Protein AF-0000000086014669 (afdb_homodimer)

Sequence (1008 aa):
MIKGELYSALAGMETLLDTQKVLLETLDSYIESTERKLKKIKKLRDDLTHLQNASSGNFQDFVSNPINAFVLIKKLTVDWDDAKIIMNCVPTNEIATSNVVFPDHEDLSGAAKALLRVQQTYGLETASLAEGRILGAVDGLSLSADDCFEMGRQAFHAGSYDNAISWLELTQQKQFEGASEIRNSSEISRYLTMSEFQKERSEFMLLASSLLQLGFMSVTKTENPISGLIEKVVPKNAFVGQTSIIDEATYRKLCQSSMQAVSATYLSNLKCQFLSHHPFLLLQPVKEEQLWVEPKISLFYDIISDKEIDIMKSLALPALKRAEVAEYNAGFGHRVSDTRITKIAWLREMDHPLIPRMYRRIEAITGLSSSSAEPFQMANYGLGGHFHLHMDVLPDTETYFGPEMGNRVATWLTYLSDVNGGGATVFPRLNITVWPKKGSALFWHNVKSNGVGDILTLHGACPVVTGSKWVTNVWFHERGQEFRLRCGLYPESALKLTHGFKNSMIKGELYSALAGMETLLDTQKVLLETLDSYIESTERKLKKIKKLRDDLTHLQNASSGNFQDFVSNPINAFVLIKKLTVDWDDAKIIMNCVPTNEIATSNVVFPDHEDLSGAAKALLRVQQTYGLETASLAEGRILGAVDGLSLSADDCFEMGRQAFHAGSYDNAISWLELTQQKQFEGASEIRNSSEISRYLTMSEFQKERSEFMLLASSLLQLGFMSVTKTENPISGLIEKVVPKNAFVGQTSIIDEATYRKLCQSSMQAVSATYLSNLKCQFLSHHPFLLLQPVKEEQLWVEPKISLFYDIISDKEIDIMKSLALPALKRAEVAEYNAGFGHRVSDTRITKIAWLREMDHPLIPRMYRRIEAITGLSSSSAEPFQMANYGLGGHFHLHMDVLPDTETYFGPEMGNRVATWLTYLSDVNGGGATVFPRLNITVWPKKGSALFWHNVKSNGVGDILTLHGACPVVTGSKWVTNVWFHERGQEFRLRCGLYPESALKLTHGFKNS

Radius of gyration: 52.06 Å; Cα contacts (8 Å, |Δi|>4): 1736; chains: 2; bounding box: 50×164×99 Å

Secondary structure (DSSP, 8-state):
-----GGG-HHHHTHHHHHHHHHHHHHHHHHHHHHHHHHHHHHHHHHHHHHHHHHSS-HHHHHTSHHHHHHHHHIIIIIHHHHHHHHT----HHHHHS-PPPP-HHHHHHHHHHHHHHHHHHT--HHHHHTT--TTS---PPPPHHHHHHHHHHHHHTT-HHHHHHHHHHHHHHHHHH----S-HHHHHHHHHHHHHHHHHHHHHHHHHHHHHTTSS---SS--HHHHHHHHHS---SSS----HHHHHHHHHHHH-SS-B--HHHHTT--EEEE--SHHHHHSPEEEEEEETTTTEEEEES-S-HHHHHHHHHHHGGG-EE--EEE-TTSSEEE--TTEE-EEEEE-GGG-THHHHHHHHHHHHH---GGGBPPEEEEEE-TT-EEEEE-SS-SSHHHHH-TTT--EEEEEEEE-S--SEE--EEETTTTEEE---TT-EEEEE-B-TTS-B-GGG-EEEPPEEES-EEEEEEEEESTT-TTTEE--SSTTS--EETT-----/-----GGG-HHHHTHHHHHHHHHHHHHHHHHHHHHHHHHHHHHHHHHHHHHHHHHSS-HHHHHTSHHHHHHHHHIIIIIHHHHHHHHT----HHHHHS-PPPP-HHHHHHHHHHHHHHHHHHT--HHHHHTT--TTS---PPPPHHHHHHHHHHHHHTT-HHHHHHHHHHHHHHHHHH----S-HHHHHHHHHHHHHHHHHHHHHHHHHHHHHTTSS---SS--HHHHHHHHHS---SSS----HHHHHHHHHHHH-SS-B--GGGGGG--EEEE--SHHHHHSPEEEEEEETTTTEEEEES-S-HHHHHHHHHHHGGG-EE--EEE-TTSSEEE--TTEE-EEEEE-GGG-THHHHHHHHHHHHH---STTBPPEEEEEE-TT-EEEEE-SS-SSHHHHH-TTT--EEEEEEEE-S--SEE--EEETTTTEEE---TT-EEEEE-B-TTS-B-GGG-EEEPPEEES-EEEEEEEEESTT-TTTEE--SSTTS--EETT-----

Organism: Nephila pilipes (NCBI:txid299642)

Structure (mmCIF, N/CA/C/O backbone):
data_AF-0000000086014669-model_v1
#
loop_
_entity.id
_entity.type
_entity.pdbx_description
1 polymer 'procollagen-proline 4-dioxygenase'
#
loop_
_atom_site.group_PDB
_atom_site.id
_atom_site.type_symbol
_atom_site.label_atom_id
_atom_site.label_alt_id
_atom_site.label_comp_id
_atom_site.label_asym_id
_atom_site.label_entity_id
_atom_site.label_seq_id
_atom_site.pdbx_PDB_ins_code
_atom_site.Cartn_x
_atom_site.Cartn_y
_atom_site.Cartn_z
_atom_site.occupancy
_atom_site.B_iso_or_equiv
_atom_site.auth_seq_id
_atom_site.auth_comp_id
_atom_site.auth_asym_id
_atom_site.auth_atom_id
_atom_site.pdbx_PDB_model_num
ATOM 1 N N . MET A 1 1 ? -21.438 23.844 18.25 1 24.73 1 MET A N 1
ATOM 2 C CA . MET A 1 1 ? -20.172 24.234 18.875 1 24.73 1 MET A CA 1
ATOM 3 C C . MET A 1 1 ? -19.422 25.234 18 1 24.73 1 MET A C 1
ATOM 5 O O . MET A 1 1 ? -19.234 25 16.797 1 24.73 1 MET A O 1
ATOM 9 N N . ILE A 1 2 ? -19.547 26.406 18.203 1 31.86 2 ILE A N 1
ATOM 10 C CA . ILE A 1 2 ? -18.953 27.422 17.344 1 31.86 2 ILE A CA 1
ATOM 11 C C . ILE A 1 2 ? -17.531 27.031 16.969 1 31.86 2 ILE A C 1
ATOM 13 O O . ILE A 1 2 ? -16.688 26.797 17.844 1 31.86 2 ILE A O 1
ATOM 17 N N . LYS A 1 3 ? -17.234 26.5 15.977 1 45.25 3 LYS A N 1
ATOM 18 C CA . LYS A 1 3 ? -15.961 26.094 15.375 1 45.25 3 LYS A CA 1
ATOM 19 C C . LYS A 1 3 ? -14.898 27.172 15.57 1 45.25 3 LYS A C 1
ATOM 21 O O . LYS A 1 3 ? -14.914 28.203 14.891 1 45.25 3 LYS A O 1
ATOM 26 N N . GLY A 1 4 ? -14.57 27.438 16.781 1 48.16 4 GLY A N 1
ATOM 27 C CA . GLY A 1 4 ? -13.664 28.531 17.125 1 48.16 4 GLY A CA 1
ATOM 28 C C . GLY A 1 4 ? -12.328 28.438 16.406 1 48.16 4 GLY A C 1
ATOM 29 O O . GLY A 1 4 ? -11.859 27.344 16.109 1 48.16 4 GLY A O 1
ATOM 30 N N . GLU A 1 5 ? -11.852 29.5 15.75 1 64.19 5 GLU A N 1
ATOM 31 C CA . GLU A 1 5 ? -10.617 29.703 15 1 64.19 5 GLU A CA 1
ATOM 32 C C . GLU A 1 5 ? -9.391 29.328 15.828 1 64.19 5 GLU A C 1
ATOM 34 O O . GLU A 1 5 ? -9.055 30.016 16.797 1 64.19 5 GLU A O 1
ATOM 39 N N . LEU A 1 6 ? -8.875 28.141 15.766 1 67.38 6 LEU A N 1
ATOM 40 C CA . LEU A 1 6 ? -7.77 27.578 16.531 1 67.38 6 LEU A CA 1
ATOM 41 C C . LEU A 1 6 ? -6.551 28.5 16.469 1 67.38 6 LEU A C 1
ATOM 43 O O . LEU A 1 6 ? -5.82 28.641 17.453 1 67.38 6 LEU A O 1
ATOM 47 N N . TYR A 1 7 ? -6.371 29.25 15.375 1 64.62 7 TYR A N 1
ATOM 48 C CA . TYR A 1 7 ? -5.141 30 15.156 1 64.62 7 TYR A CA 1
ATOM 49 C C . TYR A 1 7 ? -5.129 31.281 15.992 1 64.62 7 TYR A C 1
ATOM 51 O O . TYR A 1 7 ? -4.062 31.844 16.25 1 64.62 7 TYR A O 1
ATOM 59 N N . SER A 1 8 ? -6.281 31.719 16.438 1 64.81 8 SER A N 1
ATOM 60 C CA . SER A 1 8 ? -6.375 33.031 17.047 1 64.81 8 SER A CA 1
ATOM 61 C C . SER A 1 8 ? -6.055 32.969 18.547 1 64.81 8 SER A C 1
ATOM 63 O O . SER A 1 8 ? -5.816 34 19.172 1 64.81 8 SER A O 1
ATOM 65 N N . ALA A 1 9 ? -6.098 31.766 19.031 1 65.5 9 ALA A N 1
ATOM 66 C CA . ALA A 1 9 ? -5.793 31.641 20.453 1 65.5 9 ALA A CA 1
ATOM 67 C C . ALA A 1 9 ? -4.781 30.531 20.703 1 65.5 9 ALA A C 1
ATOM 69 O O . ALA A 1 9 ? -4.992 29.391 20.297 1 65.5 9 ALA A O 1
ATOM 70 N N . LEU A 1 10 ? -3.719 30.906 21.375 1 68.25 10 LEU A N 1
ATOM 71 C CA . LEU A 1 10 ? -2.693 29.922 21.734 1 68.25 10 LEU A CA 1
ATOM 72 C C . LEU A 1 10 ? -3.293 28.781 22.547 1 68.25 10 LEU A C 1
ATOM 74 O O . LEU A 1 10 ? -2.881 27.625 22.391 1 68.25 10 LEU A O 1
ATOM 78 N N . ALA A 1 11 ? -4.285 29.109 23.312 1 64.81 11 ALA A N 1
ATOM 79 C CA . ALA A 1 11 ? -4.906 28.094 24.172 1 64.81 11 ALA A CA 1
ATOM 80 C C . ALA A 1 11 ? -5.586 27.016 23.344 1 64.81 11 ALA A C 1
ATOM 82 O O . ALA A 1 11 ? -5.535 25.828 23.688 1 64.81 11 ALA A O 1
ATOM 83 N N . GLY A 1 12 ? -6.141 27.312 22.312 1 72.31 12 GLY A N 1
ATOM 84 C CA . GLY A 1 12 ? -6.809 26.344 21.453 1 72.31 12 GLY A CA 1
ATOM 85 C C . GLY A 1 12 ? -5.844 25.438 20.719 1 72.31 12 GLY A C 1
ATOM 86 O O . GLY A 1 12 ? -6.184 24.297 20.391 1 72.31 12 GLY A O 1
ATOM 87 N N . MET A 1 13 ? -4.594 25.844 20.672 1 82.12 13 MET A N 1
ATOM 88 C CA . MET A 1 13 ? -3.6 25.094 19.906 1 82.12 13 MET A CA 1
ATOM 89 C C . MET A 1 13 ? -3.094 23.891 20.703 1 82.12 13 MET A C 1
ATOM 91 O O . MET A 1 13 ? -2.529 22.953 20.125 1 82.12 13 MET A O 1
ATOM 95 N N . GLU A 1 14 ? -3.318 23.938 21.969 1 80.25 14 GLU A N 1
ATOM 96 C CA . GLU A 1 14 ? -2.863 22.844 22.812 1 80.25 14 GLU A CA 1
ATOM 97 C C . GLU A 1 14 ? -3.561 21.531 22.453 1 80.25 14 GLU A C 1
ATOM 99 O O . GLU A 1 14 ? -2.99 20.453 22.609 1 80.25 14 GLU A O 1
ATOM 104 N N . THR A 1 15 ? -4.75 21.656 21.953 1 83.5 15 THR A N 1
ATOM 105 C CA . THR A 1 15 ? -5.5 20.469 21.562 1 83.5 15 THR A CA 1
ATOM 106 C C . THR A 1 15 ? -4.82 19.781 20.375 1 83.5 15 THR A C 1
ATOM 108 O O . THR A 1 15 ? -5.062 18.594 20.125 1 83.5 15 THR A O 1
ATOM 111 N N . LEU A 1 16 ? -3.939 20.438 19.719 1 89.62 16 LEU A N 1
ATOM 112 C CA . LEU A 1 16 ? -3.297 19.891 18.531 1 89.62 16 LEU A CA 1
ATOM 113 C C . LEU A 1 16 ? -2.217 18.875 18.922 1 89.62 16 LEU A C 1
ATOM 115 O O . LEU A 1 16 ? -1.768 18.094 18.078 1 89.62 16 LEU A O 1
ATOM 119 N N . LEU A 1 17 ? -1.83 18.938 20.203 1 87.62 17 LEU A N 1
ATOM 120 C CA . LEU A 1 17 ? -0.881 17.938 20.688 1 87.62 17 LEU A CA 1
ATOM 121 C C . LEU A 1 17 ? -1.475 16.531 20.609 1 87.62 17 LEU A C 1
ATOM 123 O O . LEU A 1 17 ? -0.809 15.602 20.156 1 87.62 17 LEU A O 1
ATOM 127 N N . ASP A 1 18 ? -2.695 16.5 21.062 1 87.12 18 ASP A N 1
ATOM 128 C CA . ASP A 1 18 ? -3.385 15.219 21.016 1 87.12 18 ASP A CA 1
ATOM 129 C C . ASP A 1 18 ? -3.641 14.805 19.562 1 87.12 18 ASP A C 1
ATOM 131 O O . ASP A 1 18 ? -3.553 13.617 19.234 1 87.12 18 ASP A O 1
ATOM 135 N N . THR A 1 19 ? -3.975 15.703 18.797 1 90.31 19 THR A N 1
ATOM 136 C CA . THR A 1 19 ? -4.203 15.43 17.375 1 90.31 19 THR A CA 1
ATOM 137 C C . THR A 1 19 ? -2.939 14.891 16.719 1 90.31 19 THR A C 1
ATOM 139 O O . THR A 1 19 ? -2.998 13.93 15.953 1 90.31 19 THR A O 1
ATOM 142 N N . GLN A 1 20 ? -1.805 15.461 17.016 1 91.69 20 GLN A N 1
ATOM 143 C CA . GLN A 1 20 ? -0.519 15.016 16.5 1 91.69 20 GLN A CA 1
ATOM 144 C C . GLN A 1 20 ? -0.235 13.57 16.891 1 91.69 20 GLN A C 1
ATOM 146 O O . GLN A 1 20 ? 0.217 12.773 16.078 1 91.69 20 GLN A O 1
ATOM 151 N N . LYS A 1 21 ? -0.524 13.297 18.125 1 90.25 21 LYS A N 1
ATOM 152 C CA . LYS A 1 21 ? -0.261 11.953 18.641 1 90.25 21 LYS A CA 1
ATOM 153 C C . LYS A 1 21 ? -1.108 10.914 17.906 1 90.25 21 LYS A C 1
ATOM 155 O O . LYS A 1 21 ? -0.598 9.875 17.484 1 90.25 21 LYS A O 1
ATOM 160 N N . VAL A 1 22 ? -2.387 11.203 17.781 1 90.44 22 VAL A N 1
ATOM 161 C CA . VAL A 1 22 ? -3.307 10.273 17.125 1 90.44 22 VAL A CA 1
ATOM 162 C C . VAL A 1 22 ? -2.918 10.109 15.664 1 90.44 22 VAL A C 1
ATOM 164 O O . VAL A 1 22 ? -2.973 9 15.125 1 90.44 22 VAL A O 1
ATOM 167 N N . LEU A 1 23 ? -2.559 11.156 15.031 1 92.31 23 LEU A N 1
ATOM 168 C CA . LEU A 1 23 ? -2.176 11.102 13.625 1 92.31 23 LEU A CA 1
ATOM 169 C C . LEU A 1 23 ? -0.919 10.25 13.445 1 92.31 23 LEU A C 1
ATOM 171 O O . LEU A 1 23 ? -0.833 9.453 12.508 1 92.31 23 LEU A O 1
ATOM 175 N N . LEU A 1 24 ? 0.05 10.422 14.336 1 93.88 24 LEU A N 1
ATOM 176 C CA . LEU A 1 24 ? 1.278 9.641 14.266 1 93.88 24 LEU A CA 1
ATOM 177 C C . LEU A 1 24 ? 0.983 8.156 14.422 1 93.88 24 LEU A C 1
ATOM 179 O O . LEU A 1 24 ? 1.542 7.328 13.695 1 93.88 24 LEU A O 1
ATOM 183 N N . GLU A 1 25 ? 0.105 7.867 15.328 1 91.75 25 GLU A N 1
ATOM 184 C CA . GLU A 1 25 ? -0.276 6.473 15.523 1 91.75 25 GLU A CA 1
ATOM 185 C C . GLU A 1 25 ? -0.966 5.91 14.281 1 91.75 25 GLU A C 1
ATOM 187 O O . GLU A 1 25 ? -0.727 4.762 13.898 1 91.75 25 GLU A O 1
ATOM 192 N N . THR A 1 26 ? -1.79 6.715 13.734 1 90.56 26 THR A N 1
ATOM 193 C CA . THR A 1 26 ? -2.502 6.312 12.531 1 90.56 26 THR A CA 1
ATOM 194 C C . THR A 1 26 ? -1.525 6.059 11.383 1 90.56 26 THR A C 1
ATOM 196 O O . THR A 1 26 ? -1.639 5.059 10.672 1 90.56 26 THR A O 1
ATOM 199 N N . LEU A 1 27 ? -0.593 6.953 11.18 1 93.88 27 LEU A N 1
ATOM 200 C CA . LEU A 1 27 ? 0.395 6.805 10.117 1 93.88 27 LEU A CA 1
ATOM 201 C C . LEU A 1 27 ? 1.274 5.582 10.352 1 93.88 27 LEU A C 1
ATOM 203 O O . LEU A 1 27 ? 1.581 4.84 9.422 1 93.88 27 LEU A O 1
ATOM 207 N N . ASP A 1 28 ? 1.645 5.363 11.617 1 94.69 28 ASP A N 1
ATOM 208 C CA . ASP A 1 28 ? 2.463 4.199 11.953 1 94.69 28 ASP A CA 1
ATOM 209 C C . ASP A 1 28 ? 1.728 2.9 11.633 1 94.69 28 ASP A C 1
ATOM 211 O O . ASP A 1 28 ? 2.316 1.968 11.078 1 94.69 28 ASP A O 1
ATOM 215 N N . SER A 1 29 ? 0.476 2.875 11.961 1 91.75 29 SER A N 1
ATOM 216 C CA . SER A 1 29 ? -0.325 1.688 11.688 1 91.75 29 SER A CA 1
ATOM 217 C C . SER A 1 29 ? -0.447 1.438 10.188 1 91.75 29 SER A C 1
ATOM 219 O O . SER A 1 29 ? -0.341 0.297 9.734 1 91.75 29 SER A O 1
ATOM 221 N N . TYR A 1 30 ? -0.725 2.416 9.43 1 93.12 30 TYR A N 1
ATOM 222 C CA . TYR A 1 30 ? -0.816 2.297 7.98 1 93.12 30 TYR A CA 1
ATOM 223 C C . TYR A 1 30 ? 0.5 1.807 7.391 1 93.12 30 TYR A C 1
ATOM 225 O O . TYR A 1 30 ? 0.51 0.927 6.527 1 93.12 30 TYR A O 1
ATOM 233 N N . ILE A 1 31 ? 1.614 2.457 7.844 1 95.62 31 ILE A N 1
ATOM 234 C CA . ILE A 1 31 ? 2.932 2.107 7.324 1 95.62 31 ILE A CA 1
ATOM 235 C C . ILE A 1 31 ? 3.232 0.641 7.621 1 95.62 31 ILE A C 1
ATOM 237 O O . ILE A 1 31 ? 3.66 -0.104 6.738 1 95.62 31 ILE A O 1
ATOM 241 N N . GLU A 1 32 ? 2.99 0.206 8.805 1 94.88 32 GLU A N 1
ATOM 242 C CA . GLU A 1 32 ? 3.252 -1.175 9.195 1 94.88 32 GLU A CA 1
ATOM 243 C C . GLU A 1 32 ? 2.412 -2.15 8.375 1 94.88 32 GLU A C 1
ATOM 245 O O . GLU A 1 32 ? 2.926 -3.156 7.883 1 94.88 32 GLU A O 1
ATOM 250 N N . SER A 1 33 ? 1.15 -1.866 8.266 1 92.19 33 SER A N 1
ATOM 251 C CA . SER A 1 33 ? 0.246 -2.721 7.5 1 92.19 33 SER A CA 1
ATOM 252 C C . SER A 1 33 ? 0.662 -2.799 6.035 1 92.19 33 SER A C 1
ATOM 254 O O . SER A 1 33 ? 0.683 -3.881 5.445 1 92.19 33 SER A O 1
ATOM 256 N N . THR A 1 34 ? 0.953 -1.652 5.434 1 93.06 34 THR A N 1
ATOM 257 C CA . THR A 1 34 ? 1.33 -1.595 4.027 1 93.06 34 THR A CA 1
ATOM 258 C C . THR A 1 34 ? 2.66 -2.305 3.795 1 93.06 34 THR A C 1
ATOM 260 O O . THR A 1 34 ? 2.842 -2.98 2.779 1 93.06 34 THR A O 1
ATOM 263 N N . GLU A 1 35 ? 3.57 -2.152 4.711 1 95.5 35 GLU A N 1
ATOM 264 C CA . GLU A 1 35 ? 4.859 -2.828 4.582 1 95.5 35 GLU A CA 1
ATOM 265 C C . GLU A 1 35 ? 4.695 -4.344 4.676 1 95.5 35 GLU A C 1
ATOM 267 O O . GLU A 1 35 ? 5.395 -5.09 3.986 1 95.5 35 GLU A O 1
ATOM 272 N N . ARG A 1 36 ? 3.861 -4.875 5.52 1 92.5 36 ARG A N 1
ATOM 273 C CA . ARG A 1 36 ? 3.582 -6.301 5.621 1 92.5 36 ARG A CA 1
ATOM 274 C C . ARG A 1 36 ? 3.01 -6.844 4.316 1 92.5 36 ARG A C 1
ATOM 276 O O . ARG A 1 36 ? 3.42 -7.906 3.848 1 92.5 36 ARG A O 1
ATOM 283 N N . LYS A 1 37 ? 2.035 -6.102 3.781 1 91.44 37 LYS A N 1
ATOM 284 C CA . LYS A 1 37 ? 1.45 -6.477 2.496 1 91.44 37 LYS A CA 1
ATOM 285 C C . LYS A 1 37 ? 2.506 -6.492 1.396 1 91.44 37 LYS A C 1
ATOM 287 O O . LYS A 1 37 ? 2.566 -7.43 0.598 1 91.44 37 LYS A O 1
ATOM 292 N N . LEU A 1 38 ? 3.322 -5.465 1.396 1 94.75 38 LEU A N 1
ATOM 293 C CA . LEU A 1 38 ? 4.359 -5.34 0.379 1 94.75 38 LEU A CA 1
ATOM 294 C C . LEU A 1 38 ? 5.363 -6.484 0.479 1 94.75 38 LEU A C 1
ATOM 296 O O . LEU A 1 38 ? 5.855 -6.973 -0.539 1 94.75 38 LEU A O 1
ATOM 300 N N . LYS A 1 39 ? 5.691 -6.883 1.649 1 94.94 39 LYS A N 1
ATOM 301 C CA . LYS A 1 39 ? 6.625 -7.98 1.857 1 94.94 39 LYS A CA 1
ATOM 302 C C . LYS A 1 39 ? 6.109 -9.273 1.227 1 94.94 39 LYS A C 1
ATOM 304 O O . LYS A 1 39 ? 6.863 -10 0.584 1 94.94 39 LYS A O 1
ATOM 309 N N . LYS A 1 40 ? 4.852 -9.586 1.384 1 92.38 40 LYS A N 1
ATOM 310 C CA . LYS A 1 40 ? 4.238 -10.789 0.816 1 92.38 40 LYS A CA 1
ATOM 311 C C . LYS A 1 40 ? 4.25 -10.742 -0.708 1 92.38 40 LYS A C 1
ATOM 313 O O . LYS A 1 40 ? 4.547 -11.742 -1.362 1 92.38 40 LYS A O 1
ATOM 318 N N . ILE A 1 41 ? 3.918 -9.578 -1.238 1 94.81 41 ILE A N 1
ATOM 319 C CA . ILE A 1 41 ? 3.863 -9.422 -2.688 1 94.81 41 ILE A CA 1
ATOM 320 C C . ILE A 1 41 ? 5.27 -9.523 -3.271 1 94.81 41 ILE A C 1
ATOM 322 O O . ILE A 1 41 ? 5.465 -10.117 -4.332 1 94.81 41 ILE A O 1
ATOM 326 N N . LYS A 1 42 ? 6.262 -8.914 -2.59 1 96.44 42 LYS A N 1
ATOM 327 C CA . LYS A 1 42 ? 7.648 -9.008 -3.037 1 96.44 42 LYS A CA 1
ATOM 328 C C . LYS A 1 42 ? 8.141 -10.453 -3.018 1 96.44 42 LYS A C 1
ATOM 330 O O . LYS A 1 42 ? 8.906 -10.867 -3.893 1 96.44 42 LYS A O 1
ATOM 335 N N . LYS A 1 43 ? 7.738 -11.203 -2.043 1 94.25 43 LYS A N 1
ATOM 336 C CA . LYS A 1 43 ? 8.109 -12.617 -1.985 1 94.25 43 LYS A CA 1
ATOM 337 C C . LYS A 1 43 ? 7.586 -13.375 -3.201 1 94.25 43 LYS A C 1
ATOM 339 O O . LYS A 1 43 ? 8.32 -14.148 -3.824 1 94.25 43 LYS A O 1
ATOM 344 N N . LEU A 1 44 ? 6.301 -13.188 -3.523 1 94.19 44 LEU A N 1
ATOM 345 C CA . LEU A 1 44 ? 5.738 -13.828 -4.707 1 94.19 44 LEU A CA 1
ATOM 346 C C . LEU A 1 44 ? 6.496 -13.414 -5.965 1 94.19 44 LEU A C 1
ATOM 348 O O . LEU A 1 44 ? 6.797 -14.25 -6.816 1 94.19 44 LEU A O 1
ATOM 352 N N . ARG A 1 45 ? 6.773 -12.086 -6.082 1 96.12 45 ARG A N 1
ATOM 353 C CA . ARG A 1 45 ? 7.531 -11.57 -7.219 1 96.12 45 ARG A CA 1
ATOM 354 C C . ARG A 1 45 ? 8.891 -12.25 -7.316 1 96.12 45 ARG A C 1
ATOM 356 O O . ARG A 1 45 ? 9.312 -12.648 -8.406 1 96.12 45 ARG A O 1
ATOM 363 N N . ASP A 1 46 ? 9.594 -12.398 -6.219 1 96.44 46 ASP A N 1
ATOM 364 C CA . ASP A 1 46 ? 10.906 -13.047 -6.191 1 96.44 46 ASP A CA 1
ATOM 365 C C . ASP A 1 46 ? 10.797 -14.523 -6.594 1 96.44 46 ASP A C 1
ATOM 367 O O . ASP A 1 46 ? 11.633 -15.031 -7.336 1 96.44 46 ASP A O 1
ATOM 371 N N . ASP A 1 47 ? 9.805 -15.242 -6.078 1 94.31 47 ASP A N 1
ATOM 372 C CA . ASP A 1 47 ? 9.57 -16.641 -6.438 1 94.31 47 ASP A CA 1
ATOM 373 C C . ASP A 1 47 ? 9.344 -16.781 -7.941 1 94.31 47 ASP A C 1
ATOM 375 O O . ASP A 1 47 ? 9.891 -17.688 -8.57 1 94.31 47 ASP A O 1
ATOM 379 N N . LEU A 1 48 ? 8.5 -15.938 -8.484 1 94.88 48 LEU A N 1
ATOM 380 C CA . LEU A 1 48 ? 8.195 -15.992 -9.914 1 94.88 48 LEU A CA 1
ATOM 381 C C . LEU A 1 48 ? 9.43 -15.672 -10.75 1 94.88 48 LEU A C 1
ATOM 383 O O . LEU A 1 48 ? 9.617 -16.234 -11.828 1 94.88 48 LEU A O 1
ATOM 387 N N . THR A 1 49 ? 10.25 -14.734 -10.281 1 95.94 49 THR A N 1
ATOM 388 C CA . THR A 1 49 ? 11.5 -14.43 -10.961 1 95.94 49 THR A CA 1
ATOM 389 C C . THR A 1 49 ? 12.422 -15.641 -10.969 1 95.94 49 THR A C 1
ATOM 391 O O . THR A 1 49 ? 13.047 -15.945 -11.992 1 95.94 49 THR A O 1
ATOM 394 N N . HIS A 1 50 ? 12.5 -16.297 -9.852 1 94 50 HIS A N 1
ATOM 395 C CA . HIS A 1 50 ? 13.289 -17.516 -9.766 1 94 50 HIS A CA 1
ATOM 396 C C . HIS A 1 50 ? 12.781 -18.562 -10.742 1 94 50 HIS A C 1
ATOM 398 O O . HIS A 1 50 ? 13.578 -19.234 -11.414 1 94 50 HIS A O 1
ATOM 404 N N . LEU A 1 51 ? 11.445 -18.719 -10.859 1 93.38 51 LEU A N 1
ATOM 405 C CA . LEU A 1 51 ? 10.836 -19.672 -11.789 1 93.38 51 LEU A CA 1
ATOM 406 C C . LEU A 1 51 ? 11.148 -19.281 -13.234 1 93.38 51 LEU A C 1
ATOM 408 O O . LEU A 1 51 ? 11.453 -20.156 -14.055 1 93.38 51 LEU A O 1
ATOM 412 N N . GLN A 1 52 ? 11.039 -18.031 -13.484 1 92.62 52 GLN A N 1
ATOM 413 C CA . GLN A 1 52 ? 11.336 -17.547 -14.828 1 92.62 52 GLN A CA 1
ATOM 414 C C . GLN A 1 52 ? 12.781 -17.828 -15.211 1 92.62 52 GLN A C 1
ATOM 416 O O . GLN A 1 52 ? 13.062 -18.25 -16.344 1 92.62 52 GLN A O 1
ATOM 421 N N . ASN A 1 53 ? 13.711 -17.625 -14.312 1 93 53 ASN A N 1
ATOM 422 C CA . ASN A 1 53 ? 15.125 -17.891 -14.57 1 93 53 ASN A CA 1
ATOM 423 C C . ASN A 1 53 ? 15.383 -19.391 -14.773 1 93 53 ASN A C 1
ATOM 425 O O . ASN A 1 53 ? 16.141 -19.766 -15.664 1 93 53 ASN A O 1
ATOM 429 N N . ALA A 1 54 ? 14.711 -20.203 -13.969 1 90.81 54 ALA A N 1
ATOM 430 C CA . ALA A 1 54 ? 14.891 -21.641 -14.039 1 90.81 54 ALA A CA 1
ATOM 431 C C . ALA A 1 54 ? 14.305 -22.203 -15.336 1 90.81 54 ALA A C 1
ATOM 433 O O . ALA A 1 54 ? 14.797 -23.203 -15.867 1 90.81 54 ALA A O 1
ATOM 434 N N . SER A 1 55 ? 13.289 -21.547 -15.875 1 89 55 SER A N 1
ATOM 435 C CA . SER A 1 55 ? 12.602 -22.062 -17.062 1 89 55 SER A CA 1
ATOM 436 C C . SER A 1 55 ? 13.094 -21.359 -18.328 1 89 55 SER A C 1
ATOM 438 O O . SER A 1 55 ? 12.586 -21.625 -19.422 1 89 55 SER A O 1
ATOM 440 N N . SER A 1 56 ? 14.023 -20.406 -18.266 1 83.88 56 SER A N 1
ATOM 441 C CA . SER A 1 56 ? 14.445 -19.562 -19.375 1 83.88 56 SER A CA 1
ATOM 442 C C . SER A 1 56 ? 15.156 -20.375 -20.453 1 83.88 56 SER A C 1
ATOM 444 O O . SER A 1 56 ? 15.125 -20.016 -21.641 1 83.88 56 SER A O 1
ATOM 446 N N . GLY A 1 57 ? 15.867 -21.438 -20.172 1 82.31 57 GLY A N 1
ATOM 447 C CA . GLY A 1 57 ? 16.531 -22.25 -21.172 1 82.31 57 GLY A CA 1
ATOM 448 C C . GLY A 1 57 ? 15.578 -23.016 -22.062 1 82.31 57 GLY A C 1
ATOM 449 O O . GLY A 1 57 ? 15.398 -22.672 -23.234 1 82.31 57 GLY A O 1
ATOM 450 N N . ASN A 1 58 ? 15 -24.062 -21.641 1 85.38 58 ASN A N 1
ATOM 451 C CA . ASN A 1 58 ? 13.992 -24.875 -22.328 1 85.38 58 ASN A CA 1
ATOM 452 C C . ASN A 1 58 ? 12.766 -25.078 -21.453 1 85.38 58 ASN A C 1
ATOM 454 O O . ASN A 1 58 ? 12.766 -25.938 -20.562 1 85.38 58 ASN A O 1
ATOM 458 N N . PHE A 1 59 ? 11.742 -24.328 -21.844 1 86.56 59 PHE A N 1
ATOM 459 C CA . PHE A 1 59 ? 10.531 -24.328 -21.031 1 86.56 59 PHE A CA 1
ATOM 460 C C . PHE A 1 59 ? 9.875 -25.703 -21.047 1 86.56 59 PHE A C 1
ATOM 462 O O . PHE A 1 59 ? 9.352 -26.156 -20.031 1 86.56 59 PHE A O 1
ATOM 469 N N . GLN A 1 60 ? 9.914 -26.359 -22.172 1 80 60 GLN A N 1
ATOM 470 C CA . GLN A 1 60 ? 9.297 -27.688 -22.281 1 80 60 GLN A CA 1
ATOM 471 C C . GLN A 1 60 ? 10.008 -28.703 -21.391 1 80 60 GLN A C 1
ATOM 473 O O . GLN A 1 60 ? 9.359 -29.531 -20.75 1 80 60 GLN A O 1
ATOM 478 N N . ASP A 1 61 ? 11.25 -28.594 -21.406 1 82.38 61 ASP A N 1
ATOM 479 C CA . ASP A 1 61 ? 12.023 -29.469 -20.531 1 82.38 61 ASP A CA 1
ATOM 480 C C . ASP A 1 61 ? 11.75 -29.172 -19.062 1 82.38 61 ASP A C 1
ATOM 482 O O . ASP A 1 61 ? 11.672 -30.094 -18.25 1 82.38 61 ASP A O 1
ATOM 486 N N . PHE A 1 62 ? 11.625 -27.938 -18.797 1 88.75 62 PHE A N 1
ATOM 487 C CA . PHE A 1 62 ? 11.367 -27.516 -17.422 1 88.75 62 PHE A CA 1
ATOM 488 C C . PHE A 1 62 ? 10.039 -28.062 -16.922 1 88.75 62 PHE A C 1
ATOM 490 O O . PHE A 1 62 ? 9.969 -28.656 -15.844 1 88.75 62 PHE A O 1
ATOM 497 N N . VAL A 1 63 ? 9 -27.969 -17.719 1 86.75 63 VAL A N 1
ATOM 498 C CA . VAL A 1 63 ? 7.664 -28.344 -17.266 1 86.75 63 VAL A CA 1
ATOM 499 C C . VAL A 1 63 ? 7.457 -29.844 -17.422 1 86.75 63 VAL A C 1
ATOM 501 O O . VAL A 1 63 ? 6.441 -30.391 -16.984 1 86.75 63 VAL A O 1
ATOM 504 N N . SER A 1 64 ? 8.406 -30.516 -18.047 1 82.56 64 SER A N 1
ATOM 505 C CA . SER A 1 64 ? 8.328 -31.969 -18.141 1 82.56 64 SER A CA 1
ATOM 506 C C . SER A 1 64 ? 8.547 -32.625 -16.781 1 82.56 64 SER A C 1
ATOM 508 O O . SER A 1 64 ? 8.211 -33.812 -16.594 1 82.56 64 SER A O 1
ATOM 510 N N . ASN A 1 65 ? 9.227 -31.891 -15.93 1 85.81 65 ASN A N 1
ATOM 511 C CA . ASN A 1 65 ? 9.305 -32.312 -14.531 1 85.81 65 ASN A CA 1
ATOM 512 C C . ASN A 1 65 ? 8.016 -31.969 -13.781 1 85.81 65 ASN A C 1
ATOM 514 O O . ASN A 1 65 ? 7.648 -30.797 -13.664 1 85.81 65 ASN A O 1
ATOM 518 N N . PRO A 1 66 ? 7.348 -32.969 -13.312 1 88.38 66 PRO A N 1
ATOM 519 C CA . PRO A 1 66 ? 6.047 -32.719 -12.688 1 88.38 66 PRO A CA 1
ATOM 520 C C . PRO A 1 66 ? 6.145 -31.828 -11.453 1 88.38 66 PRO A C 1
ATOM 522 O O . PRO A 1 66 ? 5.184 -31.141 -11.109 1 88.38 66 PRO A O 1
ATOM 525 N N . ILE A 1 67 ? 7.246 -31.859 -10.781 1 92.62 67 ILE A N 1
ATOM 526 C CA . ILE A 1 67 ? 7.434 -30.984 -9.617 1 92.62 67 ILE A CA 1
ATOM 527 C C . ILE A 1 67 ? 7.43 -29.531 -10.062 1 92.62 67 ILE A C 1
ATOM 529 O O . ILE A 1 67 ? 6.742 -28.688 -9.461 1 92.62 67 ILE A O 1
ATOM 533 N N . ASN A 1 68 ? 8.219 -29.25 -11.125 1 92.38 68 ASN A N 1
ATOM 534 C CA . ASN A 1 68 ? 8.266 -27.891 -11.664 1 92.38 68 ASN A CA 1
ATOM 535 C C . ASN A 1 68 ? 6.895 -27.438 -12.148 1 92.38 68 ASN A C 1
ATOM 537 O O . ASN A 1 68 ? 6.504 -26.281 -11.906 1 92.38 68 ASN A O 1
ATOM 541 N N . ALA A 1 69 ? 6.227 -28.344 -12.805 1 89.5 69 ALA A N 1
ATOM 542 C CA . ALA A 1 69 ? 4.895 -28.031 -13.305 1 89.5 69 ALA A CA 1
ATOM 543 C C . ALA A 1 69 ? 3.943 -27.688 -12.164 1 89.5 69 ALA A C 1
ATOM 545 O O . ALA A 1 69 ? 3.191 -26.719 -12.242 1 89.5 69 ALA A O 1
ATOM 546 N N . PHE A 1 70 ? 4.008 -28.422 -11.086 1 93.25 70 PHE A N 1
ATOM 547 C CA . PHE A 1 70 ? 3.164 -28.188 -9.922 1 93.25 70 PHE A CA 1
ATOM 548 C C . PHE A 1 70 ? 3.449 -26.828 -9.312 1 93.25 70 PHE A C 1
ATOM 550 O O . PHE A 1 70 ? 2.523 -26.062 -9.031 1 93.25 70 PHE A O 1
ATOM 557 N N . VAL A 1 71 ? 4.684 -26.594 -9.133 1 95.25 71 VAL A N 1
ATOM 558 C CA . VAL A 1 71 ? 5.074 -25.328 -8.492 1 95.25 71 VAL A CA 1
ATOM 559 C C . VAL A 1 71 ? 4.629 -24.156 -9.352 1 95.25 71 VAL A C 1
ATOM 561 O O . VAL A 1 71 ? 4.09 -23.172 -8.836 1 95.25 71 VAL A O 1
ATOM 564 N N . LEU A 1 72 ? 4.883 -24.219 -10.625 1 93.88 72 LEU A N 1
ATOM 565 C CA . LEU A 1 72 ? 4.508 -23.156 -11.539 1 93.88 72 LEU A CA 1
ATOM 566 C C . LEU A 1 72 ? 3.004 -22.906 -11.492 1 93.88 72 LEU A C 1
ATOM 568 O O . LEU A 1 72 ? 2.57 -21.75 -11.336 1 93.88 72 LEU A O 1
ATOM 572 N N . ILE A 1 73 ? 2.229 -23.953 -11.586 1 92.88 73 ILE A N 1
ATOM 573 C CA . ILE A 1 73 ? 0.777 -23.812 -11.594 1 92.88 73 ILE A CA 1
ATOM 574 C C . ILE A 1 73 ? 0.306 -23.281 -10.242 1 92.88 73 ILE A C 1
ATOM 576 O O . ILE A 1 73 ? -0.589 -22.438 -10.18 1 92.88 73 ILE A O 1
ATOM 580 N N . LYS A 1 74 ? 0.863 -23.766 -9.195 1 94.81 74 LYS A N 1
ATOM 581 C CA . LYS A 1 74 ? 0.499 -23.312 -7.859 1 94.81 74 LYS A CA 1
ATOM 582 C C . LYS A 1 74 ? 0.727 -21.797 -7.715 1 94.81 74 LYS A C 1
ATOM 584 O O . LYS A 1 74 ? -0.125 -21.094 -7.184 1 94.81 74 LYS A O 1
ATOM 589 N N . LYS A 1 75 ? 1.892 -21.344 -8.219 1 95.56 75 LYS A N 1
ATOM 590 C CA . LYS A 1 75 ? 2.213 -19.922 -8.125 1 95.56 75 LYS A CA 1
ATOM 591 C C . LYS A 1 75 ? 1.217 -19.094 -8.914 1 95.56 75 LYS A C 1
ATOM 593 O O . LYS A 1 75 ? 0.852 -17.984 -8.5 1 95.56 75 LYS A O 1
ATOM 598 N N . LEU A 1 76 ? 0.736 -19.625 -10 1 93.75 76 LEU A N 1
ATOM 599 C CA . LEU A 1 76 ? -0.13 -18.875 -10.898 1 93.75 76 LEU A CA 1
ATOM 600 C C . LEU A 1 76 ? -1.596 -19.031 -10.508 1 93.75 76 LEU A C 1
ATOM 602 O O . LEU A 1 76 ? -2.48 -18.453 -11.141 1 93.75 76 LEU A O 1
ATOM 606 N N . THR A 1 77 ? -1.876 -19.812 -9.469 1 92.75 77 THR A N 1
ATOM 607 C CA . THR A 1 77 ? -3.256 -20 -9.039 1 92.75 77 THR A CA 1
ATOM 608 C C . THR A 1 77 ? -3.439 -19.531 -7.598 1 92.75 77 THR A C 1
ATOM 610 O O . THR A 1 77 ? -3.717 -18.359 -7.352 1 92.75 77 THR A O 1
ATOM 613 N N . VAL A 1 78 ? -3.059 -20.453 -6.672 1 91.69 78 VAL A N 1
ATOM 614 C CA . VAL A 1 78 ? -3.363 -20.172 -5.273 1 91.69 78 VAL A CA 1
ATOM 615 C C . VAL A 1 78 ? -2.559 -18.969 -4.789 1 91.69 78 VAL A C 1
ATOM 617 O O . VAL A 1 78 ? -3.096 -18.094 -4.121 1 91.69 78 VAL A O 1
ATOM 620 N N . ASP A 1 79 ? -1.309 -18.938 -5.129 1 93.38 79 ASP A N 1
ATOM 621 C CA . ASP A 1 79 ? -0.479 -17.828 -4.676 1 93.38 79 ASP A CA 1
ATOM 622 C C . ASP A 1 79 ? -0.916 -16.516 -5.324 1 93.38 79 ASP A C 1
ATOM 624 O O . ASP A 1 79 ? -0.925 -15.469 -4.672 1 93.38 79 ASP A O 1
ATOM 628 N N . TRP A 1 80 ? -1.187 -16.562 -6.574 1 92.69 80 TRP A N 1
ATOM 629 C CA . TRP A 1 80 ? -1.668 -15.367 -7.258 1 92.69 80 TRP A CA 1
ATOM 630 C C . TRP A 1 80 ? -3.01 -14.922 -6.691 1 92.69 80 TRP A C 1
ATOM 632 O O . TRP A 1 80 ? -3.252 -13.719 -6.527 1 92.69 80 TRP A O 1
ATOM 642 N N . ASP A 1 81 ? -3.912 -15.859 -6.418 1 89.12 81 ASP A N 1
ATOM 643 C CA . ASP A 1 81 ? -5.195 -15.523 -5.805 1 89.12 81 ASP A CA 1
ATOM 644 C C . ASP A 1 81 ? -5 -14.805 -4.477 1 89.12 81 ASP A C 1
ATOM 646 O O . ASP A 1 81 ? -5.684 -13.82 -4.191 1 89.12 81 ASP A O 1
ATOM 650 N N . ASP A 1 82 ? -4.141 -15.297 -3.711 1 88.94 82 ASP A N 1
ATOM 651 C CA . ASP A 1 82 ? -3.824 -14.648 -2.441 1 88.94 82 ASP A CA 1
ATOM 652 C C . ASP A 1 82 ? -3.293 -13.234 -2.662 1 88.94 82 ASP A C 1
ATOM 654 O O . ASP A 1 82 ? -3.662 -12.305 -1.939 1 88.94 82 ASP A O 1
ATOM 658 N N . ALA A 1 83 ? -2.4 -13.109 -3.586 1 91.94 83 ALA A N 1
ATOM 659 C CA . ALA A 1 83 ? -1.821 -11.812 -3.902 1 91.94 83 ALA A CA 1
ATOM 660 C C . ALA A 1 83 ? -2.896 -10.828 -4.355 1 91.94 83 ALA A C 1
ATOM 662 O O . ALA A 1 83 ? -2.852 -9.641 -4.008 1 91.94 83 ALA A O 1
ATOM 663 N N . LYS A 1 84 ? -3.838 -11.32 -5.141 1 88.69 84 LYS A N 1
ATOM 664 C CA . LYS A 1 84 ? -4.938 -10.477 -5.59 1 88.69 84 LYS A CA 1
ATOM 665 C C . LYS A 1 84 ? -5.703 -9.883 -4.406 1 88.69 84 LYS A C 1
ATOM 667 O O . LYS A 1 84 ? -6.074 -8.711 -4.422 1 88.69 84 LYS A O 1
ATOM 672 N N . ILE A 1 85 ? -5.918 -10.68 -3.424 1 86.19 85 ILE A N 1
ATOM 673 C CA . ILE A 1 85 ? -6.641 -10.25 -2.232 1 86.19 85 ILE A CA 1
ATOM 674 C C . ILE A 1 85 ? -5.844 -9.164 -1.507 1 86.19 85 ILE A C 1
ATOM 676 O O . ILE A 1 85 ? -6.406 -8.156 -1.081 1 86.19 85 ILE A O 1
ATOM 680 N N . ILE A 1 86 ? -4.598 -9.391 -1.377 1 89 86 ILE A N 1
ATOM 681 C CA . ILE A 1 86 ? -3.723 -8.453 -0.68 1 89 86 ILE A CA 1
ATOM 682 C C . ILE A 1 86 ? -3.68 -7.129 -1.436 1 89 86 ILE A C 1
ATOM 684 O O . ILE A 1 86 ? -3.707 -6.059 -0.824 1 89 86 ILE A O 1
ATOM 688 N N . MET A 1 87 ? -3.582 -7.176 -2.682 1 88.06 87 MET A N 1
ATOM 689 C CA . MET A 1 87 ? -3.451 -5.988 -3.523 1 88.06 87 MET A CA 1
ATOM 690 C C . MET A 1 87 ? -4.797 -5.293 -3.695 1 88.06 87 MET A C 1
ATOM 692 O O . MET A 1 87 ? -4.855 -4.16 -4.18 1 88.06 87 MET A O 1
ATOM 696 N N . ASN A 1 88 ? -5.805 -5.766 -3.055 1 73.62 88 ASN A N 1
ATOM 697 C CA . ASN A 1 88 ? -7.152 -5.246 -3.236 1 73.62 88 ASN A CA 1
ATOM 698 C C . ASN A 1 88 ? -7.453 -4.969 -4.707 1 73.62 88 ASN A C 1
ATOM 700 O O . ASN A 1 88 ? -8.016 -3.922 -5.043 1 73.62 88 ASN A O 1
ATOM 704 N N . CYS A 1 89 ? -6.68 -5.57 -5.551 1 55.88 89 CYS A N 1
ATOM 705 C CA . CYS A 1 89 ? -6.672 -5.328 -6.988 1 55.88 89 CYS A CA 1
ATOM 706 C C . CYS A 1 89 ? -7.953 -5.84 -7.637 1 55.88 89 CYS A C 1
ATOM 708 O O . CYS A 1 89 ? -8.359 -6.98 -7.41 1 55.88 89 CYS A O 1
ATOM 710 N N . VAL A 1 90 ? -8.859 -4.801 -7.984 1 50.59 90 VAL A N 1
ATOM 711 C CA . VAL A 1 90 ? -9.695 -5.125 -9.133 1 50.59 90 VAL A CA 1
ATOM 712 C C . VAL A 1 90 ? -8.82 -5.527 -10.32 1 50.59 90 VAL A C 1
ATOM 714 O O . VAL A 1 90 ? -7.695 -5.043 -10.453 1 50.59 90 VAL A O 1
ATOM 717 N N . PRO A 1 91 ? -8.992 -6.52 -10.961 1 51.41 91 PRO A N 1
ATOM 718 C CA . PRO A 1 91 ? -8.195 -6.992 -12.094 1 51.41 91 PRO A CA 1
ATOM 719 C C . PRO A 1 91 ? -7.535 -5.852 -12.867 1 51.41 91 PRO A C 1
ATOM 721 O O . PRO A 1 91 ? -8.219 -4.918 -13.297 1 51.41 91 PRO A O 1
ATOM 724 N N . THR A 1 92 ? -6.41 -5.465 -12.5 1 51.12 92 THR A N 1
ATOM 725 C CA . THR A 1 92 ? -5.668 -4.414 -13.188 1 51.12 92 THR A CA 1
ATOM 726 C C . THR A 1 92 ? -5.746 -4.602 -14.703 1 51.12 92 THR A C 1
ATOM 728 O O . THR A 1 92 ? -5.906 -5.727 -15.188 1 51.12 92 THR A O 1
ATOM 731 N N . ASN A 1 93 ? -5.867 -3.523 -15.414 1 52.47 93 ASN A N 1
ATOM 732 C CA . ASN A 1 93 ? -5.918 -3.326 -16.859 1 52.47 93 ASN A CA 1
ATOM 733 C C . ASN A 1 93 ? -4.914 -4.219 -17.578 1 52.47 93 ASN A C 1
ATOM 735 O O . ASN A 1 93 ? -5.207 -4.746 -18.656 1 52.47 93 ASN A O 1
ATOM 739 N N . GLU A 1 94 ? -3.818 -4.484 -16.875 1 57.41 94 GLU A N 1
ATOM 740 C CA . GLU A 1 94 ? -2.801 -5.176 -17.656 1 57.41 94 GLU A CA 1
ATOM 741 C C . GLU A 1 94 ? -3.193 -6.629 -17.906 1 57.41 94 GLU A C 1
ATOM 743 O O . GLU A 1 94 ? -3.035 -7.133 -19.031 1 57.41 94 GLU A O 1
ATOM 748 N N . ILE A 1 95 ? -3.602 -7.293 -16.812 1 62.94 95 ILE A N 1
ATOM 749 C CA . ILE A 1 95 ? -4.004 -8.68 -16.984 1 62.94 95 ILE A CA 1
ATOM 750 C C . ILE A 1 95 ? -5.254 -8.742 -17.859 1 62.94 95 ILE A C 1
ATOM 752 O O . ILE A 1 95 ? -5.371 -9.609 -18.734 1 62.94 95 ILE A O 1
ATOM 756 N N . ALA A 1 96 ? -6.008 -7.723 -17.625 1 57.34 96 ALA A N 1
ATOM 757 C CA . ALA A 1 96 ? -7.242 -7.68 -18.406 1 57.34 96 ALA A CA 1
ATOM 758 C C . ALA A 1 96 ? -6.949 -7.449 -19.875 1 57.34 96 ALA A C 1
ATOM 760 O O . ALA A 1 96 ? -7.633 -7.992 -20.75 1 57.34 96 ALA A O 1
ATOM 761 N N . THR A 1 97 ? -5.953 -6.719 -20.094 1 58.28 97 THR A N 1
ATOM 762 C CA . THR A 1 97 ? -5.656 -6.375 -21.484 1 58.28 97 THR A CA 1
ATOM 763 C C . THR A 1 97 ? -4.793 -7.453 -22.141 1 58.28 97 THR A C 1
ATOM 765 O O . THR A 1 97 ? -4.699 -7.523 -23.359 1 58.28 97 THR A O 1
ATOM 768 N N . SER A 1 98 ? -4.277 -8.25 -21.203 1 68.25 98 SER A N 1
ATOM 769 C CA . SER A 1 98 ? -3.416 -9.266 -21.797 1 68.25 98 SER A CA 1
ATOM 770 C C . SER A 1 98 ? -4.199 -10.539 -22.125 1 68.25 98 SER A C 1
ATOM 772 O O . SER A 1 98 ? -5.199 -10.836 -21.469 1 68.25 98 SER A O 1
ATOM 774 N N . ASN A 1 99 ? -4.242 -10.984 -23.328 1 76.5 99 ASN A N 1
ATOM 775 C CA . ASN A 1 99 ? -4.879 -12.211 -23.797 1 76.5 99 ASN A CA 1
ATOM 776 C C . ASN A 1 99 ? -4.156 -13.445 -23.281 1 76.5 99 ASN A C 1
ATOM 778 O O . ASN A 1 99 ? -3.977 -14.422 -24.016 1 76.5 99 ASN A O 1
ATOM 782 N N . VAL A 1 100 ? -3.762 -13.312 -21.891 1 83.94 100 VAL A N 1
ATOM 783 C CA . VAL A 1 100 ? -3.035 -14.477 -21.375 1 83.94 100 VAL A CA 1
ATOM 784 C C . VAL A 1 100 ? -4 -15.414 -20.656 1 83.94 100 VAL A C 1
ATOM 786 O O . VAL A 1 100 ? -5.062 -14.992 -20.188 1 83.94 100 VAL A O 1
ATOM 789 N N . VAL A 1 101 ? -3.584 -16.719 -20.656 1 83.88 101 VAL A N 1
ATOM 790 C CA . VAL A 1 101 ? -4.422 -17.75 -20.031 1 83.88 101 VAL A CA 1
ATOM 791 C C . VAL A 1 101 ? -3.846 -18.125 -18.672 1 83.88 101 VAL A C 1
ATOM 793 O O . VAL A 1 101 ? -2.65 -18.406 -18.547 1 83.88 101 VAL A O 1
ATOM 796 N N . PHE A 1 102 ? -4.746 -18.078 -17.672 1 87.25 102 PHE A N 1
ATOM 797 C CA . PHE A 1 102 ? -4.348 -18.5 -16.344 1 87.25 102 PHE A CA 1
ATOM 798 C C . PHE A 1 102 ? -4.863 -19.906 -16.047 1 87.25 102 PHE A C 1
ATOM 800 O O . PHE A 1 102 ? -5.977 -20.266 -16.438 1 87.25 102 PHE A O 1
ATOM 807 N N . PRO A 1 103 ? -3.928 -20.703 -15.398 1 89.56 103 PRO A N 1
ATOM 808 C CA . PRO A 1 103 ? -4.465 -21.969 -14.898 1 89.56 103 PRO A CA 1
ATOM 809 C C . PRO A 1 103 ? -5.484 -21.781 -13.773 1 89.56 103 PRO A C 1
ATOM 811 O O . PRO A 1 103 ? -5.488 -20.734 -13.117 1 89.56 103 PRO A O 1
ATOM 814 N N . ASP A 1 104 ? -6.383 -22.703 -13.633 1 87.69 104 ASP A N 1
ATOM 815 C CA . ASP A 1 104 ? -7.375 -22.625 -12.57 1 87.69 104 ASP A CA 1
ATOM 816 C C . ASP A 1 104 ? -7.121 -23.672 -11.492 1 87.69 104 ASP A C 1
ATOM 818 O O . ASP A 1 104 ? -6.098 -24.359 -11.516 1 87.69 104 ASP A O 1
ATOM 822 N N . HIS A 1 105 ? -8.016 -23.828 -10.617 1 88.12 105 HIS A N 1
ATOM 823 C CA . HIS A 1 105 ? -7.832 -24.703 -9.469 1 88.12 105 HIS A CA 1
ATOM 824 C C . HIS A 1 105 ? -7.934 -26.172 -9.875 1 88.12 105 HIS A C 1
ATOM 826 O O . HIS A 1 105 ? -7.355 -27.047 -9.219 1 88.12 105 HIS A O 1
ATOM 832 N N . GLU A 1 106 ? -8.617 -26.438 -10.922 1 85.06 106 GLU A N 1
ATOM 833 C CA . GLU A 1 106 ? -8.656 -27.797 -11.453 1 85.06 106 GLU A CA 1
ATOM 834 C C . GLU A 1 106 ? -7.297 -28.203 -12.023 1 85.06 106 GLU A C 1
ATOM 836 O O . GLU A 1 106 ? -6.898 -29.375 -11.906 1 85.06 106 GLU A O 1
ATOM 841 N N . ASP A 1 107 ? -6.68 -27.25 -12.617 1 86.38 107 ASP A N 1
ATOM 842 C CA . ASP A 1 107 ? -5.332 -27.5 -13.125 1 86.38 107 ASP A CA 1
ATOM 843 C C . ASP A 1 107 ? -4.367 -27.812 -11.984 1 86.38 107 ASP A C 1
ATOM 845 O O . ASP A 1 107 ? -3.52 -28.688 -12.102 1 86.38 107 ASP A O 1
ATOM 849 N N . LEU A 1 108 ? -4.5 -27.078 -10.984 1 91.38 108 LEU A N 1
ATOM 850 C CA . LEU A 1 108 ? -3.639 -27.312 -9.828 1 91.38 108 LEU A CA 1
ATOM 851 C C . LEU A 1 108 ? -3.896 -28.688 -9.227 1 91.38 108 LEU A C 1
ATOM 853 O O . LEU A 1 108 ? -2.955 -29.438 -8.953 1 91.38 108 LEU A O 1
ATOM 857 N N . SER A 1 109 ? -5.141 -28.984 -9.047 1 90.38 109 SER A N 1
ATOM 858 C CA . SER A 1 109 ? -5.512 -30.297 -8.516 1 90.38 109 SER A CA 1
ATOM 859 C C . SER A 1 109 ? -5.004 -31.406 -9.422 1 90.38 109 SER A C 1
ATOM 861 O O . SER A 1 109 ? -4.508 -32.438 -8.93 1 90.38 109 SER A O 1
ATOM 863 N N . GLY A 1 110 ? -5.16 -31.156 -10.727 1 86.56 110 GLY A N 1
ATOM 864 C CA . GLY A 1 110 ? -4.668 -32.125 -11.68 1 86.56 110 GLY A CA 1
ATOM 865 C C . GLY A 1 110 ? -3.168 -32.344 -11.602 1 86.56 110 GLY A C 1
ATOM 866 O O . GLY A 1 110 ? -2.691 -33.469 -11.648 1 86.56 110 GLY A O 1
ATOM 867 N N . ALA A 1 111 ? -2.439 -31.297 -11.531 1 89.94 111 ALA A N 1
ATOM 868 C CA . ALA A 1 111 ? -0.985 -31.391 -11.422 1 89.94 111 ALA A CA 1
ATOM 869 C C . ALA A 1 111 ? -0.572 -32.094 -10.141 1 89.94 111 ALA A C 1
ATOM 871 O O . ALA A 1 111 ? 0.341 -32.938 -10.148 1 89.94 111 ALA A O 1
ATOM 872 N N . ALA A 1 112 ? -1.227 -31.781 -9.055 1 92.94 112 ALA A N 1
ATOM 873 C CA . ALA A 1 112 ? -0.931 -32.438 -7.781 1 92.94 112 ALA A CA 1
ATOM 874 C C . ALA A 1 112 ? -1.229 -33.906 -7.836 1 92.94 112 ALA A C 1
ATOM 876 O O . ALA A 1 112 ? -0.427 -34.75 -7.383 1 92.94 112 ALA A O 1
ATOM 877 N N . LYS A 1 113 ? -2.373 -34.219 -8.383 1 90.06 113 LYS A N 1
ATOM 878 C CA . LYS A 1 113 ? -2.758 -35.625 -8.508 1 90.06 113 LYS A CA 1
ATOM 879 C C . LYS A 1 113 ? -1.755 -36.406 -9.359 1 90.06 113 LYS A C 1
ATOM 881 O O . LYS A 1 113 ? -1.462 -37.562 -9.078 1 90.06 113 LYS A O 1
ATOM 886 N N . ALA A 1 114 ? -1.326 -35.719 -10.383 1 88.44 114 ALA A N 1
ATOM 887 C CA . ALA A 1 114 ? -0.315 -36.344 -11.234 1 88.44 114 ALA A CA 1
ATOM 888 C C . ALA A 1 114 ? 0.94 -36.688 -10.43 1 88.44 114 ALA A C 1
ATOM 890 O O . ALA A 1 114 ? 1.469 -37.812 -10.531 1 88.44 114 ALA A O 1
ATOM 891 N N . LEU A 1 115 ? 1.36 -35.781 -9.664 1 91.31 115 LEU A N 1
ATOM 892 C CA . LEU A 1 115 ? 2.555 -35.969 -8.852 1 91.31 115 LEU A CA 1
ATOM 893 C C . LEU A 1 115 ? 2.322 -37.062 -7.801 1 91.31 115 LEU A C 1
ATOM 895 O O . LEU A 1 115 ? 3.195 -37.906 -7.559 1 91.31 115 LEU A O 1
ATOM 899 N N . LEU A 1 116 ? 1.172 -37.062 -7.195 1 92.81 116 LEU A N 1
ATOM 900 C CA . LEU A 1 116 ? 0.826 -38.062 -6.188 1 92.81 116 LEU A CA 1
ATOM 901 C C . LEU A 1 116 ? 0.785 -39.438 -6.801 1 92.81 116 LEU A C 1
ATOM 903 O O . LEU A 1 116 ? 1.217 -40.438 -6.176 1 92.81 116 LEU A O 1
ATOM 907 N N . ARG A 1 117 ? 0.249 -39.531 -8 1 89.94 117 ARG A N 1
ATOM 908 C CA . ARG A 1 117 ? 0.192 -40.781 -8.711 1 89.94 117 ARG A CA 1
ATOM 909 C C . ARG A 1 117 ? 1.592 -41.344 -8.969 1 89.94 117 ARG A C 1
ATOM 911 O O . ARG A 1 117 ? 1.851 -42.531 -8.75 1 89.94 117 ARG A O 1
ATOM 918 N N . VAL A 1 118 ? 2.426 -40.469 -9.414 1 90.88 118 VAL A N 1
ATOM 919 C CA . VAL A 1 118 ? 3.812 -40.844 -9.664 1 90.88 118 VAL A CA 1
ATOM 920 C C . VAL A 1 118 ? 4.469 -41.281 -8.352 1 90.88 118 VAL A C 1
ATOM 922 O O . VAL A 1 118 ? 5.16 -42.312 -8.312 1 90.88 118 VAL A O 1
ATOM 925 N N . GLN A 1 119 ? 4.234 -40.562 -7.324 1 92.88 119 GLN A N 1
ATOM 926 C CA . GLN A 1 119 ? 4.805 -40.875 -6.02 1 92.88 119 GLN A CA 1
ATOM 927 C C . GLN A 1 119 ? 4.359 -42.25 -5.547 1 92.88 119 GLN A C 1
ATOM 929 O O . GLN A 1 119 ? 5.188 -43.094 -5.141 1 92.88 119 GLN A O 1
ATOM 934 N N . GLN A 1 120 ? 3.127 -42.5 -5.641 1 89.88 120 GLN A N 1
ATOM 935 C CA . GLN A 1 120 ? 2.545 -43.75 -5.148 1 89.88 120 GLN A CA 1
ATOM 936 C C . GLN A 1 120 ? 2.992 -44.938 -5.992 1 89.88 120 GLN A C 1
ATOM 938 O O . GLN A 1 120 ? 3.402 -45.969 -5.457 1 89.88 120 GLN A O 1
ATOM 943 N N . THR A 1 121 ? 2.883 -44.781 -7.312 1 90.75 121 THR A N 1
ATOM 944 C CA . THR A 1 121 ? 3.162 -45.906 -8.219 1 90.75 121 THR A CA 1
ATOM 945 C C . THR A 1 121 ? 4.637 -46.281 -8.156 1 90.75 121 THR A C 1
ATOM 947 O O . THR A 1 121 ? 4.973 -47.469 -8.133 1 90.75 121 THR A O 1
ATOM 950 N N . TYR A 1 122 ? 5.477 -45.312 -8.055 1 91.25 122 TYR A N 1
ATOM 951 C CA . TYR A 1 122 ? 6.906 -45.594 -8.133 1 91.25 122 TYR A CA 1
ATOM 952 C C . TYR A 1 122 ? 7.531 -45.656 -6.738 1 91.25 122 TYR A C 1
ATOM 954 O O . TYR A 1 122 ? 8.742 -45.844 -6.602 1 91.25 122 TYR A O 1
ATOM 962 N N . GLY A 1 123 ? 6.754 -45.469 -5.734 1 90 123 GLY A N 1
ATOM 963 C CA . GLY A 1 123 ? 7.227 -45.562 -4.363 1 90 123 GLY A CA 1
ATOM 964 C C . GLY A 1 123 ? 8.281 -44.531 -4.031 1 90 123 GLY A C 1
ATOM 965 O O . GLY A 1 123 ? 9.312 -44.844 -3.436 1 90 123 GLY A O 1
ATOM 966 N N . LEU A 1 124 ? 8.062 -43.344 -4.434 1 91.44 124 LEU A N 1
ATOM 967 C CA . LEU A 1 124 ? 9.031 -42.281 -4.219 1 91.44 124 LEU A CA 1
ATOM 968 C C . LEU A 1 124 ? 8.844 -41.625 -2.844 1 91.44 124 LEU A C 1
ATOM 970 O O . LEU A 1 124 ? 7.715 -41.438 -2.387 1 91.44 124 LEU A O 1
ATOM 974 N N . GLU A 1 125 ? 9.938 -41.312 -2.219 1 93.69 125 GLU A N 1
ATOM 975 C CA . GLU A 1 125 ? 9.898 -40.688 -0.898 1 93.69 125 GLU A CA 1
ATOM 976 C C . GLU A 1 125 ? 9.508 -39.219 -0.991 1 93.69 125 GLU A C 1
ATOM 978 O O . GLU A 1 125 ? 9.992 -38.5 -1.87 1 93.69 125 GLU A O 1
ATOM 983 N N . THR A 1 126 ? 8.711 -38.812 -0.012 1 96.12 126 THR A N 1
ATOM 984 C CA . THR A 1 126 ? 8.25 -37.438 0.033 1 96.12 126 THR A CA 1
ATOM 985 C C . THR A 1 126 ? 9.422 -36.469 0.138 1 96.12 126 THR A C 1
ATOM 987 O O . THR A 1 126 ? 9.469 -35.438 -0.564 1 96.12 126 THR A O 1
ATOM 990 N N . ALA A 1 127 ? 10.375 -36.75 0.956 1 94.56 127 ALA A N 1
ATOM 991 C CA . ALA A 1 127 ? 11.539 -35.906 1.168 1 94.56 127 ALA A CA 1
ATOM 992 C C . ALA A 1 127 ? 12.336 -35.719 -0.122 1 94.56 127 ALA A C 1
ATOM 994 O O . ALA A 1 127 ? 12.797 -34.625 -0.428 1 94.56 127 ALA A O 1
ATOM 995 N N . SER A 1 128 ? 12.523 -36.781 -0.845 1 93.12 128 SER A N 1
ATOM 996 C CA . SER A 1 128 ? 13.25 -36.75 -2.107 1 93.12 128 SER A CA 1
ATOM 997 C C . SER A 1 128 ? 12.523 -35.906 -3.139 1 93.12 128 SER A C 1
ATOM 999 O O . SER A 1 128 ? 13.141 -35.094 -3.848 1 93.12 128 SER A O 1
ATOM 1001 N N . LEU A 1 129 ? 11.227 -36.125 -3.209 1 94.12 129 LEU A N 1
ATOM 1002 C CA . LEU A 1 129 ? 10.43 -35.312 -4.133 1 94.12 129 LEU A CA 1
ATOM 1003 C C . LEU A 1 129 ? 10.5 -33.844 -3.773 1 94.12 129 LEU A C 1
ATOM 1005 O O . LEU A 1 129 ? 10.602 -32.969 -4.66 1 94.12 129 LEU A O 1
ATOM 1009 N N . ALA A 1 130 ? 10.453 -33.531 -2.486 1 94.62 130 ALA A N 1
ATOM 1010 C CA . ALA A 1 130 ? 10.484 -32.156 -2.01 1 94.62 130 ALA A CA 1
ATOM 1011 C C . ALA A 1 130 ? 11.812 -31.484 -2.355 1 94.62 130 ALA A C 1
ATOM 1013 O O . ALA A 1 130 ? 11.891 -30.266 -2.465 1 94.62 130 ALA A O 1
ATOM 1014 N N . GLU A 1 131 ? 12.836 -32.281 -2.537 1 93 131 GLU A N 1
ATOM 1015 C CA . GLU A 1 131 ? 14.141 -31.75 -2.91 1 93 131 GLU A CA 1
ATOM 1016 C C . GLU A 1 131 ? 14.289 -31.656 -4.426 1 93 131 GLU A C 1
ATOM 1018 O O . GLU A 1 131 ? 15.336 -31.25 -4.93 1 93 131 GLU A O 1
ATOM 1023 N N . GLY A 1 132 ? 13.281 -32.062 -5.137 1 90.81 132 GLY A N 1
ATOM 1024 C CA . GLY A 1 132 ? 13.281 -31.922 -6.586 1 90.81 132 GLY A CA 1
ATOM 1025 C C . GLY A 1 132 ? 13.773 -33.156 -7.293 1 90.81 132 GLY A C 1
ATOM 1026 O O . GLY A 1 132 ? 13.969 -33.156 -8.508 1 90.81 132 GLY A O 1
ATOM 1027 N N . ARG A 1 133 ? 13.953 -34.219 -6.555 1 89.38 133 ARG A N 1
ATOM 1028 C CA . ARG A 1 133 ? 14.484 -35.438 -7.145 1 89.38 133 ARG A CA 1
ATOM 1029 C C . ARG A 1 133 ? 13.352 -36.344 -7.633 1 89.38 133 ARG A C 1
ATOM 1031 O O . ARG A 1 133 ? 12.469 -36.719 -6.859 1 89.38 133 ARG A O 1
ATOM 1038 N N . ILE A 1 134 ? 13.367 -36.594 -8.906 1 85.5 134 ILE A N 1
ATOM 1039 C CA . ILE A 1 134 ? 12.344 -37.469 -9.484 1 85.5 134 ILE A CA 1
ATOM 1040 C C . ILE A 1 134 ? 12.977 -38.375 -10.547 1 85.5 134 ILE A C 1
ATOM 1042 O O . ILE A 1 134 ? 14.062 -38.094 -11.047 1 85.5 134 ILE A O 1
ATOM 1046 N N . LEU A 1 135 ? 12.359 -39.438 -10.828 1 78.69 135 LEU A N 1
ATOM 1047 C CA . LEU A 1 135 ? 12.898 -40.469 -11.734 1 78.69 135 LEU A CA 1
ATOM 1048 C C . LEU A 1 135 ? 13 -39.906 -13.156 1 78.69 135 LEU A C 1
ATOM 1050 O O . LEU A 1 135 ? 12.031 -39.344 -13.68 1 78.69 135 LEU A O 1
ATOM 1054 N N . GLY A 1 136 ? 14.148 -40.031 -13.773 1 69.44 136 GLY A N 1
ATOM 1055 C CA . GLY A 1 136 ? 14.297 -39.781 -15.203 1 69.44 136 GLY A CA 1
ATOM 1056 C C . GLY A 1 136 ? 14.492 -38.344 -15.547 1 69.44 136 GLY A C 1
ATOM 1057 O O . GLY A 1 136 ? 14.422 -37.938 -16.719 1 69.44 136 GLY A O 1
ATOM 1058 N N . ALA A 1 137 ? 14.477 -37.5 -14.648 1 68.88 137 ALA A N 1
ATOM 1059 C CA . ALA A 1 137 ? 14.578 -36.094 -14.977 1 68.88 137 ALA A CA 1
ATOM 1060 C C . ALA A 1 137 ? 15.719 -35.438 -14.203 1 68.88 137 ALA A C 1
ATOM 1062 O O . ALA A 1 137 ? 16.234 -36 -13.242 1 68.88 137 ALA A O 1
ATOM 1063 N N . VAL A 1 138 ? 16.156 -34.375 -14.867 1 76.69 138 VAL A N 1
ATOM 1064 C CA . VAL A 1 138 ? 17.016 -33.438 -14.117 1 76.69 138 VAL A CA 1
ATOM 1065 C C . VAL A 1 138 ? 16.281 -32.969 -12.875 1 76.69 138 VAL A C 1
ATOM 1067 O O . VAL A 1 138 ? 15.062 -32.812 -12.883 1 76.69 138 VAL A O 1
ATOM 1070 N N . ASP A 1 139 ? 17.078 -32.875 -11.812 1 81.5 139 ASP A N 1
ATOM 1071 C CA . ASP A 1 139 ? 16.484 -32.406 -10.562 1 81.5 139 ASP A CA 1
ATOM 1072 C C . ASP A 1 139 ? 15.68 -31.125 -10.773 1 81.5 139 ASP A C 1
ATOM 1074 O O . ASP A 1 139 ? 16.141 -30.203 -11.461 1 81.5 139 ASP A O 1
ATOM 1078 N N . GLY A 1 140 ? 14.438 -31.172 -10.312 1 88.25 140 GLY A N 1
ATOM 1079 C CA . GLY A 1 140 ? 13.562 -30.016 -10.383 1 88.25 140 GLY A CA 1
ATOM 1080 C C . GLY A 1 140 ? 13.773 -29.047 -9.234 1 88.25 140 GLY A C 1
ATOM 1081 O O . GLY A 1 140 ? 14.859 -28.984 -8.656 1 88.25 140 GLY A O 1
ATOM 1082 N N . LEU A 1 141 ? 12.828 -28.234 -9.039 1 92.06 141 LEU A N 1
ATOM 1083 C CA . LEU A 1 141 ? 12.867 -27.219 -7.996 1 92.06 141 LEU A CA 1
ATOM 1084 C C . LEU A 1 141 ? 12.672 -27.844 -6.621 1 92.06 141 LEU A C 1
ATOM 1086 O O . LEU A 1 141 ? 11.93 -28.828 -6.477 1 92.06 141 LEU A O 1
ATOM 1090 N N . SER A 1 142 ? 13.375 -27.266 -5.625 1 92.94 142 SER A N 1
ATOM 1091 C CA . SER A 1 142 ? 13.078 -27.641 -4.242 1 92.94 142 SER A CA 1
ATOM 1092 C C . SER A 1 142 ? 11.781 -26.984 -3.766 1 92.94 142 SER A C 1
ATOM 1094 O O . SER A 1 142 ? 11.531 -25.812 -4.051 1 92.94 142 SER A O 1
ATOM 1096 N N . LEU A 1 143 ? 10.992 -27.734 -3.092 1 93.56 143 LEU A N 1
ATOM 1097 C CA . LEU A 1 143 ? 9.703 -27.234 -2.643 1 93.56 143 LEU A CA 1
ATOM 1098 C C . LEU A 1 143 ? 9.836 -26.5 -1.312 1 93.56 143 LEU A C 1
ATOM 1100 O O . LEU A 1 143 ? 10.57 -26.938 -0.423 1 93.56 143 LEU A O 1
ATOM 1104 N N . SER A 1 144 ? 9.18 -25.406 -1.227 1 91.62 144 SER A N 1
ATOM 1105 C CA . SER A 1 144 ? 9.086 -24.688 0.038 1 91.62 144 SER A CA 1
ATOM 1106 C C . SER A 1 144 ? 8.102 -25.344 0.987 1 91.62 144 SER A C 1
ATOM 1108 O O . SER A 1 144 ? 7.379 -26.266 0.595 1 91.62 144 SER A O 1
ATOM 1110 N N . ALA A 1 145 ? 8.109 -24.859 2.301 1 91.19 145 ALA A N 1
ATOM 1111 C CA . ALA A 1 145 ? 7.125 -25.359 3.262 1 91.19 145 ALA A CA 1
ATOM 1112 C C . ALA A 1 145 ? 5.703 -25.141 2.76 1 91.19 145 ALA A C 1
ATOM 1114 O O . ALA A 1 145 ? 4.836 -26 2.93 1 91.19 145 ALA A O 1
ATOM 1115 N N . ASP A 1 146 ? 5.508 -24.016 2.131 1 91.5 146 ASP A N 1
ATOM 1116 C CA . ASP A 1 146 ? 4.184 -23.688 1.608 1 91.5 146 ASP A CA 1
ATOM 1117 C C . ASP A 1 146 ? 3.816 -24.609 0.443 1 91.5 146 ASP A C 1
ATOM 1119 O O . ASP A 1 146 ? 2.654 -24.984 0.287 1 91.5 146 ASP A O 1
ATOM 1123 N N . ASP A 1 147 ? 4.754 -24.906 -0.44 1 93.81 147 ASP A N 1
ATOM 1124 C CA . ASP A 1 147 ? 4.527 -25.859 -1.526 1 93.81 147 ASP A CA 1
ATOM 1125 C C . ASP A 1 147 ? 4.148 -27.234 -0.984 1 93.81 147 ASP A C 1
ATOM 1127 O O . ASP A 1 147 ? 3.211 -27.859 -1.478 1 93.81 147 ASP A O 1
ATOM 1131 N N . CYS A 1 148 ? 4.871 -27.672 0.017 1 94.38 148 CYS A N 1
ATOM 1132 C CA . CYS A 1 148 ? 4.598 -28.953 0.635 1 94.38 148 CYS A CA 1
ATOM 1133 C C . CYS A 1 148 ? 3.207 -28.984 1.258 1 94.38 148 CYS A C 1
ATOM 1135 O O . CYS A 1 148 ? 2.5 -29.984 1.165 1 94.38 148 CYS A O 1
ATOM 1137 N N . PHE A 1 149 ? 2.924 -27.891 1.883 1 92.81 149 PHE A N 1
ATOM 1138 C CA . PHE A 1 149 ? 1.596 -27.797 2.479 1 92.81 149 PHE A CA 1
ATOM 1139 C C . PHE A 1 149 ? 0.516 -27.969 1.417 1 92.81 149 PHE A C 1
ATOM 1141 O O . PHE A 1 149 ? -0.458 -28.703 1.627 1 92.81 149 PHE A O 1
ATOM 1148 N N . GLU A 1 150 ? 0.684 -27.25 0.336 1 94.38 150 GLU A N 1
ATOM 1149 C CA . GLU A 1 150 ? -0.307 -27.344 -0.73 1 94.38 150 GLU A CA 1
ATOM 1150 C C . GLU A 1 150 ? -0.399 -28.781 -1.266 1 94.38 150 GLU A C 1
ATOM 1152 O O . GLU A 1 150 ? -1.49 -29.266 -1.566 1 94.38 150 GLU A O 1
ATOM 1157 N N . MET A 1 151 ? 0.724 -29.469 -1.389 1 95.88 151 MET A N 1
ATOM 1158 C CA . MET A 1 151 ? 0.72 -30.875 -1.793 1 95.88 151 MET A CA 1
ATOM 1159 C C . MET A 1 151 ? -0.07 -31.719 -0.802 1 95.88 151 MET A C 1
ATOM 1161 O O . MET A 1 151 ? -0.852 -32.594 -1.204 1 95.88 151 MET A O 1
ATOM 1165 N N . GLY A 1 152 ? 0.176 -31.484 0.504 1 94.56 152 GLY A N 1
ATOM 1166 C CA . GLY A 1 152 ? -0.557 -32.188 1.538 1 94.56 152 GLY A CA 1
ATOM 1167 C C . GLY A 1 152 ? -2.055 -31.969 1.479 1 94.56 152 GLY A C 1
ATOM 1168 O O . GLY A 1 152 ? -2.842 -32.906 1.605 1 94.56 152 GLY A O 1
ATOM 1169 N N . ARG A 1 153 ? -2.404 -30.766 1.28 1 92.31 153 ARG A N 1
ATOM 1170 C CA . ARG A 1 153 ? -3.816 -30.406 1.177 1 92.31 153 ARG A CA 1
ATOM 1171 C C . ARG A 1 153 ? -4.465 -31.078 -0.028 1 92.31 153 ARG A C 1
ATOM 1173 O O . ARG A 1 153 ? -5.566 -31.625 0.076 1 92.31 153 ARG A O 1
ATOM 1180 N N . GLN A 1 154 ? -3.789 -31 -1.151 1 93.62 154 GLN A N 1
ATOM 1181 C CA . GLN A 1 154 ? -4.301 -31.656 -2.355 1 93.62 154 GLN A CA 1
ATOM 1182 C C . GLN A 1 154 ? -4.406 -33.156 -2.166 1 93.62 154 GLN A C 1
ATOM 1184 O O . GLN A 1 154 ? -5.363 -33.781 -2.635 1 93.62 154 GLN A O 1
ATOM 1189 N N . ALA A 1 155 ? -3.416 -33.75 -1.521 1 95.12 155 ALA A N 1
ATOM 1190 C CA . ALA A 1 155 ? -3.43 -35.188 -1.243 1 95.12 155 ALA A CA 1
ATOM 1191 C C . ALA A 1 155 ? -4.625 -35.562 -0.372 1 95.12 155 ALA A C 1
ATOM 1193 O O . ALA A 1 155 ? -5.27 -36.594 -0.607 1 95.12 155 ALA A O 1
ATOM 1194 N N . PHE A 1 156 ? -4.871 -34.688 0.656 1 90.38 156 PHE A N 1
ATOM 1195 C CA . PHE A 1 156 ? -6.023 -34.938 1.524 1 90.38 156 PHE A CA 1
ATOM 1196 C C . PHE A 1 156 ? -7.316 -34.938 0.718 1 90.38 156 PHE A C 1
ATOM 1198 O O . PHE A 1 156 ? -8.133 -35.844 0.853 1 90.38 156 PHE A O 1
ATOM 1205 N N . HIS A 1 157 ? -7.5 -34 -0.192 1 88.19 157 HIS A N 1
ATOM 1206 C CA . HIS A 1 157 ? -8.727 -33.875 -0.969 1 88.19 157 HIS A CA 1
ATOM 1207 C C . HIS A 1 157 ? -8.828 -34.969 -2.021 1 88.19 157 HIS A C 1
ATOM 1209 O O . HIS A 1 157 ? -9.93 -35.344 -2.451 1 88.19 157 HIS A O 1
ATOM 1215 N N . ALA A 1 158 ? -7.688 -35.5 -2.418 1 87.06 158 ALA A N 1
ATOM 1216 C CA . ALA A 1 158 ? -7.656 -36.594 -3.391 1 87.06 158 ALA A CA 1
ATOM 1217 C C . ALA A 1 158 ? -7.895 -37.938 -2.713 1 87.06 158 ALA A C 1
ATOM 1219 O O . ALA A 1 158 ? -7.977 -38.969 -3.383 1 87.06 158 ALA A O 1
ATOM 1220 N N . GLY A 1 159 ? -7.957 -37.969 -1.374 1 87.25 159 GLY A N 1
ATOM 1221 C CA . GLY A 1 159 ? -8.195 -39.188 -0.629 1 87.25 159 GLY A CA 1
ATOM 1222 C C . GLY A 1 159 ? -6.926 -40 -0.376 1 87.25 159 GLY A C 1
ATOM 1223 O O . GLY A 1 159 ? -6.988 -41.156 0.046 1 87.25 159 GLY A O 1
ATOM 1224 N N . SER A 1 160 ? -5.816 -39.469 -0.745 1 90.81 160 SER A N 1
ATOM 1225 C CA . SER A 1 160 ? -4.531 -40.094 -0.467 1 90.81 160 SER A CA 1
ATOM 1226 C C . SER A 1 160 ? -3.996 -39.688 0.9 1 90.81 160 SER A C 1
ATOM 1228 O O . SER A 1 160 ? -3.043 -38.906 0.991 1 90.81 160 SER A O 1
ATOM 1230 N N . TYR A 1 161 ? -4.504 -40.281 1.925 1 90.62 161 TYR A N 1
ATOM 1231 C CA . TYR A 1 161 ? -4.281 -39.781 3.281 1 90.62 161 TYR A CA 1
ATOM 1232 C C . TYR A 1 161 ? -2.869 -40.125 3.752 1 90.62 161 TYR A C 1
ATOM 1234 O O . TYR A 1 161 ? -2.266 -39.344 4.508 1 90.62 161 TYR A O 1
ATOM 1242 N N . ASP A 1 162 ? -2.301 -41.281 3.291 1 91.88 162 ASP A N 1
ATOM 1243 C CA . ASP A 1 162 ? -0.918 -41.594 3.639 1 91.88 162 ASP A CA 1
ATOM 1244 C C . ASP A 1 162 ? 0.033 -40.5 3.113 1 91.88 162 ASP A C 1
ATOM 1246 O O . ASP A 1 162 ? 0.917 -40.062 3.838 1 91.88 162 ASP A O 1
ATOM 1250 N N . ASN A 1 163 ? -0.199 -40.219 1.913 1 95 163 ASN A N 1
ATOM 1251 C CA . ASN A 1 163 ? 0.632 -39.188 1.318 1 95 163 ASN A CA 1
ATOM 1252 C C . ASN A 1 163 ? 0.372 -37.812 1.96 1 95 163 ASN A C 1
ATOM 1254 O O . ASN A 1 163 ? 1.299 -37.031 2.145 1 95 163 ASN A O 1
ATOM 1258 N N . ALA A 1 164 ? -0.931 -37.5 2.275 1 95.12 164 ALA A N 1
ATOM 1259 C CA . ALA A 1 164 ? -1.267 -36.25 2.941 1 95.12 164 ALA A CA 1
ATOM 1260 C C . ALA A 1 164 ? -0.493 -36.094 4.246 1 95.12 164 ALA A C 1
ATOM 1262 O O . ALA A 1 164 ? 0.119 -35.062 4.496 1 95.12 164 ALA A O 1
ATOM 1263 N N . ILE A 1 165 ? -0.48 -37.156 5.004 1 94.88 165 ILE A N 1
ATOM 1264 C CA . ILE A 1 165 ? 0.209 -37.156 6.289 1 94.88 165 ILE A CA 1
ATOM 1265 C C . ILE A 1 165 ? 1.702 -36.906 6.07 1 94.88 165 ILE A C 1
ATOM 1267 O O . ILE A 1 165 ? 2.305 -36.062 6.738 1 94.88 165 ILE A O 1
ATOM 1271 N N . SER A 1 166 ? 2.273 -37.625 5.125 1 96.56 166 SER A N 1
ATOM 1272 C CA . SER A 1 166 ? 3.703 -37.5 4.852 1 96.56 166 SER A CA 1
ATOM 1273 C C . SER A 1 166 ? 4.074 -36.094 4.434 1 96.56 166 SER A C 1
ATOM 1275 O O . SER A 1 166 ? 5.051 -35.531 4.93 1 96.56 166 SER A O 1
ATOM 1277 N N . TRP A 1 167 ? 3.352 -35.469 3.543 1 96.62 167 TRP A N 1
ATOM 1278 C CA . TRP A 1 167 ? 3.621 -34.125 3.051 1 96.62 167 TRP A CA 1
ATOM 1279 C C . TRP A 1 167 ? 3.406 -33.094 4.152 1 96.62 167 TRP A C 1
ATOM 1281 O O . TRP A 1 167 ? 4.172 -32.125 4.27 1 96.62 167 TRP A O 1
ATOM 1291 N N . LEU A 1 168 ? 2.348 -33.25 4.961 1 93.94 168 LEU A N 1
ATOM 1292 C CA . LEU A 1 168 ? 2.041 -32.281 6.027 1 93.94 168 LEU A CA 1
ATOM 1293 C C . LEU A 1 168 ? 3.076 -32.375 7.145 1 93.94 168 LEU A C 1
ATOM 1295 O O . LEU A 1 168 ? 3.438 -31.359 7.738 1 93.94 168 LEU A O 1
ATOM 1299 N N . GLU A 1 169 ? 3.541 -33.594 7.402 1 94.5 169 GLU A N 1
ATOM 1300 C CA . GLU A 1 169 ? 4.625 -33.75 8.367 1 94.5 169 GLU A CA 1
ATOM 1301 C C . GLU A 1 169 ? 5.895 -33.031 7.891 1 94.5 169 GLU A C 1
ATOM 1303 O O . GLU A 1 169 ? 6.582 -32.375 8.68 1 94.5 169 GLU A O 1
ATOM 1308 N N . LEU A 1 170 ? 6.188 -33.219 6.664 1 94.44 170 LEU A N 1
ATOM 1309 C CA . LEU A 1 170 ? 7.352 -32.562 6.102 1 94.44 170 LEU A CA 1
ATOM 1310 C C . LEU A 1 170 ? 7.18 -31.047 6.145 1 94.44 170 LEU A C 1
ATOM 1312 O O . LEU A 1 170 ? 8.148 -30.312 6.359 1 94.44 170 LEU A O 1
ATOM 1316 N N . THR A 1 171 ? 5.957 -30.547 5.871 1 92.56 171 THR A N 1
ATOM 1317 C CA . THR A 1 171 ? 5.652 -29.125 5.984 1 92.56 171 THR A CA 1
ATOM 1318 C C . THR A 1 171 ? 6.039 -28.594 7.363 1 92.56 171 THR A C 1
ATOM 1320 O O . THR A 1 171 ? 6.688 -27.562 7.473 1 92.56 171 THR A O 1
ATOM 1323 N N . GLN A 1 172 ? 5.66 -29.312 8.359 1 89.75 172 GLN A N 1
ATOM 1324 C CA . GLN A 1 172 ? 5.965 -28.922 9.734 1 89.75 172 GLN A CA 1
ATOM 1325 C C . GLN A 1 172 ? 7.469 -28.891 9.977 1 89.75 172 GLN A C 1
ATOM 1327 O O . GLN A 1 172 ? 7.984 -27.984 10.633 1 89.75 172 GLN A O 1
ATOM 1332 N N . GLN A 1 173 ? 8.117 -29.844 9.469 1 90 173 GLN A N 1
ATOM 1333 C CA . GLN A 1 173 ? 9.562 -29.922 9.625 1 90 173 GLN A CA 1
ATOM 1334 C C . GLN A 1 173 ? 10.258 -28.734 8.961 1 90 173 GLN A C 1
ATOM 1336 O O . GLN A 1 173 ? 11.141 -28.125 9.555 1 90 173 GLN A O 1
ATOM 1341 N N . LYS A 1 174 ? 9.852 -28.453 7.734 1 90.44 174 LYS A N 1
ATOM 1342 C CA . LYS A 1 174 ? 10.461 -27.344 7 1 90.44 174 LYS A CA 1
ATOM 1343 C C . LYS A 1 174 ? 10.164 -26.016 7.676 1 90.44 174 LYS A C 1
ATOM 1345 O O . LYS A 1 174 ? 11 -25.109 7.656 1 90.44 174 LYS A O 1
ATOM 1350 N N . GLN A 1 175 ? 8.984 -25.859 8.164 1 85.88 175 GLN A N 1
ATOM 1351 C CA . GLN A 1 175 ? 8.617 -24.656 8.883 1 85.88 175 GLN A CA 1
ATOM 1352 C C . GLN A 1 175 ? 9.5 -24.453 10.109 1 85.88 175 GLN A C 1
ATOM 1354 O O . GLN A 1 175 ? 9.891 -23.328 10.422 1 85.88 175 GLN A O 1
ATOM 1359 N N . PHE A 1 176 ? 9.742 -25.422 10.742 1 81.38 176 PHE A N 1
ATOM 1360 C CA . PHE A 1 176 ? 10.586 -25.375 11.93 1 81.38 176 PHE A CA 1
ATOM 1361 C C . PHE A 1 176 ? 12.016 -25.016 11.57 1 81.38 176 PHE A C 1
ATOM 1363 O O . PHE A 1 176 ? 12.672 -24.25 12.289 1 81.38 176 PHE A O 1
ATOM 1370 N N . GLU A 1 177 ? 12.523 -25.516 10.469 1 82.19 177 GLU A N 1
ATOM 1371 C CA . GLU A 1 177 ? 13.898 -25.266 10.047 1 82.19 177 GLU A CA 1
ATOM 1372 C C . GLU A 1 177 ? 14.055 -23.859 9.461 1 82.19 177 GLU A C 1
ATOM 1374 O O . GLU A 1 177 ? 15.133 -23.281 9.523 1 82.19 177 GLU A O 1
ATOM 1379 N N . GLY A 1 178 ? 13.273 -23.375 8.578 1 70.5 178 GLY A N 1
ATOM 1380 C CA . GLY A 1 178 ? 13.438 -22.156 7.801 1 70.5 178 GLY A CA 1
ATOM 1381 C C . GLY A 1 178 ? 12.914 -20.922 8.5 1 70.5 178 GLY A C 1
ATOM 1382 O O . GLY A 1 178 ? 13.125 -19.797 8.047 1 70.5 178 GLY A O 1
ATOM 1383 N N . ALA A 1 179 ? 12.742 -20.812 9.781 1 55.59 179 ALA A N 1
ATOM 1384 C CA . ALA A 1 179 ? 12.305 -19.672 10.562 1 55.59 179 ALA A CA 1
ATOM 1385 C C . ALA A 1 179 ? 11.242 -18.875 9.82 1 55.59 179 ALA A C 1
ATOM 1387 O O . ALA A 1 179 ? 10.898 -17.75 10.219 1 55.59 179 ALA A O 1
ATOM 1388 N N . SER A 1 180 ? 10.852 -19.172 8.484 1 54.88 180 SER A N 1
ATOM 1389 C CA . SER A 1 180 ? 9.922 -18.281 7.797 1 54.88 180 SER A CA 1
ATOM 1390 C C . SER A 1 180 ? 8.477 -18.656 8.094 1 54.88 180 SER A C 1
ATOM 1392 O O . SER A 1 180 ? 8.141 -19.844 8.195 1 54.88 180 SER A O 1
ATOM 1394 N N . GLU A 1 181 ? 7.797 -17.656 8.773 1 52.28 181 GLU A N 1
ATOM 1395 C CA . GLU A 1 181 ? 6.402 -17.797 9.172 1 52.28 181 GLU A CA 1
ATOM 1396 C C . GLU A 1 181 ? 5.516 -18.156 7.984 1 52.28 181 GLU A C 1
ATOM 1398 O O . GLU A 1 181 ? 5.344 -17.344 7.066 1 52.28 181 GLU A O 1
ATOM 1403 N N . ILE A 1 182 ? 5.66 -19.328 7.559 1 55.53 182 ILE A N 1
ATOM 1404 C CA . ILE A 1 182 ? 4.664 -19.703 6.566 1 55.53 182 ILE A CA 1
ATOM 1405 C C . ILE A 1 182 ? 3.262 -19.484 7.121 1 55.53 182 ILE A C 1
ATOM 1407 O O . ILE A 1 182 ? 3.096 -19.203 8.312 1 55.53 182 ILE A O 1
ATOM 1411 N N . ARG A 1 183 ? 2.293 -19.797 6.273 1 58.12 183 ARG A N 1
ATOM 1412 C CA . ARG A 1 183 ? 0.877 -19.828 6.625 1 58.12 183 ARG A CA 1
ATOM 1413 C C . ARG A 1 183 ? 0.67 -20.406 8.023 1 58.12 183 ARG A C 1
ATOM 1415 O O . ARG A 1 183 ? 1.611 -20.906 8.633 1 58.12 183 ARG A O 1
ATOM 1422 N N . ASN A 1 184 ? -0.675 -20.531 8.484 1 63.59 184 ASN A N 1
ATOM 1423 C CA . ASN A 1 184 ? -1.334 -20.766 9.766 1 63.59 184 ASN A CA 1
ATOM 1424 C C . ASN A 1 184 ? -1.003 -22.141 10.328 1 63.59 184 ASN A C 1
ATOM 1426 O O . ASN A 1 184 ? -1.377 -23.156 9.742 1 63.59 184 ASN A O 1
ATOM 1430 N N . SER A 1 185 ? 0.06 -22.297 11.125 1 74.31 185 SER A N 1
ATOM 1431 C CA . SER A 1 185 ? 0.341 -23.516 11.883 1 74.31 185 SER A CA 1
ATOM 1432 C C . SER A 1 185 ? -0.946 -24.234 12.273 1 74.31 185 SER A C 1
ATOM 1434 O O . SER A 1 185 ? -0.998 -25.469 12.281 1 74.31 185 SER A O 1
ATOM 1436 N N . SER A 1 186 ? -1.914 -23.453 12.383 1 76.44 186 SER A N 1
ATOM 1437 C CA . SER A 1 186 ? -3.201 -24.031 12.75 1 76.44 186 SER A CA 1
ATOM 1438 C C . SER A 1 186 ? -3.814 -24.812 11.594 1 76.44 186 SER A C 1
ATOM 1440 O O . SER A 1 186 ? -4.41 -25.875 11.789 1 76.44 186 SER A O 1
ATOM 1442 N N . GLU A 1 187 ? -3.613 -24.359 10.422 1 81.31 187 GLU A N 1
ATOM 1443 C CA . GLU A 1 187 ? -4.164 -25.031 9.242 1 81.31 187 GLU A CA 1
ATOM 1444 C C . GLU A 1 187 ? -3.441 -26.344 8.977 1 81.31 187 GLU A C 1
ATOM 1446 O O . GLU A 1 187 ? -4.074 -27.344 8.625 1 81.31 187 GLU A O 1
ATOM 1451 N N . ILE A 1 188 ? -2.109 -26.328 9.172 1 86.12 188 ILE A N 1
ATOM 1452 C CA . ILE A 1 188 ? -1.311 -27.531 8.969 1 86.12 188 ILE A CA 1
ATOM 1453 C C . ILE A 1 188 ? -1.76 -28.625 9.93 1 86.12 188 ILE A C 1
ATOM 1455 O O . ILE A 1 188 ? -2.002 -29.766 9.523 1 86.12 188 ILE A O 1
ATOM 1459 N N . SER A 1 189 ? -1.938 -28.234 11.188 1 85.19 189 SER A N 1
ATOM 1460 C CA . SER A 1 189 ? -2.346 -29.188 12.219 1 85.19 189 SER A CA 1
ATOM 1461 C C . SER A 1 189 ? -3.746 -29.734 11.945 1 85.19 189 SER A C 1
ATOM 1463 O O . SER A 1 189 ? -4.016 -30.906 12.18 1 85.19 189 SER A O 1
ATOM 1465 N N . ARG A 1 190 ? -4.551 -28.891 11.5 1 84.25 190 ARG A N 1
ATOM 1466 C CA . ARG A 1 190 ? -5.914 -29.297 11.188 1 84.25 190 ARG A CA 1
ATOM 1467 C C . ARG A 1 190 ? -5.934 -30.344 10.086 1 84.25 190 ARG A C 1
ATOM 1469 O O . ARG A 1 190 ? -6.57 -31.391 10.234 1 84.25 190 ARG A O 1
ATOM 1476 N N . TYR A 1 191 ? -5.219 -30.141 8.977 1 88.56 191 TYR A N 1
ATOM 1477 C CA . TYR A 1 191 ? -5.199 -31.078 7.867 1 88.56 191 TYR A CA 1
ATOM 1478 C C . TYR A 1 191 ? -4.512 -32.375 8.273 1 88.56 191 TYR A C 1
ATOM 1480 O O . TYR A 1 191 ? -4.895 -33.469 7.816 1 88.56 191 TYR A O 1
ATOM 1488 N N . LEU A 1 192 ? -3.48 -32.25 9.109 1 89.62 192 LEU A N 1
ATOM 1489 C CA . LEU A 1 192 ? -2.781 -33.438 9.578 1 89.62 192 LEU A CA 1
ATOM 1490 C C . LEU A 1 192 ? -3.705 -34.312 10.414 1 89.62 192 LEU A C 1
ATOM 1492 O O . LEU A 1 192 ? -3.801 -35.531 10.18 1 89.62 192 LEU A O 1
ATOM 1496 N N . THR A 1 193 ? -4.441 -33.688 11.312 1 85.12 193 THR A N 1
ATOM 1497 C CA . THR A 1 193 ? -5.375 -34.406 12.172 1 85.12 193 THR A CA 1
ATOM 1498 C C . THR A 1 193 ? -6.484 -35.062 11.336 1 85.12 193 THR A C 1
ATOM 1500 O O . THR A 1 193 ? -6.824 -36.219 11.547 1 85.12 193 THR A O 1
ATOM 1503 N N . MET A 1 194 ? -6.965 -34.281 10.469 1 87.06 194 MET A N 1
ATOM 1504 C CA . MET A 1 194 ? -8.031 -34.781 9.609 1 87.06 194 MET A CA 1
ATOM 1505 C C . MET A 1 194 ? -7.539 -35.969 8.766 1 87.06 194 MET A C 1
ATOM 1507 O O . MET A 1 194 ? -8.266 -36.938 8.562 1 87.06 194 MET A O 1
ATOM 1511 N N . SER A 1 195 ? -6.352 -35.844 8.234 1 89.69 195 SER A N 1
ATOM 1512 C CA . SER A 1 195 ? -5.773 -36.906 7.41 1 89.69 195 SER A CA 1
ATOM 1513 C C . SER A 1 195 ? -5.566 -38.188 8.219 1 89.69 195 SER A C 1
ATOM 1515 O O . SER A 1 195 ? -5.844 -39.281 7.734 1 89.69 195 SER A O 1
ATOM 1517 N N . GLU A 1 196 ? -5.125 -38.094 9.406 1 87.69 196 GLU A N 1
ATOM 1518 C CA . GLU A 1 196 ? -4.93 -39.219 10.289 1 87.69 196 GLU A CA 1
ATOM 1519 C C . GLU A 1 196 ? -6.258 -39.906 10.609 1 87.69 196 GLU A C 1
ATOM 1521 O O . GLU A 1 196 ? -6.352 -41.125 10.594 1 87.69 196 GLU A O 1
ATOM 1526 N N . PHE A 1 197 ? -7.184 -39.125 10.852 1 80.81 197 PHE A N 1
ATOM 1527 C CA . PHE A 1 197 ? -8.508 -39.625 11.156 1 80.81 197 PHE A CA 1
ATOM 1528 C C . PHE A 1 197 ? -9.07 -40.406 9.969 1 80.81 197 PHE A C 1
ATOM 1530 O O . PHE A 1 197 ? -9.586 -41.5 10.125 1 80.81 197 PHE A O 1
ATOM 1537 N N . GLN A 1 198 ? -9.016 -39.844 8.828 1 84.25 198 GLN A N 1
ATOM 1538 C CA . GLN A 1 198 ? -9.57 -40.438 7.629 1 84.25 198 GLN A CA 1
ATOM 1539 C C . GLN A 1 198 ? -8.805 -41.719 7.258 1 84.25 198 GLN A C 1
ATOM 1541 O O . GLN A 1 198 ? -9.391 -42.688 6.77 1 84.25 198 GLN A O 1
ATOM 1546 N N . LYS A 1 199 ? -7.496 -41.719 7.406 1 85.94 199 LYS A N 1
ATOM 1547 C CA . LYS A 1 199 ? -6.695 -42.906 7.156 1 85.94 199 LYS A CA 1
ATOM 1548 C C . LYS A 1 199 ? -7.156 -44.062 8.023 1 85.94 199 LYS A C 1
ATOM 1550 O O . LYS A 1 199 ? -7.344 -45.188 7.531 1 85.94 199 LYS A O 1
ATOM 1555 N N . GLU A 1 200 ? -7.32 -43.812 9.258 1 77.81 200 GLU A N 1
ATOM 1556 C CA . GLU A 1 200 ? -7.777 -44.812 10.195 1 77.81 200 GLU A CA 1
ATOM 1557 C C . GLU A 1 200 ? -9.172 -45.312 9.828 1 77.81 200 GLU A C 1
ATOM 1559 O O . GLU A 1 200 ? -9.438 -46.531 9.875 1 77.81 200 GLU A O 1
ATOM 1564 N N . ARG A 1 201 ? -9.938 -44.469 9.523 1 69.75 201 ARG A N 1
ATOM 1565 C CA . ARG A 1 201 ? -11.289 -44.812 9.125 1 69.75 201 ARG A CA 1
ATOM 1566 C C . ARG A 1 201 ? -11.281 -45.719 7.883 1 69.75 201 ARG A C 1
ATOM 1568 O O . ARG A 1 201 ? -11.992 -46.719 7.82 1 69.75 201 ARG A O 1
ATOM 1575 N N . SER A 1 202 ? -10.516 -45.344 6.887 1 70.12 202 SER A N 1
ATOM 1576 C CA . SER A 1 202 ? -10.422 -46.094 5.645 1 70.12 202 SER A CA 1
ATOM 1577 C C . SER A 1 202 ? -9.844 -47.469 5.891 1 70.12 202 SER A C 1
ATOM 1579 O O . SER A 1 202 ? -10.297 -48.469 5.297 1 70.12 202 SER A O 1
ATOM 1581 N N . GLU A 1 203 ? -8.93 -47.562 6.766 1 68.5 203 GLU A N 1
ATOM 1582 C CA . GLU A 1 203 ? -8.328 -48.844 7.105 1 68.5 203 GLU A CA 1
ATOM 1583 C C . GLU A 1 203 ? -9.32 -49.75 7.824 1 68.5 203 GLU A C 1
ATOM 1585 O O . GLU A 1 203 ? -9.383 -50.938 7.559 1 68.5 203 GLU A O 1
ATOM 1590 N N . PHE A 1 204 ? -10.039 -49.094 8.594 1 60.22 204 PHE A N 1
ATOM 1591 C CA . PHE A 1 204 ? -11.055 -49.844 9.32 1 60.22 204 PHE A CA 1
ATOM 1592 C C . PHE A 1 204 ? -12.109 -50.375 8.367 1 60.22 204 PHE A C 1
ATOM 1594 O O . PHE A 1 204 ? -12.508 -51.562 8.477 1 60.22 204 PHE A O 1
ATOM 1601 N N . MET A 1 205 ? -12.391 -49.656 7.457 1 59.03 205 MET A N 1
ATOM 1602 C CA . MET A 1 205 ? -13.406 -50.062 6.496 1 59.03 205 MET A CA 1
ATOM 1603 C C . MET A 1 205 ? -12.891 -51.188 5.598 1 59.03 205 MET A C 1
ATOM 1605 O O . MET A 1 205 ? -13.633 -52.125 5.277 1 59.03 205 MET A O 1
ATOM 1609 N N . LEU A 1 206 ? -11.688 -51.031 5.145 1 60.34 206 LEU A N 1
ATOM 1610 C CA . LEU A 1 206 ? -11.07 -52.062 4.316 1 60.34 206 LEU A CA 1
ATOM 1611 C C . LEU A 1 206 ? -10.984 -53.406 5.07 1 60.34 206 LEU A C 1
ATOM 1613 O O . LEU A 1 206 ? -11.234 -54.469 4.5 1 60.34 206 LEU A O 1
ATOM 1617 N N . LEU A 1 207 ? -10.656 -53.312 6.32 1 57.75 207 LEU A N 1
ATOM 1618 C CA . LEU A 1 207 ? -10.578 -54.531 7.156 1 57.75 207 LEU A CA 1
ATOM 1619 C C . LEU A 1 207 ? -11.953 -55.156 7.332 1 57.75 207 LEU A C 1
ATOM 1621 O O . LEU A 1 207 ? -12.109 -56.375 7.203 1 57.75 207 LEU A O 1
ATOM 1625 N N . ALA A 1 208 ? -12.891 -54.312 7.52 1 52.88 208 ALA A N 1
ATOM 1626 C CA . ALA A 1 208 ? -14.25 -54.781 7.688 1 52.88 208 ALA A CA 1
ATOM 1627 C C . ALA A 1 208 ? -14.75 -55.469 6.418 1 52.88 208 ALA A C 1
ATOM 1629 O O . ALA A 1 208 ? -15.359 -56.562 6.484 1 52.88 208 ALA A O 1
ATOM 1630 N N . SER A 1 209 ? -14.414 -54.906 5.312 1 54.22 209 SER A N 1
ATOM 1631 C CA . SER A 1 209 ? -14.805 -55.469 4.027 1 54.22 209 SER A CA 1
ATOM 1632 C C . SER A 1 209 ? -14.109 -56.812 3.781 1 54.22 209 SER A C 1
ATOM 1634 O O . SER A 1 209 ? -14.734 -57.75 3.301 1 54.22 209 SER A O 1
ATOM 1636 N N . SER A 1 210 ? -12.789 -56.875 4.117 1 57.22 210 SER A N 1
ATOM 1637 C CA . SER A 1 210 ? -12.031 -58.094 3.963 1 57.22 210 SER A CA 1
ATOM 1638 C C . SER A 1 210 ? -12.586 -59.219 4.855 1 57.22 210 SER A C 1
ATOM 1640 O O . SER A 1 210 ? -12.695 -60.344 4.426 1 57.22 210 SER A O 1
ATOM 1642 N N . LEU A 1 211 ? -12.953 -58.844 5.996 1 55.34 211 LEU A N 1
ATOM 1643 C CA . LEU A 1 211 ? -13.508 -59.812 6.934 1 55.34 211 LEU A CA 1
ATOM 1644 C C . LEU A 1 211 ? -14.867 -60.312 6.465 1 55.34 211 LEU A C 1
ATOM 1646 O O . LEU A 1 211 ? -15.18 -61.5 6.609 1 55.34 211 LEU A O 1
ATOM 1650 N N . LEU A 1 212 ? -15.602 -59.531 5.82 1 54.28 212 LEU A N 1
ATOM 1651 C CA . LEU A 1 212 ? -16.891 -59.906 5.258 1 54.28 212 LEU A CA 1
ATOM 1652 C C . LEU A 1 212 ? -16.703 -60.875 4.094 1 54.28 212 LEU A C 1
ATOM 1654 O O . LEU A 1 212 ? -17.438 -61.875 3.986 1 54.28 212 LEU A O 1
ATOM 1658 N N . GLN A 1 213 ? -15.711 -60.5 3.289 1 54.56 213 GLN A N 1
ATOM 1659 C CA . GLN A 1 213 ? -15.445 -61.344 2.131 1 54.56 213 GLN A CA 1
ATOM 1660 C C . GLN A 1 213 ? -14.953 -62.719 2.555 1 54.56 213 GLN A C 1
ATOM 1662 O O . GLN A 1 213 ? -15.242 -63.719 1.9 1 54.56 213 GLN A O 1
ATOM 1667 N N . LEU A 1 214 ? -14.203 -62.656 3.697 1 54.59 214 LEU A N 1
ATOM 1668 C CA . LEU A 1 214 ? -13.664 -63.906 4.195 1 54.59 214 LEU A CA 1
ATOM 1669 C C . LEU A 1 214 ? -14.703 -64.625 5.047 1 54.59 214 LEU A C 1
ATOM 1671 O O . LEU A 1 214 ? -14.469 -65.75 5.473 1 54.59 214 LEU A O 1
ATOM 1675 N N . GLY A 1 215 ? -15.953 -64.188 5.074 1 50.59 215 GLY A N 1
ATOM 1676 C CA . GLY A 1 215 ? -17.031 -64.875 5.77 1 50.59 215 GLY A CA 1
ATOM 1677 C C . GLY A 1 215 ? -16.984 -64.688 7.277 1 50.59 215 GLY A C 1
ATOM 1678 O O . GLY A 1 215 ? -17.719 -65.375 8.016 1 50.59 215 GLY A O 1
ATOM 1679 N N . PHE A 1 216 ? -16.031 -64.125 7.672 1 49.84 216 PHE A N 1
ATOM 1680 C CA . PHE A 1 216 ? -15.859 -64 9.117 1 49.84 216 PHE A CA 1
ATOM 1681 C C . PHE A 1 216 ? -16.875 -63.062 9.719 1 49.84 216 PHE A C 1
ATOM 1683 O O . PHE A 1 216 ? -17.109 -63.062 10.93 1 49.84 216 PHE A O 1
ATOM 1690 N N . MET A 1 217 ? -17.344 -62.25 8.781 1 48 217 MET A N 1
ATOM 1691 C CA . MET A 1 217 ? -18.406 -61.344 9.219 1 48 217 MET A CA 1
ATOM 1692 C C . MET A 1 217 ? -19.656 -61.531 8.367 1 48 217 MET A C 1
ATOM 1694 O O . MET A 1 217 ? -19.562 -61.656 7.145 1 48 217 MET A O 1
ATOM 1698 N N . SER A 1 218 ? -20.703 -62.344 8.781 1 43.06 218 SER A N 1
ATOM 1699 C CA . SER A 1 218 ? -22 -62.469 8.109 1 43.06 218 SER A CA 1
ATOM 1700 C C . SER A 1 218 ? -22.766 -61.156 8.141 1 43.06 218 SER A C 1
ATOM 1702 O O . SER A 1 218 ? -22.891 -60.531 9.195 1 43.06 218 SER A O 1
ATOM 1704 N N . VAL A 1 219 ? -22.688 -60.375 7.062 1 43.81 219 VAL A N 1
ATOM 1705 C CA . VAL A 1 219 ? -23.594 -59.25 7.012 1 43.81 219 VAL A CA 1
ATOM 1706 C C . VAL A 1 219 ? -25.047 -59.719 7.012 1 43.81 219 VAL A C 1
ATOM 1708 O O . VAL A 1 219 ? -25.469 -60.406 6.07 1 43.81 219 VAL A O 1
ATOM 1711 N N . THR A 1 220 ? -25.609 -60.125 8.062 1 37.47 220 THR A N 1
ATOM 1712 C CA . THR A 1 220 ? -27.062 -60.25 8.055 1 37.47 220 THR A CA 1
ATOM 1713 C C . THR A 1 220 ? -27.688 -59.062 7.293 1 37.47 220 THR A C 1
ATOM 1715 O O . THR A 1 220 ? -27.109 -57.969 7.262 1 37.47 220 THR A O 1
ATOM 1718 N N . LYS A 1 221 ? -28.781 -59.25 6.359 1 40.81 221 LYS A N 1
ATOM 1719 C CA . LYS A 1 221 ? -29.641 -58.375 5.555 1 40.81 221 LYS A CA 1
ATOM 1720 C C . LYS A 1 221 ? -29.844 -57.031 6.215 1 40.81 221 LYS A C 1
ATOM 1722 O O . LYS A 1 221 ? -30.609 -56.188 5.719 1 40.81 221 LYS A O 1
ATOM 1727 N N . THR A 1 222 ? -29.688 -56.875 7.543 1 36.09 222 THR A N 1
ATOM 1728 C CA . THR A 1 222 ? -30.234 -55.656 8.094 1 36.09 222 THR A CA 1
ATOM 1729 C C . THR A 1 222 ? -29.453 -54.438 7.578 1 36.09 222 THR A C 1
ATOM 1731 O O . THR A 1 222 ? -28.297 -54.562 7.168 1 36.09 222 THR A O 1
ATOM 1734 N N . GLU A 1 223 ? -30.016 -53.062 7.781 1 37.88 223 GLU A N 1
ATOM 1735 C CA . GLU A 1 223 ? -29.781 -51.656 7.543 1 37.88 223 GLU A CA 1
ATOM 1736 C C . GLU A 1 223 ? -28.344 -51.25 7.922 1 37.88 223 GLU A C 1
ATOM 1738 O O . GLU A 1 223 ? -28.094 -50.125 8.312 1 37.88 223 GLU A O 1
ATOM 1743 N N . ASN A 1 224 ? -27.531 -52.125 7.996 1 37.88 224 ASN A N 1
ATOM 1744 C CA . ASN A 1 224 ? -26.266 -51.688 8.594 1 37.88 224 ASN A CA 1
ATOM 1745 C C . ASN A 1 224 ? -25.469 -50.812 7.629 1 37.88 224 ASN A C 1
ATOM 1747 O O . ASN A 1 224 ? -25.266 -51.188 6.473 1 37.88 224 ASN A O 1
ATOM 1751 N N . PRO A 1 225 ? -25.312 -49.438 7.965 1 43.31 225 PRO A N 1
ATOM 1752 C CA . PRO A 1 225 ? -24.656 -48.406 7.176 1 43.31 225 PRO A CA 1
ATOM 1753 C C . PRO A 1 225 ? -23.328 -48.875 6.574 1 43.31 225 PRO A C 1
ATOM 1755 O O . PRO A 1 225 ? -22.859 -48.281 5.586 1 43.31 225 PRO A O 1
ATOM 1758 N N . ILE A 1 226 ? -22.781 -49.812 7.285 1 44.75 226 ILE A N 1
ATOM 1759 C CA . ILE A 1 226 ? -21.469 -50.219 6.789 1 44.75 226 ILE A CA 1
ATOM 1760 C C . ILE A 1 226 ? -21.625 -51.031 5.508 1 44.75 226 ILE A C 1
ATOM 1762 O O . ILE A 1 226 ? -20.75 -51.031 4.641 1 44.75 226 ILE A O 1
ATOM 1766 N N . SER A 1 227 ? -22.672 -51.844 5.484 1 43.97 227 SER A N 1
ATOM 1767 C CA . SER A 1 227 ? -22.891 -52.625 4.277 1 43.97 227 SER A CA 1
ATOM 1768 C C . SER A 1 227 ? -23.031 -51.75 3.049 1 43.97 227 SER A C 1
ATOM 1770 O O . SER A 1 227 ? -22.516 -52.062 1.979 1 43.97 227 SER A O 1
ATOM 1772 N N . GLY A 1 228 ? -23.812 -50.656 3.164 1 44.19 228 GLY A N 1
ATOM 1773 C CA . GLY A 1 228 ? -23.906 -49.688 2.088 1 44.19 228 GLY A CA 1
ATOM 1774 C C . GLY A 1 228 ? -22.578 -49.031 1.726 1 44.19 228 GLY A C 1
ATOM 1775 O O . GLY A 1 228 ? -22.328 -48.719 0.562 1 44.19 228 GLY A O 1
ATOM 1776 N N . LEU A 1 229 ? -21.766 -48.875 2.766 1 43.91 229 LEU A N 1
ATOM 1777 C CA . LEU A 1 229 ? -20.484 -48.219 2.545 1 43.91 229 LEU A CA 1
ATOM 1778 C C . LEU A 1 229 ? -19.516 -49.188 1.849 1 43.91 229 LEU A C 1
ATOM 1780 O O . LEU A 1 229 ? -18.719 -48.75 1.013 1 43.91 229 LEU A O 1
ATOM 1784 N N . ILE A 1 230 ? -19.578 -50.469 2.193 1 42.59 230 ILE A N 1
ATOM 1785 C CA . ILE A 1 230 ? -18.672 -51.438 1.583 1 42.59 230 ILE A CA 1
ATOM 1786 C C . ILE A 1 230 ? -19.078 -51.688 0.131 1 42.59 230 ILE A C 1
ATOM 1788 O O . ILE A 1 230 ? -18.234 -51.812 -0.747 1 42.59 230 ILE A O 1
ATOM 1792 N N . GLU A 1 231 ? -20.391 -51.844 -0.177 1 41.06 231 GLU A N 1
ATOM 1793 C CA . GLU A 1 231 ? -20.797 -51.969 -1.576 1 41.06 231 GLU A CA 1
ATOM 1794 C C . GLU A 1 231 ? -20.281 -50.781 -2.393 1 41.06 231 GLU A C 1
ATOM 1796 O O . GLU A 1 231 ? -20.047 -50.906 -3.598 1 41.06 231 GLU A O 1
ATOM 1801 N N . LYS A 1 232 ? -20.078 -49.688 -1.696 1 45.62 232 LYS A N 1
ATOM 1802 C CA . LYS A 1 232 ? -19.672 -48.5 -2.4 1 45.62 232 LYS A CA 1
ATOM 1803 C C . LYS A 1 232 ? -18.172 -48.5 -2.695 1 45.62 232 LYS A C 1
ATOM 1805 O O . LYS A 1 232 ? -17.688 -47.719 -3.512 1 45.62 232 LYS A O 1
ATOM 1810 N N . VAL A 1 233 ? -17.469 -49.188 -1.902 1 41.16 233 VAL A N 1
ATOM 1811 C CA . VAL A 1 233 ? -16.031 -49.094 -2.082 1 41.16 233 VAL A CA 1
ATOM 1812 C C . VAL A 1 233 ? -15.578 -50.031 -3.193 1 41.16 233 VAL A C 1
ATOM 1814 O O . VAL A 1 233 ? -14.523 -49.844 -3.799 1 41.16 233 VAL A O 1
ATOM 1817 N N . VAL A 1 234 ? -16.172 -51.281 -3.346 1 38.12 234 VAL A N 1
ATOM 1818 C CA . VAL A 1 234 ? -15.633 -52.125 -4.41 1 38.12 234 VAL A CA 1
ATOM 1819 C C . VAL A 1 234 ? -16.297 -51.781 -5.734 1 38.12 234 VAL A C 1
ATOM 1821 O O . VAL A 1 234 ? -17.516 -51.938 -5.887 1 38.12 234 VAL A O 1
ATOM 1824 N N . PRO A 1 235 ? -15.797 -50.875 -6.43 1 37.44 235 PRO A N 1
ATOM 1825 C CA . PRO A 1 235 ? -16.406 -50.688 -7.746 1 37.44 235 PRO A CA 1
ATOM 1826 C C . PRO A 1 235 ? -16.688 -52 -8.469 1 37.44 235 PRO A C 1
ATOM 1828 O O . PRO A 1 235 ? -15.852 -52.906 -8.477 1 37.44 235 PRO A O 1
ATOM 1831 N N . LYS A 1 236 ? -17.969 -52.312 -8.617 1 36.88 236 LYS A N 1
ATOM 1832 C CA . LYS A 1 236 ? -18.531 -53.469 -9.336 1 36.88 236 LYS A CA 1
ATOM 1833 C C . LYS A 1 236 ? -18.172 -53.406 -10.82 1 36.88 236 LYS A C 1
ATOM 1835 O O . LYS A 1 236 ? -19.047 -53.25 -11.672 1 36.88 236 LYS A O 1
ATOM 1840 N N . ASN A 1 237 ? -17.219 -52.75 -11.195 1 34.03 237 ASN A N 1
ATOM 1841 C CA . ASN A 1 237 ? -17.047 -52.938 -12.633 1 34.03 237 ASN A CA 1
ATOM 1842 C C . ASN A 1 237 ? -16.766 -54.406 -12.977 1 34.03 237 ASN A C 1
ATOM 1844 O O . ASN A 1 237 ? -15.742 -54.969 -12.578 1 34.03 237 ASN A O 1
ATOM 1848 N N . ALA A 1 238 ? -17.656 -55.156 -13.273 1 35.81 238 ALA A N 1
ATOM 1849 C CA . ALA A 1 238 ? -17.734 -56.562 -13.586 1 35.81 238 ALA A CA 1
ATOM 1850 C C . ALA A 1 238 ? -16.609 -57 -14.523 1 35.81 238 ALA A C 1
ATOM 1852 O O . ALA A 1 238 ? -16.062 -58.094 -14.391 1 35.81 238 ALA A O 1
ATOM 1853 N N . PHE A 1 239 ? -16.578 -56.406 -15.688 1 34.62 239 PHE A N 1
ATOM 1854 C CA . PHE A 1 239 ? -15.664 -56.906 -16.703 1 34.62 239 PHE A CA 1
ATOM 1855 C C . PHE A 1 239 ? -14.25 -56.375 -16.469 1 34.62 239 PHE A C 1
ATOM 1857 O O . PHE A 1 239 ? -13.359 -56.594 -17.281 1 34.62 239 PHE A O 1
ATOM 1864 N N . VAL A 1 240 ? -14.016 -55.312 -15.766 1 40.09 240 VAL A N 1
ATOM 1865 C CA . VAL A 1 240 ? -12.656 -55.281 -15.234 1 40.09 240 VAL A CA 1
ATOM 1866 C C . VAL A 1 240 ? -12.398 -56.5 -14.391 1 40.09 240 VAL A C 1
ATOM 1868 O O . VAL A 1 240 ? -13.039 -56.719 -13.352 1 40.09 240 VAL A O 1
ATOM 1871 N N . GLY A 1 241 ? -12.406 -57.688 -14.945 1 42.31 241 GLY A N 1
ATOM 1872 C CA . GLY A 1 241 ? -12.008 -58.781 -14.078 1 42.31 241 GLY A CA 1
ATOM 1873 C C . GLY A 1 241 ? -11.406 -58.344 -12.766 1 42.31 241 GLY A C 1
ATOM 1874 O O . GLY A 1 241 ? -10.883 -57.219 -12.672 1 42.31 241 GLY A O 1
ATOM 1875 N N . GLN A 1 242 ? -11.953 -58.719 -11.648 1 51.44 242 GLN A N 1
ATOM 1876 C CA . GLN A 1 242 ? -11.609 -58.469 -10.25 1 51.44 242 GLN A CA 1
ATOM 1877 C C . GLN A 1 242 ? -10.102 -58.25 -10.086 1 51.44 242 GLN A C 1
ATOM 1879 O O . GLN A 1 242 ? -9.328 -59.219 -10.188 1 51.44 242 GLN A O 1
ATOM 1884 N N . THR A 1 243 ? -9.633 -57.062 -10.57 1 63.16 243 THR A N 1
ATOM 1885 C CA . THR A 1 243 ? -8.258 -56.844 -10.141 1 63.16 243 THR A CA 1
ATOM 1886 C C . THR A 1 243 ? -8.109 -57.094 -8.648 1 63.16 243 THR A C 1
ATOM 1888 O O . THR A 1 243 ? -8.938 -56.656 -7.848 1 63.16 243 THR A O 1
ATOM 1891 N N . SER A 1 244 ? -7.305 -58.062 -8.477 1 69.62 244 SER A N 1
ATOM 1892 C CA . SER A 1 244 ? -7.039 -58.469 -7.102 1 69.62 244 SER A CA 1
ATOM 1893 C C . SER A 1 244 ? -6.012 -57.531 -6.449 1 69.62 244 SER A C 1
ATOM 1895 O O . SER A 1 244 ? -5.383 -56.719 -7.129 1 69.62 244 SER A O 1
ATOM 1897 N N . ILE A 1 245 ? -6.02 -57.562 -5.285 1 72.38 245 ILE A N 1
ATOM 1898 C CA . ILE A 1 245 ? -5.004 -56.875 -4.492 1 72.38 245 ILE A CA 1
ATOM 1899 C C . ILE A 1 245 ? -3.613 -57.281 -4.98 1 72.38 245 ILE A C 1
ATOM 1901 O O . ILE A 1 245 ? -2.697 -56.438 -5.004 1 72.38 245 ILE A O 1
ATOM 1905 N N . ILE A 1 246 ? -3.629 -58.438 -5.508 1 80.25 246 ILE A N 1
ATOM 1906 C CA . ILE A 1 246 ? -2.35 -58.938 -5.984 1 80.25 246 ILE A CA 1
ATOM 1907 C C . ILE A 1 246 ? -1.998 -58.281 -7.32 1 80.25 246 ILE A C 1
ATOM 1909 O O . ILE A 1 246 ? -0.843 -57.938 -7.555 1 80.25 246 ILE A O 1
ATOM 1913 N N . ASP A 1 247 ? -2.967 -58.125 -8.172 1 88.31 247 ASP A N 1
ATOM 1914 C CA . ASP A 1 247 ? -2.734 -57.469 -9.453 1 88.31 247 ASP A CA 1
ATOM 1915 C C . ASP A 1 247 ? -2.197 -56.062 -9.258 1 88.31 247 ASP A C 1
ATOM 1917 O O . ASP A 1 247 ? -1.261 -55.625 -9.938 1 88.31 247 ASP A O 1
ATOM 1921 N N . GLU A 1 248 ? -2.732 -55.469 -8.273 1 86.25 248 GLU A N 1
ATOM 1922 C CA . GLU A 1 248 ? -2.336 -54.094 -7.988 1 86.25 248 GLU A CA 1
ATOM 1923 C C . GLU A 1 248 ? -0.904 -54 -7.465 1 86.25 248 GLU A C 1
ATOM 1925 O O . GLU A 1 248 ? -0.115 -53.188 -7.898 1 86.25 248 GLU A O 1
ATOM 1930 N N . ALA A 1 249 ? -0.636 -54.812 -6.586 1 87.06 249 ALA A N 1
ATOM 1931 C CA . ALA A 1 249 ? 0.708 -54.875 -6.016 1 87.06 249 ALA A CA 1
ATOM 1932 C C . ALA A 1 249 ? 1.748 -55.188 -7.082 1 87.06 249 ALA A C 1
ATOM 1934 O O . ALA A 1 249 ? 2.816 -54.594 -7.125 1 87.06 249 ALA A O 1
ATOM 1935 N N . THR A 1 250 ? 1.402 -56.156 -7.926 1 89.81 250 THR A N 1
ATOM 1936 C CA . THR A 1 250 ? 2.328 -56.531 -8.984 1 89.81 250 THR A CA 1
ATOM 1937 C C . THR A 1 250 ? 2.482 -55.406 -10.008 1 89.81 250 THR A C 1
ATOM 1939 O O . THR A 1 250 ? 3.574 -55.219 -10.539 1 89.81 250 THR A O 1
ATOM 1942 N N . TYR A 1 251 ? 1.369 -54.781 -10.219 1 92.06 251 TYR A N 1
ATOM 1943 C CA . TYR A 1 251 ? 1.407 -53.625 -11.109 1 92.06 251 TYR A CA 1
ATOM 1944 C C . TYR A 1 251 ? 2.449 -52.625 -10.648 1 92.06 251 TYR A C 1
ATOM 1946 O O . TYR A 1 251 ? 3.316 -52.219 -11.422 1 92.06 251 TYR A O 1
ATOM 1954 N N . ARG A 1 252 ? 2.385 -52.281 -9.438 1 90.69 252 ARG A N 1
ATOM 1955 C CA . ARG A 1 252 ? 3.311 -51.312 -8.891 1 90.69 252 ARG A CA 1
ATOM 1956 C C . ARG A 1 252 ? 4.746 -51.812 -8.93 1 90.69 252 ARG A C 1
ATOM 1958 O O . ARG A 1 252 ? 5.664 -51.062 -9.297 1 90.69 252 ARG A O 1
ATOM 1965 N N . LYS A 1 253 ? 4.867 -53.031 -8.594 1 91.38 253 LYS A N 1
ATOM 1966 C CA . LYS A 1 253 ? 6.191 -53.625 -8.602 1 91.38 253 LYS A CA 1
ATOM 1967 C C . LYS A 1 253 ? 6.801 -53.594 -10.008 1 91.38 253 LYS A C 1
ATOM 1969 O O . LYS A 1 253 ? 7.98 -53.281 -10.172 1 91.38 253 LYS A O 1
ATOM 1974 N N . LEU A 1 254 ? 6 -53.906 -10.969 1 92.88 254 LEU A N 1
ATOM 1975 C CA . LEU A 1 254 ? 6.473 -53.938 -12.352 1 92.88 254 LEU A CA 1
ATOM 1976 C C . LEU A 1 254 ? 6.805 -52.531 -12.844 1 92.88 254 LEU A C 1
ATOM 1978 O O . LEU A 1 254 ? 7.773 -52.344 -13.578 1 92.88 254 LEU A O 1
ATOM 1982 N N . CYS A 1 255 ? 6.016 -51.594 -12.406 1 92.75 255 CYS A N 1
ATOM 1983 C CA . CYS A 1 255 ? 6.297 -50.219 -12.781 1 92.75 255 CYS A CA 1
ATOM 1984 C C . CYS A 1 255 ? 7.609 -49.75 -12.18 1 92.75 255 CYS A C 1
ATOM 1986 O O . CYS A 1 255 ? 8.312 -48.906 -12.766 1 92.75 255 CYS A O 1
ATOM 1988 N N . GLN A 1 256 ? 7.973 -50.219 -11.062 1 90 256 GLN A N 1
ATOM 1989 C CA . GLN A 1 256 ? 9.172 -49.812 -10.336 1 90 256 GLN A CA 1
ATOM 1990 C C . GLN A 1 256 ? 10.406 -50.562 -10.836 1 90 256 GLN A C 1
ATOM 1992 O O . GLN A 1 256 ? 11.539 -50.156 -10.547 1 90 256 GLN A O 1
ATOM 1997 N N . SER A 1 257 ? 10.188 -51.5 -11.594 1 83.31 257 SER A N 1
ATOM 1998 C CA . SER A 1 257 ? 11.297 -52.344 -12.031 1 83.31 257 SER A CA 1
ATOM 1999 C C . SER A 1 257 ? 12.156 -51.625 -13.07 1 83.31 257 SER A C 1
ATOM 2001 O O . SER A 1 257 ? 11.648 -50.844 -13.867 1 83.31 257 SER A O 1
ATOM 2003 N N . SER A 1 258 ? 13.508 -51.688 -12.875 1 67.88 258 SER A N 1
ATOM 2004 C CA . SER A 1 258 ? 14.43 -51.062 -13.812 1 67.88 258 SER A CA 1
ATOM 2005 C C . SER A 1 258 ? 14.586 -51.875 -15.086 1 67.88 258 SER A C 1
ATOM 2007 O O . SER A 1 258 ? 15.094 -51.406 -16.094 1 67.88 258 SER A O 1
ATOM 2009 N N . MET A 1 259 ? 14.398 -53.125 -15.039 1 60.94 259 MET A N 1
ATOM 2010 C CA . MET A 1 259 ? 14.727 -53.969 -16.188 1 60.94 259 MET A CA 1
ATOM 2011 C C . MET A 1 259 ? 13.461 -54.531 -16.844 1 60.94 259 MET A C 1
ATOM 2013 O O . MET A 1 259 ? 12.43 -54.656 -16.172 1 60.94 259 MET A O 1
ATOM 2017 N N . GLN A 1 260 ? 13.648 -54.469 -18.172 1 56.97 260 GLN A N 1
ATOM 2018 C CA . GLN A 1 260 ? 12.664 -55.281 -18.891 1 56.97 260 GLN A CA 1
ATOM 2019 C C . GLN A 1 260 ? 12.469 -56.625 -18.219 1 56.97 260 GLN A C 1
ATOM 2021 O O . GLN A 1 260 ? 13.438 -57.344 -17.906 1 56.97 260 GLN A O 1
ATOM 2026 N N . ALA A 1 261 ? 11.477 -56.75 -17.438 1 59.66 261 ALA A N 1
ATOM 2027 C CA . ALA A 1 261 ? 11.297 -58.031 -16.75 1 59.66 261 ALA A CA 1
ATOM 2028 C C . ALA A 1 261 ? 10.539 -59.031 -17.625 1 59.66 261 ALA A C 1
ATOM 2030 O O . ALA A 1 261 ? 9.539 -58.688 -18.266 1 59.66 261 ALA A O 1
ATOM 2031 N N . VAL A 1 262 ? 11.344 -60 -18.219 1 58.66 262 VAL A N 1
ATOM 2032 C CA . VAL A 1 262 ? 10.68 -61.156 -18.844 1 58.66 262 VAL A CA 1
ATOM 2033 C C . VAL A 1 262 ? 10.609 -62.312 -17.844 1 58.66 262 VAL A C 1
ATOM 2035 O O . VAL A 1 262 ? 11.461 -62.438 -16.953 1 58.66 262 VAL A O 1
ATOM 2038 N N . SER 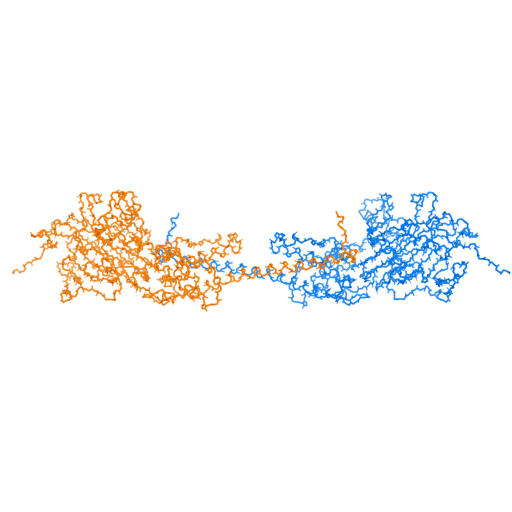A 1 263 ? 9.516 -62.906 -17.594 1 49.72 263 SER A N 1
ATOM 2039 C CA . SER A 1 263 ? 9.43 -64.062 -16.703 1 49.72 263 SER A CA 1
ATOM 2040 C C . SER A 1 263 ? 10.664 -64.938 -16.859 1 49.72 263 SER A C 1
ATOM 2042 O O . SER A 1 263 ? 11.18 -65.125 -17.969 1 49.72 263 SER A O 1
ATOM 2044 N N . ALA A 1 264 ? 11.422 -65.125 -15.789 1 46.41 264 ALA A N 1
ATOM 2045 C CA . ALA A 1 264 ? 12.625 -66 -15.719 1 46.41 264 ALA A CA 1
ATOM 2046 C C . ALA A 1 264 ? 12.484 -67.25 -16.578 1 46.41 264 ALA A C 1
ATOM 2048 O O . ALA A 1 264 ? 13.461 -67.688 -17.172 1 46.41 264 ALA A O 1
ATOM 2049 N N . THR A 1 265 ? 11.43 -67.875 -16.297 1 43.22 265 THR A N 1
ATOM 2050 C CA . THR A 1 265 ? 11.32 -69.188 -16.984 1 43.22 265 THR A CA 1
ATOM 2051 C C . THR A 1 265 ? 11.617 -69 -18.469 1 43.22 265 THR A C 1
ATOM 2053 O O . THR A 1 265 ? 12.055 -69.938 -19.141 1 43.22 265 THR A O 1
ATOM 2056 N N . TYR A 1 266 ? 11.266 -67.812 -18.969 1 46.66 266 TYR A N 1
ATOM 2057 C CA . TYR A 1 266 ? 11.266 -67.75 -20.422 1 46.66 266 TYR A CA 1
ATOM 2058 C C . TYR A 1 266 ? 12.492 -67 -20.938 1 46.66 266 TYR A C 1
ATOM 2060 O O . TYR A 1 266 ? 12.609 -66.75 -22.141 1 46.66 266 TYR A O 1
ATOM 2068 N N . LEU A 1 267 ? 13.305 -66.438 -20.188 1 47.97 267 LEU A N 1
ATOM 2069 C CA . LEU A 1 267 ? 14.523 -65.875 -20.703 1 47.97 267 LEU A CA 1
ATOM 2070 C C . LEU A 1 267 ? 15.234 -66.812 -21.672 1 47.97 267 LEU A C 1
ATOM 2072 O O . LEU A 1 267 ? 15.828 -66.312 -22.656 1 47.97 267 LEU A O 1
ATOM 2076 N N . SER A 1 268 ? 15.344 -67.938 -21.219 1 45.88 268 SER A N 1
ATOM 2077 C CA . SER A 1 268 ? 16.172 -68.812 -22.047 1 45.88 268 SER A CA 1
ATOM 2078 C C . SER A 1 268 ? 15.586 -69 -23.453 1 45.88 268 SER A C 1
ATOM 2080 O O . SER A 1 268 ? 16.312 -69.25 -24.391 1 45.88 268 SER A O 1
ATOM 2082 N N . ASN A 1 269 ? 14.297 -68.875 -23.594 1 42.5 269 ASN A N 1
ATOM 2083 C CA . ASN A 1 269 ? 13.68 -69.188 -24.875 1 42.5 269 ASN A CA 1
ATOM 2084 C C . ASN A 1 269 ? 13.328 -67.938 -25.672 1 42.5 269 ASN A C 1
ATOM 2086 O O . ASN A 1 269 ? 12.344 -67.938 -26.406 1 42.5 269 ASN A O 1
ATOM 2090 N N . LEU A 1 270 ? 13.82 -66.812 -25.312 1 51.03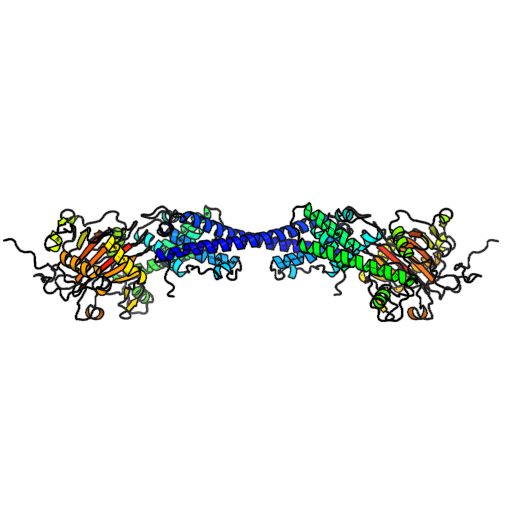 270 LEU A N 1
ATOM 2091 C CA . LEU A 1 270 ? 13.57 -65.625 -26.156 1 51.03 270 LEU A CA 1
ATOM 2092 C C . LEU A 1 270 ? 14.055 -65.875 -27.578 1 51.03 270 LEU A C 1
ATOM 2094 O O . LEU A 1 270 ? 15.25 -66.062 -27.812 1 51.03 270 LEU A O 1
ATOM 2098 N N . LYS A 1 271 ? 13.234 -66.438 -28.391 1 56.09 271 LYS A N 1
ATOM 2099 C CA . LYS A 1 271 ? 13.547 -66.625 -29.812 1 56.09 271 LYS A CA 1
ATOM 2100 C C . LYS A 1 271 ? 13.406 -65.312 -30.578 1 56.09 271 LYS A C 1
ATOM 2102 O O . LYS A 1 271 ? 12.359 -64.625 -30.531 1 56.09 271 LYS A O 1
ATOM 2107 N N . CYS A 1 272 ? 14.531 -64.562 -30.703 1 58.06 272 CYS A N 1
ATOM 2108 C CA . CYS A 1 272 ? 14.547 -63.531 -31.703 1 58.06 272 CYS A CA 1
ATOM 2109 C C . CYS A 1 272 ? 14.453 -64.125 -33.125 1 58.06 272 CYS A C 1
ATOM 2111 O O . CYS A 1 272 ? 15.227 -65 -33.469 1 58.06 272 CYS A O 1
ATOM 2113 N N . GLN A 1 273 ? 13.188 -64.188 -33.594 1 63.47 273 GLN A N 1
ATOM 2114 C CA . GLN A 1 273 ? 13.078 -64.688 -34.938 1 63.47 273 GLN A CA 1
ATOM 2115 C C . GLN A 1 273 ? 12.781 -63.562 -35.938 1 63.47 273 GLN A C 1
ATOM 2117 O O . GLN A 1 273 ? 12.234 -62.531 -35.562 1 63.47 273 GLN A O 1
ATOM 2122 N N . PHE A 1 274 ? 13.602 -63.5 -36.938 1 57.41 274 PHE A N 1
ATOM 2123 C CA . PHE A 1 274 ? 13.234 -62.625 -38.062 1 57.41 274 PHE A CA 1
ATOM 2124 C C . PHE A 1 274 ? 12.047 -63.188 -38.812 1 57.41 274 PHE A C 1
ATOM 2126 O O . PHE A 1 274 ? 12.047 -64.375 -39.156 1 57.41 274 PHE A O 1
ATOM 2133 N N . LEU A 1 275 ? 10.953 -62.531 -38.719 1 57.22 275 LEU A N 1
ATOM 2134 C CA . LEU A 1 275 ? 9.781 -62.969 -39.469 1 57.22 275 LEU A CA 1
ATOM 2135 C C . LEU A 1 275 ? 9.984 -62.75 -40.969 1 57.22 275 LEU A C 1
ATOM 2137 O O . LEU A 1 275 ? 10.352 -61.656 -41.406 1 57.22 275 LEU A O 1
ATOM 2141 N N . SER A 1 276 ? 10.234 -63.719 -41.75 1 55.16 276 SER A N 1
ATOM 2142 C CA . SER A 1 276 ? 10.406 -63.594 -43.188 1 55.16 276 SER A CA 1
ATOM 2143 C C . SER A 1 276 ? 9.234 -64.25 -43.938 1 55.16 276 SER A C 1
ATOM 2145 O O . SER A 1 276 ? 9.352 -64.562 -45.125 1 55.16 276 SER A O 1
ATOM 2147 N N . HIS A 1 277 ? 8.086 -64.438 -43.25 1 52.16 277 HIS A N 1
ATOM 2148 C CA . HIS A 1 277 ? 7.109 -65.312 -43.906 1 52.16 277 HIS A CA 1
ATOM 2149 C C . HIS A 1 277 ? 6.281 -64.5 -44.938 1 52.16 277 HIS A C 1
ATOM 2151 O O . HIS A 1 277 ? 5.527 -65.125 -45.688 1 52.16 277 HIS A O 1
ATOM 2157 N N . HIS A 1 278 ? 6.309 -63.281 -44.906 1 58.16 278 HIS A N 1
ATOM 2158 C CA . HIS A 1 278 ? 5.578 -62.5 -45.875 1 58.16 278 HIS A CA 1
ATOM 2159 C C . HIS A 1 278 ? 6.531 -61.812 -46.875 1 58.16 278 HIS A C 1
ATOM 2161 O O . HIS A 1 278 ? 7.621 -61.375 -46.469 1 58.16 278 HIS A O 1
ATOM 2167 N N . PRO A 1 279 ? 6.207 -61.938 -48.125 1 55.5 279 PRO A N 1
ATOM 2168 C CA . PRO A 1 279 ? 7.094 -61.312 -49.125 1 55.5 279 PRO A CA 1
ATOM 2169 C C . PRO A 1 279 ? 7.535 -59.906 -48.719 1 55.5 279 PRO A C 1
ATOM 2171 O O . PRO A 1 279 ? 8.68 -59.531 -48.969 1 55.5 279 PRO A O 1
ATOM 2174 N N . PHE A 1 280 ? 6.703 -59.312 -48.094 1 56.16 280 PHE A N 1
ATOM 2175 C CA . PHE A 1 280 ? 7.004 -57.938 -47.719 1 56.16 280 PHE A CA 1
ATOM 2176 C C . PHE A 1 280 ? 8.094 -57.875 -46.656 1 56.16 280 PHE A C 1
ATOM 2178 O O . PHE A 1 280 ? 8.891 -56.938 -46.594 1 56.16 280 PHE A O 1
ATOM 2185 N N . LEU A 1 281 ? 8.211 -58.906 -45.906 1 60.94 281 LEU A N 1
ATOM 2186 C CA . LEU A 1 281 ? 9.172 -58.969 -44.812 1 60.94 281 LEU A CA 1
ATOM 2187 C C . LEU A 1 281 ? 10.523 -59.469 -45.312 1 60.94 281 LEU A C 1
ATOM 2189 O O . LEU A 1 281 ? 11.523 -59.375 -44.594 1 60.94 281 LEU A O 1
ATOM 2193 N N . LEU A 1 282 ? 10.461 -60.031 -46.438 1 55.84 282 LEU A N 1
ATOM 2194 C CA . LEU A 1 282 ? 11.727 -60.438 -47.031 1 55.84 282 LEU A CA 1
ATOM 2195 C C . LEU A 1 282 ? 12.617 -59.25 -47.312 1 55.84 282 LEU A C 1
ATOM 2197 O O . LEU A 1 282 ? 13.836 -59.312 -47.156 1 55.84 282 LEU A O 1
ATOM 2201 N N . LEU A 1 283 ? 12.008 -58.219 -47.719 1 53.56 283 LEU A N 1
ATOM 2202 C CA . LEU A 1 283 ? 12.773 -57.031 -48.062 1 53.56 283 LEU A CA 1
ATOM 2203 C C . LEU A 1 283 ? 13.172 -56.25 -46.812 1 53.56 283 LEU A C 1
ATOM 2205 O O . LEU A 1 283 ? 14.234 -55.625 -46.781 1 53.56 283 LEU A O 1
ATOM 2209 N N . GLN A 1 284 ? 12.344 -56.312 -45.844 1 64.62 284 GLN A N 1
ATOM 2210 C CA . GLN A 1 284 ? 12.648 -55.625 -44.594 1 64.62 284 GLN A CA 1
ATOM 2211 C C . GLN A 1 284 ? 12.32 -56.469 -43.375 1 64.62 284 GLN A C 1
ATOM 2213 O O . GLN A 1 284 ? 11.227 -56.375 -42.812 1 64.62 284 GLN A O 1
ATOM 2218 N N . PRO A 1 285 ? 13.258 -57.281 -43.031 1 75 285 PRO A N 1
ATOM 2219 C CA . PRO A 1 285 ? 13.016 -58.188 -41.906 1 75 285 PRO A CA 1
ATOM 2220 C C . PRO A 1 285 ? 12.75 -57.438 -40.594 1 75 285 PRO A C 1
ATOM 2222 O O . PRO A 1 285 ? 13.328 -56.344 -40.375 1 75 285 PRO A O 1
ATOM 2225 N N . VAL A 1 286 ? 11.703 -57.906 -39.938 1 82.94 286 VAL A N 1
ATOM 2226 C CA . VAL A 1 286 ? 11.336 -57.312 -38.688 1 82.94 286 VAL A CA 1
ATOM 2227 C C . VAL A 1 286 ? 11.828 -58.188 -37.531 1 82.94 286 VAL A C 1
ATOM 2229 O O . VAL A 1 286 ? 11.664 -59.406 -37.562 1 82.94 286 VAL A O 1
ATOM 2232 N N . LYS A 1 287 ? 12.562 -57.594 -36.625 1 84.94 287 LYS A N 1
ATOM 2233 C CA . LYS A 1 287 ? 13.039 -58.312 -35.438 1 84.94 287 LYS A CA 1
ATOM 2234 C C . LYS A 1 287 ? 11.914 -58.5 -34.438 1 84.94 287 LYS A C 1
ATOM 2236 O O . LYS A 1 287 ? 11.266 -57.531 -34.031 1 84.94 287 LYS A O 1
ATOM 2241 N N . GLU A 1 288 ? 11.609 -59.781 -34.188 1 88.44 288 GLU A N 1
ATOM 2242 C CA . GLU A 1 288 ? 10.586 -60.094 -33.188 1 88.44 288 GLU A CA 1
ATOM 2243 C C . GLU A 1 288 ? 11.211 -60.656 -31.922 1 88.44 288 GLU A C 1
ATOM 2245 O O . GLU A 1 288 ? 12.078 -61.562 -31.984 1 88.44 288 GLU A O 1
ATOM 2250 N N . GLU A 1 289 ? 10.82 -60.125 -30.859 1 86.38 289 GLU A N 1
ATOM 2251 C CA . GLU A 1 289 ? 11.109 -60.688 -29.547 1 86.38 289 GLU A CA 1
ATOM 2252 C C . GLU A 1 289 ? 9.844 -61.219 -28.875 1 86.38 289 GLU A C 1
ATOM 2254 O O . GLU A 1 289 ? 8.984 -60.438 -28.453 1 86.38 289 GLU A O 1
ATOM 2259 N N . GLN A 1 290 ? 9.719 -62.531 -28.812 1 87.44 290 GLN A N 1
ATOM 2260 C CA . GLN A 1 290 ? 8.562 -63.125 -28.141 1 87.44 290 GLN A CA 1
ATOM 2261 C C . GLN A 1 290 ? 8.695 -63.062 -26.625 1 87.44 290 GLN A C 1
ATOM 2263 O O . GLN A 1 290 ? 9.641 -63.625 -26.062 1 87.44 290 GLN A O 1
ATOM 2268 N N . LEU A 1 291 ? 7.828 -62.406 -25.984 1 88.06 291 LEU A N 1
ATOM 2269 C CA . LEU A 1 291 ? 7.883 -62.188 -24.547 1 88.06 291 LEU A CA 1
ATOM 2270 C C . LEU A 1 291 ? 7.121 -63.281 -23.812 1 88.06 291 LEU A C 1
ATOM 2272 O O . LEU A 1 291 ? 7.422 -63.594 -22.641 1 88.06 291 LEU A O 1
ATOM 2276 N N . TRP A 1 292 ? 6.09 -63.781 -24.469 1 87.88 292 TRP A N 1
ATOM 2277 C CA . TRP A 1 292 ? 5.266 -64.875 -23.906 1 87.88 292 TRP A CA 1
ATOM 2278 C C . TRP A 1 292 ? 4.672 -65.75 -25.016 1 87.88 292 TRP A C 1
ATOM 2280 O O . TRP A 1 292 ? 4.352 -65.25 -26.094 1 87.88 292 TRP A O 1
ATOM 2290 N N . VAL A 1 293 ? 4.434 -67 -24.719 1 84.06 293 VAL A N 1
ATOM 2291 C CA . VAL A 1 293 ? 4.051 -67.938 -25.766 1 84.06 293 VAL A CA 1
ATOM 2292 C C . VAL A 1 293 ? 2.527 -68 -25.844 1 84.06 293 VAL A C 1
ATOM 2294 O O . VAL A 1 293 ? 1.94 -67.938 -26.922 1 84.06 293 VAL A O 1
ATOM 2297 N N . GLU A 1 294 ? 1.846 -68.25 -24.688 1 84.81 294 GLU A N 1
ATOM 2298 C CA . GLU A 1 294 ? 0.392 -68.375 -24.641 1 84.81 294 GLU A CA 1
ATOM 2299 C C . GLU A 1 294 ? -0.182 -67.625 -23.438 1 84.81 294 GLU A C 1
ATOM 2301 O O . GLU A 1 294 ? -0.012 -68.062 -22.297 1 84.81 294 GLU A O 1
ATOM 2306 N N . PRO A 1 295 ? -0.83 -66.625 -23.719 1 89.44 295 PRO A N 1
ATOM 2307 C CA . PRO A 1 295 ? -1.1 -65.875 -24.969 1 89.44 295 PRO A CA 1
ATOM 2308 C C . PRO A 1 295 ? 0.161 -65.312 -25.594 1 89.44 295 PRO A C 1
ATOM 2310 O O . PRO A 1 295 ? 1.088 -64.938 -24.875 1 89.44 295 PRO A O 1
ATOM 2313 N N . LYS A 1 296 ? 0.108 -65.25 -26.891 1 87.69 296 LYS A N 1
ATOM 2314 C CA . LYS A 1 296 ? 1.275 -64.75 -27.578 1 87.69 296 LYS A CA 1
ATOM 2315 C C . LYS A 1 296 ? 1.435 -63.25 -27.266 1 87.69 296 LYS A C 1
ATOM 2317 O O . LYS A 1 296 ? 0.494 -62.469 -27.438 1 87.69 296 LYS A O 1
ATOM 2322 N N . ILE A 1 297 ? 2.551 -62.875 -26.781 1 92 297 ILE A N 1
ATOM 2323 C CA . ILE A 1 297 ? 2.973 -61.5 -26.609 1 92 297 ILE A CA 1
ATOM 2324 C C . ILE A 1 297 ? 4.352 -61.281 -27.234 1 92 297 ILE A C 1
ATOM 2326 O O . ILE A 1 297 ? 5.312 -61.969 -26.859 1 92 297 ILE A O 1
ATOM 2330 N N . SER A 1 298 ? 4.391 -60.406 -28.172 1 91.94 298 SER A N 1
ATOM 2331 C CA . SER A 1 298 ? 5.637 -60.219 -28.906 1 91.94 298 SER A CA 1
ATOM 2332 C C . SER A 1 298 ? 5.965 -58.719 -29.047 1 91.94 298 SER A C 1
ATOM 2334 O O . SER A 1 298 ? 5.062 -57.906 -29.172 1 91.94 298 SER A O 1
ATOM 2336 N N . LEU A 1 299 ? 7.234 -58.469 -29.016 1 92.38 299 LEU A N 1
ATOM 2337 C CA . LEU A 1 299 ? 7.758 -57.125 -29.266 1 92.38 299 LEU A CA 1
ATOM 2338 C C . LEU A 1 299 ? 8.492 -57.062 -30.594 1 92.38 299 LEU A C 1
ATOM 2340 O O . LEU A 1 299 ? 9.352 -57.906 -30.875 1 92.38 299 LEU A O 1
ATOM 2344 N N . PHE A 1 300 ? 8.078 -56.156 -31.438 1 92.25 300 PHE A N 1
ATOM 2345 C CA . PHE A 1 300 ? 8.711 -55.938 -32.75 1 92.25 300 PHE A CA 1
ATOM 2346 C C . PHE A 1 300 ? 9.492 -54.625 -32.75 1 92.25 300 PHE A C 1
ATOM 2348 O O . PHE A 1 300 ? 9.047 -53.625 -32.219 1 92.25 300 PHE A O 1
ATOM 2355 N N . TYR A 1 301 ? 10.641 -54.625 -33.438 1 90.69 301 TYR A N 1
ATOM 2356 C CA . TYR A 1 301 ? 11.484 -53.438 -33.438 1 90.69 301 TYR A CA 1
ATOM 2357 C C . TYR A 1 301 ? 11.531 -52.812 -34.844 1 90.69 301 TYR A C 1
ATOM 2359 O O . TYR A 1 301 ? 11.438 -53.531 -35.844 1 90.69 301 TYR A O 1
ATOM 2367 N N . ASP A 1 302 ? 11.633 -51.531 -34.875 1 90.81 302 ASP A N 1
ATOM 2368 C CA . ASP A 1 302 ? 11.875 -50.719 -36.062 1 90.81 302 ASP A CA 1
ATOM 2369 C C . ASP A 1 302 ? 10.766 -50.938 -37.094 1 90.81 302 ASP A C 1
ATOM 2371 O O . ASP A 1 302 ? 11.047 -51.219 -38.25 1 90.81 302 ASP A O 1
ATOM 2375 N N . ILE A 1 303 ? 9.57 -50.781 -36.625 1 93.44 303 ILE A N 1
ATOM 2376 C CA . ILE A 1 303 ? 8.43 -51.062 -37.469 1 93.44 303 ILE A CA 1
ATOM 2377 C C . ILE A 1 303 ? 7.938 -49.781 -38.125 1 93.44 303 ILE A C 1
ATOM 2379 O O . ILE A 1 303 ? 7.18 -49.844 -39.125 1 93.44 303 ILE A O 1
ATOM 2383 N N . ILE A 1 304 ? 8.305 -48.656 -37.594 1 95.44 304 ILE A N 1
ATOM 2384 C CA . ILE A 1 304 ? 7.859 -47.375 -38.094 1 95.44 304 ILE A CA 1
ATOM 2385 C C . ILE A 1 304 ? 9.016 -46.375 -38.062 1 95.44 304 ILE A C 1
ATOM 2387 O O . ILE A 1 304 ? 9.797 -46.344 -37.125 1 95.44 304 ILE A O 1
ATOM 2391 N N . SER A 1 305 ? 9.156 -45.531 -39.125 1 95 305 SER A N 1
ATOM 2392 C CA . SER A 1 305 ? 10.242 -44.562 -39.219 1 95 305 SER A CA 1
ATOM 2393 C C . SER A 1 305 ? 9.883 -43.25 -38.5 1 95 305 SER A C 1
ATOM 2395 O O . SER A 1 305 ? 8.711 -43 -38.25 1 95 305 SER A O 1
ATOM 2397 N N . ASP A 1 306 ? 10.938 -42.438 -38.281 1 95.81 306 ASP A N 1
ATOM 2398 C CA . ASP A 1 306 ? 10.734 -41.156 -37.625 1 95.81 306 ASP A CA 1
ATOM 2399 C C . ASP A 1 306 ? 9.836 -40.25 -38.469 1 95.81 306 ASP A C 1
ATOM 2401 O O . ASP A 1 306 ? 9.008 -39.5 -37.938 1 95.81 306 ASP A O 1
ATOM 2405 N N . LYS A 1 307 ? 10.023 -40.281 -39.75 1 96.38 307 LYS A N 1
ATOM 2406 C CA . LYS A 1 307 ? 9.203 -39.5 -40.625 1 96.38 307 LYS A CA 1
ATOM 2407 C C . LYS A 1 307 ? 7.734 -39.875 -40.531 1 96.38 307 LYS A C 1
ATOM 2409 O O . LYS A 1 307 ? 6.855 -39.031 -40.531 1 96.38 307 LYS A O 1
ATOM 2414 N N . GLU A 1 308 ? 7.492 -41.219 -40.531 1 96.75 308 GLU A N 1
ATOM 2415 C CA . GLU A 1 308 ? 6.121 -41.719 -40.406 1 96.75 308 GLU A CA 1
ATOM 2416 C C . GLU A 1 308 ? 5.5 -41.312 -39.062 1 96.75 308 GLU A C 1
ATOM 2418 O O . GLU A 1 308 ? 4.32 -40.938 -39 1 96.75 308 GLU A O 1
ATOM 2423 N N . ILE A 1 309 ? 6.301 -41.344 -38.031 1 97.06 309 ILE A N 1
ATOM 2424 C CA . ILE A 1 309 ? 5.84 -40.938 -36.719 1 97.06 309 ILE A CA 1
ATOM 2425 C C . ILE A 1 309 ? 5.43 -39.469 -36.719 1 97.06 309 ILE A C 1
ATOM 2427 O O . ILE A 1 309 ? 4.367 -39.125 -36.188 1 97.06 309 ILE A O 1
ATOM 2431 N N . ASP A 1 310 ? 6.195 -38.656 -37.344 1 95.94 310 ASP A N 1
ATOM 2432 C CA . ASP A 1 310 ? 5.914 -37.219 -37.406 1 95.94 310 ASP A CA 1
ATOM 2433 C C . ASP A 1 310 ? 4.598 -36.969 -38.125 1 95.94 310 ASP A C 1
ATOM 2435 O O . ASP A 1 310 ? 3.822 -36.094 -37.719 1 95.94 310 ASP A O 1
ATOM 2439 N N . ILE A 1 311 ? 4.434 -37.688 -39.125 1 96.25 311 ILE A N 1
ATOM 2440 C CA . ILE A 1 311 ? 3.207 -37.531 -39.906 1 96.25 311 ILE A CA 1
ATOM 2441 C C . ILE A 1 311 ? 2.004 -37.906 -39.031 1 96.25 311 ILE A C 1
ATOM 2443 O O . ILE A 1 311 ? 1.029 -37.156 -38.969 1 96.25 311 ILE A O 1
ATOM 2447 N N . MET A 1 312 ? 2.018 -39 -38.344 1 96.06 312 MET A N 1
ATOM 2448 C CA . MET A 1 312 ? 0.895 -39.469 -37.531 1 96.06 312 MET A CA 1
ATOM 2449 C C . MET A 1 312 ? 0.612 -38.5 -36.375 1 96.06 312 MET A C 1
ATOM 2451 O O . MET A 1 312 ? -0.545 -38.156 -36.125 1 96.06 312 MET A O 1
ATOM 2455 N N . LYS A 1 313 ? 1.687 -38.031 -35.781 1 93.38 313 LYS A N 1
ATOM 2456 C CA . LYS A 1 313 ? 1.517 -37.062 -34.688 1 93.38 313 LYS A CA 1
ATOM 2457 C C . LYS A 1 313 ? 0.871 -35.781 -35.188 1 93.38 313 LYS A C 1
ATOM 2459 O O . LYS A 1 313 ? -0.025 -35.219 -34.562 1 93.38 313 LYS A O 1
ATOM 2464 N N . SER A 1 314 ? 1.33 -35.312 -36.344 1 93.81 314 SER A N 1
ATOM 2465 C CA . SER A 1 314 ? 0.799 -34.094 -36.906 1 93.81 314 SER A CA 1
ATOM 2466 C C . SER A 1 314 ? -0.688 -34.219 -37.219 1 93.81 314 SER A C 1
ATOM 2468 O O . SER A 1 314 ? -1.448 -33.25 -37.062 1 93.81 314 SER A O 1
ATOM 2470 N N . LEU A 1 315 ? -1.086 -35.375 -37.656 1 93.12 315 LEU A N 1
ATOM 2471 C CA . LEU A 1 315 ? -2.488 -35.625 -37.969 1 93.12 315 LEU A CA 1
ATOM 2472 C C . LEU A 1 315 ? -3.33 -35.656 -36.688 1 93.12 315 LEU A C 1
ATOM 2474 O O . LEU A 1 315 ? -4.492 -35.25 -36.688 1 93.12 315 LEU A O 1
ATOM 2478 N N . ALA A 1 316 ? -2.74 -36.094 -35.656 1 92.19 316 ALA A N 1
ATOM 2479 C CA . ALA A 1 316 ? -3.486 -36.375 -34.406 1 92.19 316 ALA A CA 1
ATOM 2480 C C . ALA A 1 316 ? -3.609 -35.094 -33.562 1 92.19 316 ALA A C 1
ATOM 2482 O O . ALA A 1 316 ? -4.598 -34.938 -32.844 1 92.19 316 ALA A O 1
ATOM 2483 N N . LEU A 1 317 ? -2.645 -34.219 -33.594 1 86.62 317 LEU A N 1
ATOM 2484 C CA . LEU A 1 317 ? -2.471 -33.125 -32.688 1 86.62 317 LEU A CA 1
ATOM 2485 C C . LEU A 1 317 ? -3.723 -32.25 -32.656 1 86.62 317 LEU A C 1
ATOM 2487 O O . LEU A 1 317 ? -4.242 -31.953 -31.562 1 86.62 317 LEU A O 1
ATOM 2491 N N . PRO A 1 318 ? -4.301 -31.875 -33.75 1 83.25 318 PRO A N 1
ATOM 2492 C CA . PRO A 1 318 ? -5.461 -30.984 -33.719 1 83.25 318 PRO A CA 1
ATOM 2493 C C . PRO A 1 318 ? -6.711 -31.672 -33.156 1 83.25 318 PRO A C 1
ATOM 2495 O O . PRO A 1 318 ? -7.656 -31 -32.75 1 83.25 318 PRO A O 1
ATOM 2498 N N . ALA A 1 319 ? -6.715 -32.969 -33.156 1 86.94 319 ALA A N 1
ATOM 2499 C CA . ALA A 1 319 ? -7.934 -33.719 -32.812 1 86.94 319 ALA A CA 1
ATOM 2500 C C . ALA A 1 319 ? -7.852 -34.312 -31.422 1 86.94 319 ALA A C 1
ATOM 2502 O O . ALA A 1 319 ? -8.766 -35.031 -31 1 86.94 319 ALA A O 1
ATOM 2503 N N . LEU A 1 320 ? -6.812 -34.031 -30.781 1 84.06 320 LEU A N 1
ATOM 2504 C CA . LEU A 1 320 ? -6.625 -34.625 -29.469 1 84.06 320 LEU A CA 1
ATOM 2505 C C . LEU A 1 320 ? -7.688 -34.125 -28.484 1 84.06 320 LEU A C 1
ATOM 2507 O O . LEU A 1 320 ? -7.949 -32.938 -28.406 1 84.06 320 LEU A O 1
ATOM 2511 N N . LYS A 1 321 ? -8.305 -35.094 -27.781 1 80.25 321 LYS A N 1
ATOM 2512 C CA . LYS A 1 321 ? -9.273 -34.812 -26.734 1 80.25 321 LYS A CA 1
ATOM 2513 C C . LYS A 1 321 ? -9.055 -35.75 -25.531 1 80.25 321 LYS A C 1
ATOM 2515 O O . LYS A 1 321 ? -8.43 -36.781 -25.656 1 80.25 321 LYS A O 1
ATOM 2520 N N . ARG A 1 322 ? -9.555 -35.344 -24.422 1 76.62 322 ARG A N 1
ATOM 2521 C CA . ARG A 1 322 ? -9.43 -36.188 -23.234 1 76.62 322 ARG A CA 1
ATOM 2522 C C . ARG A 1 322 ? -10.109 -37.531 -23.422 1 76.62 322 ARG A C 1
ATOM 2524 O O . ARG A 1 322 ? -11.211 -37.594 -23.969 1 76.62 322 ARG A O 1
ATOM 2531 N N . ALA A 1 323 ? -9.367 -38.5 -22.984 1 73.12 323 ALA A N 1
ATOM 2532 C CA . ALA A 1 323 ? -9.852 -39.875 -23.172 1 73.12 323 ALA A CA 1
ATOM 2533 C C . ALA A 1 323 ? -10.984 -40.188 -22.203 1 73.12 323 ALA A C 1
ATOM 2535 O O . ALA A 1 323 ? -10.961 -39.75 -21.047 1 73.12 323 ALA A O 1
ATOM 2536 N N . GLU A 1 324 ? -11.945 -40.844 -22.719 1 68.56 324 GLU A N 1
ATOM 2537 C CA . GLU A 1 324 ? -13.031 -41.375 -21.891 1 68.56 324 GLU A CA 1
ATOM 2538 C C . GLU A 1 324 ? -12.914 -42.906 -21.719 1 68.56 324 GLU A C 1
ATOM 2540 O O . GLU A 1 324 ? -12.234 -43.562 -22.5 1 68.56 324 GLU A O 1
ATOM 2545 N N . VAL A 1 325 ? -13.305 -43.375 -20.516 1 63 325 VAL A N 1
ATOM 2546 C CA . VAL A 1 325 ? -13.305 -44.812 -20.266 1 63 325 VAL A CA 1
ATOM 2547 C C . VAL A 1 325 ? -14.734 -45.344 -20.297 1 63 325 VAL A C 1
ATOM 2549 O O . VAL A 1 325 ? -15.664 -44.656 -19.859 1 63 325 VAL A O 1
ATOM 2552 N N . ALA A 1 326 ? -14.93 -46.5 -20.953 1 56.34 326 ALA A N 1
ATOM 2553 C CA . ALA A 1 326 ? -16.25 -47.156 -21.031 1 56.34 326 ALA A CA 1
ATOM 2554 C C . ALA A 1 326 ? -16.719 -47.594 -19.641 1 56.34 326 ALA A C 1
ATOM 2556 O O . ALA A 1 326 ? -15.938 -48.156 -18.859 1 56.34 326 ALA A O 1
ATOM 2557 N N . GLU A 1 327 ? -17.922 -46.969 -19.031 1 53.81 327 GLU A N 1
ATOM 2558 C CA . GLU A 1 327 ? -18.5 -47.406 -17.75 1 53.81 327 GLU A CA 1
ATOM 2559 C C . GLU A 1 327 ? -19.672 -48.344 -17.938 1 53.81 327 GLU A C 1
ATOM 2561 O O . GLU A 1 327 ? -20.516 -48.125 -18.812 1 53.81 327 GLU A O 1
ATOM 2566 N N . TYR A 1 328 ? -19.578 -49.562 -17.391 1 47.44 328 TYR A N 1
ATOM 2567 C CA . TYR A 1 328 ? -20.641 -50.562 -17.547 1 47.44 328 TYR A CA 1
ATOM 2568 C C . TYR A 1 328 ? -21.75 -50.344 -16.516 1 47.44 328 TYR A C 1
ATOM 2570 O O . TYR A 1 328 ? -22.844 -50.875 -16.672 1 47.44 328 TYR A O 1
ATOM 2578 N N . ASN A 1 329 ? -21.375 -49.906 -15.391 1 43.25 329 ASN A N 1
ATOM 2579 C CA . ASN A 1 329 ? -22.469 -50 -14.422 1 43.25 329 ASN A CA 1
ATOM 2580 C C . ASN A 1 329 ? -23.719 -49.25 -14.922 1 43.25 329 ASN A C 1
ATOM 2582 O O . ASN A 1 329 ? -24.812 -49.781 -14.898 1 43.25 329 ASN A O 1
ATOM 2586 N N . ALA A 1 330 ? -23.891 -47.938 -14.484 1 41.75 330 ALA A N 1
ATOM 2587 C CA . ALA A 1 330 ? -25.141 -47.219 -14.469 1 41.75 330 ALA A CA 1
ATOM 2588 C C . ALA A 1 330 ? -25.469 -46.656 -15.859 1 41.75 330 ALA A C 1
ATOM 2590 O O . ALA A 1 330 ? -26.047 -45.562 -15.977 1 41.75 330 ALA A O 1
ATOM 2591 N N . GLY A 1 331 ? -25.344 -47.438 -16.984 1 41.66 331 GLY A N 1
ATOM 2592 C CA . GLY A 1 331 ? -25.719 -47.125 -18.359 1 41.66 331 GLY A CA 1
ATOM 2593 C C . GLY A 1 331 ? -24.531 -46.969 -19.281 1 41.66 331 GLY A C 1
ATOM 2594 O O . GLY A 1 331 ? -23.406 -46.75 -18.828 1 41.66 331 GLY A O 1
ATOM 2595 N N . PHE A 1 332 ? -24.484 -47.625 -20.547 1 46.97 332 PHE A N 1
ATOM 2596 C CA . PHE A 1 332 ? -23.594 -47.688 -21.688 1 46.97 332 PHE A CA 1
ATOM 2597 C C . PHE A 1 332 ? -23.062 -46.312 -22.047 1 46.97 332 PHE A C 1
ATOM 2599 O O . PHE A 1 332 ? -23.828 -45.438 -22.453 1 46.97 332 PHE A O 1
ATOM 2606 N N . GLY A 1 333 ? -22.047 -45.812 -21.172 1 52.91 333 GLY A N 1
ATOM 2607 C CA . GLY A 1 333 ? -21.531 -44.531 -21.578 1 52.91 333 GLY A CA 1
ATOM 2608 C C . GLY A 1 333 ? -20.031 -44.375 -21.312 1 52.91 333 GLY 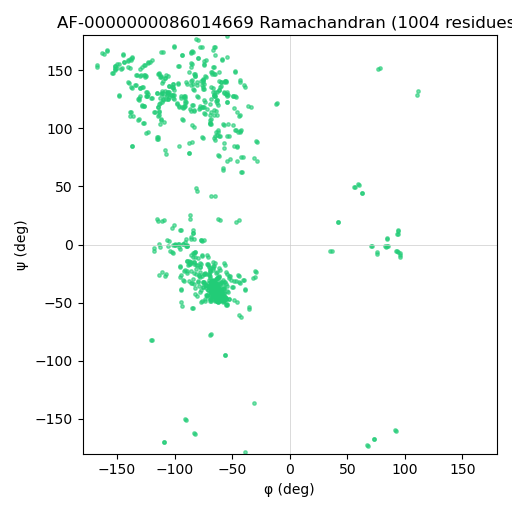A C 1
ATOM 2609 O O . GLY A 1 333 ? -19.375 -45.344 -20.938 1 52.91 333 GLY A O 1
ATOM 2610 N N . HIS A 1 334 ? -19.375 -43.5 -22.016 1 56 334 HIS A N 1
ATOM 2611 C CA . HIS A 1 334 ? -17.984 -43.094 -21.828 1 56 334 HIS A CA 1
ATOM 2612 C C . HIS A 1 334 ? -17.891 -41.906 -20.891 1 56 334 HIS A C 1
ATOM 2614 O O . HIS A 1 334 ? -18.734 -41 -20.906 1 56 334 HIS A O 1
ATOM 2620 N N . ARG A 1 335 ? -17.031 -42.125 -19.703 1 53.28 335 ARG A N 1
ATOM 2621 C CA . ARG A 1 335 ? -16.844 -41 -18.812 1 53.28 335 ARG A CA 1
ATOM 2622 C C . ARG A 1 335 ? -15.359 -40.719 -18.609 1 53.28 335 ARG A C 1
ATOM 2624 O O . ARG A 1 335 ? -14.523 -41.625 -18.703 1 53.28 335 ARG A O 1
ATOM 2631 N N . VAL A 1 336 ? -15.117 -39.5 -18.5 1 53.16 336 VAL A N 1
ATOM 2632 C CA . VAL A 1 336 ? -13.773 -39.094 -18.094 1 53.16 336 VAL A CA 1
ATOM 2633 C C . VAL A 1 336 ? -13.5 -39.562 -16.672 1 53.16 336 VAL A C 1
ATOM 2635 O O . VAL A 1 336 ? -14.328 -39.406 -15.773 1 53.16 336 VAL A O 1
ATOM 2638 N N . SER A 1 337 ? -12.539 -40.562 -16.547 1 62.69 337 SER A N 1
ATOM 2639 C CA . SER A 1 337 ? -12.219 -41.188 -15.258 1 62.69 337 SER A CA 1
ATOM 2640 C C . SER A 1 337 ? -10.75 -40.969 -14.906 1 62.69 337 SER A C 1
ATOM 2642 O O . SER A 1 337 ? -9.93 -40.688 -15.781 1 62.69 337 SER A O 1
ATOM 2644 N N . ASP A 1 338 ? -10.453 -41.094 -13.617 1 64.56 338 ASP A N 1
ATOM 2645 C CA . ASP A 1 338 ? -9.078 -41.031 -13.133 1 64.56 338 ASP A CA 1
ATOM 2646 C C . ASP A 1 338 ? -8.328 -42.312 -13.43 1 64.56 338 ASP A C 1
ATOM 2648 O O . ASP A 1 338 ? -7.113 -42.406 -13.227 1 64.56 338 ASP A O 1
ATOM 2652 N N . THR A 1 339 ? -9.016 -43.156 -14.086 1 66.44 339 THR A N 1
ATOM 2653 C CA . THR A 1 339 ? -8.383 -44.438 -14.422 1 66.44 339 THR A CA 1
ATOM 2654 C C . THR A 1 339 ? -7.543 -44.281 -15.688 1 66.44 339 THR A C 1
ATOM 2656 O O . THR A 1 339 ? -6.672 -45.125 -15.953 1 66.44 339 THR A O 1
ATOM 2659 N N . ARG A 1 340 ? -7.984 -43.281 -16.422 1 66.44 340 ARG A N 1
ATOM 2660 C CA . ARG A 1 340 ? -7.23 -43.031 -17.641 1 66.44 340 ARG A CA 1
ATOM 2661 C C . ARG A 1 340 ? -7.035 -41.531 -17.859 1 66.44 340 ARG A C 1
ATOM 2663 O O . ARG A 1 340 ? -8.008 -40.781 -17.953 1 66.44 340 ARG A O 1
ATOM 2670 N N . ILE A 1 341 ? -5.824 -41.094 -17.781 1 72.69 341 ILE A N 1
ATOM 2671 C CA . ILE A 1 341 ? -5.484 -39.719 -18.047 1 72.69 341 ILE A CA 1
ATOM 2672 C C . ILE A 1 341 ? -4.602 -39.625 -19.297 1 72.69 341 ILE A C 1
ATOM 2674 O O . ILE A 1 341 ? -3.377 -39.75 -19.203 1 72.69 341 ILE A O 1
ATOM 2678 N N . THR A 1 342 ? -5.297 -39.469 -20.406 1 76.69 342 THR A N 1
ATOM 2679 C CA . THR A 1 342 ? -4.664 -39.438 -21.719 1 76.69 342 THR A CA 1
ATOM 2680 C C . THR A 1 342 ? -5.523 -38.625 -22.703 1 76.69 342 THR A C 1
ATOM 2682 O O . THR A 1 342 ? -6.73 -38.5 -22.5 1 76.69 342 THR A O 1
ATOM 2685 N N . LYS A 1 343 ? -4.895 -38 -23.594 1 81.25 343 LYS A N 1
ATOM 2686 C CA . LYS A 1 343 ? -5.613 -37.438 -24.734 1 81.25 343 LYS A CA 1
ATOM 2687 C C . LYS A 1 343 ? -5.555 -38.344 -25.953 1 81.25 343 LYS A C 1
ATOM 2689 O O . LYS A 1 343 ? -4.516 -38.938 -26.234 1 81.25 343 LYS A O 1
ATOM 2694 N N . ILE A 1 344 ? -6.688 -38.438 -26.625 1 88.12 344 ILE A N 1
ATOM 2695 C CA . ILE A 1 344 ? -6.711 -39.438 -27.703 1 88.12 344 ILE A CA 1
ATOM 2696 C C . ILE A 1 344 ? -7.242 -38.781 -28.984 1 88.12 344 ILE A C 1
ATOM 2698 O O . ILE A 1 344 ? -7.93 -37.75 -28.922 1 88.12 344 ILE A O 1
ATOM 2702 N N . ALA A 1 345 ? -6.828 -39.25 -30.078 1 91.69 345 ALA A N 1
ATOM 2703 C CA . ALA A 1 345 ? -7.32 -38.938 -31.422 1 91.69 345 ALA A CA 1
ATOM 2704 C C . ALA A 1 345 ? -7.395 -40.219 -32.281 1 91.69 345 ALA A C 1
ATOM 2706 O O . ALA A 1 345 ? -6.668 -41.188 -32.031 1 91.69 345 ALA A O 1
ATOM 2707 N N . TRP A 1 346 ? -8.32 -40.219 -33.25 1 94.75 346 TRP A N 1
ATOM 2708 C CA . TRP A 1 346 ? -8.484 -41.375 -34.125 1 94.75 346 TRP A CA 1
ATOM 2709 C C . TRP A 1 346 ? -8.039 -41.062 -35.562 1 94.75 346 TRP A C 1
ATOM 2711 O O . TRP A 1 346 ? -8.367 -40 -36.094 1 94.75 346 TRP A O 1
ATOM 2721 N N . LEU A 1 347 ? -7.242 -41.938 -36.062 1 95.88 347 LEU A N 1
ATOM 2722 C CA . LEU A 1 347 ? -6.824 -41.781 -37.438 1 95.88 347 LEU A CA 1
ATOM 2723 C C . LEU A 1 347 ? -7.445 -42.906 -38.312 1 95.88 347 LEU A C 1
ATOM 2725 O O . LEU A 1 347 ? -7.309 -44.094 -38 1 95.88 347 LEU A O 1
ATOM 2729 N N . ARG A 1 348 ? -8.047 -42.469 -39.375 1 95.31 348 ARG A N 1
ATOM 2730 C CA . ARG A 1 348 ? -8.727 -43.375 -40.312 1 95.31 348 ARG A CA 1
ATOM 2731 C C . ARG A 1 348 ? -7.98 -43.469 -41.625 1 95.31 348 ARG A C 1
ATOM 2733 O O . ARG A 1 348 ? -7.102 -42.656 -41.906 1 95.31 348 ARG A O 1
ATOM 2740 N N . GLU A 1 349 ? -8.359 -44.5 -42.438 1 93.56 349 GLU A N 1
ATOM 2741 C CA . GLU A 1 349 ? -7.68 -44.781 -43.688 1 93.56 349 GLU A CA 1
ATOM 2742 C C . GLU A 1 349 ? -7.758 -43.562 -44.625 1 93.56 349 GLU A C 1
ATOM 2744 O O . GLU A 1 349 ? -6.805 -43.281 -45.344 1 93.56 349 GLU A O 1
ATOM 2749 N N . MET A 1 350 ? -8.805 -42.844 -44.531 1 93.62 350 MET A N 1
ATOM 2750 C CA . MET A 1 350 ? -9.039 -41.75 -45.438 1 93.62 350 MET A CA 1
ATOM 2751 C C . MET A 1 350 ? -8.227 -40.5 -45.031 1 93.62 350 MET A C 1
ATOM 2753 O O . MET A 1 350 ? -8.07 -39.562 -45.812 1 93.62 350 MET A O 1
ATOM 2757 N N . ASP A 1 351 ? -7.684 -40.531 -43.906 1 94.5 351 ASP A N 1
ATOM 2758 C CA . ASP A 1 351 ? -7.035 -39.344 -43.344 1 94.5 351 ASP A CA 1
ATOM 2759 C C . ASP A 1 351 ? -5.688 -39.094 -44.031 1 94.5 351 ASP A C 1
ATOM 2761 O O . ASP A 1 351 ? -5.273 -37.938 -44.188 1 94.5 351 ASP A O 1
ATOM 2765 N N . HIS A 1 352 ? -4.977 -40.094 -44.469 1 96.12 352 HIS A N 1
ATOM 2766 C CA . HIS A 1 352 ? -3.658 -40 -45.094 1 96.12 352 HIS A CA 1
ATOM 2767 C C . HIS A 1 352 ? -3.248 -41.312 -45.75 1 96.12 352 HIS A C 1
ATOM 2769 O O . HIS A 1 352 ? -3.527 -42.375 -45.188 1 96.12 352 HIS A O 1
ATOM 2775 N N . PRO A 1 353 ? -2.391 -41.344 -46.75 1 96.38 353 PRO A N 1
ATOM 2776 C CA . PRO A 1 353 ? -1.96 -42.562 -47.438 1 96.38 353 PRO A CA 1
ATOM 2777 C C . PRO A 1 353 ? -1.081 -43.469 -46.562 1 96.38 353 PRO A C 1
ATOM 2779 O O . PRO A 1 353 ? -0.94 -44.656 -46.812 1 96.38 353 PRO A O 1
ATOM 2782 N N . LEU A 1 354 ? -0.542 -42.906 -45.594 1 96.19 354 LEU A N 1
ATOM 2783 C CA . LEU A 1 354 ? 0.304 -43.656 -44.688 1 96.19 354 LEU A CA 1
ATOM 2784 C C . LEU A 1 354 ? -0.519 -44.688 -43.906 1 96.19 354 LEU A C 1
ATOM 2786 O O . LEU A 1 354 ? -0.018 -45.75 -43.562 1 96.19 354 LEU A O 1
ATOM 2790 N N . ILE A 1 355 ? -1.765 -44.406 -43.625 1 96.56 355 ILE A N 1
ATOM 2791 C CA . ILE A 1 355 ? -2.574 -45.219 -42.719 1 96.56 355 ILE A CA 1
ATOM 2792 C C . ILE A 1 355 ? -2.857 -46.562 -43.344 1 96.56 355 ILE A C 1
ATOM 2794 O O . ILE A 1 355 ? -2.586 -47.625 -42.75 1 96.56 355 ILE A O 1
ATOM 2798 N N . PRO A 1 356 ? -3.281 -46.656 -44.625 1 95.06 356 PRO A N 1
ATOM 2799 C CA . PRO A 1 356 ? -3.445 -47.969 -45.25 1 95.06 356 PRO A CA 1
ATOM 2800 C C . PRO A 1 356 ? -2.127 -48.719 -45.375 1 95.06 356 PRO A C 1
ATOM 2802 O O . PRO A 1 356 ? -2.107 -49.969 -45.281 1 95.06 356 PRO A O 1
ATOM 2805 N N . ARG A 1 357 ? -1.115 -48.031 -45.562 1 95.06 357 ARG A N 1
ATOM 2806 C CA . ARG A 1 357 ? 0.192 -48.688 -45.656 1 95.06 357 ARG A CA 1
ATOM 2807 C C . ARG A 1 357 ? 0.557 -49.312 -44.312 1 95.06 357 ARG A C 1
ATOM 2809 O O . ARG A 1 357 ? 1.137 -50.406 -44.281 1 95.06 357 ARG A O 1
ATOM 2816 N N . MET A 1 358 ? 0.231 -48.656 -43.25 1 95.44 358 MET A N 1
ATOM 2817 C CA . MET A 1 358 ? 0.508 -49.188 -41.938 1 95.44 358 MET A CA 1
ATOM 2818 C C . MET A 1 358 ? -0.316 -50.438 -41.656 1 95.44 358 MET A C 1
ATOM 2820 O O . MET A 1 358 ? 0.185 -51.406 -41.094 1 95.44 358 MET A O 1
ATOM 2824 N N . TYR A 1 359 ? -1.58 -50.438 -42.094 1 94.75 359 TYR A N 1
ATOM 2825 C CA . TYR A 1 359 ? -2.408 -51.625 -41.969 1 94.75 359 TYR A CA 1
ATOM 2826 C C . TYR A 1 359 ? -1.789 -52.812 -42.688 1 94.75 359 TYR A C 1
ATOM 2828 O O . TYR A 1 359 ? -1.712 -53.906 -42.125 1 94.75 359 TYR A O 1
ATOM 2836 N N . ARG A 1 360 ? -1.317 -52.562 -43.844 1 92.44 360 ARG A N 1
ATOM 2837 C CA . ARG A 1 360 ? -0.708 -53.625 -44.625 1 92.44 360 ARG A CA 1
ATOM 2838 C C . ARG A 1 360 ? 0.546 -54.156 -43.969 1 92.44 360 ARG A C 1
ATOM 2840 O O . ARG A 1 360 ? 0.795 -55.375 -43.969 1 92.44 360 ARG A O 1
ATOM 2847 N N . ARG A 1 361 ? 1.271 -53.25 -43.406 1 92.75 361 ARG A N 1
ATOM 2848 C CA . ARG A 1 361 ? 2.48 -53.656 -42.688 1 92.75 361 ARG A CA 1
ATOM 2849 C C . ARG A 1 361 ? 2.146 -54.531 -41.5 1 92.75 361 ARG A C 1
ATOM 2851 O O . ARG A 1 361 ? 2.777 -55.594 -41.281 1 92.75 361 ARG A O 1
ATOM 2858 N N . ILE A 1 362 ? 1.158 -54.156 -40.781 1 93.81 362 ILE A N 1
ATOM 2859 C CA . ILE A 1 362 ? 0.748 -54.906 -39.594 1 93.81 362 ILE A CA 1
ATOM 2860 C C . ILE A 1 362 ? 0.202 -56.281 -40.031 1 93.81 362 ILE A C 1
ATOM 2862 O O . ILE A 1 362 ? 0.497 -57.312 -39.406 1 93.81 362 ILE A O 1
ATOM 2866 N N . GLU A 1 363 ? -0.542 -56.281 -41.125 1 90.5 363 GLU A N 1
ATOM 2867 C CA . GLU A 1 363 ? -1.06 -57.562 -41.656 1 90.5 363 GLU A CA 1
ATOM 2868 C C . GLU A 1 363 ? 0.075 -58.5 -42.031 1 90.5 363 GLU A C 1
ATOM 2870 O O . GLU A 1 363 ? 0.006 -59.688 -41.75 1 90.5 363 GLU A O 1
ATOM 2875 N N . ALA A 1 364 ? 0.997 -57.906 -42.625 1 87.12 364 ALA A N 1
ATOM 2876 C CA . ALA A 1 364 ? 2.135 -58.719 -43.062 1 87.12 364 ALA A CA 1
ATOM 2877 C C . ALA A 1 364 ? 2.869 -59.312 -41.875 1 87.12 364 ALA A C 1
ATOM 2879 O O . ALA A 1 364 ? 3.346 -60.438 -41.938 1 87.12 364 ALA A O 1
ATOM 2880 N N . ILE A 1 365 ? 2.939 -58.594 -40.812 1 88.38 365 ILE A N 1
ATOM 2881 C CA . ILE A 1 365 ? 3.709 -59.031 -39.656 1 88.38 365 ILE A CA 1
ATOM 2882 C C . ILE A 1 365 ? 2.889 -60.031 -38.844 1 88.38 365 ILE A C 1
ATOM 2884 O O . ILE A 1 365 ? 3.404 -61.062 -38.406 1 88.38 365 ILE A O 1
ATOM 2888 N N . THR A 1 366 ? 1.639 -59.75 -38.625 1 87.62 366 THR A N 1
ATOM 2889 C CA . THR A 1 366 ? 0.829 -60.531 -37.688 1 87.62 366 THR A CA 1
ATOM 2890 C C . THR A 1 366 ? 0.068 -61.625 -38.375 1 87.62 366 THR A C 1
ATOM 2892 O O . THR A 1 366 ? -0.373 -62.594 -37.75 1 87.62 366 THR A O 1
ATOM 2895 N N . GLY A 1 367 ? -0.209 -61.406 -39.688 1 85.25 367 GLY A N 1
ATOM 2896 C CA . GLY A 1 367 ? -1.045 -62.344 -40.406 1 85.25 367 GLY A CA 1
ATOM 2897 C C . GLY A 1 367 ? -2.529 -62.094 -40.25 1 85.25 367 GLY A C 1
ATOM 2898 O O . GLY A 1 367 ? -3.359 -62.781 -40.844 1 85.25 367 GLY A O 1
ATOM 2899 N N . LEU A 1 368 ? -2.916 -61.125 -39.5 1 87.75 368 LEU A N 1
ATOM 2900 C CA . LEU A 1 368 ? -4.316 -60.781 -39.281 1 87.75 368 LEU A CA 1
ATOM 2901 C C . LEU A 1 368 ? -4.84 -59.875 -40.375 1 87.75 368 LEU A C 1
ATOM 2903 O O . LEU A 1 368 ? -4.066 -59.125 -41 1 87.75 368 LEU A O 1
ATOM 2907 N N . SER A 1 369 ? -6.113 -59.969 -40.5 1 87.75 369 SER A N 1
ATOM 2908 C CA . SER A 1 369 ? -6.746 -59.062 -41.469 1 87.75 369 SER A CA 1
ATOM 2909 C C . SER A 1 369 ? -7.141 -57.75 -40.844 1 87.75 369 SER A C 1
ATOM 2911 O O . SER A 1 369 ? -7.668 -57.719 -39.719 1 87.75 369 SER A O 1
ATOM 2913 N N . SER A 1 370 ? -6.887 -56.688 -41.594 1 87.56 370 SER A N 1
ATOM 2914 C CA . SER A 1 370 ? -7.238 -55.375 -41.094 1 87.56 370 SER A CA 1
ATOM 2915 C C . SER A 1 370 ? -8.648 -54.969 -41.5 1 87.56 370 SER A C 1
ATOM 2917 O O . SER A 1 370 ? -9.117 -53.875 -41.188 1 87.56 370 SER A O 1
ATOM 2919 N N . SER A 1 371 ? -9.336 -55.844 -42.125 1 84.75 371 SER A N 1
ATOM 2920 C CA . SER A 1 371 ? -10.672 -55.531 -42.625 1 84.75 371 SER A CA 1
ATOM 2921 C C . SER A 1 371 ? -11.633 -55.219 -41.5 1 84.75 371 SER A C 1
ATOM 2923 O O . SER A 1 371 ? -12.578 -54.469 -41.656 1 84.75 371 SER A O 1
ATOM 2925 N N . SER A 1 372 ? -11.398 -55.812 -40.344 1 83.25 372 SER A N 1
ATOM 2926 C CA . SER A 1 372 ? -12.258 -55.562 -39.188 1 83.25 372 SER A CA 1
ATOM 2927 C C . SER A 1 372 ? -11.5 -54.875 -38.062 1 83.25 372 SER A C 1
ATOM 2929 O O . SER A 1 372 ? -11.875 -54.969 -36.906 1 83.25 372 SER A O 1
ATOM 2931 N N . ALA A 1 373 ? -10.445 -54.25 -38.438 1 90.19 373 ALA A N 1
ATOM 2932 C CA . ALA A 1 373 ? -9.648 -53.562 -37.438 1 90.19 373 ALA A CA 1
ATOM 2933 C C . ALA A 1 373 ? -10.242 -52.188 -37.156 1 90.19 373 ALA A C 1
ATOM 2935 O O . ALA A 1 373 ? -10.836 -51.531 -38.031 1 90.19 373 ALA A O 1
ATOM 2936 N N . GLU A 1 374 ? -10.125 -51.719 -35.875 1 91.62 374 GLU A N 1
ATOM 2937 C CA . GLU A 1 374 ? -10.508 -50.375 -35.5 1 91.62 374 GLU A CA 1
ATOM 2938 C C . GLU A 1 374 ? -9.5 -49.344 -36.031 1 91.62 374 GLU A C 1
ATOM 2940 O O . GLU A 1 374 ? -8.367 -49.688 -36.375 1 91.62 374 GLU A O 1
ATOM 2945 N N . PRO A 1 375 ? -9.938 -48.062 -36.156 1 94.56 375 PRO A N 1
ATOM 2946 C CA . PRO A 1 375 ? -8.977 -47.031 -36.531 1 94.56 375 PRO A CA 1
ATOM 2947 C C . PRO A 1 375 ? -7.82 -46.906 -35.562 1 94.56 375 PRO A C 1
ATOM 2949 O O . PRO A 1 375 ? -7.922 -47.375 -34.406 1 94.56 375 PRO A O 1
ATOM 2952 N N . PHE A 1 376 ? -6.73 -46.344 -36.031 1 96.5 376 PHE A N 1
ATOM 2953 C CA . PHE A 1 376 ? -5.594 -46.094 -35.156 1 96.5 376 PHE A CA 1
ATOM 2954 C C . PHE A 1 376 ? -5.969 -45.125 -34.031 1 96.5 376 PHE A C 1
ATOM 2956 O O . PHE A 1 376 ? -6.391 -44 -34.312 1 96.5 376 PHE A O 1
ATOM 2963 N N . GLN A 1 377 ? -5.863 -45.5 -32.812 1 95.62 377 GLN A N 1
ATOM 2964 C CA . GLN A 1 377 ? -6.051 -44.594 -31.672 1 95.62 377 GLN A CA 1
ATOM 2965 C C . GLN A 1 377 ? -4.723 -44 -31.219 1 95.62 377 GLN A C 1
ATOM 2967 O O . GLN A 1 377 ? -3.883 -44.688 -30.641 1 95.62 377 GLN A O 1
ATOM 2972 N N . MET A 1 378 ? -4.582 -42.75 -31.516 1 94.81 378 MET A N 1
ATOM 2973 C CA . MET A 1 378 ? -3.42 -42 -31.031 1 94.81 378 MET A CA 1
ATOM 2974 C C . MET A 1 378 ? -3.611 -41.562 -29.578 1 94.81 378 MET A C 1
ATOM 2976 O O . MET A 1 378 ? -4.652 -41.031 -29.219 1 94.81 378 MET A O 1
ATOM 2980 N N . ALA A 1 379 ? -2.631 -41.906 -28.766 1 92.25 379 ALA A N 1
ATOM 2981 C CA . ALA A 1 379 ? -2.717 -41.531 -27.359 1 92.25 379 ALA A CA 1
ATOM 2982 C C . ALA A 1 379 ? -1.484 -40.719 -26.922 1 92.25 379 ALA A C 1
ATOM 2984 O O . ALA A 1 379 ? -0.353 -41.125 -27.203 1 92.25 379 ALA A O 1
ATOM 2985 N N . ASN A 1 380 ? -1.726 -39.625 -26.359 1 88.25 380 ASN A N 1
ATOM 2986 C CA . ASN A 1 380 ? -0.667 -38.812 -25.797 1 88.25 380 ASN A CA 1
ATOM 2987 C C . ASN A 1 380 ? -0.788 -38.719 -24.266 1 88.25 380 ASN A C 1
ATOM 2989 O O . ASN A 1 380 ? -1.765 -38.156 -23.75 1 88.25 380 ASN A O 1
ATOM 2993 N N . TYR A 1 381 ? 0.157 -39.344 -23.609 1 86.62 381 TYR A N 1
ATOM 2994 C CA . TYR A 1 381 ? 0.223 -39.281 -22.156 1 86.62 381 TYR A CA 1
ATOM 2995 C C . TYR A 1 381 ? 1.121 -38.156 -21.672 1 86.62 381 TYR A C 1
ATOM 2997 O O . TYR A 1 381 ? 2.303 -38.094 -22.031 1 86.62 381 TYR A O 1
ATOM 3005 N N . GLY A 1 382 ? 0.491 -37.281 -20.984 1 79.38 382 GLY A N 1
ATOM 3006 C CA . GLY A 1 382 ? 1.279 -36.219 -20.391 1 79.38 382 GLY A CA 1
ATOM 3007 C C . GLY A 1 382 ? 1.784 -36.562 -19 1 79.38 382 GLY A C 1
ATOM 3008 O O . GLY A 1 382 ? 1.994 -37.75 -18.688 1 79.38 382 GLY A O 1
ATOM 3009 N N . LEU A 1 383 ? 1.971 -35.594 -18.203 1 78.5 383 LEU A N 1
ATOM 3010 C CA . LEU A 1 383 ? 2.484 -35.781 -16.859 1 78.5 383 LEU A CA 1
ATOM 3011 C C . LEU A 1 383 ? 1.519 -36.625 -16.016 1 78.5 383 LEU A C 1
ATOM 3013 O O . LEU A 1 383 ? 0.34 -36.281 -15.898 1 78.5 383 LEU A O 1
ATOM 3017 N N . GLY A 1 384 ? 2.145 -37.688 -15.508 1 84.25 384 GLY A N 1
ATOM 3018 C CA . GLY A 1 384 ? 1.314 -38.562 -14.688 1 84.25 384 GLY A CA 1
ATOM 3019 C C . GLY A 1 384 ? 0.295 -39.344 -15.5 1 84.25 384 GLY A C 1
ATOM 3020 O O . GLY A 1 384 ? -0.51 -40.094 -14.938 1 84.25 384 GLY A O 1
ATOM 3021 N N . GLY A 1 385 ? 0.274 -39.125 -16.766 1 87.25 385 GLY A N 1
ATOM 3022 C CA . GLY A 1 385 ? -0.648 -39.875 -17.609 1 87.25 385 GLY A CA 1
ATOM 3023 C C . GLY A 1 385 ? -0.481 -41.375 -17.469 1 87.25 385 GLY A C 1
ATOM 3024 O O . GLY A 1 385 ? 0.639 -41.875 -17.328 1 87.25 385 GLY A O 1
ATOM 3025 N N . HIS A 1 386 ? -1.604 -42.062 -17.469 1 87.44 386 HIS A N 1
ATOM 3026 C CA . HIS A 1 386 ? -1.591 -43.5 -17.266 1 87.44 386 HIS A CA 1
ATOM 3027 C C . HIS A 1 386 ? -2.904 -44.125 -17.719 1 87.44 386 HIS A C 1
ATOM 3029 O O . HIS A 1 386 ? -3.844 -43.438 -18.094 1 87.44 386 HIS A O 1
ATOM 3035 N N . PHE A 1 387 ? -2.91 -45.344 -17.875 1 89.19 387 PHE A N 1
ATOM 3036 C CA . PHE A 1 387 ? -4.105 -46.156 -18.047 1 89.19 387 PHE A CA 1
ATOM 3037 C C . PHE A 1 387 ? -4.051 -47.375 -17.125 1 89.19 387 PHE A C 1
ATOM 3039 O O . PHE A 1 387 ? -3.281 -48.312 -17.375 1 89.19 387 PHE A O 1
ATOM 3046 N N . HIS A 1 388 ? -4.832 -47.312 -16.156 1 88.44 388 HIS A N 1
ATOM 3047 C CA . HIS A 1 388 ? -4.773 -48.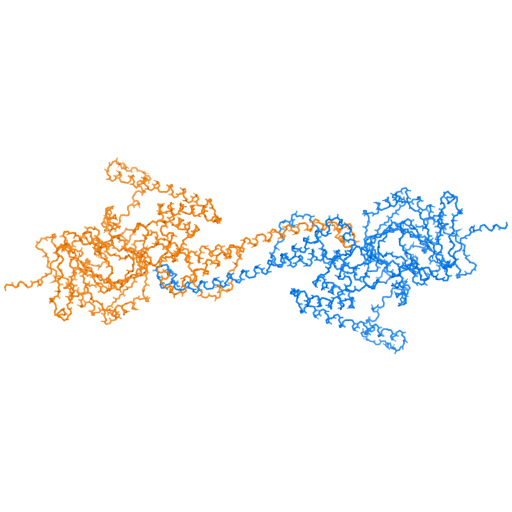312 -15.102 1 88.44 388 HIS A CA 1
ATOM 3048 C C . HIS A 1 388 ? -5.148 -49.688 -15.633 1 88.44 388 HIS A C 1
ATOM 3050 O O . HIS A 1 388 ? -5.555 -49.844 -16.797 1 88.44 388 HIS A O 1
ATOM 3056 N N . LEU A 1 389 ? -4.949 -50.719 -14.867 1 90.31 389 LEU A N 1
ATOM 3057 C CA . LEU A 1 389 ? -5.133 -52.125 -15.234 1 90.31 389 LEU A CA 1
ATOM 3058 C C . LEU A 1 389 ? -6.465 -52.344 -15.945 1 90.31 389 LEU A C 1
ATOM 3060 O O . LEU A 1 389 ? -7.508 -51.906 -15.453 1 90.31 389 LEU A O 1
ATOM 3064 N N . HIS A 1 390 ? -6.43 -52.969 -17.141 1 87.69 390 HIS A N 1
ATOM 3065 C CA . HIS A 1 390 ? -7.621 -53.25 -17.922 1 87.69 390 HIS A CA 1
ATOM 3066 C C . HIS A 1 390 ? -7.367 -54.375 -18.922 1 87.69 390 HIS A C 1
ATOM 3068 O O . HIS A 1 390 ? -6.23 -54.844 -19.078 1 87.69 390 HIS A O 1
ATOM 3074 N N . MET A 1 391 ? -8.438 -54.844 -19.438 1 89.56 391 MET A N 1
ATOM 3075 C CA . MET A 1 391 ? -8.398 -55.781 -20.562 1 89.56 391 MET A CA 1
ATOM 3076 C C . MET A 1 391 ? -8.992 -55.125 -21.812 1 89.56 391 MET A C 1
ATOM 3078 O O . MET A 1 391 ? -9.875 -54.281 -21.719 1 89.56 391 MET A O 1
ATOM 3082 N N . ASP A 1 392 ? -8.453 -55.531 -22.906 1 89.62 392 ASP A N 1
ATOM 3083 C CA . ASP A 1 392 ? -8.93 -54.938 -24.141 1 89.62 392 ASP A CA 1
ATOM 3084 C C . ASP A 1 392 ? -10.195 -55.625 -24.641 1 89.62 392 ASP A C 1
ATOM 3086 O O . ASP A 1 392 ? -10.898 -55.094 -25.5 1 89.62 392 ASP A O 1
ATOM 3090 N N . VAL A 1 393 ? -10.453 -56.781 -24.125 1 85.56 393 VAL A N 1
ATOM 3091 C CA . VAL A 1 393 ? -11.695 -57.469 -24.453 1 85.56 393 VAL A CA 1
ATOM 3092 C C . VAL A 1 393 ? -12.859 -56.812 -23.719 1 85.56 393 VAL A C 1
ATOM 3094 O O . VAL A 1 393 ? -12.711 -56.344 -22.578 1 85.56 393 VAL A O 1
ATOM 3097 N N . LEU A 1 394 ? -13.953 -56.719 -24.391 1 76.44 394 LEU A N 1
ATOM 3098 C CA . LEU A 1 394 ? -15.133 -56.125 -23.766 1 76.44 394 LEU A CA 1
ATOM 3099 C C . LEU A 1 394 ? -16.109 -57.219 -23.312 1 76.44 394 LEU A C 1
ATOM 3101 O O . LEU A 1 394 ? -16.219 -58.25 -23.953 1 76.44 394 LEU A O 1
ATOM 3105 N N . PRO A 1 395 ? -16.641 -57.125 -22.094 1 65.31 395 PRO A N 1
ATOM 3106 C CA . PRO A 1 395 ? -17.547 -58.156 -21.594 1 65.31 395 PRO A CA 1
ATOM 3107 C C . PRO A 1 395 ? -18.734 -58.406 -22.516 1 65.31 395 PRO A C 1
ATOM 3109 O O . PRO A 1 395 ? -19.125 -59.562 -22.734 1 65.31 395 PRO A O 1
ATOM 3112 N N . ASP A 1 396 ? -19.453 -57.312 -22.875 1 60.25 396 ASP A N 1
ATOM 3113 C CA . ASP A 1 396 ? -20.641 -57.531 -23.703 1 60.25 396 ASP A CA 1
ATOM 3114 C C . ASP A 1 396 ? -20.406 -57.031 -25.125 1 60.25 396 ASP A C 1
ATOM 3116 O O . ASP A 1 396 ? -20.719 -55.906 -25.453 1 60.25 396 ASP A O 1
ATOM 3120 N N . THR A 1 397 ? -19.719 -57.875 -25.938 1 57.19 397 THR A N 1
ATOM 3121 C CA . THR A 1 397 ? -19.234 -57.594 -27.297 1 57.19 397 THR A CA 1
ATOM 3122 C C . THR A 1 397 ? -20.391 -57.125 -28.188 1 57.19 397 THR A C 1
ATOM 3124 O O . THR A 1 397 ? -20.219 -56.25 -29.031 1 57.19 397 THR A O 1
ATOM 3127 N N . GLU A 1 398 ? -21.484 -57.75 -28 1 53.53 398 GLU A N 1
ATOM 3128 C CA . GLU A 1 398 ? -22.594 -57.531 -28.938 1 53.53 398 GLU A CA 1
ATOM 3129 C C . GLU A 1 398 ? -23.125 -56.094 -28.797 1 53.53 398 GLU A C 1
ATOM 3131 O O . GLU A 1 398 ? -23.484 -55.469 -29.797 1 53.53 398 GLU A O 1
ATOM 3136 N N . THR A 1 399 ? -23.078 -55.719 -27.609 1 57.31 399 THR A N 1
ATOM 3137 C CA . THR A 1 399 ? -23.703 -54.406 -27.375 1 57.31 399 THR A CA 1
ATOM 3138 C C . THR A 1 399 ? -22.781 -53.281 -27.828 1 57.31 399 THR A C 1
ATOM 3140 O O . THR A 1 399 ? -23.234 -52.281 -28.375 1 57.31 399 THR A O 1
ATOM 3143 N N . TYR A 1 400 ? -21.5 -53.562 -27.781 1 60.19 400 TYR A N 1
ATOM 3144 C CA . TYR A 1 400 ? -20.625 -52.406 -28.016 1 60.19 400 TYR A CA 1
ATOM 3145 C C . TYR A 1 400 ? -20.219 -52.312 -29.469 1 60.19 400 TYR A C 1
ATOM 3147 O O . TYR A 1 400 ? -20.109 -51.219 -30.031 1 60.19 400 TYR A O 1
ATOM 3155 N N . PHE A 1 401 ? -19.969 -53.438 -30.078 1 63.66 401 PHE A N 1
ATOM 3156 C CA . PHE A 1 401 ? -19.406 -53.406 -31.422 1 63.66 401 PHE A CA 1
ATOM 3157 C C . PHE A 1 401 ? -20.406 -53.938 -32.438 1 63.66 401 PHE A C 1
ATOM 3159 O O . PHE A 1 401 ? -20.188 -53.812 -33.625 1 63.66 401 PHE A O 1
ATOM 3166 N N . GLY A 1 402 ? -21.594 -54.375 -31.953 1 62.16 402 GLY A N 1
ATOM 3167 C CA . GLY A 1 402 ? -22.562 -55 -32.844 1 62.16 402 GLY A CA 1
ATOM 3168 C C . GLY A 1 402 ? -22.203 -56.438 -33.156 1 62.16 402 GLY A C 1
ATOM 3169 O O . GLY A 1 402 ? -21.062 -56.844 -33 1 62.16 402 GLY A O 1
ATOM 3170 N N . PRO A 1 403 ? -23.172 -57.281 -33.438 1 62 403 PRO A N 1
ATOM 3171 C CA . PRO A 1 403 ? -23 -58.688 -33.719 1 62 403 PRO A CA 1
ATOM 3172 C C . PRO A 1 403 ? -22.047 -58.969 -34.875 1 62 403 PRO A C 1
ATOM 3174 O O . PRO A 1 403 ? -21.453 -60.031 -34.969 1 62 403 PRO A O 1
ATOM 3177 N N . GLU A 1 404 ? -21.781 -57.969 -35.688 1 66.25 404 GLU A N 1
ATOM 3178 C CA . GLU A 1 404 ? -21.047 -58.188 -36.938 1 66.25 404 GLU A CA 1
ATOM 3179 C C . GLU A 1 404 ? -19.531 -58.062 -36.719 1 66.25 404 GLU A C 1
ATOM 3181 O O . GLU A 1 404 ? -18.75 -58.625 -37.469 1 66.25 404 GLU A O 1
ATOM 3186 N N . MET A 1 405 ? -19 -57.562 -35.688 1 74.88 405 MET A N 1
ATOM 3187 C CA . MET A 1 405 ? -17.578 -57.312 -35.562 1 74.88 405 MET A CA 1
ATOM 3188 C C . MET A 1 405 ? -16.938 -58.281 -34.594 1 74.88 405 MET A C 1
ATOM 3190 O O . MET A 1 405 ? -15.812 -58.75 -34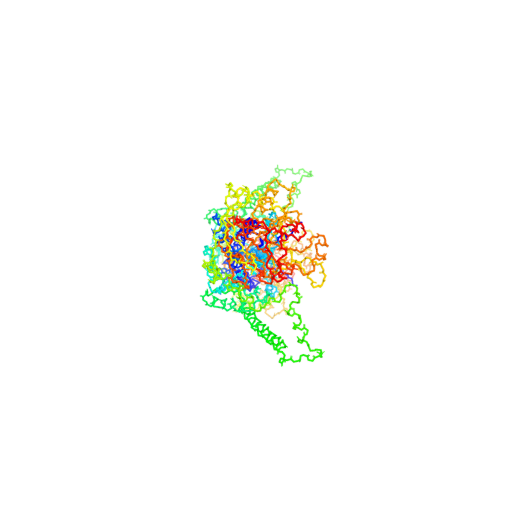.781 1 74.88 405 MET A O 1
ATOM 3194 N N . GLY A 1 406 ? -17.703 -58.781 -33.656 1 77.12 406 GLY A N 1
ATOM 3195 C CA . GLY A 1 406 ? -17.141 -59.625 -32.594 1 77.12 406 GLY A CA 1
ATOM 3196 C C . GLY A 1 406 ? -16.234 -58.844 -31.656 1 77.12 406 GLY A C 1
ATOM 3197 O O . GLY A 1 406 ? -16.125 -57.625 -31.75 1 77.12 406 GLY A O 1
ATOM 3198 N N . ASN A 1 407 ? -15.555 -59.531 -30.734 1 83.31 407 ASN A N 1
ATOM 3199 C CA . ASN A 1 407 ? -14.711 -58.906 -29.719 1 83.31 407 ASN A CA 1
ATOM 3200 C C . ASN A 1 407 ? -13.312 -58.625 -30.25 1 83.31 407 ASN A C 1
ATOM 3202 O O . ASN A 1 407 ? -12.953 -59.062 -31.344 1 83.31 407 ASN A O 1
ATOM 3206 N N . ARG A 1 408 ? -12.539 -57.844 -29.578 1 89.62 408 ARG A N 1
ATOM 3207 C CA . ARG A 1 408 ? -11.148 -57.562 -29.891 1 89.62 408 ARG A CA 1
ATOM 3208 C C . ARG A 1 408 ? -10.273 -58.781 -29.656 1 89.62 408 ARG A C 1
ATOM 3210 O O . ARG A 1 408 ? -9.992 -59.156 -28.516 1 89.62 408 ARG A O 1
ATOM 3217 N N . VAL A 1 409 ? -9.836 -59.375 -30.703 1 89 409 VAL A N 1
ATOM 3218 C CA . VAL A 1 409 ? -9.125 -60.625 -30.562 1 89 409 VAL A CA 1
ATOM 3219 C C . VAL A 1 409 ? -7.629 -60.375 -30.391 1 89 409 VAL A C 1
ATOM 3221 O O . VAL A 1 409 ? -6.902 -61.219 -29.875 1 89 409 VAL A O 1
ATOM 3224 N N . ALA A 1 410 ? -7.164 -59.25 -30.828 1 93.5 410 ALA A N 1
ATOM 3225 C CA . ALA A 1 410 ? -5.746 -58.906 -30.719 1 93.5 410 ALA A CA 1
ATOM 3226 C C . ALA A 1 410 ? -5.531 -57.406 -30.625 1 93.5 410 ALA A C 1
ATOM 3228 O O . ALA A 1 410 ? -6.383 -56.625 -31.062 1 93.5 410 ALA A O 1
ATOM 3229 N N . THR A 1 411 ? -4.438 -57.031 -30.016 1 96 411 THR A N 1
ATOM 3230 C CA . THR A 1 411 ? -4.055 -55.625 -29.859 1 96 411 THR A CA 1
ATOM 3231 C C . THR A 1 411 ? -2.656 -55.406 -30.422 1 96 411 THR A C 1
ATOM 3233 O O . THR A 1 411 ? -1.74 -56.188 -30.188 1 96 411 THR A O 1
ATOM 3236 N N . TRP A 1 412 ? -2.545 -54.375 -31.234 1 96.88 412 TRP A N 1
ATOM 3237 C CA . TRP A 1 412 ? -1.274 -53.875 -31.734 1 96.88 412 TRP A CA 1
ATOM 3238 C C . TRP A 1 412 ? -0.996 -52.469 -31.172 1 96.88 412 TRP A C 1
ATOM 3240 O O . TRP A 1 412 ? -1.708 -51.531 -31.484 1 96.88 412 TRP A O 1
ATOM 3250 N N . LEU A 1 413 ? 0.082 -52.344 -30.328 1 97.81 413 LEU A N 1
ATOM 3251 C CA . LEU A 1 413 ? 0.473 -51.094 -29.703 1 97.81 413 LEU A CA 1
ATOM 3252 C C . LEU A 1 413 ? 1.836 -50.625 -30.219 1 97.81 413 LEU A C 1
ATOM 3254 O O . LEU A 1 413 ? 2.842 -51.312 -30.016 1 97.81 413 LEU A O 1
ATOM 3258 N N . THR A 1 414 ? 1.871 -49.469 -30.844 1 97.88 414 THR A N 1
ATOM 3259 C CA . THR A 1 414 ? 3.129 -48.938 -31.359 1 97.88 414 THR A CA 1
ATOM 3260 C C . THR A 1 414 ? 3.607 -47.781 -30.484 1 97.88 414 THR A C 1
ATOM 3262 O O . THR A 1 414 ? 2.852 -46.844 -30.219 1 97.88 414 THR A O 1
ATOM 3265 N N . TYR A 1 415 ? 4.859 -47.844 -30.078 1 96.81 415 TYR A N 1
ATOM 3266 C CA . TYR A 1 415 ? 5.48 -46.719 -29.344 1 96.81 415 TYR A CA 1
ATOM 3267 C C . TYR A 1 415 ? 6.023 -45.688 -30.297 1 96.81 415 TYR A C 1
ATOM 3269 O O . TYR A 1 415 ? 6.938 -45.969 -31.078 1 96.81 415 TYR A O 1
ATOM 3277 N N . LEU A 1 416 ? 5.52 -44.469 -30.188 1 96.62 416 LEU A N 1
ATOM 3278 C CA . LEU A 1 416 ? 5.879 -43.406 -31.109 1 96.62 416 LEU A CA 1
ATOM 3279 C C . LEU A 1 416 ? 6.906 -42.469 -30.5 1 96.62 416 LEU A C 1
ATOM 3281 O O . LEU A 1 416 ? 7.371 -41.531 -31.156 1 96.62 416 LEU A O 1
ATOM 3285 N N . SER A 1 417 ? 7.223 -42.594 -29.297 1 93.12 417 SER A N 1
ATOM 3286 C CA . SER A 1 417 ? 8.234 -41.812 -28.609 1 93.12 417 SER A CA 1
ATOM 3287 C C . SER A 1 417 ? 8.969 -42.625 -27.562 1 93.12 417 SER A C 1
ATOM 3289 O O . SER A 1 417 ? 8.461 -43.656 -27.078 1 93.12 417 SER A O 1
ATOM 3291 N N . ASP A 1 418 ? 10.195 -42.188 -27.359 1 90.38 418 ASP A N 1
ATOM 3292 C CA . ASP A 1 418 ? 10.836 -42.594 -26.109 1 90.38 418 ASP A CA 1
ATOM 3293 C C . ASP A 1 418 ? 10.281 -41.844 -24.922 1 90.38 418 ASP A C 1
ATOM 3295 O O . ASP A 1 418 ? 9.594 -40.812 -25.109 1 90.38 418 ASP A O 1
ATOM 3299 N N . VAL A 1 419 ? 10.383 -42.406 -23.781 1 87.81 419 VAL A N 1
ATOM 3300 C CA . VAL A 1 419 ? 9.953 -41.75 -22.562 1 87.81 419 VAL A CA 1
ATOM 3301 C C . VAL A 1 419 ? 11.109 -41.688 -21.562 1 87.81 419 VAL A C 1
ATOM 3303 O O . VAL A 1 419 ? 11.773 -42.688 -21.312 1 87.81 419 VAL A O 1
ATOM 3306 N N . ASN A 1 420 ? 11.383 -40.562 -21.062 1 83.19 420 ASN A N 1
ATOM 3307 C CA . ASN A 1 420 ? 12.531 -40.375 -20.172 1 83.19 420 ASN A CA 1
ATOM 3308 C C . ASN A 1 420 ? 12.312 -41.062 -18.828 1 83.19 420 ASN A C 1
ATOM 3310 O O . ASN A 1 420 ? 13.258 -41.562 -18.219 1 83.19 420 ASN A O 1
ATOM 3314 N N . GLY A 1 421 ? 11.125 -41.062 -18.391 1 86.31 421 GLY A N 1
ATOM 3315 C CA . GLY A 1 421 ? 10.828 -41.688 -17.109 1 86.31 421 GLY A CA 1
ATOM 3316 C C . GLY A 1 421 ? 9.43 -42.281 -17.062 1 86.31 421 GLY A C 1
ATOM 3317 O O . GLY A 1 421 ? 8.445 -41.625 -17.359 1 86.31 421 GLY A O 1
ATOM 3318 N N . GLY A 1 422 ? 9.461 -43.531 -16.656 1 89.62 422 GLY A N 1
ATOM 3319 C CA . GLY A 1 422 ? 8.18 -44.219 -16.531 1 89.62 422 GLY A CA 1
ATOM 3320 C C . GLY A 1 422 ? 7.57 -44.562 -17.875 1 89.62 422 GLY A C 1
ATOM 3321 O O . GLY A 1 422 ? 8.281 -44.719 -18.859 1 89.62 422 GLY A O 1
ATOM 3322 N N . GLY A 1 423 ? 6.242 -44.969 -17.828 1 91.81 423 GLY A N 1
ATOM 3323 C CA . GLY A 1 423 ? 5.461 -45.156 -19.047 1 91.81 423 GLY A CA 1
ATOM 3324 C C . GLY A 1 423 ? 5.477 -46.594 -19.531 1 91.81 423 GLY A C 1
ATOM 3325 O O . GLY A 1 423 ? 5.023 -46.875 -20.641 1 91.81 423 GLY A O 1
ATOM 3326 N N . ALA A 1 424 ? 5.914 -47.438 -18.781 1 93.5 424 ALA A N 1
ATOM 3327 C CA . ALA A 1 424 ? 5.984 -48.844 -19.219 1 93.5 424 ALA A CA 1
ATOM 3328 C C . ALA A 1 424 ? 4.59 -49.438 -19.391 1 93.5 424 ALA A C 1
ATOM 3330 O O . ALA A 1 424 ? 3.627 -48.969 -18.781 1 93.5 424 ALA A O 1
ATOM 3331 N N . THR A 1 425 ? 4.426 -50.344 -20.297 1 95.5 425 THR A N 1
ATOM 3332 C CA . THR A 1 425 ? 3.271 -51.25 -20.359 1 95.5 425 THR A CA 1
ATOM 3333 C C . THR A 1 425 ? 3.549 -52.531 -19.594 1 95.5 425 THR A C 1
ATOM 3335 O O . THR A 1 425 ? 4.547 -53.219 -19.859 1 95.5 425 THR A O 1
ATOM 3338 N N . VAL A 1 426 ? 2.668 -52.875 -18.703 1 95 426 VAL A N 1
ATOM 3339 C CA . VAL A 1 426 ? 2.969 -54.031 -17.844 1 95 426 VAL A CA 1
ATOM 3340 C C . VAL A 1 426 ? 1.82 -55.031 -17.906 1 95 426 VAL A C 1
ATOM 3342 O O . VAL A 1 426 ? 0.663 -54.625 -18.094 1 95 426 VAL A O 1
ATOM 3345 N N . PHE A 1 427 ? 2.178 -56.312 -17.812 1 93.94 427 PHE A N 1
ATOM 3346 C CA . PHE A 1 427 ? 1.251 -57.438 -17.656 1 93.94 427 PHE A CA 1
ATOM 3347 C C . PHE A 1 427 ? 1.445 -58.125 -16.312 1 93.94 427 PHE A C 1
ATOM 3349 O O . PHE A 1 427 ? 2.23 -59.062 -16.203 1 93.94 427 PHE A O 1
ATOM 3356 N N . PRO A 1 428 ? 0.674 -57.688 -15.359 1 92.12 428 PRO A N 1
ATOM 3357 C CA . PRO A 1 428 ? 0.939 -58.125 -13.992 1 92.12 428 PRO A CA 1
ATOM 3358 C C . PRO A 1 428 ? 0.787 -59.656 -13.836 1 92.12 428 PRO A C 1
ATOM 3360 O O . PRO A 1 428 ? 1.525 -60.281 -13.062 1 92.12 428 PRO A O 1
ATOM 3363 N N . ARG A 1 429 ? -0.145 -60.219 -14.508 1 90.25 429 ARG A N 1
ATOM 3364 C CA . ARG A 1 429 ? -0.406 -61.625 -14.32 1 90.25 429 ARG A CA 1
ATOM 3365 C C . ARG A 1 429 ? 0.654 -62.469 -15.016 1 90.25 429 ARG A C 1
ATOM 3367 O O . ARG A 1 429 ? 0.731 -63.688 -14.797 1 90.25 429 ARG A O 1
ATOM 3374 N N . LEU A 1 430 ? 1.511 -61.875 -15.82 1 90.12 430 LEU A N 1
ATOM 3375 C CA . LEU A 1 430 ? 2.59 -62.562 -16.516 1 90.12 430 LEU A CA 1
ATOM 3376 C C . LEU A 1 430 ? 3.949 -62.031 -16.078 1 90.12 430 LEU A C 1
ATOM 3378 O O . LEU A 1 430 ? 4.988 -62.5 -16.531 1 90.12 430 LEU A O 1
ATOM 3382 N N . ASN A 1 431 ? 3.953 -61.031 -15.227 1 91.12 431 ASN A N 1
ATOM 3383 C CA . ASN A 1 431 ? 5.16 -60.375 -14.742 1 91.12 431 ASN A CA 1
ATOM 3384 C C . ASN A 1 431 ? 6.016 -59.844 -15.891 1 91.12 431 ASN A C 1
ATOM 3386 O O . ASN A 1 431 ? 7.223 -60.094 -15.93 1 91.12 431 ASN A O 1
ATOM 3390 N N . ILE A 1 432 ? 5.391 -59.125 -16.797 1 91.44 432 ILE A N 1
ATOM 3391 C CA . ILE A 1 432 ? 6.074 -58.562 -17.953 1 91.44 432 ILE A CA 1
ATOM 3392 C C . ILE A 1 432 ? 6.051 -57.062 -17.875 1 91.44 432 ILE A C 1
ATOM 3394 O O . ILE A 1 432 ? 5.023 -56.469 -17.547 1 91.44 432 ILE A O 1
ATOM 3398 N N . THR A 1 433 ? 7.188 -56.5 -18.047 1 93.69 433 THR A N 1
ATOM 3399 C CA . THR A 1 433 ? 7.305 -55.031 -18.203 1 93.69 433 THR A CA 1
ATOM 3400 C C . THR A 1 433 ? 7.926 -54.688 -19.562 1 93.69 433 THR A C 1
ATOM 3402 O O . THR A 1 433 ? 8.984 -55.219 -19.906 1 93.69 433 THR A O 1
ATOM 3405 N N . VAL A 1 434 ? 7.27 -53.875 -20.297 1 93.12 434 VAL A N 1
ATOM 3406 C CA . VAL A 1 434 ? 7.805 -53.406 -21.562 1 93.12 434 VAL A CA 1
ATOM 3407 C C . VAL A 1 434 ? 7.992 -51.875 -21.5 1 93.12 434 VAL A C 1
ATOM 3409 O O . VAL A 1 434 ? 7.02 -51.125 -21.453 1 93.12 434 VAL A O 1
ATOM 3412 N N . TRP A 1 435 ? 9.219 -51.469 -21.547 1 92.19 435 TRP A N 1
ATOM 3413 C CA . TRP A 1 435 ? 9.516 -50.031 -21.562 1 92.19 435 TRP A CA 1
ATOM 3414 C C . TRP A 1 435 ? 9.383 -49.469 -22.969 1 92.19 435 TRP A C 1
ATOM 3416 O O . TRP A 1 435 ? 9.766 -50.094 -23.953 1 92.19 435 TRP A O 1
ATOM 3426 N N . PRO A 1 436 ? 8.914 -48.219 -23.031 1 92.06 436 PRO A N 1
ATOM 3427 C CA . PRO A 1 436 ? 8.719 -47.625 -24.359 1 92.06 436 PRO A CA 1
ATOM 3428 C C . PRO A 1 436 ? 10.031 -47.438 -25.125 1 92.06 436 PRO A C 1
ATOM 3430 O O . PRO A 1 436 ? 10.992 -46.875 -24.578 1 92.06 436 PRO A O 1
ATOM 3433 N N . LYS A 1 437 ? 10.055 -47.938 -26.312 1 91.94 437 LYS A N 1
ATOM 3434 C CA . LYS A 1 437 ? 11.117 -47.688 -27.281 1 91.94 437 LYS A CA 1
ATOM 3435 C C . LYS A 1 437 ? 10.539 -47.188 -28.609 1 91.94 437 LYS A C 1
ATOM 3437 O O . LYS A 1 437 ? 9.773 -47.906 -29.266 1 91.94 437 LYS A O 1
ATOM 3442 N N . LYS A 1 438 ? 10.969 -45.969 -28.938 1 95.25 438 LYS A N 1
ATOM 3443 C CA . LYS A 1 438 ? 10.445 -45.375 -30.156 1 95.25 438 LYS A CA 1
ATOM 3444 C C . LYS A 1 438 ? 10.633 -46.281 -31.359 1 95.25 438 LYS A C 1
ATOM 3446 O O . LYS A 1 438 ? 11.727 -46.812 -31.594 1 95.25 438 LYS A O 1
ATOM 3451 N N . GLY A 1 439 ? 9.562 -46.5 -32.062 1 95.31 439 GLY A N 1
ATOM 3452 C CA . GLY A 1 439 ? 9.625 -47.281 -33.281 1 95.31 439 GLY A CA 1
ATOM 3453 C C . GLY A 1 439 ? 9.305 -48.75 -33.062 1 95.31 439 GLY A C 1
ATOM 3454 O O . GLY A 1 439 ? 9.164 -49.5 -34.031 1 95.31 439 GLY A O 1
ATOM 3455 N N . SER A 1 440 ? 9.141 -49.188 -31.859 1 94.56 440 SER A N 1
ATOM 3456 C CA . SER A 1 440 ? 8.805 -50.562 -31.562 1 94.56 440 SER A CA 1
ATOM 3457 C C . SER A 1 440 ? 7.293 -50.75 -31.438 1 94.56 440 SER A C 1
ATOM 3459 O O . SER A 1 440 ? 6.551 -49.781 -31.344 1 94.56 440 SER A O 1
ATOM 3461 N N . ALA A 1 441 ? 6.859 -52.031 -31.516 1 96.69 441 ALA A N 1
ATOM 3462 C CA . ALA A 1 441 ? 5.438 -52.344 -31.375 1 96.69 441 ALA A CA 1
ATOM 3463 C C . ALA A 1 441 ? 5.23 -53.562 -30.516 1 96.69 441 ALA A C 1
ATOM 3465 O O . ALA A 1 441 ? 5.98 -54.531 -30.609 1 96.69 441 ALA A O 1
ATOM 3466 N N . LEU A 1 442 ? 4.316 -53.469 -29.656 1 96 442 LEU A N 1
ATOM 3467 C CA . LEU A 1 442 ? 3.895 -54.562 -28.797 1 96 442 LEU A CA 1
ATOM 3468 C C . LEU A 1 442 ? 2.609 -55.188 -29.328 1 96 442 LEU A C 1
ATOM 3470 O O . LEU A 1 442 ? 1.646 -54.5 -29.625 1 96 442 LEU A O 1
ATOM 3474 N N . PHE A 1 443 ? 2.607 -56.562 -29.484 1 95.69 443 PHE A N 1
ATOM 3475 C CA . PHE A 1 443 ? 1.473 -57.281 -30.031 1 95.69 443 PHE A CA 1
ATOM 3476 C C . PHE A 1 443 ? 1.067 -58.438 -29.094 1 95.69 443 PHE A C 1
ATOM 3478 O O . PHE A 1 443 ? 1.924 -59.125 -28.578 1 95.69 443 PHE A O 1
ATOM 3485 N N . TRP A 1 444 ? -0.273 -58.531 -28.891 1 94.56 444 TRP A N 1
ATOM 3486 C CA . TRP A 1 444 ? -0.703 -59.719 -28.125 1 94.56 444 TRP A CA 1
ATOM 3487 C C . TRP A 1 444 ? -2.113 -60.125 -28.516 1 94.56 444 TRP A C 1
ATOM 3489 O O . TRP A 1 444 ? -2.9 -59.312 -29 1 94.56 444 TRP A O 1
ATOM 3499 N N . HIS A 1 445 ? -2.359 -61.406 -28.359 1 92.94 445 HIS A N 1
ATOM 3500 C CA . HIS A 1 445 ? -3.699 -61.938 -28.547 1 92.94 445 HIS A CA 1
ATOM 3501 C C . HIS A 1 445 ? -4.539 -61.781 -27.281 1 92.94 445 HIS A C 1
ATOM 3503 O O . HIS A 1 445 ? -4.09 -62.125 -26.188 1 92.94 445 HIS A O 1
ATOM 3509 N N . ASN A 1 446 ? -5.754 -61.312 -27.453 1 92.44 446 ASN A N 1
ATOM 3510 C CA . ASN A 1 446 ? -6.598 -60.969 -26.312 1 92.44 446 ASN A CA 1
ATOM 3511 C C . ASN A 1 446 ? -7.457 -62.156 -25.891 1 92.44 446 ASN A C 1
ATOM 3513 O O . ASN A 1 446 ? -8 -62.188 -24.797 1 92.44 446 ASN A O 1
ATOM 3517 N N . VAL A 1 447 ? -7.68 -63.062 -26.797 1 86.88 447 VAL A N 1
ATOM 3518 C CA . VAL A 1 447 ? -8.656 -64.125 -26.562 1 86.88 447 VAL A CA 1
ATOM 3519 C C . VAL A 1 447 ? -7.98 -65.5 -26.703 1 86.88 447 VAL A C 1
ATOM 3521 O O . VAL A 1 447 ? -6.953 -65.625 -27.375 1 86.88 447 VAL A O 1
ATOM 3524 N N . LYS A 1 448 ? -8.609 -66.438 -26.047 1 83.06 448 LYS A N 1
ATOM 3525 C CA . LYS A 1 448 ? -8.211 -67.812 -26.234 1 83.06 448 LYS A CA 1
ATOM 3526 C C . LYS A 1 448 ? -8.805 -68.375 -27.516 1 83.06 448 LYS A C 1
ATOM 3528 O O . LYS A 1 448 ? -9.531 -67.688 -28.234 1 83.06 448 LYS A O 1
ATOM 3533 N N . SER A 1 449 ? -8.422 -69.625 -27.812 1 76.62 449 SER A N 1
ATOM 3534 C CA . SER A 1 449 ? -8.883 -70.25 -29.047 1 76.62 449 SER A CA 1
ATOM 3535 C C . SER A 1 449 ? -10.406 -70.375 -29.078 1 76.62 449 SER A C 1
ATOM 3537 O O . SER A 1 449 ? -11.008 -70.375 -30.156 1 76.62 449 SER A O 1
ATOM 3539 N N . ASN A 1 450 ? -11.055 -70.312 -27.922 1 72.94 450 ASN A N 1
ATOM 3540 C CA . ASN A 1 450 ? -12.508 -70.438 -27.844 1 72.94 450 ASN A CA 1
ATOM 3541 C C . ASN A 1 450 ? -13.203 -69.125 -27.891 1 72.94 450 ASN A C 1
ATOM 3543 O O . ASN A 1 450 ? -14.422 -69 -27.766 1 72.94 450 ASN A O 1
ATOM 3547 N N . GLY A 1 451 ? -12.406 -68.125 -28 1 76.38 451 GLY A N 1
ATOM 3548 C CA . GLY A 1 451 ? -12.992 -66.812 -28.125 1 76.38 451 GLY A CA 1
ATOM 3549 C C . GLY A 1 451 ? -13.164 -66.062 -26.797 1 76.38 451 GLY A C 1
ATOM 3550 O O . GLY A 1 451 ? -13.516 -64.875 -26.766 1 76.38 451 GLY A O 1
ATOM 3551 N N . VAL A 1 452 ? -12.875 -66.75 -25.734 1 80.31 452 VAL A N 1
ATOM 3552 C CA . VAL A 1 452 ? -13.023 -66.188 -24.406 1 80.31 452 VAL A CA 1
ATOM 3553 C C . VAL A 1 452 ? -11.812 -65.312 -24.094 1 80.31 452 VAL A C 1
ATOM 3555 O O . VAL A 1 452 ? -10.68 -65.688 -24.406 1 80.31 452 VAL A O 1
ATOM 3558 N N . GLY A 1 453 ? -12.062 -64.188 -23.516 1 86.69 453 GLY A N 1
ATOM 3559 C CA . GLY A 1 453 ? -10.984 -63.281 -23.125 1 86.69 453 GLY A CA 1
ATOM 3560 C C . GLY A 1 453 ? -9.953 -63.938 -22.234 1 86.69 453 GLY A C 1
ATOM 3561 O O . GLY A 1 453 ? -10.312 -64.625 -21.281 1 86.69 453 GLY A O 1
ATOM 3562 N N . ASP A 1 454 ? -8.672 -63.812 -22.562 1 88.56 454 ASP A N 1
ATOM 3563 C CA . ASP A 1 454 ? -7.594 -64.375 -21.734 1 88.56 454 ASP A CA 1
ATOM 3564 C C . ASP A 1 454 ? -7.242 -63.438 -20.594 1 88.56 454 ASP A C 1
ATOM 3566 O O . ASP A 1 454 ? -6.695 -62.344 -20.812 1 88.56 454 ASP A O 1
ATOM 3570 N N . ILE A 1 455 ? -7.461 -63.812 -19.375 1 89.25 455 ILE A N 1
ATOM 3571 C CA . ILE A 1 455 ? -7.285 -62.969 -18.188 1 89.25 455 ILE A CA 1
ATOM 3572 C C . ILE A 1 455 ? -5.809 -62.625 -18.016 1 89.25 455 ILE A C 1
ATOM 3574 O O . ILE A 1 455 ? -5.461 -61.688 -17.281 1 89.25 455 ILE A O 1
ATOM 3578 N N . LEU A 1 456 ? -4.949 -63.438 -18.688 1 90.69 456 LEU A N 1
ATOM 3579 C CA . LEU A 1 456 ? -3.516 -63.188 -18.562 1 90.69 456 LEU A CA 1
ATOM 3580 C C . LEU A 1 456 ? -3.111 -61.938 -19.312 1 90.69 456 LEU A C 1
ATOM 3582 O O . LEU A 1 456 ? -2.004 -61.406 -19.125 1 90.69 456 LEU A O 1
ATOM 3586 N N . THR A 1 457 ? -4.047 -61.375 -20.109 1 93.06 457 THR A N 1
ATOM 3587 C CA . THR A 1 457 ? -3.711 -60.219 -20.906 1 93.06 457 THR A CA 1
ATOM 3588 C C . THR A 1 457 ? -4.102 -58.938 -20.172 1 93.06 457 THR A C 1
ATOM 3590 O O . THR A 1 457 ? -4.121 -57.844 -20.766 1 93.06 457 THR A O 1
ATOM 3593 N N . LEU A 1 458 ? -4.434 -59.062 -18.844 1 93.19 458 LEU A N 1
ATOM 3594 C CA . LEU A 1 458 ? -4.566 -57.875 -18.016 1 93.19 458 LEU A CA 1
ATOM 3595 C C . LEU A 1 458 ? -3.303 -57.031 -18.078 1 93.19 458 LEU A C 1
ATOM 3597 O O . LEU A 1 458 ? -2.199 -57.531 -17.875 1 93.19 458 LEU A O 1
ATOM 3601 N N . HIS A 1 459 ? -3.467 -55.781 -18.484 1 94 459 HIS A N 1
ATOM 3602 C CA . HIS A 1 459 ? -2.289 -54.938 -18.625 1 94 459 HIS A CA 1
ATOM 3603 C C . HIS A 1 459 ? -2.604 -53.5 -18.234 1 94 459 HIS A C 1
ATOM 3605 O O . HIS A 1 459 ? -3.768 -53.125 -18.031 1 94 459 HIS A O 1
ATOM 3611 N N . GLY A 1 460 ? -1.595 -52.719 -18 1 93.88 460 GLY A N 1
ATOM 3612 C CA . GLY A 1 460 ? -1.718 -51.312 -17.672 1 93.88 460 GLY A CA 1
ATOM 3613 C C . GLY A 1 460 ? -0.534 -50.5 -18.141 1 93.88 460 GLY A C 1
ATOM 3614 O O . GLY A 1 460 ? 0.544 -51.031 -18.391 1 93.88 460 GLY A O 1
ATOM 3615 N N . ALA A 1 461 ? -0.84 -49.25 -18.328 1 94.19 461 ALA A N 1
ATOM 3616 C CA . ALA A 1 461 ? 0.214 -48.281 -18.641 1 94.19 461 ALA A CA 1
ATOM 3617 C C . ALA A 1 461 ? 0.681 -47.562 -17.375 1 94.19 461 ALA A C 1
ATOM 3619 O O . ALA A 1 461 ? -0.101 -46.844 -16.734 1 94.19 461 ALA A O 1
ATOM 3620 N N . CYS A 1 462 ? 1.925 -47.719 -17.062 1 93.75 462 CYS A N 1
ATOM 3621 C CA . CYS A 1 462 ? 2.488 -47.031 -15.914 1 93.75 462 CYS A CA 1
ATOM 3622 C C . CYS A 1 462 ? 2.494 -45.531 -16.141 1 93.75 462 CYS A C 1
ATOM 3624 O O . CYS A 1 462 ? 2.678 -45.062 -17.281 1 93.75 462 CYS A O 1
ATOM 3626 N N . PRO A 1 463 ? 2.32 -44.75 -15.094 1 92.31 463 PRO A N 1
ATOM 3627 C CA . PRO A 1 463 ? 2.33 -43.312 -15.25 1 92.31 463 PRO A CA 1
ATOM 3628 C C . PRO A 1 463 ? 3.645 -42.781 -15.828 1 92.31 463 PRO A C 1
ATOM 3630 O O . PRO A 1 463 ? 4.719 -43.281 -15.484 1 92.31 463 PRO A O 1
ATOM 3633 N N . VAL A 1 464 ? 3.461 -41.812 -16.703 1 90.62 464 VAL A N 1
ATOM 3634 C CA . VAL A 1 464 ? 4.633 -41.125 -17.219 1 90.62 464 VAL A CA 1
ATOM 3635 C C . VAL A 1 464 ? 5.188 -40.188 -16.141 1 90.62 464 VAL A C 1
ATOM 3637 O O . VAL A 1 464 ? 4.449 -39.375 -15.578 1 90.62 464 VAL A O 1
ATOM 3640 N N . VAL A 1 465 ? 6.43 -40.344 -15.797 1 88.81 465 VAL A N 1
ATOM 3641 C CA . VAL A 1 465 ? 7.031 -39.531 -14.75 1 88.81 465 VAL A CA 1
ATOM 3642 C C . VAL A 1 465 ? 7.523 -38.219 -15.344 1 88.81 465 VAL A C 1
ATOM 3644 O O . VAL A 1 465 ? 7.172 -37.125 -14.852 1 88.81 465 VAL A O 1
ATOM 3647 N N . THR A 1 466 ? 8.336 -38.281 -16.359 1 85.31 466 THR A N 1
ATOM 3648 C CA . THR A 1 466 ? 8.867 -37.094 -17.016 1 85.31 466 THR A CA 1
ATOM 3649 C C . THR A 1 466 ? 8.68 -37.188 -18.531 1 85.31 466 THR A C 1
ATOM 3651 O O . THR A 1 466 ? 8.844 -38.281 -19.125 1 85.31 466 THR A O 1
ATOM 3654 N N . GLY A 1 467 ? 8.203 -36.031 -19.078 1 78.25 467 GLY A N 1
ATOM 3655 C CA . GLY A 1 467 ? 8.023 -36 -20.516 1 78.25 467 GLY A CA 1
ATOM 3656 C C . GLY A 1 467 ? 6.633 -36.406 -20.969 1 78.25 467 GLY A C 1
ATOM 3657 O O . GLY A 1 467 ? 5.656 -36.188 -20.25 1 78.25 467 GLY A O 1
ATOM 3658 N N . SER A 1 468 ? 6.566 -36.781 -22.25 1 83 468 SER A N 1
ATOM 3659 C CA . SER A 1 468 ? 5.309 -37.219 -22.844 1 83 468 SER A CA 1
ATOM 3660 C C . SER A 1 468 ? 5.469 -38.531 -23.578 1 83 468 SER A C 1
ATOM 3662 O O . SER A 1 468 ? 6.555 -38.844 -24.062 1 83 468 SER A O 1
ATOM 3664 N N . LYS A 1 469 ? 4.473 -39.312 -23.516 1 89.81 469 LYS A N 1
ATOM 3665 C CA . LYS A 1 469 ? 4.445 -40.594 -24.188 1 89.81 469 LYS A CA 1
ATOM 3666 C C . LYS A 1 469 ? 3.41 -40.594 -25.312 1 89.81 469 LYS A C 1
ATOM 3668 O O . LYS A 1 469 ? 2.244 -40.281 -25.094 1 89.81 469 LYS A O 1
ATOM 3673 N N . TRP A 1 470 ? 3.922 -40.875 -26.531 1 92.69 470 TRP A N 1
ATOM 3674 C CA . TRP A 1 470 ? 3.041 -41.062 -27.672 1 92.69 470 TRP A CA 1
ATOM 3675 C C . TRP A 1 470 ? 2.961 -42.531 -28.078 1 92.69 470 TRP A C 1
ATOM 3677 O O . TRP A 1 470 ? 3.988 -43.188 -28.234 1 92.69 470 TRP A O 1
ATOM 3687 N N . VAL A 1 471 ? 1.76 -43.031 -28.125 1 96.19 471 VAL A N 1
ATOM 3688 C CA . VAL A 1 471 ? 1.543 -44.375 -28.609 1 96.19 471 VAL A CA 1
ATOM 3689 C C . VAL A 1 471 ? 0.332 -44.406 -29.531 1 96.19 471 VAL A C 1
ATOM 3691 O O . VAL A 1 471 ? -0.458 -43.469 -29.578 1 96.19 471 VAL A O 1
ATOM 3694 N N . THR A 1 472 ? 0.206 -45.406 -30.328 1 97.06 472 THR A N 1
ATOM 3695 C CA . THR A 1 472 ? -1.004 -45.656 -31.094 1 97.06 472 THR A CA 1
ATOM 3696 C C . THR A 1 472 ? -1.41 -47.125 -30.984 1 97.06 472 THR A C 1
ATOM 3698 O O . THR A 1 472 ? -0.554 -48 -30.984 1 97.06 472 THR A O 1
ATOM 3701 N N . ASN A 1 473 ? -2.684 -47.375 -30.812 1 95.88 473 ASN A N 1
ATOM 3702 C CA . ASN A 1 473 ? -3.258 -48.688 -30.703 1 95.88 473 ASN A CA 1
ATOM 3703 C C . ASN A 1 473 ? -4.141 -49.031 -31.906 1 95.88 473 ASN A C 1
ATOM 3705 O O . ASN A 1 473 ? -4.82 -48.156 -32.438 1 95.88 473 ASN A O 1
ATOM 3709 N N . VAL A 1 474 ? -4.105 -50.25 -32.281 1 96.12 474 VAL A N 1
ATOM 3710 C CA . VAL A 1 474 ? -5.055 -50.844 -33.219 1 96.12 474 VAL A CA 1
ATOM 3711 C C . VAL A 1 474 ? -5.605 -52.156 -32.688 1 96.12 474 VAL A C 1
ATOM 3713 O O . VAL A 1 474 ? -4.844 -53.031 -32.312 1 96.12 474 VAL A O 1
ATOM 3716 N N . TRP A 1 475 ? -6.941 -52.219 -32.656 1 94.25 475 TRP A N 1
ATOM 3717 C CA . TRP A 1 475 ? -7.582 -53.438 -32.219 1 94.25 475 TRP A CA 1
ATOM 3718 C C . TRP A 1 475 ? -8.172 -54.219 -33.375 1 94.25 475 TRP A C 1
ATOM 3720 O O . TRP A 1 475 ? -8.852 -53.625 -34.25 1 94.25 475 TRP A O 1
ATOM 3730 N N . PHE A 1 476 ? -7.875 -55.5 -33.406 1 91.25 476 PHE A N 1
ATOM 3731 C CA . PHE A 1 476 ? -8.398 -56.406 -34.438 1 91.25 476 PHE A CA 1
ATOM 3732 C C . PHE A 1 476 ? -9.57 -57.219 -33.875 1 91.25 476 PHE A C 1
ATOM 3734 O O . PHE A 1 476 ? -9.508 -57.75 -32.781 1 91.25 476 PHE A O 1
ATOM 3741 N N . HIS A 1 477 ? -10.602 -57.312 -34.688 1 88.19 477 HIS A N 1
ATOM 3742 C CA . HIS A 1 477 ? -11.805 -58 -34.25 1 88.19 477 HIS A CA 1
ATOM 3743 C C . HIS A 1 477 ? -11.875 -59.406 -34.812 1 88.19 477 HIS A C 1
ATOM 3745 O O . HIS A 1 477 ? -11.094 -59.75 -35.719 1 88.19 477 HIS A O 1
ATOM 3751 N N . GLU A 1 478 ? -12.852 -60.188 -34.312 1 79.19 478 GLU A N 1
ATOM 3752 C CA . GLU A 1 478 ? -13.016 -61.594 -34.656 1 79.19 478 GLU A CA 1
ATOM 3753 C C . GLU A 1 478 ? -13.438 -61.781 -36.094 1 79.19 478 GLU A C 1
ATOM 3755 O O . GLU A 1 478 ? -12.922 -62.656 -36.781 1 79.19 478 GLU A O 1
ATOM 3760 N N . ARG A 1 479 ? -14.312 -61 -36.469 1 69.88 479 ARG A N 1
ATOM 3761 C CA . ARG A 1 479 ? -14.836 -61.156 -37.812 1 69.88 479 ARG A CA 1
ATOM 3762 C C . ARG A 1 479 ? -13.781 -60.844 -38.875 1 69.88 479 ARG A C 1
ATOM 3764 O O . ARG A 1 479 ? -13.062 -59.844 -38.75 1 69.88 479 ARG A O 1
ATOM 3771 N N . GLY A 1 480 ? -13.68 -61.656 -39.844 1 64.06 480 GLY A N 1
ATOM 3772 C CA . GLY A 1 480 ? -12.703 -61.469 -40.906 1 64.06 480 GLY A CA 1
ATOM 3773 C C . GLY A 1 480 ? -11.43 -62.25 -40.688 1 64.06 480 GLY A C 1
ATOM 3774 O O . GLY A 1 480 ? -10.586 -62.344 -41.562 1 64.06 480 GLY A O 1
ATOM 3775 N N . GLN A 1 481 ? -11.43 -62.781 -39.375 1 69.31 481 GLN A N 1
ATOM 3776 C CA . GLN A 1 481 ? -10.227 -63.562 -39.062 1 69.31 481 GLN A CA 1
ATOM 3777 C C . GLN A 1 481 ? -10.461 -65.062 -39.281 1 69.31 481 GLN A C 1
ATOM 3779 O O . GLN A 1 481 ? -9.57 -65.875 -39.062 1 69.31 481 GLN A O 1
ATOM 3784 N N . GLU A 1 482 ? -11.664 -65.375 -39.656 1 55.44 482 GLU A N 1
ATOM 3785 C CA . GLU A 1 482 ? -12.133 -66.812 -39.688 1 55.44 482 GLU A CA 1
ATOM 3786 C C . GLU A 1 482 ? -11.148 -67.688 -40.438 1 55.44 482 GLU A C 1
ATOM 3788 O O . GLU A 1 482 ? -10.938 -68.812 -40.062 1 55.44 482 GLU A O 1
ATOM 3793 N N . PHE A 1 483 ? -10.602 -67.062 -41.469 1 45.22 483 PHE A N 1
ATOM 3794 C CA . PHE A 1 483 ? -9.758 -67.938 -42.312 1 45.22 483 PHE A CA 1
ATOM 3795 C C . PHE A 1 483 ? -8.289 -67.812 -41.906 1 45.22 483 PHE A C 1
ATOM 3797 O O . PHE A 1 483 ? -7.43 -68.5 -42.438 1 45.22 483 PHE A O 1
ATOM 3804 N N . ARG A 1 484 ? -8.047 -67 -40.938 1 51.12 484 ARG A N 1
ATOM 3805 C CA . ARG A 1 484 ? -6.648 -66.688 -40.625 1 51.12 484 ARG A CA 1
ATOM 3806 C C . ARG A 1 484 ? -6.273 -67.25 -39.25 1 51.12 484 ARG A C 1
ATOM 3808 O O . ARG A 1 484 ? -5.109 -67.562 -39 1 51.12 484 ARG A O 1
ATOM 3815 N N . LEU A 1 485 ? -7.23 -67.438 -38.312 1 51.75 485 LEU A N 1
ATOM 3816 C CA . LEU A 1 485 ? -6.988 -68 -36.969 1 51.75 485 LEU A CA 1
ATOM 3817 C C . LEU A 1 485 ? -7.562 -69.375 -36.812 1 51.75 485 LEU A C 1
ATOM 3819 O O . LEU A 1 485 ? -8.719 -69.625 -37.156 1 51.75 485 LEU A O 1
ATOM 3823 N N . ARG A 1 486 ? -6.695 -70.5 -36.812 1 48.22 486 ARG A N 1
ATOM 3824 C CA . ARG A 1 486 ? -7.172 -71.875 -36.719 1 48.22 486 ARG A CA 1
ATOM 3825 C C . ARG A 1 486 ? -7.699 -72.188 -35.312 1 48.22 486 ARG A C 1
ATOM 3827 O O . ARG A 1 486 ? -7.113 -71.75 -34.312 1 48.22 486 ARG A O 1
ATOM 3834 N N . CYS A 1 487 ? -8.984 -72.5 -35.188 1 45.16 487 CYS A N 1
ATOM 3835 C CA . CYS A 1 487 ? -9.547 -73 -33.938 1 45.16 487 CYS A CA 1
ATOM 3836 C C . CYS A 1 487 ? -8.688 -74.125 -33.406 1 45.16 487 CYS A C 1
ATOM 3838 O O . CYS A 1 487 ? -8.258 -75 -34.156 1 45.16 487 CYS A O 1
ATOM 3840 N N . GLY A 1 488 ? -7.914 -73.875 -32.469 1 42.41 488 GLY A N 1
ATOM 3841 C CA . GLY A 1 488 ? -7.184 -75 -31.891 1 42.41 488 GLY A CA 1
ATOM 3842 C C . GLY A 1 488 ? -8.062 -76.188 -31.594 1 42.41 488 GLY A C 1
ATOM 3843 O O . GLY A 1 488 ? -9.289 -76.062 -31.594 1 42.41 488 GLY A O 1
ATOM 3844 N N . LEU A 1 489 ? -7.484 -77.438 -31.672 1 40.25 489 LEU A N 1
ATOM 3845 C CA . LEU A 1 489 ? -8.164 -78.688 -31.422 1 40.25 489 LEU A CA 1
ATOM 3846 C C . LEU A 1 489 ? -8.812 -78.688 -30.031 1 40.25 489 LEU A C 1
ATOM 3848 O O . LEU A 1 489 ? -9.734 -79.5 -29.781 1 40.25 489 LEU A O 1
ATOM 3852 N N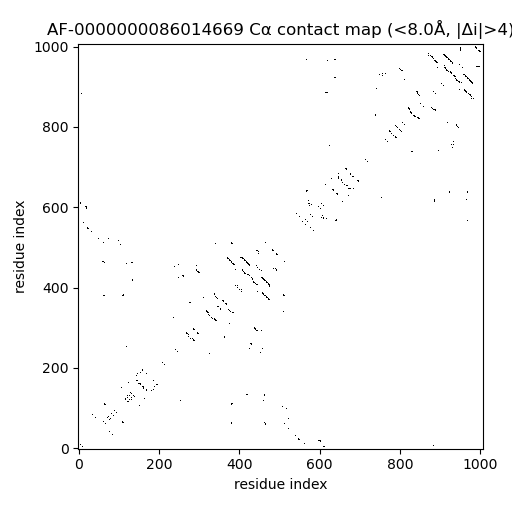 . TYR A 1 490 ? -8.164 -78 -28.984 1 44.38 490 TYR A N 1
ATOM 3853 C CA . TYR A 1 490 ? -8.734 -78 -27.656 1 44.38 490 TYR A CA 1
ATOM 3854 C C . TYR A 1 490 ? -9.211 -76.562 -27.281 1 44.38 490 TYR A C 1
ATOM 3856 O O . TYR A 1 490 ? -8.57 -75.562 -27.641 1 44.38 490 TYR A O 1
ATOM 3864 N N . PRO A 1 491 ? -10.461 -76.5 -26.906 1 44.56 491 PRO A N 1
ATOM 3865 C CA . PRO A 1 491 ? -11.125 -75.25 -26.578 1 44.56 491 PRO A CA 1
ATOM 3866 C C . PRO A 1 491 ? -10.227 -74.25 -25.812 1 44.56 491 PRO A C 1
ATOM 3868 O O . PRO A 1 491 ? -10.43 -73.062 -25.875 1 44.56 491 PRO A O 1
ATOM 3871 N N . GLU A 1 492 ? -9.438 -74.688 -24.938 1 45.12 492 GLU A N 1
ATOM 3872 C CA . GLU A 1 492 ? -8.625 -73.812 -24.078 1 45.12 492 GLU A CA 1
ATOM 3873 C C . GLU A 1 492 ? -7.332 -73.438 -24.766 1 45.12 492 GLU A C 1
ATOM 3875 O O . GLU A 1 492 ? -6.496 -72.75 -24.188 1 45.12 492 GLU A O 1
ATOM 3880 N N . SER A 1 493 ? -7.145 -73.812 -26.062 1 41.41 493 SER A N 1
ATOM 3881 C CA . SER A 1 493 ? -5.828 -73.688 -26.688 1 41.41 493 SER A CA 1
ATOM 3882 C C . SER A 1 493 ? -5.656 -72.312 -27.297 1 41.41 493 SER A C 1
ATOM 3884 O O . SER A 1 493 ? -6.645 -71.625 -27.594 1 41.41 493 SER A O 1
ATOM 3886 N N . ALA A 1 494 ? -4.461 -71.688 -27.375 1 49.38 494 ALA A N 1
ATOM 3887 C CA . ALA A 1 494 ? -4.047 -70.438 -27.953 1 49.38 494 ALA A CA 1
ATOM 3888 C C . ALA A 1 494 ? -4.402 -70.375 -29.422 1 49.38 494 ALA A C 1
ATOM 3890 O O . ALA A 1 494 ? -4.461 -71.375 -30.109 1 49.38 494 ALA A O 1
ATOM 3891 N N . LEU A 1 495 ? -4.855 -69.25 -29.969 1 46.97 495 LEU A N 1
ATOM 3892 C CA . LEU A 1 495 ? -5.141 -69 -31.375 1 46.97 495 LEU A CA 1
ATOM 3893 C C . LEU A 1 495 ? -3.906 -69.25 -32.25 1 46.97 495 LEU A C 1
ATOM 3895 O O . LEU A 1 495 ? -2.805 -68.812 -31.891 1 46.97 495 LEU A O 1
ATOM 3899 N N . LYS A 1 496 ? -3.727 -70.375 -33.031 1 48 496 LYS A N 1
ATOM 3900 C CA . LYS A 1 496 ? -2.611 -70.688 -33.906 1 48 496 LYS A CA 1
ATOM 3901 C C . LYS A 1 496 ? -2.879 -70.188 -35.344 1 48 496 LYS A C 1
ATOM 3903 O O . LYS A 1 496 ? -4.012 -70.25 -35.812 1 48 496 LYS A O 1
ATOM 3908 N N . LEU A 1 497 ? -1.959 -69.438 -35.844 1 47.34 497 LEU A N 1
ATOM 3909 C CA . LEU A 1 497 ? -2.033 -69 -37.25 1 47.34 497 LEU A CA 1
ATOM 3910 C C . LEU A 1 497 ? -1.95 -70.25 -38.156 1 47.34 497 LEU A C 1
ATOM 3912 O O . LEU A 1 497 ? -1.234 -71.188 -37.875 1 47.34 497 LEU A O 1
ATOM 3916 N N . THR A 1 498 ? -2.785 -70.5 -39.156 1 37.91 498 THR A N 1
ATOM 3917 C CA . THR A 1 498 ? -2.863 -71.688 -40.062 1 37.91 498 THR A CA 1
ATOM 3918 C C . THR A 1 498 ? -1.599 -71.75 -40.906 1 37.91 498 THR A C 1
ATOM 3920 O O . THR A 1 498 ? -1.294 -72.812 -41.469 1 37.91 498 THR A O 1
ATOM 3923 N N . HIS A 1 499 ? -0.857 -70.812 -41.375 1 37.34 499 HIS A N 1
ATOM 3924 C CA . HIS A 1 499 ? 0.009 -71.062 -42.531 1 37.34 499 HIS A CA 1
ATOM 3925 C C . HIS A 1 499 ? 1.334 -71.688 -42.094 1 37.34 499 HIS A C 1
ATOM 3927 O O . HIS A 1 499 ? 2.295 -71.688 -42.875 1 37.34 499 HIS A O 1
ATOM 3933 N N . GLY A 1 500 ? 1.676 -72.188 -40.969 1 32.78 500 GLY A N 1
ATOM 3934 C CA . GLY A 1 500 ? 2.996 -72.75 -40.938 1 32.78 500 GLY A CA 1
ATOM 3935 C C . GLY A 1 500 ? 3.105 -74 -41.875 1 32.78 500 GLY A C 1
ATOM 3936 O O . GLY A 1 500 ? 2.373 -74.938 -41.719 1 32.78 500 GLY A O 1
ATOM 3937 N N . PHE A 1 501 ? 3.523 -73.812 -43.188 1 30.48 501 PHE A N 1
ATOM 3938 C CA . PHE A 1 501 ? 3.889 -74.875 -44.062 1 30.48 501 PHE A CA 1
ATOM 3939 C C . PHE A 1 501 ? 4.828 -75.875 -43.375 1 30.48 501 PHE A C 1
ATOM 3941 O O . PHE A 1 501 ? 5.832 -75.438 -42.781 1 30.48 501 PHE A O 1
ATOM 3948 N N . LYS A 1 502 ? 4.426 -77 -42.844 1 33.22 502 LYS A N 1
ATOM 3949 C CA . LYS A 1 502 ? 5.266 -78.125 -42.531 1 33.22 502 LYS A CA 1
ATOM 3950 C C . LYS A 1 502 ? 6.172 -78.5 -43.688 1 33.22 502 LYS A C 1
ATOM 3952 O O . LYS A 1 502 ? 5.691 -78.75 -44.812 1 33.22 502 LYS A O 1
ATOM 3957 N N . ASN A 1 503 ? 7.344 -77.875 -43.875 1 25.83 503 ASN A N 1
ATOM 3958 C CA . ASN A 1 503 ? 8.352 -78.625 -44.625 1 25.83 503 ASN A CA 1
ATOM 3959 C C . ASN A 1 503 ? 8.445 -80.062 -44.125 1 25.83 503 ASN A C 1
ATOM 3961 O O . ASN A 1 503 ? 8.844 -80.312 -43 1 25.83 503 ASN A O 1
ATOM 3965 N N . SER A 1 504 ? 7.477 -80.875 -44.406 1 20.91 504 SER A N 1
ATOM 3966 C CA . SER A 1 504 ? 7.941 -82.25 -44.625 1 20.91 504 SER A CA 1
ATOM 3967 C C . SER A 1 504 ? 8.844 -82.375 -45.844 1 20.91 504 SER A C 1
ATOM 3969 O O . SER A 1 504 ? 8.57 -81.75 -46.875 1 20.91 504 SER A O 1
ATOM 3971 N N . MET B 1 1 ? -15 -21.922 -26 1 24.69 1 MET B N 1
ATOM 3972 C CA . MET B 1 1 ? -13.633 -22.453 -26.062 1 24.69 1 MET B CA 1
ATOM 3973 C C . MET B 1 1 ? -13.406 -23.516 -25 1 24.69 1 MET B C 1
ATOM 3975 O O . MET B 1 1 ? -13.68 -23.281 -23.828 1 24.69 1 MET B O 1
ATOM 3979 N N . ILE B 1 2 ? -13.562 -24.672 -25.266 1 32.19 2 ILE B N 1
ATOM 3980 C CA . ILE B 1 2 ? -13.484 -25.75 -24.297 1 32.19 2 ILE B CA 1
ATOM 3981 C C . ILE B 1 2 ? -12.289 -25.516 -23.359 1 32.19 2 ILE B C 1
ATOM 3983 O O . ILE B 1 2 ? -11.156 -25.406 -23.828 1 32.19 2 ILE B O 1
ATOM 3987 N N . LYS B 1 3 ? -12.352 -25.047 -22.312 1 46 3 LYS B N 1
ATOM 3988 C CA . LYS B 1 3 ? -11.406 -24.797 -21.234 1 46 3 LYS B CA 1
ATOM 3989 C C . LYS B 1 3 ? -10.477 -25.984 -21.016 1 46 3 LYS B C 1
ATOM 3991 O O . LYS B 1 3 ? -10.875 -26.984 -20.438 1 46 3 LYS B O 1
ATOM 3996 N N . GLY B 1 4 ? -9.695 -26.312 -22 1 48.41 4 GLY B N 1
ATOM 3997 C CA . GLY B 1 4 ? -8.852 -27.5 -21.984 1 48.41 4 GLY B CA 1
ATOM 3998 C C . GLY B 1 4 ? -7.91 -27.531 -20.797 1 48.41 4 GLY B C 1
ATOM 3999 O O . GLY B 1 4 ? -7.488 -26.484 -20.297 1 48.41 4 GLY B O 1
ATOM 4000 N N . GLU B 1 5 ? -7.812 -28.656 -20.031 1 64.5 5 GLU B N 1
ATOM 4001 C CA . GLU B 1 5 ? -7.008 -28.984 -18.859 1 64.5 5 GLU B CA 1
ATOM 4002 C C . GLU B 1 5 ? -5.523 -28.75 -19.125 1 64.5 5 GLU B C 1
ATOM 4004 O O . GLU B 1 5 ? -4.906 -29.484 -19.906 1 64.5 5 GLU B O 1
ATOM 4009 N N . LEU B 1 6 ? -4.941 -27.625 -18.828 1 67.19 6 LEU B N 1
ATOM 4010 C CA . LEU B 1 6 ? -3.568 -27.219 -19.094 1 67.19 6 LEU B CA 1
ATOM 4011 C C . LEU B 1 6 ? -2.58 -28.25 -18.562 1 67.19 6 LEU B C 1
ATOM 4013 O O . LEU B 1 6 ? -1.539 -28.484 -19.188 1 67.19 6 LEU B O 1
ATOM 4017 N N . TYR B 1 7 ? -2.938 -28.984 -17.5 1 64.44 7 TYR B N 1
ATOM 4018 C CA . TYR B 1 7 ? -1.978 -29.844 -16.828 1 64.44 7 TYR B CA 1
ATOM 4019 C C . TYR B 1 7 ? -1.764 -31.141 -17.625 1 64.44 7 TYR B C 1
ATOM 4021 O O . TYR B 1 7 ? -0.744 -31.812 -17.453 1 64.44 7 TYR B O 1
ATOM 4029 N N . SER B 1 8 ? -2.689 -31.469 -18.5 1 64.62 8 SER B N 1
ATOM 4030 C CA . SER B 1 8 ? -2.664 -32.781 -19.141 1 64.62 8 SER B CA 1
ATOM 4031 C C . SER B 1 8 ? -1.79 -32.781 -20.391 1 64.62 8 SER B C 1
ATOM 4033 O O . SER B 1 8 ? -1.433 -33.844 -20.906 1 64.62 8 SER B O 1
ATOM 4035 N N . ALA B 1 9 ? -1.518 -31.562 -20.844 1 65.38 9 ALA B N 1
ATOM 4036 C CA . ALA B 1 9 ? -0.684 -31.5 -22.031 1 65.38 9 ALA B CA 1
ATOM 4037 C C . ALA B 1 9 ? 0.46 -30.5 -21.844 1 65.38 9 ALA B C 1
ATOM 4039 O O . ALA B 1 9 ? 0.231 -29.328 -21.531 1 65.38 9 ALA B O 1
ATOM 4040 N N . LEU B 1 10 ? 1.663 -31.016 -22.047 1 68.06 10 LEU B N 1
ATOM 4041 C CA . LEU B 1 10 ? 2.844 -30.172 -21.953 1 68.06 10 LEU B CA 1
ATOM 4042 C C . LEU B 1 10 ? 2.73 -28.984 -22.906 1 68.06 10 LEU B C 1
ATOM 4044 O O . LEU B 1 10 ? 3.174 -27.875 -22.594 1 68.06 10 LEU B O 1
ATOM 4048 N N . ALA B 1 11 ? 2.068 -29.219 -24.016 1 64.62 11 ALA B N 1
ATOM 4049 C CA . ALA B 1 11 ? 1.938 -28.172 -25.031 1 64.62 11 ALA B CA 1
ATOM 4050 C C . ALA B 1 11 ? 1.109 -27 -24.5 1 64.62 11 ALA B C 1
ATOM 4052 O O . ALA B 1 11 ? 1.417 -25.828 -24.781 1 64.62 11 ALA B O 1
ATOM 4053 N N . GLY B 1 12 ? 0.156 -27.219 -23.766 1 72.19 12 GLY B N 1
ATOM 4054 C CA . GLY B 1 12 ? -0.682 -26.172 -23.219 1 72.19 12 GLY B CA 1
ATOM 4055 C C . GLY B 1 12 ? 0.017 -25.344 -22.141 1 72.19 12 GLY B C 1
ATOM 4056 O O . GLY B 1 12 ? -0.306 -24.172 -21.938 1 72.19 12 GLY B O 1
ATOM 4057 N N . MET B 1 13 ? 1.104 -25.891 -21.625 1 82.06 13 MET B N 1
ATOM 4058 C CA . MET B 1 13 ? 1.797 -25.234 -20.516 1 82.06 13 MET B CA 1
ATOM 4059 C C . MET B 1 13 ? 2.697 -24.125 -21.031 1 82.06 13 MET B C 1
ATOM 4061 O O . MET B 1 13 ? 3.096 -23.234 -20.266 1 82.06 13 MET B O 1
ATOM 4065 N N . GLU B 1 14 ? 2.975 -24.172 -22.281 1 80.44 14 GLU B N 1
ATOM 4066 C CA . GLU B 1 14 ? 3.838 -23.141 -22.859 1 80.44 14 GLU B CA 1
ATOM 4067 C C . GLU B 1 14 ? 3.197 -21.766 -22.766 1 80.44 14 GLU B C 1
ATOM 4069 O O . GLU B 1 14 ? 3.898 -20.75 -22.672 1 80.44 14 GLU B O 1
ATOM 4074 N N . THR B 1 15 ? 1.911 -21.75 -22.781 1 83.5 15 THR B N 1
ATOM 4075 C CA . THR B 1 15 ? 1.195 -20.484 -22.672 1 83.5 15 THR B CA 1
ATOM 4076 C C . THR B 1 15 ? 1.436 -19.828 -21.312 1 83.5 15 THR B C 1
ATOM 4078 O O . THR B 1 15 ? 1.245 -18.625 -21.156 1 83.5 15 THR B O 1
ATOM 4081 N N . LEU B 1 16 ? 1.922 -20.562 -20.375 1 89.56 16 LEU B N 1
ATOM 4082 C CA . LEU B 1 16 ? 2.105 -20.062 -19.016 1 89.56 16 LEU B CA 1
ATOM 4083 C C . LEU B 1 16 ? 3.348 -19.188 -18.938 1 89.56 16 LEU B C 1
ATOM 4085 O O . LEU B 1 16 ? 3.516 -18.438 -17.969 1 89.56 16 LEU B O 1
ATOM 4089 N N . LEU B 1 17 ? 4.188 -19.312 -19.969 1 87.75 17 LEU B N 1
ATOM 4090 C CA . LEU B 1 17 ? 5.348 -18.422 -20.016 1 87.75 17 LEU B CA 1
ATOM 4091 C C . LEU B 1 17 ? 4.914 -16.969 -20.141 1 87.75 17 LEU B C 1
ATOM 4093 O O . LEU B 1 17 ? 5.441 -16.109 -19.438 1 87.75 17 LEU B O 1
ATOM 4097 N N . ASP B 1 18 ? 3.982 -16.828 -21.031 1 87.06 18 ASP B N 1
ATOM 4098 C CA . ASP B 1 18 ? 3.463 -15.477 -21.219 1 87.06 18 ASP B CA 1
ATOM 4099 C C . ASP B 1 18 ? 2.713 -15 -19.984 1 87.06 18 ASP B C 1
ATOM 4101 O O . ASP B 1 18 ? 2.791 -13.82 -19.609 1 87.06 18 ASP B O 1
ATOM 4105 N N . THR B 1 19 ? 2.018 -15.844 -19.422 1 90.25 19 THR B N 1
ATOM 4106 C CA . THR B 1 19 ? 1.288 -15.516 -18.203 1 90.25 19 THR B CA 1
ATOM 4107 C C . THR B 1 19 ? 2.25 -15.102 -17.094 1 90.25 19 THR B C 1
ATOM 4109 O O . THR B 1 19 ? 2.004 -14.117 -16.391 1 90.25 19 THR B O 1
ATOM 4112 N N . GLN B 1 20 ? 3.348 -15.781 -16.953 1 91.69 20 GLN B N 1
ATOM 4113 C CA . GLN B 1 20 ? 4.371 -15.461 -15.961 1 91.69 20 GLN B CA 1
ATOM 4114 C C . GLN B 1 20 ? 4.934 -14.062 -16.188 1 91.69 20 GLN B C 1
ATOM 4116 O O . GLN B 1 20 ? 5.105 -13.297 -15.234 1 91.69 20 GLN B O 1
ATOM 4121 N N . LYS B 1 21 ? 5.164 -13.789 -17.422 1 90.31 21 LYS B N 1
ATOM 4122 C CA . LYS B 1 21 ? 5.742 -12.5 -17.766 1 90.31 21 LYS B CA 1
ATOM 4123 C C . LYS B 1 21 ? 4.793 -11.359 -17.391 1 90.31 21 LYS B C 1
ATOM 4125 O O . LYS B 1 21 ? 5.207 -10.367 -16.781 1 90.31 21 LYS B O 1
ATOM 4130 N N . VAL B 1 22 ? 3.543 -11.516 -17.781 1 90.5 22 VAL B N 1
ATOM 4131 C CA . VAL B 1 22 ? 2.545 -10.484 -17.516 1 90.5 22 VAL B CA 1
ATOM 4132 C C . VAL B 1 22 ? 2.348 -10.328 -16.016 1 90.5 22 VAL B C 1
ATOM 4134 O O . VAL B 1 22 ? 2.213 -9.203 -15.508 1 90.5 22 VAL B O 1
ATOM 4137 N N . LEU B 1 23 ? 2.33 -11.391 -15.312 1 92.38 23 LEU B N 1
ATOM 4138 C CA . LEU B 1 23 ? 2.143 -11.344 -13.867 1 92.38 23 LEU B CA 1
ATOM 4139 C C . LEU B 1 23 ? 3.311 -10.633 -13.188 1 92.38 23 LEU B C 1
ATOM 4141 O O . LEU B 1 23 ? 3.109 -9.82 -12.281 1 92.38 23 LEU B O 1
ATOM 4145 N N . LEU B 1 24 ? 4.516 -10.914 -13.641 1 93.88 24 LEU B N 1
ATOM 4146 C CA . LEU B 1 24 ? 5.699 -10.266 -13.094 1 93.88 24 LEU B CA 1
ATOM 4147 C C . LEU B 1 24 ? 5.645 -8.758 -13.312 1 93.88 24 LEU B C 1
ATOM 4149 O O . LEU B 1 24 ? 5.965 -7.977 -12.414 1 93.88 24 LEU B O 1
ATOM 4153 N N . GLU B 1 25 ? 5.215 -8.398 -14.484 1 91.88 25 GLU B N 1
ATOM 4154 C CA . GLU B 1 25 ? 5.09 -6.973 -14.781 1 91.88 25 GLU B CA 1
ATOM 4155 C C . GLU B 1 25 ? 4.039 -6.312 -13.898 1 91.88 25 GLU B C 1
ATOM 4157 O O . GLU B 1 25 ? 4.227 -5.188 -13.43 1 91.88 25 GLU B O 1
ATOM 4162 N N . THR B 1 26 ? 2.998 -7.023 -13.711 1 90.62 26 THR B N 1
ATOM 4163 C CA . THR B 1 26 ? 1.921 -6.52 -12.867 1 90.62 26 THR B CA 1
ATOM 4164 C C . THR B 1 26 ? 2.398 -6.352 -11.43 1 90.62 26 THR B C 1
ATOM 4166 O O . THR B 1 26 ? 2.129 -5.328 -10.797 1 90.62 26 THR B O 1
ATOM 4169 N N . LEU B 1 27 ? 3.082 -7.312 -10.898 1 93.81 27 LEU B N 1
ATOM 4170 C CA . LEU B 1 27 ? 3.592 -7.25 -9.531 1 93.81 27 LEU B CA 1
ATOM 4171 C C . LEU B 1 27 ? 4.617 -6.133 -9.391 1 93.81 27 LEU B C 1
ATOM 4173 O O . LEU B 1 27 ? 4.613 -5.406 -8.398 1 93.81 27 LEU B O 1
ATOM 4177 N N . ASP B 1 28 ? 5.465 -5.988 -10.406 1 94.81 28 ASP B N 1
ATOM 4178 C CA . ASP B 1 28 ? 6.469 -4.926 -10.375 1 94.81 28 ASP B CA 1
ATOM 4179 C C . ASP B 1 28 ? 5.809 -3.549 -10.344 1 94.81 28 ASP B C 1
ATOM 4181 O O . ASP B 1 28 ? 6.234 -2.67 -9.586 1 94.81 28 ASP B O 1
ATOM 4185 N N . SER B 1 29 ? 4.789 -3.4 -11.125 1 91.88 29 SER B N 1
ATOM 4186 C CA . SER B 1 29 ? 4.074 -2.129 -11.164 1 91.88 29 SER B CA 1
ATOM 4187 C C . SER B 1 29 ? 3.408 -1.83 -9.82 1 91.88 29 SER B C 1
ATOM 4189 O O . SER B 1 29 ? 3.453 -0.697 -9.344 1 91.88 29 SER B O 1
ATOM 4191 N N . TYR B 1 30 ? 2.76 -2.752 -9.242 1 93.12 30 TYR B N 1
ATOM 4192 C CA . TYR B 1 30 ? 2.129 -2.59 -7.938 1 93.12 30 TYR B CA 1
ATOM 4193 C C . TYR B 1 30 ? 3.158 -2.229 -6.875 1 93.12 30 TYR B C 1
ATOM 4195 O O . TYR B 1 30 ? 2.926 -1.336 -6.055 1 93.12 30 TYR B O 1
ATOM 4203 N N . ILE B 1 31 ? 4.289 -2.996 -6.875 1 95.5 31 ILE B N 1
ATOM 4204 C CA . ILE B 1 31 ? 5.332 -2.779 -5.879 1 95.5 31 ILE B CA 1
ATOM 4205 C C . ILE B 1 31 ? 5.879 -1.358 -6.004 1 95.5 31 ILE B C 1
ATOM 4207 O O . ILE B 1 31 ? 6.008 -0.645 -5.008 1 95.5 31 ILE B O 1
ATOM 4211 N N . GLU B 1 32 ? 6.16 -0.927 -7.18 1 94.81 32 GLU B N 1
ATOM 4212 C CA . GLU B 1 32 ? 6.699 0.409 -7.414 1 94.81 32 GLU B CA 1
ATOM 4213 C C . GLU B 1 32 ? 5.715 1.486 -6.965 1 94.81 32 GLU B C 1
ATOM 4215 O O . GLU B 1 32 ? 6.102 2.445 -6.293 1 94.81 32 GLU B O 1
ATOM 4220 N N . SER B 1 33 ? 4.473 1.334 -7.355 1 92.25 33 SER B N 1
ATOM 4221 C CA . SER B 1 33 ? 3.439 2.295 -6.984 1 92.25 33 SER B CA 1
ATOM 4222 C C . SER B 1 33 ? 3.26 2.359 -5.473 1 92.25 33 SER B C 1
ATOM 4224 O O . SER B 1 33 ? 3.166 3.447 -4.898 1 92.25 33 SER B O 1
ATOM 4226 N N . THR B 1 34 ? 3.188 1.21 -4.812 1 93 34 THR B N 1
ATOM 4227 C CA . THR B 1 34 ? 2.984 1.144 -3.369 1 93 34 THR B CA 1
ATOM 4228 C C . THR B 1 34 ? 4.188 1.713 -2.627 1 93 34 THR B C 1
ATOM 4230 O O . THR B 1 34 ? 4.035 2.387 -1.605 1 93 34 THR B O 1
ATOM 4233 N N . GLU B 1 35 ? 5.359 1.447 -3.133 1 95.5 35 GLU B N 1
ATOM 4234 C CA . GLU B 1 35 ? 6.562 1.985 -2.506 1 95.5 35 GLU B CA 1
ATOM 4235 C C . GLU B 1 35 ? 6.613 3.506 -2.619 1 95.5 35 GLU B C 1
ATOM 4237 O O . GLU B 1 35 ? 7.066 4.188 -1.698 1 95.5 35 GLU B O 1
ATOM 4242 N N . ARG B 1 36 ? 6.223 4.102 -3.709 1 92.56 36 ARG B N 1
ATOM 4243 C CA . ARG B 1 36 ? 6.156 5.551 -3.885 1 92.56 36 ARG B CA 1
ATOM 4244 C C . ARG B 1 36 ? 5.188 6.18 -2.889 1 92.56 36 ARG B C 1
ATOM 4246 O O . ARG B 1 36 ? 5.492 7.203 -2.279 1 92.56 36 ARG B O 1
ATOM 4253 N N . LYS B 1 37 ? 4.012 5.547 -2.777 1 91.5 37 LYS B N 1
ATOM 4254 C CA . LYS B 1 37 ? 3.02 6.012 -1.811 1 91.5 37 LYS B CA 1
ATOM 4255 C C . LYS B 1 37 ? 3.562 5.934 -0.386 1 91.5 37 LYS B C 1
ATOM 4257 O O . LYS B 1 37 ? 3.406 6.875 0.394 1 91.5 37 LYS B O 1
ATOM 4262 N N . LEU B 1 38 ? 4.211 4.836 -0.088 1 94.75 38 LEU B N 1
ATOM 4263 C CA . LEU B 1 38 ? 4.754 4.621 1.248 1 94.75 38 LEU B CA 1
ATOM 4264 C C . LEU B 1 38 ? 5.832 5.648 1.568 1 94.75 38 LEU B C 1
ATOM 4266 O O . LEU B 1 38 ? 5.941 6.105 2.709 1 94.75 38 LEU B O 1
ATOM 4270 N N . LYS B 1 39 ? 6.617 5.988 0.611 1 94.94 39 LYS B N 1
ATOM 4271 C CA . LYS B 1 39 ? 7.676 6.977 0.804 1 94.94 39 LYS B CA 1
ATOM 4272 C C . LYS B 1 39 ? 7.094 8.328 1.212 1 94.94 39 LYS B C 1
ATOM 4274 O O . LYS B 1 39 ? 7.617 8.984 2.113 1 94.94 39 LYS B O 1
ATOM 4279 N N . LYS B 1 40 ? 6.027 8.773 0.588 1 92.44 40 LYS B N 1
ATOM 4280 C CA . LYS B 1 40 ? 5.367 10.039 0.899 1 92.44 40 LYS B CA 1
ATOM 4281 C C . LYS B 1 40 ? 4.785 10.023 2.309 1 92.44 40 LYS B C 1
ATOM 4283 O O . LYS B 1 40 ? 4.906 11.008 3.047 1 92.44 40 LYS B O 1
ATOM 4288 N N . ILE B 1 41 ? 4.16 8.906 2.646 1 94.81 41 ILE B N 1
ATOM 4289 C CA . ILE B 1 41 ? 3.531 8.781 3.957 1 94.81 41 ILE B CA 1
ATOM 4290 C C . ILE B 1 41 ? 4.605 8.75 5.043 1 94.81 41 ILE B C 1
ATOM 4292 O O . ILE B 1 41 ? 4.434 9.336 6.113 1 94.81 41 ILE B O 1
ATOM 4296 N N . LYS B 1 42 ? 5.723 8.047 4.785 1 96.5 42 LYS B N 1
ATOM 4297 C CA . LYS B 1 42 ? 6.828 8 5.738 1 96.5 42 LYS B CA 1
ATOM 4298 C C . LYS B 1 42 ? 7.441 9.383 5.945 1 96.5 42 LYS B C 1
ATOM 4300 O O . LYS B 1 42 ? 7.848 9.727 7.055 1 96.5 42 LYS B O 1
ATOM 4305 N N . LYS B 1 43 ? 7.527 10.148 4.898 1 94.38 43 LYS B N 1
ATOM 4306 C CA . LYS B 1 43 ? 8.039 11.516 5.02 1 94.38 43 LYS B CA 1
ATOM 4307 C C . LYS B 1 43 ? 7.164 12.344 5.953 1 94.38 43 LYS B C 1
ATOM 4309 O O . LYS B 1 43 ? 7.676 13.055 6.824 1 94.38 43 LYS B O 1
ATOM 4314 N N . LEU B 1 44 ? 5.836 12.297 5.754 1 94.25 44 LEU B N 1
ATOM 4315 C CA . LEU B 1 44 ? 4.926 13.008 6.641 1 94.25 44 LEU B CA 1
ATOM 4316 C C . LEU B 1 44 ? 5.09 12.547 8.078 1 94.25 44 LEU B C 1
ATOM 4318 O O . LEU B 1 44 ? 5.121 13.359 9 1 94.25 44 LEU B O 1
ATOM 4322 N N . ARG B 1 45 ? 5.164 11.203 8.281 1 96.19 45 ARG B N 1
ATOM 4323 C CA . ARG B 1 45 ? 5.363 10.641 9.609 1 96.19 45 ARG B CA 1
ATOM 4324 C C . ARG B 1 45 ? 6.645 11.172 10.242 1 96.19 45 ARG B C 1
ATOM 4326 O O . ARG B 1 45 ? 6.656 11.547 11.414 1 96.19 45 ARG B O 1
ATOM 4333 N N . ASP B 1 46 ? 7.738 11.234 9.492 1 96.44 46 ASP B N 1
ATOM 4334 C CA . ASP B 1 46 ? 9.016 11.742 9.992 1 96.44 46 ASP B CA 1
ATOM 4335 C C . ASP B 1 46 ? 8.914 13.227 10.352 1 96.44 46 ASP B C 1
ATOM 4337 O O . ASP B 1 46 ? 9.453 13.656 11.367 1 96.44 46 ASP B O 1
ATOM 4341 N N . ASP B 1 47 ? 8.266 14.023 9.5 1 94.38 47 ASP B N 1
ATOM 4342 C CA . ASP B 1 47 ? 8.055 15.445 9.773 1 94.38 47 ASP B CA 1
ATOM 4343 C C . ASP B 1 47 ? 7.285 15.648 11.078 1 94.38 47 ASP B C 1
ATOM 4345 O O . ASP B 1 47 ? 7.637 16.5 11.883 1 94.38 47 ASP B O 1
ATOM 4349 N N . LEU B 1 48 ? 6.219 14.898 11.242 1 95 48 LEU B N 1
ATOM 4350 C CA . LEU B 1 48 ? 5.391 15.016 12.438 1 95 48 LEU B CA 1
ATOM 4351 C C . LEU B 1 48 ? 6.164 14.586 13.68 1 95 48 LEU B C 1
ATOM 4353 O O . LEU B 1 48 ? 5.98 15.148 14.758 1 95 48 LEU B O 1
ATOM 4357 N N . THR B 1 49 ? 7 13.562 13.547 1 96 49 THR B N 1
ATOM 4358 C CA . THR B 1 49 ? 7.855 13.141 14.648 1 96 49 THR B CA 1
ATOM 4359 C C . THR B 1 49 ? 8.828 14.25 15.039 1 96 49 THR B C 1
ATOM 4361 O O . THR B 1 49 ? 9.039 14.508 16.219 1 96 49 THR B O 1
ATOM 4364 N N . HIS B 1 50 ? 9.398 14.852 14.039 1 94.12 50 HIS B N 1
ATOM 4365 C CA . HIS B 1 50 ? 10.281 15.992 14.289 1 94.12 50 HIS B CA 1
ATOM 4366 C C . HIS B 1 50 ? 9.547 17.109 15.023 1 94.12 50 HIS B C 1
ATOM 4368 O O . HIS B 1 50 ? 10.094 17.703 15.953 1 94.12 50 HIS B O 1
ATOM 4374 N N . LEU B 1 51 ? 8.289 17.406 14.609 1 93.44 51 LEU B N 1
ATOM 4375 C CA . LEU B 1 51 ? 7.473 18.422 15.25 1 93.44 51 LEU B CA 1
ATOM 4376 C C . LEU B 1 51 ? 7.156 18.047 16.688 1 93.44 51 LEU B C 1
ATOM 4378 O O . LEU B 1 51 ? 7.199 18.906 17.578 1 93.44 51 LEU B O 1
ATOM 4382 N N . GLN B 1 52 ? 6.852 16.828 16.859 1 92.75 52 GLN B N 1
ATOM 4383 C CA . GLN B 1 52 ? 6.551 16.328 18.203 1 92.75 52 GLN B CA 1
ATOM 4384 C C . GLN B 1 52 ? 7.758 16.469 19.125 1 92.75 52 GLN B C 1
ATOM 4386 O O . GLN B 1 52 ? 7.617 16.875 20.281 1 92.75 52 GLN B O 1
ATOM 4391 N N . ASN B 1 53 ? 8.922 16.156 18.656 1 93.06 53 ASN B N 1
ATOM 4392 C CA . ASN B 1 53 ? 10.148 16.281 19.438 1 93.06 53 ASN B CA 1
ATOM 4393 C C . ASN B 1 53 ? 10.461 17.734 19.75 1 93.06 53 ASN B C 1
ATOM 4395 O O . ASN B 1 53 ? 10.859 18.062 20.875 1 93.06 53 ASN B O 1
ATOM 4399 N N . ALA B 1 54 ? 10.258 18.594 18.766 1 90.81 54 ALA B N 1
ATOM 4400 C CA . ALA B 1 54 ? 10.539 20.016 18.938 1 90.81 54 ALA B CA 1
ATOM 4401 C C . ALA B 1 54 ? 9.562 20.672 19.906 1 90.81 54 ALA B C 1
ATOM 4403 O O . ALA B 1 54 ? 9.906 21.625 20.609 1 90.81 54 ALA B O 1
ATOM 4404 N N . SER B 1 55 ? 8.352 20.109 20.016 1 89.06 55 SER B N 1
ATOM 4405 C CA . SER B 1 55 ? 7.32 20.719 20.844 1 89.06 55 SER B CA 1
ATOM 4406 C C . SER B 1 55 ? 7.211 20 22.188 1 89.06 55 SER B C 1
ATOM 4408 O O . SER B 1 55 ? 6.355 20.344 23.016 1 89.06 55 SER B O 1
ATOM 4410 N N . SER B 1 56 ? 7.996 18.953 22.484 1 84.25 56 SER B N 1
ATOM 4411 C CA . SER B 1 56 ? 7.879 18.094 23.656 1 84.25 56 SER B CA 1
ATOM 4412 C C . SER B 1 56 ? 8.195 18.859 24.938 1 84.25 56 SER B C 1
ATOM 4414 O O . SER B 1 56 ? 7.68 18.531 26 1 84.25 56 SER B O 1
ATOM 4416 N N . GLY B 1 57 ? 9.055 19.844 24.953 1 82.31 57 GLY B N 1
ATOM 4417 C CA . GLY B 1 57 ? 9.367 20.594 26.156 1 82.31 57 GLY B CA 1
ATOM 4418 C C . GLY B 1 57 ? 8.219 21.469 26.625 1 82.31 57 GLY B C 1
ATOM 4419 O O . GLY B 1 57 ? 7.566 21.172 27.625 1 82.31 57 GLY B O 1
ATOM 4420 N N . ASN B 1 58 ? 7.961 22.578 26.047 1 85.38 58 ASN B N 1
ATOM 4421 C CA . ASN B 1 58 ? 6.852 23.484 26.297 1 85.38 58 ASN B CA 1
ATOM 4422 C C . ASN B 1 58 ? 6.086 23.812 25.016 1 85.38 58 ASN B C 1
ATOM 4424 O O . ASN B 1 58 ? 6.523 24.625 24.203 1 85.38 58 ASN B O 1
ATOM 4428 N N . PHE B 1 59 ? 4.918 23.156 24.969 1 86.69 59 PHE B N 1
ATOM 4429 C CA . PHE B 1 59 ? 4.121 23.266 23.75 1 86.69 59 PHE B CA 1
ATOM 4430 C C . PHE B 1 59 ? 3.654 24.703 23.547 1 86.69 59 PHE B C 1
ATOM 4432 O O . PHE B 1 59 ? 3.615 25.188 22.406 1 86.69 59 PHE B O 1
ATOM 4439 N N . GLN B 1 60 ? 3.33 25.391 24.594 1 80.06 60 GLN B N 1
ATOM 4440 C CA . GLN B 1 60 ? 2.855 26.766 24.484 1 80.06 60 GLN B CA 1
ATOM 4441 C C . GLN B 1 60 ? 3.955 27.688 23.969 1 80.06 60 GLN B C 1
ATOM 4443 O O . GLN B 1 60 ? 3.695 28.578 23.141 1 80.06 60 GLN B O 1
ATOM 4448 N N . ASP B 1 61 ? 5.09 27.453 24.453 1 82.44 61 ASP B N 1
ATOM 4449 C CA . ASP B 1 61 ? 6.23 28.219 23.969 1 82.44 61 ASP B CA 1
ATOM 4450 C C . ASP B 1 61 ? 6.512 27.938 22.484 1 82.44 61 ASP B C 1
ATOM 4452 O O . ASP B 1 61 ? 6.867 28.828 21.734 1 82.44 61 ASP B O 1
ATOM 4456 N N . PHE B 1 62 ? 6.363 26.703 22.172 1 88.75 62 PHE B N 1
ATOM 4457 C CA . PHE B 1 62 ? 6.617 26.281 20.797 1 88.75 62 PHE B CA 1
ATOM 4458 C C . PHE B 1 62 ? 5.645 26.969 19.844 1 88.75 62 PHE B C 1
ATOM 4460 O O . PHE B 1 62 ? 6.059 27.516 18.812 1 88.75 62 PHE B O 1
ATOM 4467 N N . VAL B 1 63 ? 4.379 26.984 20.172 1 86.81 63 VAL B N 1
ATOM 4468 C CA . VAL B 1 63 ? 3.361 27.484 19.25 1 86.81 63 VAL B CA 1
ATOM 4469 C C . VAL B 1 63 ? 3.268 29 19.344 1 86.81 63 VAL B C 1
ATOM 4471 O O . VAL B 1 63 ? 2.584 29.641 18.547 1 86.81 63 VAL B O 1
ATOM 4474 N N . SER B 1 64 ? 3.969 29.594 20.312 1 82.75 64 SER B N 1
ATOM 4475 C CA . SER B 1 64 ? 4.004 31.047 20.406 1 82.75 64 SER B CA 1
ATOM 4476 C C . SER B 1 64 ? 4.797 31.656 19.25 1 82.75 64 SER B C 1
ATOM 4478 O O . SER B 1 64 ? 4.684 32.844 18.969 1 82.75 64 SER B O 1
ATOM 4480 N N . ASN B 1 65 ? 5.676 30.828 18.688 1 85.81 65 ASN B N 1
ATOM 4481 C CA . ASN B 1 65 ? 6.332 31.203 17.438 1 85.81 65 ASN B CA 1
ATOM 4482 C C . ASN B 1 65 ? 5.41 30.984 16.234 1 85.81 65 ASN B C 1
ATOM 4484 O O . ASN B 1 65 ? 5.012 29.859 15.953 1 85.81 65 ASN B O 1
ATOM 4488 N N . PRO B 1 66 ? 5.082 32.062 15.578 1 88.44 66 PRO B N 1
ATOM 4489 C CA . PRO B 1 66 ? 4.102 31.938 14.5 1 88.44 66 PRO B CA 1
ATOM 4490 C C . PRO B 1 66 ? 4.578 31.016 13.375 1 88.44 66 PRO B C 1
ATOM 4492 O O . PRO B 1 66 ? 3.758 30.406 12.68 1 88.44 66 PRO B O 1
ATOM 4495 N N . ILE B 1 67 ? 5.852 30.906 13.18 1 92.62 67 ILE B N 1
ATOM 4496 C CA . ILE B 1 67 ? 6.379 30 12.164 1 92.62 67 ILE B CA 1
ATOM 4497 C C . ILE B 1 67 ? 6.051 28.562 12.539 1 92.62 67 ILE B C 1
ATOM 4499 O O . ILE B 1 67 ? 5.562 27.797 11.711 1 92.62 67 ILE B O 1
ATOM 4503 N N . ASN B 1 68 ? 6.34 28.219 13.82 1 92.44 68 ASN B N 1
ATOM 4504 C CA . ASN B 1 68 ? 6.035 26.875 14.305 1 92.44 68 ASN B CA 1
ATOM 4505 C C . ASN B 1 68 ? 4.543 26.578 14.211 1 92.44 68 ASN B C 1
ATOM 4507 O O . ASN B 1 68 ? 4.156 25.469 13.828 1 92.44 68 ASN B O 1
ATOM 4511 N N . ALA B 1 69 ? 3.762 27.562 14.578 1 89.69 69 ALA B N 1
ATOM 4512 C CA . ALA B 1 69 ? 2.312 27.391 14.523 1 89.69 69 ALA B CA 1
ATOM 4513 C C . ALA B 1 69 ? 1.848 27.141 13.094 1 89.69 69 ALA B C 1
ATOM 4515 O O . ALA B 1 69 ? 1.021 26.25 12.852 1 89.69 69 ALA B O 1
ATOM 4516 N N . PHE B 1 70 ? 2.4 27.859 12.141 1 93.31 70 PHE B N 1
ATOM 4517 C CA . PHE B 1 70 ? 2.051 27.688 10.734 1 93.31 70 PHE B CA 1
ATOM 4518 C C . PHE B 1 70 ? 2.404 26.281 10.258 1 93.31 70 PHE B C 1
ATOM 4520 O O . PHE B 1 70 ? 1.585 25.609 9.625 1 93.31 70 PHE B O 1
ATOM 4527 N N . VAL B 1 71 ? 3.59 25.906 10.555 1 95.25 71 VAL B N 1
ATOM 4528 C CA . VAL B 1 71 ? 4.062 24.594 10.086 1 95.25 71 VAL B CA 1
ATOM 4529 C C . VAL B 1 71 ? 3.199 23.484 10.688 1 95.25 71 VAL B C 1
ATOM 4531 O O . VAL B 1 71 ? 2.805 22.562 9.984 1 95.25 71 VAL B O 1
ATOM 4534 N N . LEU B 1 72 ? 2.945 23.562 11.969 1 93.94 72 LEU B N 1
ATOM 4535 C CA . LEU B 1 72 ? 2.135 22.562 12.648 1 93.94 72 LEU B CA 1
ATOM 4536 C C . LEU B 1 72 ? 0.751 22.453 12.016 1 93.94 72 LEU B C 1
ATOM 4538 O O . LEU B 1 72 ? 0.29 21.359 11.688 1 93.94 72 LEU B O 1
ATOM 4542 N N . ILE B 1 73 ? 0.106 23.594 11.828 1 92.94 73 ILE B N 1
ATOM 4543 C CA . ILE B 1 73 ? -1.24 23.609 11.266 1 92.94 73 ILE B CA 1
ATOM 4544 C C . ILE B 1 73 ? -1.203 23.094 9.828 1 92.94 73 ILE B C 1
ATOM 4546 O O . ILE B 1 73 ? -2.086 22.344 9.406 1 92.94 73 ILE B O 1
ATOM 4550 N N . LYS B 1 74 ? -0.24 23.5 9.086 1 94.88 74 LYS B N 1
ATOM 4551 C CA . LYS B 1 74 ? -0.106 23.047 7.703 1 94.88 74 LYS B CA 1
ATOM 4552 C C . LYS B 1 74 ? 0 21.531 7.629 1 94.88 74 LYS B C 1
ATOM 4554 O O . LYS B 1 74 ? -0.643 20.906 6.789 1 94.88 74 LYS B O 1
ATOM 4559 N N . LYS B 1 75 ? 0.835 20.969 8.531 1 95.62 75 LYS B N 1
ATOM 4560 C CA . LYS B 1 75 ? 1.016 19.516 8.539 1 95.62 75 LYS B CA 1
ATOM 4561 C C . LYS B 1 75 ? -0.292 18.797 8.867 1 95.62 75 LYS B C 1
ATOM 4563 O O . LYS B 1 75 ? -0.577 17.734 8.32 1 95.62 75 LYS B O 1
ATOM 4568 N N . LEU B 1 76 ? -1.098 19.406 9.695 1 93.88 76 LEU B N 1
ATOM 4569 C CA . LEU B 1 76 ? -2.318 18.766 10.18 1 93.88 76 LEU B CA 1
ATOM 4570 C C . LEU B 1 76 ? -3.492 19.078 9.25 1 93.88 76 LEU B C 1
ATOM 4572 O O . LEU B 1 76 ? -4.605 18.594 9.477 1 93.88 76 LEU B O 1
ATOM 4576 N N . THR B 1 77 ? -3.268 19.859 8.195 1 92.81 77 THR B N 1
ATOM 4577 C CA . THR B 1 77 ? -4.344 20.172 7.266 1 92.81 77 THR B CA 1
ATOM 4578 C C . THR B 1 77 ? -4.004 19.703 5.855 1 92.81 77 THR B C 1
ATOM 4580 O O . THR B 1 77 ? -4.285 18.547 5.496 1 92.81 77 THR B O 1
ATOM 4583 N N . VAL B 1 78 ? -3.209 20.562 5.18 1 91.69 78 VAL B N 1
ATOM 4584 C CA . VAL B 1 78 ? -2.971 20.297 3.764 1 91.69 78 VAL B CA 1
ATOM 4585 C C . VAL B 1 78 ? -2.172 19 3.607 1 91.69 78 VAL B C 1
ATOM 4587 O O . VAL B 1 78 ? -2.498 18.156 2.766 1 91.69 78 VAL B O 1
ATOM 4590 N N . ASP B 1 79 ? -1.154 18.844 4.395 1 93.44 79 ASP B N 1
ATOM 4591 C CA . ASP B 1 79 ? -0.336 17.641 4.273 1 93.44 79 ASP B CA 1
ATOM 4592 C C . ASP B 1 79 ? -1.125 16.406 4.672 1 93.44 79 ASP B C 1
ATOM 4594 O O . ASP B 1 79 ? -0.991 15.344 4.051 1 93.44 79 ASP B O 1
ATOM 4598 N N . TRP B 1 80 ? -1.852 16.516 5.734 1 92.69 80 TRP B N 1
ATOM 4599 C CA . TRP B 1 80 ? -2.682 15.383 6.152 1 92.69 80 TRP B CA 1
ATOM 4600 C C . TRP B 1 80 ? -3.738 15.062 5.102 1 92.69 80 TRP B C 1
ATOM 4602 O O . TRP B 1 80 ? -4.023 13.898 4.832 1 92.69 80 TRP B O 1
ATOM 4612 N N . ASP B 1 81 ? -4.371 16.094 4.523 1 89.12 81 ASP B N 1
ATOM 4613 C CA . ASP B 1 81 ? -5.344 15.883 3.453 1 89.12 81 ASP B CA 1
ATOM 4614 C C . ASP B 1 81 ? -4.723 15.109 2.291 1 89.12 81 ASP B C 1
ATOM 4616 O O . ASP B 1 81 ? -5.344 14.203 1.739 1 89.12 81 ASP B O 1
ATOM 4620 N N . ASP B 1 82 ? -3.58 15.492 1.922 1 89.12 82 ASP B N 1
ATOM 4621 C CA . ASP B 1 82 ? -2.869 14.789 0.859 1 89.12 82 ASP B CA 1
ATOM 4622 C C . ASP B 1 82 ? -2.617 13.336 1.24 1 89.12 82 ASP B C 1
ATOM 4624 O O . ASP B 1 82 ? -2.771 12.43 0.412 1 89.12 82 ASP B O 1
ATOM 4628 N N . ALA B 1 83 ? -2.172 13.141 2.434 1 92 83 ALA B N 1
ATOM 4629 C CA . ALA B 1 83 ? -1.899 11.789 2.918 1 92 83 ALA B CA 1
ATOM 4630 C C . ALA B 1 83 ? -3.164 10.93 2.896 1 92 83 ALA B C 1
ATOM 4632 O O . ALA B 1 83 ? -3.113 9.742 2.562 1 92 83 ALA B O 1
ATOM 4633 N N . LYS B 1 84 ? -4.277 11.539 3.281 1 88.69 84 LYS B N 1
ATOM 4634 C CA . LYS B 1 84 ? -5.547 10.82 3.252 1 88.69 84 LYS B CA 1
ATOM 4635 C C . LYS B 1 84 ? -5.852 10.289 1.852 1 88.69 84 LYS B C 1
ATOM 4637 O O . LYS B 1 84 ? -6.32 9.164 1.694 1 88.69 84 LYS B O 1
ATOM 4642 N N . ILE B 1 85 ? -5.582 11.102 0.871 1 86.31 85 ILE B N 1
ATOM 4643 C CA . ILE B 1 85 ? -5.832 10.719 -0.516 1 86.31 85 ILE B CA 1
ATOM 4644 C C . ILE B 1 85 ? -4.938 9.547 -0.898 1 86.31 85 ILE B C 1
ATOM 4646 O O . ILE B 1 85 ? -5.391 8.586 -1.526 1 86.31 85 ILE B O 1
ATOM 4650 N N . ILE B 1 86 ? -3.721 9.625 -0.536 1 89.06 86 ILE B N 1
ATOM 4651 C CA . ILE B 1 86 ? -2.75 8.586 -0.859 1 89.06 86 ILE B CA 1
ATOM 4652 C C . ILE B 1 86 ? -3.145 7.281 -0.175 1 89.06 86 ILE B C 1
ATOM 4654 O O . ILE B 1 86 ? -3.051 6.207 -0.773 1 89.06 86 ILE B O 1
ATOM 4658 N N . MET B 1 87 ? -3.525 7.344 1.015 1 88.19 87 MET B N 1
ATOM 4659 C CA . MET B 1 87 ? -3.855 6.164 1.814 1 88.19 87 MET B CA 1
ATOM 4660 C C . MET B 1 87 ? -5.23 5.625 1.446 1 88.19 87 MET B C 1
ATOM 4662 O O . MET B 1 87 ? -5.602 4.52 1.854 1 88.19 87 MET B O 1
ATOM 4666 N N . ASN B 1 88 ? -5.875 6.18 0.479 1 73.75 88 ASN B N 1
ATOM 4667 C CA . ASN B 1 88 ? -7.242 5.809 0.123 1 73.75 88 ASN B CA 1
ATOM 4668 C C . ASN B 1 88 ? -8.109 5.602 1.362 1 73.75 88 ASN B C 1
ATOM 4670 O O . ASN B 1 88 ? -8.867 4.637 1.439 1 73.75 88 ASN B O 1
ATOM 4674 N N . CYS B 1 89 ? -7.66 6.145 2.43 1 55.94 89 CYS B N 1
ATOM 4675 C CA . CYS B 1 89 ? -8.219 5.941 3.764 1 55.94 89 CYS B CA 1
ATOM 4676 C C . CYS B 1 89 ? -9.602 6.574 3.879 1 55.94 89 CYS B C 1
ATOM 4678 O O . CYS B 1 89 ? -9.781 7.746 3.541 1 55.94 89 CYS B O 1
ATOM 4680 N N . VAL B 1 90 ? -10.656 5.605 3.82 1 50.81 90 VAL B N 1
ATOM 4681 C CA . VAL B 1 90 ? -11.844 6.008 4.57 1 50.81 90 VAL B CA 1
ATOM 4682 C C . VAL B 1 90 ? -11.461 6.344 6.008 1 50.81 90 VAL B C 1
ATOM 4684 O O . VAL B 1 90 ? -10.508 5.777 6.551 1 50.81 90 VAL B O 1
ATOM 4687 N N . PRO B 1 91 ? -11.805 7.336 6.57 1 51.62 91 PRO B N 1
ATOM 4688 C CA . PRO B 1 91 ? -11.469 7.75 7.934 1 51.62 91 PRO B CA 1
ATOM 4689 C C . PRO B 1 91 ? -11.227 6.566 8.867 1 51.62 91 PRO B C 1
ATOM 4691 O O . PRO B 1 91 ? -12.078 5.68 8.984 1 51.62 91 PRO B O 1
ATOM 4694 N N . THR B 1 92 ? -10.055 6.105 8.938 1 51.59 92 THR B N 1
ATOM 4695 C CA . THR B 1 92 ? -9.703 5.008 9.836 1 51.59 92 THR B CA 1
ATOM 4696 C C . THR B 1 92 ? -10.336 5.203 11.211 1 51.59 92 THR B C 1
ATOM 4698 O O . THR B 1 92 ? -10.578 6.336 11.625 1 51.59 92 THR B O 1
ATOM 4701 N N . ASN B 1 93 ? -10.82 4.16 11.797 1 52.84 93 ASN B N 1
ATOM 4702 C CA . ASN B 1 93 ? -11.438 3.982 13.109 1 52.84 93 ASN B CA 1
ATOM 4703 C C . ASN B 1 93 ? -10.719 4.793 14.18 1 52.84 93 ASN B C 1
ATOM 4705 O O . ASN B 1 93 ? -11.359 5.359 15.07 1 52.84 93 ASN B O 1
ATOM 4709 N N . GLU B 1 94 ? -9.43 4.953 13.953 1 57.72 94 GLU B N 1
ATOM 4710 C CA . GLU B 1 94 ? -8.734 5.57 15.078 1 57.72 94 GLU B CA 1
ATOM 4711 C C . GLU B 1 94 ? -9.07 7.055 15.188 1 57.72 94 GLU B C 1
ATOM 4713 O O . GLU B 1 94 ? -9.305 7.562 16.281 1 57.72 94 GLU B O 1
ATOM 4718 N N . ILE B 1 95 ? -9 7.738 14.031 1 64.44 95 ILE B N 1
ATOM 4719 C CA . ILE B 1 95 ? -9.32 9.164 14.07 1 64.44 95 ILE B CA 1
ATOM 4720 C C . ILE B 1 95 ? -10.797 9.352 14.398 1 64.44 95 ILE B C 1
ATOM 4722 O O . ILE B 1 95 ? -11.156 10.242 15.172 1 64.44 95 ILE B O 1
ATOM 4726 N N . ALA B 1 96 ? -11.438 8.367 13.867 1 57.47 96 ALA B N 1
ATOM 4727 C CA . ALA B 1 96 ? -12.875 8.461 14.117 1 57.47 96 ALA B CA 1
ATOM 4728 C C . ALA B 1 96 ? -13.195 8.234 15.594 1 57.47 96 ALA B C 1
ATOM 4730 O O . ALA B 1 96 ? -14.102 8.859 16.141 1 57.47 96 ALA B O 1
ATOM 4731 N N . THR B 1 97 ? -12.422 7.445 16.172 1 58.81 97 THR B N 1
ATOM 4732 C CA . THR B 1 97 ? -12.711 7.105 17.562 1 58.81 97 THR B CA 1
ATOM 4733 C C . THR B 1 97 ? -12.062 8.109 18.516 1 58.81 97 THR B C 1
ATOM 4735 O O . THR B 1 97 ? -12.438 8.203 19.688 1 58.81 97 THR B O 1
ATOM 4738 N N . SER B 1 98 ? -11.172 8.828 17.875 1 68.19 98 SER B N 1
ATOM 4739 C CA . SER B 1 98 ? -10.5 9.766 18.766 1 68.19 98 SER B CA 1
ATOM 4740 C C . SER B 1 98 ? -11.211 11.117 18.781 1 68.19 98 SER B C 1
ATOM 4742 O O . SER B 1 98 ? -11.852 11.5 17.797 1 68.19 98 SER B O 1
ATOM 4744 N N . ASN B 1 99 ? -11.727 11.586 19.859 1 76.81 99 ASN B N 1
ATOM 4745 C CA . ASN B 1 99 ? -12.359 12.875 20.078 1 76.81 99 ASN B CA 1
ATOM 4746 C C . ASN B 1 99 ? -11.367 14.023 19.906 1 76.81 99 ASN B C 1
ATOM 4748 O O . ASN B 1 99 ? -11.391 14.984 20.672 1 76.81 99 ASN B O 1
ATOM 4752 N N . VAL B 1 100 ? -10.484 13.844 18.766 1 83.81 100 VAL B N 1
ATOM 4753 C CA . VAL B 1 100 ? -9.5 14.906 18.609 1 83.81 100 VAL B CA 1
ATOM 4754 C C . VAL B 1 100 ? -10.008 15.93 17.594 1 83.81 100 VAL B C 1
ATOM 4756 O O . VAL B 1 100 ? -10.836 15.609 16.734 1 83.81 100 VAL B O 1
ATOM 4759 N N . VAL B 1 101 ? -9.492 17.188 17.781 1 83.81 101 VAL B N 1
ATOM 4760 C CA . VAL B 1 101 ? -9.914 18.281 16.906 1 83.81 101 VAL B CA 1
ATOM 4761 C C . VAL B 1 101 ? -8.82 18.562 15.875 1 83.81 101 VAL B C 1
ATOM 4763 O O . VAL B 1 101 ? -7.645 18.719 16.234 1 83.81 101 VAL B O 1
ATOM 4766 N N . PHE B 1 102 ? -9.258 18.594 14.609 1 87.19 102 PHE B N 1
ATOM 4767 C CA . PHE B 1 102 ? -8.328 18.953 13.539 1 87.19 102 PHE B CA 1
ATOM 4768 C C . PHE B 1 102 ? -8.539 20.391 13.102 1 87.19 102 PHE B C 1
ATOM 4770 O O . PHE B 1 102 ? -9.672 20.875 13.039 1 87.19 102 PHE B O 1
ATOM 4777 N N . PRO B 1 103 ? -7.352 21.094 12.883 1 89.62 103 PRO B N 1
ATOM 4778 C CA . PRO B 1 103 ? -7.516 22.391 12.234 1 89.62 103 PRO B CA 1
ATOM 4779 C C . PRO B 1 103 ? -8.031 22.281 10.805 1 89.62 103 PRO B C 1
ATOM 4781 O O . PRO B 1 103 ? -7.895 21.234 10.172 1 89.62 103 PRO B O 1
ATOM 4784 N N . ASP B 1 104 ? -8.703 23.281 10.344 1 87.81 104 ASP B N 1
ATOM 4785 C CA . ASP B 1 104 ? -9.211 23.281 8.977 1 87.81 104 ASP B CA 1
ATOM 4786 C C . ASP B 1 104 ? -8.453 24.266 8.109 1 87.81 104 ASP B C 1
ATOM 4788 O O . ASP B 1 104 ? -7.445 24.828 8.531 1 87.81 104 ASP B O 1
ATOM 4792 N N . HIS B 1 105 ? -8.914 24.516 6.945 1 88.31 105 HIS B N 1
ATOM 4793 C CA . HIS B 1 105 ? -8.211 25.344 5.973 1 88.31 105 HIS B CA 1
ATOM 4794 C C . HIS B 1 105 ? -8.305 26.828 6.344 1 88.31 105 HIS B C 1
ATOM 4796 O O . HIS B 1 105 ? -7.43 27.609 5.984 1 88.31 105 HIS B O 1
ATOM 4802 N N . GLU B 1 106 ? -9.312 27.172 7.051 1 85.38 106 GLU B N 1
ATOM 4803 C CA . GLU B 1 106 ? -9.406 28.547 7.559 1 85.38 106 GLU B CA 1
ATOM 4804 C C . GLU B 1 106 ? -8.344 28.812 8.617 1 85.38 106 GLU B C 1
ATOM 4806 O O . GLU B 1 106 ? -7.812 29.922 8.695 1 85.38 106 GLU B O 1
ATOM 4811 N N . ASP B 1 107 ? -8.102 27.812 9.383 1 86.69 107 ASP B N 1
ATOM 4812 C CA . ASP B 1 107 ? -7.039 27.922 10.375 1 86.69 107 ASP B CA 1
ATOM 4813 C C . ASP B 1 107 ? -5.68 28.109 9.703 1 86.69 107 ASP B C 1
ATOM 4815 O O . ASP B 1 107 ? -4.855 28.891 10.172 1 86.69 107 ASP B O 1
ATOM 4819 N N . LEU B 1 108 ? -5.496 27.375 8.711 1 91.5 108 LEU B N 1
ATOM 4820 C CA . LEU B 1 108 ? -4.238 27.484 7.984 1 91.5 108 LEU B CA 1
ATOM 4821 C C . LEU B 1 108 ? -4.094 28.875 7.363 1 91.5 108 LEU B C 1
ATOM 4823 O O . LEU B 1 108 ? -3.041 29.5 7.48 1 91.5 108 LEU B O 1
ATOM 4827 N N . SER B 1 109 ? -5.133 29.297 6.723 1 90.44 109 SER B N 1
ATOM 4828 C CA . SER B 1 109 ? -5.129 30.625 6.121 1 90.44 109 SER B CA 1
ATOM 4829 C C . SER B 1 109 ? -4.895 31.703 7.176 1 90.44 109 SER B C 1
ATOM 4831 O O . SER B 1 109 ? -4.156 32.656 6.934 1 90.44 109 SER B O 1
ATOM 4833 N N . GLY B 1 110 ? -5.57 31.5 8.32 1 86.81 110 GLY B N 1
ATOM 4834 C CA . GLY B 1 110 ? -5.387 32.438 9.414 1 86.81 110 GLY B CA 1
ATOM 4835 C C . GLY B 1 110 ? -3.959 32.469 9.922 1 86.81 110 GLY B C 1
ATOM 4836 O O . GLY B 1 110 ? -3.422 33.562 10.18 1 86.81 110 GLY B O 1
ATOM 4837 N N . ALA B 1 111 ? -3.371 31.359 10.102 1 90.06 111 ALA B N 1
ATOM 4838 C CA . ALA B 1 111 ? -1.989 31.297 10.57 1 90.06 111 ALA B CA 1
ATOM 4839 C C . ALA B 1 111 ? -1.04 31.938 9.562 1 90.06 111 ALA B C 1
ATOM 4841 O O . ALA B 1 111 ? -0.114 32.656 9.945 1 90.06 111 ALA B O 1
ATOM 4842 N N . ALA B 1 112 ? -1.257 31.672 8.312 1 93 112 ALA B N 1
ATOM 4843 C CA . ALA B 1 112 ? -0.426 32.25 7.258 1 93 112 ALA B CA 1
ATOM 4844 C C . ALA B 1 112 ? -0.564 33.781 7.23 1 93 112 ALA B C 1
ATOM 4846 O O . ALA B 1 112 ? 0.432 34.5 7.125 1 93 112 ALA B O 1
ATOM 4847 N N . LYS B 1 113 ? -1.786 34.219 7.305 1 90.12 113 LYS B N 1
ATOM 4848 C CA . LYS B 1 113 ? -2.041 35.656 7.297 1 90.12 113 LYS B CA 1
ATOM 4849 C C . LYS B 1 113 ? -1.37 36.344 8.484 1 90.12 113 LYS B C 1
ATOM 4851 O O . LYS B 1 113 ? -0.879 37.469 8.367 1 90.12 113 LYS B O 1
ATOM 4856 N N . ALA B 1 114 ? -1.445 35.625 9.594 1 88.56 114 ALA B N 1
ATOM 4857 C CA . ALA B 1 114 ? -0.78 36.156 10.773 1 88.56 114 ALA B CA 1
ATOM 4858 C C . ALA B 1 114 ? 0.714 36.344 10.531 1 88.56 114 ALA B C 1
ATOM 4860 O O . ALA B 1 114 ? 1.278 37.406 10.859 1 88.56 114 ALA B O 1
ATOM 4861 N N . LEU B 1 115 ? 1.302 35.375 9.953 1 91.31 115 LEU B N 1
ATOM 4862 C CA . LEU B 1 115 ? 2.73 35.438 9.672 1 91.31 115 LEU B CA 1
ATOM 4863 C C . LEU B 1 115 ? 3.035 36.531 8.633 1 91.31 115 LEU B C 1
ATOM 4865 O O . LEU B 1 115 ? 4.031 37.25 8.75 1 91.31 115 LEU B O 1
ATOM 4869 N N . LEU B 1 116 ? 2.211 36.625 7.637 1 92.81 116 LEU B N 1
ATOM 4870 C CA . LEU B 1 116 ? 2.385 37.656 6.598 1 92.81 116 LEU B CA 1
ATOM 4871 C C . LEU B 1 116 ? 2.254 39.062 7.176 1 92.81 116 LEU B C 1
ATOM 4873 O O . LEU B 1 116 ? 2.988 39.969 6.781 1 92.81 116 LEU B O 1
ATOM 4877 N N . ARG B 1 117 ? 1.314 39.188 8.078 1 90.06 117 ARG B N 1
ATOM 4878 C CA . ARG B 1 117 ? 1.118 40.469 8.742 1 90.06 117 ARG B CA 1
ATOM 4879 C C . ARG B 1 117 ? 2.359 40.875 9.531 1 90.06 117 ARG B C 1
ATOM 4881 O O . ARG B 1 117 ? 2.799 42.031 9.461 1 90.06 117 ARG B O 1
ATOM 4888 N N . VAL B 1 118 ? 2.861 39.938 10.25 1 90.94 118 VAL B N 1
ATOM 4889 C CA . VAL B 1 118 ? 4.074 40.188 11.023 1 90.94 118 VAL B CA 1
ATOM 4890 C C . VAL B 1 118 ? 5.23 40.5 10.078 1 90.94 118 VAL B C 1
ATOM 4892 O O . VAL B 1 118 ? 5.996 41.438 10.336 1 90.94 118 VAL B O 1
ATOM 4895 N N . GLN B 1 119 ? 5.336 39.812 9.023 1 92.88 119 GLN B N 1
ATOM 4896 C CA . GLN B 1 119 ? 6.395 40.031 8.047 1 92.88 119 GLN B CA 1
ATOM 4897 C C . GLN B 1 119 ? 6.316 41.438 7.465 1 92.88 119 GLN B C 1
ATOM 4899 O O . GLN B 1 119 ? 7.316 42.156 7.422 1 92.88 119 GLN B O 1
ATOM 4904 N N . GLN B 1 120 ? 5.18 41.812 7.078 1 89.94 120 GLN B N 1
ATOM 4905 C CA . GLN B 1 120 ? 4.961 43.094 6.426 1 89.94 120 GLN B CA 1
ATOM 4906 C C . GLN B 1 120 ? 5.168 44.25 7.402 1 89.94 120 GLN B C 1
ATOM 4908 O O . GLN B 1 120 ? 5.852 45.219 7.082 1 89.94 120 GLN B O 1
ATOM 4913 N N . THR B 1 121 ? 4.547 44.156 8.578 1 90.69 121 THR B N 1
ATOM 4914 C CA . THR B 1 121 ? 4.574 45.25 9.547 1 90.69 121 THR B CA 1
ATOM 4915 C C . THR B 1 121 ? 5.988 45.469 10.07 1 90.69 121 THR B C 1
ATOM 4917 O O . THR B 1 121 ? 6.43 46.625 10.203 1 90.69 121 THR B O 1
ATOM 4920 N N . TYR B 1 122 ? 6.695 44.406 10.273 1 91.31 122 TYR B N 1
ATOM 4921 C CA . TYR B 1 122 ? 8.008 44.531 10.898 1 91.31 122 TYR B CA 1
ATOM 4922 C C . TYR B 1 122 ? 9.117 44.5 9.859 1 91.31 122 TYR B C 1
ATOM 4924 O O . TYR B 1 122 ? 10.305 44.531 10.203 1 91.31 122 TYR B O 1
ATOM 4932 N N . GLY B 1 123 ? 8.773 44.375 8.633 1 89.88 123 GLY B N 1
ATOM 4933 C CA . GLY B 1 123 ? 9.742 44.375 7.555 1 89.88 123 GLY B CA 1
ATOM 4934 C C . GLY B 1 123 ? 10.727 43.219 7.629 1 89.88 123 GLY B C 1
ATOM 4935 O O . GLY B 1 123 ? 11.938 43.438 7.484 1 89.88 123 GLY B O 1
ATOM 4936 N N . LEU B 1 124 ? 10.242 42.062 7.891 1 91.38 124 LEU B N 1
ATOM 4937 C CA . LEU B 1 124 ? 11.102 40.906 8.039 1 91.38 124 LEU B CA 1
ATOM 4938 C C . LEU B 1 124 ? 11.398 40.281 6.688 1 91.38 124 LEU B C 1
ATOM 4940 O O . LEU B 1 124 ? 10.523 40.219 5.824 1 91.38 124 LEU B O 1
ATOM 4944 N N . GLU B 1 125 ? 12.617 39.844 6.531 1 93.69 125 GLU B N 1
ATOM 4945 C CA . GLU B 1 125 ? 13.016 39.188 5.285 1 93.69 125 GLU B CA 1
ATOM 4946 C C . GLU B 1 125 ? 12.469 37.781 5.188 1 93.69 125 GLU B C 1
ATOM 4948 O O . GLU B 1 125 ? 12.492 37.031 6.168 1 93.69 125 GLU B O 1
ATOM 4953 N N . THR B 1 126 ? 12.078 37.406 3.971 1 96.06 126 THR B N 1
ATOM 4954 C CA . THR B 1 126 ? 11.523 36.094 3.717 1 96.06 126 THR B CA 1
ATOM 4955 C C . THR B 1 126 ? 12.547 35 4.055 1 96.06 126 THR B C 1
ATOM 4957 O O . THR B 1 126 ? 12.203 34 4.691 1 96.06 126 THR B O 1
ATOM 4960 N N . ALA B 1 127 ? 13.766 35.188 3.678 1 94.56 127 ALA B N 1
ATOM 4961 C CA . ALA B 1 127 ? 14.82 34.219 3.912 1 94.56 127 ALA B CA 1
ATOM 4962 C C . ALA B 1 127 ? 15.031 34 5.406 1 94.56 127 ALA B C 1
ATOM 4964 O O . ALA B 1 127 ? 15.234 32.844 5.844 1 94.56 127 ALA B O 1
ATOM 4965 N N . SER B 1 128 ? 15.047 35.062 6.164 1 93.12 128 SER B N 1
ATOM 4966 C CA . SER B 1 128 ? 15.227 34.969 7.609 1 93.12 128 SER B CA 1
ATOM 4967 C C . SER B 1 128 ? 14.07 34.219 8.258 1 93.12 128 SER B C 1
ATOM 4969 O O . SER B 1 128 ? 14.281 33.375 9.148 1 93.12 128 SER B O 1
ATOM 4971 N N . LEU B 1 129 ? 12.875 34.562 7.836 1 94.12 129 LEU B N 1
ATOM 4972 C CA . LEU B 1 129 ? 11.703 33.875 8.367 1 94.12 129 LEU B CA 1
ATOM 4973 C C . LEU B 1 129 ? 11.75 32.375 8.031 1 94.12 129 LEU B C 1
ATOM 4975 O O . LEU B 1 129 ? 11.406 31.547 8.867 1 94.12 129 LEU B O 1
ATOM 4979 N N . ALA B 1 130 ? 12.164 32.062 6.809 1 94.62 130 ALA B N 1
ATOM 4980 C CA . ALA B 1 130 ? 12.242 30.688 6.355 1 94.62 130 ALA B CA 1
ATOM 4981 C C . ALA B 1 130 ? 13.258 29.891 7.172 1 94.62 130 ALA B C 1
ATOM 4983 O O . ALA B 1 130 ? 13.156 28.672 7.285 1 94.62 130 ALA B O 1
ATOM 4984 N N . GLU B 1 131 ? 14.195 30.562 7.762 1 93 131 GLU B N 1
ATOM 4985 C CA . GLU B 1 131 ? 15.203 29.922 8.602 1 93 131 GLU B CA 1
ATOM 4986 C C . GLU B 1 131 ? 14.742 29.844 10.055 1 93 131 GLU B C 1
ATOM 4988 O O . GLU B 1 131 ? 15.461 29.328 10.914 1 93 131 GLU B O 1
ATOM 4993 N N . GLY B 1 132 ? 13.586 30.344 10.328 1 90.81 132 GLY B N 1
ATOM 4994 C CA . GLY B 1 132 ? 13.016 30.25 11.656 1 90.81 132 GLY B CA 1
ATOM 4995 C C . GLY B 1 132 ? 13.328 31.453 12.531 1 90.81 132 GLY B C 1
ATOM 4996 O O . GLY B 1 132 ? 13.023 31.453 13.727 1 90.81 132 GLY B O 1
ATOM 4997 N N . ARG B 1 133 ? 13.883 32.469 11.938 1 89 133 ARG B N 1
ATOM 4998 C CA . ARG B 1 133 ? 14.266 33.656 12.711 1 89 133 ARG B CA 1
ATOM 4999 C C . ARG B 1 133 ? 13.133 34.656 12.742 1 89 133 ARG B C 1
ATOM 5001 O O . ARG B 1 133 ? 12.672 35.125 11.695 1 89 133 ARG B O 1
ATOM 5008 N N . ILE B 1 134 ? 12.68 34.938 13.922 1 85.31 134 ILE B N 1
ATOM 5009 C CA . ILE B 1 134 ? 11.617 35.906 14.078 1 85.31 134 ILE B CA 1
ATOM 5010 C C . ILE B 1 134 ? 11.875 36.781 15.32 1 85.31 134 ILE B C 1
ATOM 5012 O O . ILE B 1 134 ? 12.672 36.406 16.188 1 85.31 134 ILE B O 1
ATOM 5016 N N . LEU B 1 135 ? 11.312 37.906 15.359 1 78.5 135 LEU B N 1
ATOM 5017 C CA . LEU B 1 135 ? 11.555 38.875 16.422 1 78.5 135 LEU B CA 1
ATOM 5018 C C . LEU B 1 135 ? 11.039 38.344 17.766 1 78.5 135 LEU B C 1
ATOM 5020 O O . LEU B 1 135 ? 9.898 37.906 17.859 1 78.5 135 LEU B O 1
ATOM 5024 N N . GLY B 1 136 ? 11.875 38.375 18.781 1 68.81 136 GLY B N 1
ATOM 5025 C CA . GLY B 1 136 ? 11.438 38.156 20.156 1 68.81 136 GLY B CA 1
ATOM 5026 C C . GLY B 1 136 ? 11.328 36.688 20.516 1 68.81 136 GLY B C 1
ATOM 5027 O O . GLY B 1 136 ? 10.773 36.344 21.562 1 68.81 136 GLY B O 1
ATOM 5028 N N . ALA B 1 137 ? 11.578 35.844 19.672 1 68.62 137 ALA B N 1
ATOM 5029 C CA . ALA B 1 137 ? 11.398 34.438 19.984 1 68.62 137 ALA B CA 1
ATOM 5030 C C . ALA B 1 137 ? 12.664 33.656 19.688 1 68.62 137 ALA B C 1
ATOM 5032 O O . ALA B 1 137 ? 13.57 34.125 19.016 1 68.62 137 ALA B O 1
ATOM 5033 N N . VAL B 1 138 ? 12.703 32.562 20.438 1 76.56 138 VAL B N 1
ATOM 5034 C CA . VAL B 1 138 ? 13.68 31.531 20.062 1 76.56 138 VAL B CA 1
ATOM 5035 C C . VAL B 1 138 ? 13.438 31.094 18.625 1 76.56 138 VAL B C 1
ATOM 5037 O O . VAL B 1 138 ? 12.297 31.078 18.156 1 76.56 138 VAL B O 1
ATOM 5040 N N . ASP B 1 139 ? 14.57 30.906 17.953 1 81.38 139 ASP B N 1
ATOM 5041 C CA . ASP B 1 139 ? 14.453 30.484 16.562 1 81.38 139 ASP B CA 1
ATOM 5042 C C . ASP B 1 139 ? 13.5 29.297 16.422 1 81.38 139 ASP B C 1
ATOM 5044 O O . ASP B 1 139 ? 13.555 28.359 17.219 1 81.38 139 ASP B O 1
ATOM 5048 N N . GLY B 1 140 ? 12.547 29.469 15.516 1 88.19 140 GLY B N 1
ATOM 5049 C CA . GLY B 1 140 ? 11.594 28.406 15.203 1 88.19 140 GLY B CA 1
ATOM 5050 C C . GLY B 1 140 ? 12.133 27.391 14.211 1 88.19 140 GLY B C 1
ATOM 5051 O O . GLY B 1 140 ? 13.344 27.219 14.094 1 88.19 140 GLY B O 1
ATOM 5052 N N . LEU B 1 141 ? 11.273 26.688 13.672 1 91.94 141 LEU B N 1
ATOM 5053 C CA . LEU B 1 141 ? 11.602 25.656 12.695 1 91.94 141 LEU B CA 1
ATOM 5054 C C . LEU B 1 141 ? 12.023 26.266 11.367 1 91.94 141 LEU B C 1
ATOM 5056 O O . LEU B 1 141 ? 11.508 27.312 10.977 1 91.94 141 LEU B O 1
ATOM 5060 N N . SER B 1 142 ? 12.992 25.594 10.703 1 92.94 142 SER B N 1
ATOM 5061 C CA . SER B 1 142 ? 13.289 25.953 9.32 1 92.94 142 SER B CA 1
ATOM 5062 C C . SER B 1 142 ? 12.227 25.438 8.367 1 92.94 142 SER B C 1
ATOM 5064 O O . SER B 1 142 ? 11.758 24.297 8.508 1 92.94 142 SER B O 1
ATOM 5066 N N . LEU B 1 143 ? 11.82 26.25 7.465 1 93.69 143 LEU B N 1
ATOM 5067 C CA . LEU B 1 143 ? 10.758 25.875 6.539 1 93.69 143 LEU B CA 1
ATOM 5068 C C . LEU B 1 143 ? 11.32 25.094 5.352 1 93.69 143 LEU B C 1
ATOM 5070 O O . LEU B 1 143 ? 12.383 25.438 4.828 1 93.69 143 LEU B O 1
ATOM 5074 N N . SER B 1 144 ? 10.641 24.094 4.988 1 91.69 144 SER B N 1
ATOM 5075 C CA . SER B 1 144 ? 10.977 23.359 3.773 1 91.69 144 SER B CA 1
ATOM 5076 C C . SER B 1 144 ? 10.5 24.109 2.529 1 91.69 144 SER B C 1
ATOM 5078 O O . SER B 1 144 ? 9.789 25.109 2.633 1 91.69 144 SER B O 1
ATOM 5080 N N . ALA B 1 145 ? 10.969 23.594 1.302 1 91.25 145 ALA B N 1
ATOM 5081 C CA . ALA B 1 145 ? 10.492 24.172 0.048 1 91.25 145 ALA B CA 1
ATOM 5082 C C . ALA B 1 145 ? 8.977 24.109 -0.044 1 91.25 145 ALA B C 1
ATOM 5084 O O . ALA B 1 145 ? 8.336 25.047 -0.531 1 91.25 145 ALA B O 1
ATOM 5085 N N . ASP B 1 146 ? 8.438 23.031 0.448 1 91.56 146 ASP B N 1
ATOM 5086 C CA . ASP B 1 146 ? 6.984 22.859 0.409 1 91.56 146 ASP B CA 1
ATOM 5087 C C . ASP B 1 146 ? 6.293 23.828 1.361 1 91.56 146 ASP B C 1
ATOM 5089 O O . ASP B 1 146 ? 5.207 24.328 1.063 1 91.56 146 ASP B O 1
ATOM 5093 N N . ASP B 1 147 ? 6.844 24.047 2.547 1 93.81 147 ASP B N 1
ATOM 5094 C CA . ASP B 1 147 ? 6.312 25.031 3.48 1 93.81 147 ASP B CA 1
ATOM 5095 C C . ASP B 1 147 ? 6.316 26.422 2.861 1 93.81 147 ASP B C 1
ATOM 5097 O O . ASP B 1 147 ? 5.336 27.156 2.971 1 93.81 147 ASP B O 1
ATOM 5101 N N . CYS B 1 148 ? 7.418 26.766 2.223 1 94.44 148 CYS B N 1
ATOM 5102 C CA . CYS B 1 148 ? 7.543 28.062 1.575 1 94.44 148 CYS B CA 1
ATOM 5103 C C . CYS B 1 148 ? 6.512 28.219 0.465 1 94.44 148 CYS B C 1
ATOM 5105 O O . CYS B 1 148 ? 5.938 29.297 0.296 1 94.44 148 CYS B O 1
ATOM 5107 N N . PHE B 1 149 ? 6.375 27.156 -0.246 1 92.88 149 PHE B N 1
ATOM 5108 C CA . PHE B 1 149 ? 5.379 27.188 -1.311 1 92.88 149 PHE B CA 1
ATOM 5109 C C . PHE B 1 149 ? 3.998 27.5 -0.748 1 92.88 149 PHE B C 1
ATOM 5111 O O . PHE B 1 149 ? 3.264 28.312 -1.303 1 92.88 149 PHE B O 1
ATOM 5118 N N . GLU B 1 150 ? 3.658 26.781 0.311 1 94.5 150 GLU B N 1
ATOM 5119 C CA . GLU B 1 150 ? 2.346 27.016 0.912 1 94.5 150 GLU B CA 1
ATOM 5120 C C . GLU B 1 150 ? 2.203 28.453 1.398 1 94.5 150 GLU B C 1
ATOM 5122 O O . GLU B 1 150 ? 1.134 29.047 1.273 1 94.5 150 GLU B O 1
ATOM 5127 N N . MET B 1 151 ? 3.26 29.031 1.946 1 95.88 151 MET B N 1
ATOM 5128 C CA . MET B 1 151 ? 3.246 30.438 2.346 1 95.88 151 MET B CA 1
ATOM 5129 C C . MET B 1 151 ? 2.992 31.328 1.146 1 95.88 151 MET B C 1
ATOM 5131 O O . MET B 1 151 ? 2.217 32.281 1.233 1 95.88 151 MET B O 1
ATOM 5135 N N . GLY B 1 152 ? 3.695 31.047 0.027 1 94.56 152 GLY B N 1
ATOM 5136 C CA . GLY B 1 152 ? 3.496 31.812 -1.194 1 94.56 152 GLY B CA 1
ATOM 5137 C C . GLY B 1 152 ? 2.078 31.734 -1.724 1 94.56 152 GLY B C 1
ATOM 5138 O O . GLY B 1 152 ? 1.505 32.75 -2.131 1 94.56 152 GLY B O 1
ATOM 5139 N N . ARG B 1 153 ? 1.555 30.562 -1.697 1 92.31 153 ARG B N 1
ATOM 5140 C CA . ARG B 1 153 ? 0.185 30.359 -2.154 1 92.31 153 ARG B CA 1
ATOM 5141 C C . ARG B 1 153 ? -0.805 31.125 -1.279 1 92.31 153 ARG B C 1
ATOM 5143 O O . ARG B 1 153 ? -1.721 31.781 -1.79 1 92.31 153 ARG B O 1
ATOM 5150 N N . GLN B 1 154 ? -0.625 31.016 0.023 1 93.62 154 GLN B N 1
ATOM 5151 C CA . GLN B 1 154 ? -1.49 31.734 0.951 1 93.62 154 GLN B CA 1
ATOM 5152 C C . GLN B 1 154 ? -1.359 33.25 0.767 1 93.62 154 GLN B C 1
ATOM 5154 O O . GLN B 1 154 ? -2.352 33.969 0.846 1 93.62 154 GLN B O 1
ATOM 5159 N N . ALA B 1 155 ? -0.137 33.719 0.552 1 95.12 155 ALA B N 1
ATOM 5160 C CA . ALA B 1 155 ? 0.107 35.125 0.321 1 95.12 155 ALA B CA 1
ATOM 5161 C C . ALA B 1 155 ? -0.611 35.625 -0.936 1 95.12 155 ALA B C 1
ATOM 5163 O O . ALA B 1 155 ? -1.187 36.719 -0.949 1 95.12 155 ALA B O 1
ATOM 5164 N N . PHE B 1 156 ? -0.536 34.781 -2 1 90.25 156 PHE B N 1
ATOM 5165 C CA . PHE B 1 156 ? -1.231 35.094 -3.242 1 90.25 156 PHE B CA 1
ATOM 5166 C C . PHE B 1 156 ? -2.727 35.25 -2.998 1 90.25 156 PHE B C 1
ATOM 5168 O O . PHE B 1 156 ? -3.328 36.25 -3.42 1 90.25 156 PHE B O 1
ATOM 5175 N N . HIS B 1 157 ? -3.344 34.344 -2.246 1 88.19 157 HIS B N 1
ATOM 5176 C CA . HIS B 1 157 ? -4.781 34.375 -2.004 1 88.19 157 HIS B CA 1
ATOM 5177 C C . HIS B 1 157 ? -5.168 35.5 -1.053 1 88.19 157 HIS B C 1
ATOM 5179 O O . HIS B 1 157 ? -6.305 35.969 -1.079 1 88.19 157 HIS B O 1
ATOM 5185 N N . ALA B 1 158 ? -4.227 35.906 -0.233 1 87 158 ALA B N 1
ATOM 5186 C CA . ALA B 1 158 ? -4.465 37 0.698 1 87 158 ALA B CA 1
ATOM 5187 C C . ALA B 1 158 ? -4.277 38.344 0.01 1 87 158 ALA B C 1
ATOM 5189 O O . ALA B 1 158 ? -4.508 39.406 0.615 1 87 158 ALA B O 1
ATOM 5190 N N . GLY B 1 159 ? -3.811 38.375 -1.254 1 87.25 159 GLY B N 1
ATOM 5191 C CA . GLY B 1 159 ? -3.609 39.594 -2.006 1 87.25 159 GLY B CA 1
ATOM 5192 C C . GLY B 1 159 ? -2.27 40.25 -1.733 1 87.25 159 GLY B C 1
ATOM 5193 O O . GLY B 1 159 ? -2.041 41.406 -2.127 1 87.25 159 GLY B O 1
ATOM 5194 N N . SER B 1 160 ? -1.446 39.625 -0.967 1 90.88 160 SER B N 1
ATOM 5195 C CA . SER B 1 160 ? -0.095 40.125 -0.713 1 90.88 160 SER B CA 1
ATOM 5196 C C . SER B 1 160 ? 0.881 39.625 -1.776 1 90.88 160 SER B C 1
ATOM 5198 O O . SER B 1 160 ? 1.716 38.75 -1.505 1 90.88 160 SER B O 1
ATOM 5200 N N . TYR B 1 161 ? 0.873 40.219 -2.91 1 90.75 161 TYR B N 1
ATOM 5201 C CA . TYR B 1 161 ? 1.553 39.688 -4.086 1 90.75 161 TYR B CA 1
ATOM 5202 C C . TYR B 1 161 ? 3.062 39.875 -3.963 1 90.75 161 TYR B C 1
ATOM 5204 O O . TYR B 1 161 ? 3.828 39.031 -4.441 1 90.75 161 TYR B O 1
ATOM 5212 N N . ASP B 1 162 ? 3.527 40.969 -3.297 1 91.88 162 ASP B N 1
ATOM 5213 C CA . ASP B 1 162 ? 4.961 41.125 -3.072 1 91.88 162 ASP B CA 1
ATOM 5214 C C . ASP B 1 162 ? 5.516 39.969 -2.242 1 91.88 162 ASP B C 1
ATOM 5216 O O . ASP B 1 162 ? 6.559 39.406 -2.574 1 91.88 162 ASP B O 1
ATOM 5220 N N . ASN B 1 163 ? 4.809 39.719 -1.226 1 95.06 163 ASN B N 1
ATOM 5221 C CA . ASN B 1 163 ? 5.23 38.625 -0.378 1 95.06 163 ASN B CA 1
ATOM 5222 C C . ASN B 1 163 ? 5.094 37.281 -1.099 1 95.06 163 ASN B C 1
ATOM 5224 O O . ASN B 1 163 ? 5.93 36.375 -0.924 1 95.06 163 ASN B O 1
ATOM 5228 N N . ALA B 1 164 ? 3.99 37.094 -1.901 1 95.12 164 ALA B N 1
ATOM 5229 C CA . ALA B 1 164 ? 3.811 35.875 -2.672 1 95.12 164 ALA B CA 1
ATOM 5230 C C . ALA B 1 164 ? 5.012 35.625 -3.578 1 95.12 164 ALA B C 1
ATOM 5232 O O . ALA B 1 164 ? 5.559 34.5 -3.594 1 95.12 164 ALA B O 1
ATOM 5233 N N . ILE B 1 165 ? 5.414 36.656 -4.254 1 94.94 165 ILE B N 1
ATOM 5234 C CA . ILE B 1 165 ? 6.547 36.531 -5.172 1 94.94 165 ILE B CA 1
ATOM 5235 C C . ILE B 1 165 ? 7.805 36.156 -4.395 1 94.94 165 ILE B C 1
ATOM 5237 O O . ILE B 1 165 ? 8.523 35.25 -4.789 1 94.94 165 ILE B O 1
ATOM 5241 N N . SER B 1 166 ? 8.047 36.844 -3.283 1 96.56 166 SER B N 1
ATOM 5242 C CA . SER B 1 166 ? 9.234 36.594 -2.482 1 96.56 166 SER B CA 1
ATOM 5243 C C . SER B 1 166 ? 9.266 35.125 -1.983 1 96.56 166 SER B C 1
ATOM 5245 O O . SER B 1 166 ? 10.297 34.469 -2.07 1 96.56 166 SER B O 1
ATOM 5247 N N . TRP B 1 167 ? 8.195 34.594 -1.456 1 96.69 167 TRP B N 1
ATOM 5248 C CA . TRP B 1 167 ? 8.117 33.25 -0.928 1 96.69 167 TRP B CA 1
ATOM 5249 C C . TRP B 1 167 ? 8.234 32.219 -2.047 1 96.69 167 TRP B C 1
ATOM 5251 O O . TRP B 1 167 ? 8.891 31.188 -1.883 1 96.69 167 TRP B O 1
ATOM 5261 N N . LEU B 1 168 ? 7.594 32.469 -3.199 1 94 168 LEU B N 1
ATOM 5262 C CA . LEU B 1 168 ? 7.625 31.531 -4.32 1 94 168 LEU B CA 1
ATOM 5263 C C . LEU B 1 168 ? 9.016 31.484 -4.949 1 94 168 LEU B C 1
ATOM 5265 O O . LEU B 1 168 ? 9.469 30.422 -5.379 1 94 168 LEU B O 1
ATOM 5269 N N . GLU B 1 169 ? 9.656 32.656 -4.984 1 94.56 169 GLU B N 1
ATOM 5270 C CA . GLU B 1 169 ? 11.039 32.656 -5.457 1 94.56 169 GLU B CA 1
ATOM 5271 C C . GLU B 1 169 ? 11.945 31.844 -4.539 1 94.56 169 GLU B C 1
ATOM 5273 O O . GLU B 1 169 ? 12.812 31.109 -5.012 1 94.56 169 GLU B O 1
ATOM 5278 N N . LEU B 1 170 ? 11.766 32 -3.287 1 94.38 170 LEU B N 1
ATOM 5279 C CA . LEU B 1 170 ? 12.547 31.234 -2.328 1 94.38 170 LEU B CA 1
ATOM 5280 C C . LEU B 1 170 ? 12.25 29.75 -2.467 1 94.38 170 LEU B C 1
ATOM 5282 O O . LEU B 1 170 ? 13.141 28.906 -2.295 1 94.38 170 LEU B O 1
ATOM 5286 N N . THR B 1 171 ? 10.969 29.391 -2.693 1 92.69 171 THR B N 1
ATOM 5287 C CA . THR B 1 171 ? 10.586 28 -2.945 1 92.69 171 THR B CA 1
ATOM 5288 C C . THR B 1 171 ? 11.414 27.406 -4.078 1 92.69 171 THR B C 1
ATOM 5290 O O . THR B 1 171 ? 11.938 26.297 -3.953 1 92.69 171 THR B O 1
ATOM 5293 N N . GLN B 1 172 ? 11.516 28.141 -5.133 1 89.81 172 GLN B N 1
ATOM 5294 C CA . GLN B 1 172 ? 12.289 27.688 -6.289 1 89.81 172 GLN B CA 1
ATOM 5295 C C . GLN B 1 172 ? 13.758 27.516 -5.934 1 89.81 172 GLN B C 1
ATOM 5297 O O . GLN B 1 172 ? 14.391 26.547 -6.359 1 89.81 172 GLN B O 1
ATOM 5302 N N . GLN B 1 173 ? 14.266 28.391 -5.191 1 90.06 173 GLN B N 1
ATOM 5303 C CA . GLN B 1 173 ? 15.656 28.328 -4.773 1 90.06 173 GLN B CA 1
ATOM 5304 C C . GLN B 1 173 ? 15.914 27.078 -3.918 1 90.06 173 GLN B C 1
ATOM 5306 O O . GLN B 1 173 ? 16.891 26.359 -4.141 1 90.06 173 GLN B O 1
ATOM 5311 N N . LYS B 1 174 ? 15.047 26.859 -2.955 1 90.5 174 LYS B N 1
ATOM 5312 C CA . LYS B 1 174 ? 15.211 25.719 -2.066 1 90.5 174 LYS B CA 1
ATOM 5313 C C . LYS B 1 174 ? 15.055 24.406 -2.832 1 90.5 174 LYS B C 1
ATOM 5315 O O . LYS B 1 174 ? 15.719 23.406 -2.51 1 90.5 174 LYS B O 1
ATOM 5320 N N . GLN B 1 175 ? 14.141 24.375 -3.73 1 85.94 175 GLN B N 1
ATOM 5321 C CA . GLN B 1 175 ? 13.953 23.188 -4.562 1 85.94 175 GLN B CA 1
ATOM 5322 C C . GLN B 1 175 ? 15.219 22.875 -5.355 1 85.94 175 GLN B C 1
ATOM 5324 O O . GLN B 1 175 ? 15.57 21.703 -5.531 1 85.94 175 GLN B O 1
ATOM 5329 N N . PHE B 1 176 ? 15.773 23.812 -5.832 1 81.5 176 PHE B N 1
ATOM 5330 C CA . PHE B 1 176 ? 17 23.641 -6.605 1 81.5 176 PHE B CA 1
ATOM 5331 C C . PHE B 1 176 ? 18.141 23.141 -5.727 1 81.5 176 PHE B C 1
ATOM 5333 O O . PHE B 1 176 ? 18.938 22.312 -6.16 1 81.5 176 PHE B O 1
ATOM 5340 N N . GLU B 1 177 ? 18.234 23.594 -4.504 1 82.12 177 GLU B N 1
ATOM 5341 C CA . GLU B 1 177 ? 19.297 23.219 -3.588 1 82.12 177 GLU B CA 1
ATOM 5342 C C . GLU B 1 177 ? 19.078 21.828 -3.016 1 82.12 177 GLU B C 1
ATOM 5344 O O . GLU B 1 177 ? 20.031 21.125 -2.664 1 82.12 177 GLU B O 1
ATOM 5349 N N . GLY B 1 178 ? 17.969 21.438 -2.506 1 70.19 178 GLY B N 1
ATOM 5350 C CA . GLY B 1 178 ? 17.703 20.219 -1.745 1 70.19 178 GLY B CA 1
ATOM 5351 C C . GLY B 1 178 ? 17.359 19.031 -2.619 1 70.19 178 GLY B C 1
ATOM 5352 O O . GLY B 1 178 ? 17.234 17.906 -2.127 1 70.19 178 GLY B O 1
ATOM 5353 N N . ALA B 1 179 ? 17.734 18.922 -3.838 1 55.38 179 ALA B N 1
ATOM 5354 C CA . ALA B 1 179 ? 17.516 17.797 -4.742 1 55.38 179 ALA B CA 1
ATOM 5355 C C . ALA B 1 179 ? 16.156 17.141 -4.484 1 55.38 179 ALA B C 1
ATOM 5357 O O . ALA B 1 179 ? 15.875 16.062 -4.996 1 55.38 179 ALA B O 1
ATOM 5358 N N . SER B 1 180 ? 15.328 17.547 -3.398 1 54.84 180 SER B N 1
ATOM 5359 C CA . SER B 1 180 ? 14.102 16.781 -3.152 1 54.84 180 SER B CA 1
ATOM 5360 C C . SER B 1 180 ? 12.953 17.297 -4.004 1 54.84 180 SER B C 1
ATOM 5362 O O . SER B 1 180 ? 12.82 18.5 -4.219 1 54.84 180 SER B O 1
ATOM 5364 N N . GLU B 1 181 ? 12.531 16.359 -4.938 1 52.31 181 GLU B N 1
ATOM 5365 C CA . GLU B 1 181 ? 11.438 16.625 -5.867 1 52.31 181 GLU B CA 1
ATOM 5366 C C . GLU B 1 181 ? 10.195 17.125 -5.129 1 52.31 181 GLU B C 1
ATOM 5368 O O . GLU B 1 181 ? 9.586 16.391 -4.359 1 52.31 181 GLU B O 1
ATOM 5373 N N . ILE B 1 182 ? 10.289 18.297 -4.711 1 55.84 182 ILE B N 1
ATOM 5374 C CA . ILE B 1 182 ? 9.023 18.812 -4.215 1 55.84 182 ILE B CA 1
ATOM 5375 C C . ILE B 1 182 ? 7.949 18.672 -5.293 1 55.84 182 ILE B C 1
ATOM 5377 O O . ILE B 1 182 ? 8.266 18.484 -6.473 1 55.84 182 ILE B O 1
ATOM 5381 N N . ARG B 1 183 ? 6.668 18.734 -4.898 1 58.22 183 ARG B N 1
ATOM 5382 C CA . ARG B 1 183 ? 5.52 18.656 -5.793 1 58.22 183 ARG B CA 1
ATOM 5383 C C . ARG B 1 183 ? 5.855 19.234 -7.164 1 58.22 183 ARG B C 1
ATOM 5385 O O . ARG B 1 183 ? 7.004 19.594 -7.426 1 58.22 183 ARG B O 1
ATOM 5392 N N . ASN B 1 184 ? 4.945 20.078 -7.824 1 63.38 184 ASN B N 1
ATOM 5393 C CA . ASN B 1 184 ? 4.723 20.422 -9.227 1 63.38 184 ASN B CA 1
ATOM 5394 C C . ASN B 1 184 ? 5.43 21.719 -9.602 1 63.38 184 ASN B C 1
ATOM 5396 O O . ASN B 1 184 ? 5.004 22.797 -9.203 1 63.38 184 ASN B O 1
ATOM 5400 N N . SER B 1 185 ? 6.688 21.734 -9.953 1 74.12 185 SER B N 1
ATOM 5401 C CA . SER B 1 185 ? 7.371 22.875 -10.531 1 74.12 185 SER B CA 1
ATOM 5402 C C . SER B 1 185 ? 6.422 23.719 -11.383 1 74.12 185 SER B C 1
ATOM 5404 O O . SER B 1 185 ? 6.512 24.953 -11.391 1 74.12 185 SER B O 1
ATOM 5406 N N . SER B 1 186 ? 5.504 23.031 -11.883 1 76.44 186 SER B N 1
ATOM 5407 C CA . SER B 1 186 ? 4.531 23.734 -12.711 1 76.44 186 SER B CA 1
ATOM 5408 C C . SER B 1 186 ? 3.6 24.594 -11.867 1 76.44 186 SER B C 1
ATOM 5410 O O . SER B 1 186 ? 3.232 25.703 -12.266 1 76.44 186 SER B O 1
ATOM 5412 N N . GLU B 1 187 ? 3.289 24.141 -10.719 1 81.12 187 GLU B N 1
ATOM 5413 C CA . GLU B 1 187 ? 2.404 24.891 -9.836 1 81.12 187 GLU B CA 1
ATOM 5414 C C . GLU B 1 187 ? 3.1 26.141 -9.281 1 81.12 187 GLU B C 1
ATOM 5416 O O . GLU B 1 187 ? 2.49 27.203 -9.172 1 81.12 187 GLU B O 1
ATOM 5421 N N . ILE B 1 188 ? 4.402 25.984 -8.945 1 86.25 188 ILE B N 1
ATOM 5422 C CA . ILE B 1 188 ? 5.184 27.094 -8.422 1 86.25 188 ILE B CA 1
ATOM 5423 C C . ILE B 1 188 ? 5.262 28.203 -9.461 1 86.25 188 ILE B C 1
ATOM 5425 O O . ILE B 1 188 ? 5.008 29.375 -9.156 1 86.25 188 ILE B O 1
ATOM 5429 N N . SER B 1 189 ? 5.539 27.812 -10.703 1 85 189 SER B N 1
ATOM 5430 C CA . SER B 1 189 ? 5.664 28.781 -11.789 1 85 189 SER B CA 1
ATOM 5431 C C . SER B 1 189 ? 4.336 29.469 -12.07 1 85 189 SER B C 1
ATOM 5433 O O . SER B 1 189 ? 4.301 30.672 -12.359 1 85 189 SER B O 1
ATOM 5435 N N . ARG B 1 190 ? 3.33 28.734 -11.977 1 84.5 190 ARG B N 1
ATOM 5436 C CA . ARG B 1 190 ? 2.002 29.281 -12.211 1 84.5 190 ARG B CA 1
ATOM 5437 C C . ARG B 1 190 ? 1.67 30.359 -11.18 1 84.5 190 ARG B C 1
ATOM 5439 O O . ARG B 1 190 ? 1.247 31.453 -11.539 1 84.5 190 ARG B O 1
ATOM 5446 N N . TYR B 1 191 ? 1.882 30.094 -9.891 1 88.56 191 TYR B N 1
ATOM 5447 C CA . TYR B 1 191 ? 1.571 31.062 -8.836 1 88.56 191 TYR B CA 1
ATOM 5448 C C . TYR B 1 191 ? 2.494 32.281 -8.922 1 88.56 191 TYR B C 1
ATOM 5450 O O . TYR B 1 191 ? 2.08 33.406 -8.625 1 88.56 191 TYR B O 1
ATOM 5458 N N . LEU B 1 192 ? 3.752 32 -9.297 1 89.62 192 LEU B N 1
ATOM 5459 C CA . LEU B 1 192 ? 4.699 33.094 -9.438 1 89.62 192 LEU B CA 1
ATOM 5460 C C . LEU B 1 192 ? 4.266 34.062 -10.547 1 89.62 192 LEU B C 1
ATOM 5462 O O . LEU B 1 192 ? 4.23 35.281 -10.352 1 89.62 192 LEU B O 1
ATOM 5466 N N . THR B 1 193 ? 3.865 33.5 -11.68 1 85.06 193 THR B N 1
ATOM 5467 C CA . THR B 1 193 ? 3.416 34.281 -12.812 1 85.06 193 THR B CA 1
ATOM 5468 C C . THR B 1 193 ? 2.146 35.062 -12.461 1 85.06 193 THR B C 1
ATOM 5470 O O . THR B 1 193 ? 2.033 36.25 -12.766 1 85.06 193 THR B O 1
ATOM 5473 N N . MET B 1 194 ? 1.285 34.344 -11.852 1 87.19 194 MET B N 1
ATOM 5474 C CA . MET B 1 194 ? 0.029 35 -11.469 1 87.19 194 MET B CA 1
ATOM 5475 C C . MET B 1 194 ? 0.275 36.125 -10.469 1 87.19 194 MET B C 1
ATOM 5477 O O . MET B 1 194 ? -0.366 37.156 -10.547 1 87.19 194 MET B O 1
ATOM 5481 N N . SER B 1 195 ? 1.155 35.906 -9.531 1 89.75 195 SER B N 1
ATOM 5482 C CA . SER B 1 195 ? 1.477 36.906 -8.531 1 89.75 195 SER B CA 1
ATOM 5483 C C . SER B 1 195 ? 2.111 38.125 -9.164 1 89.75 195 SER B C 1
ATOM 5485 O O . SER B 1 195 ? 1.792 39.281 -8.797 1 89.75 195 SER B O 1
ATOM 5487 N N . GLU B 1 196 ? 2.963 37.969 -10.102 1 87.81 196 GLU B N 1
ATOM 5488 C CA . GLU B 1 196 ? 3.6 39.062 -10.812 1 87.81 196 GLU B CA 1
ATOM 5489 C C . GLU B 1 196 ? 2.578 39.875 -11.609 1 87.81 196 GLU B C 1
ATOM 5491 O O . GLU B 1 196 ? 2.621 41.094 -11.609 1 87.81 196 GLU B O 1
ATOM 5496 N N . PHE B 1 197 ? 1.742 39.156 -12.203 1 80.81 197 PHE B N 1
ATOM 5497 C CA . PHE B 1 197 ? 0.7 39.812 -12.984 1 80.81 197 PHE B CA 1
ATOM 5498 C C . PHE B 1 197 ? -0.197 40.656 -12.094 1 80.81 197 PHE B C 1
ATOM 5500 O O . PHE B 1 197 ? -0.492 41.812 -12.414 1 80.81 197 PHE B O 1
ATOM 5507 N N . GLN B 1 198 ? -0.65 40.125 -11.031 1 84.38 198 GLN B N 1
ATOM 5508 C CA . GLN B 1 198 ? -1.556 40.812 -10.125 1 84.38 198 GLN B CA 1
ATOM 5509 C C . GLN B 1 198 ? -0.861 42 -9.461 1 84.38 198 GLN B C 1
ATOM 5511 O O . GLN B 1 198 ? -1.487 43.031 -9.203 1 84.38 198 GLN B O 1
ATOM 5516 N N . LYS B 1 199 ? 0.395 41.844 -9.094 1 86.12 199 LYS B N 1
ATOM 5517 C CA . LYS B 1 199 ? 1.16 42.969 -8.531 1 86.12 199 LYS B CA 1
ATOM 5518 C C . LYS B 1 199 ? 1.194 44.156 -9.484 1 86.12 199 LYS B C 1
ATOM 5520 O O . LYS B 1 199 ? 0.95 45.281 -9.07 1 86.12 199 LYS B O 1
ATOM 5525 N N . GLU B 1 200 ? 1.491 43.875 -10.688 1 77.44 200 GLU B N 1
ATOM 5526 C CA . GLU B 1 200 ? 1.544 44.906 -11.711 1 77.44 200 GLU B CA 1
ATOM 5527 C C . GLU B 1 200 ? 0.178 45.562 -11.898 1 77.44 200 GLU B C 1
ATOM 5529 O O . GLU B 1 200 ? 0.083 46.781 -12.039 1 77.44 200 GLU B O 1
ATOM 5534 N N . ARG B 1 201 ? -0.739 44.812 -11.93 1 69.81 201 ARG B N 1
ATOM 5535 C CA . ARG B 1 201 ? -2.098 45.312 -12.078 1 69.81 201 ARG B CA 1
ATOM 5536 C C . ARG B 1 201 ? -2.473 46.219 -10.914 1 69.81 201 ARG B C 1
ATOM 5538 O O . ARG B 1 201 ? -3.039 47.312 -11.109 1 69.81 201 ARG B O 1
ATOM 5545 N N . SER B 1 202 ? -2.193 45.781 -9.711 1 69.88 202 SER B N 1
ATOM 5546 C CA . SER B 1 202 ? -2.504 46.562 -8.508 1 69.88 202 SER B CA 1
ATOM 5547 C C . SER B 1 202 ? -1.735 47.875 -8.484 1 69.88 202 SER B C 1
ATOM 5549 O O . SER B 1 202 ? -2.277 48.906 -8.094 1 69.88 202 SER B O 1
ATOM 5551 N N . GLU B 1 203 ? -0.556 47.844 -8.945 1 68.25 203 GLU B N 1
ATOM 5552 C CA . GLU B 1 203 ? 0.263 49.031 -9 1 68.25 203 GLU B CA 1
ATOM 5553 C C . GLU B 1 203 ? -0.276 50.031 -10.031 1 68.25 203 GLU B C 1
ATOM 5555 O O . GLU B 1 203 ? -0.305 51.219 -9.789 1 68.25 203 GLU B O 1
ATOM 5560 N N . PHE B 1 204 ? -0.717 49.406 -11.039 1 59.72 204 PHE B N 1
ATOM 5561 C CA . PHE B 1 204 ? -1.29 50.25 -12.086 1 59.72 204 PHE B CA 1
ATOM 5562 C C . PHE B 1 204 ? -2.566 50.938 -11.602 1 59.72 204 PHE B C 1
ATOM 5564 O O . PHE B 1 204 ? -2.773 52.125 -11.844 1 59.72 204 PHE B O 1
ATOM 5571 N N . MET B 1 205 ? -3.244 50.25 -10.883 1 58.53 205 MET B N 1
ATOM 5572 C CA . MET B 1 205 ? -4.508 50.781 -10.383 1 58.53 205 MET B CA 1
ATOM 5573 C C . MET B 1 205 ? -4.266 51.844 -9.336 1 58.53 205 MET B C 1
ATOM 5575 O O . MET B 1 205 ? -4.969 52.875 -9.312 1 58.53 205 MET B O 1
ATOM 5579 N N . LEU B 1 206 ? -3.352 51.594 -8.461 1 60.03 206 LEU B N 1
ATOM 5580 C CA . LEU B 1 206 ? -2.998 52.594 -7.438 1 60.03 206 LEU B CA 1
ATOM 5581 C C . LEU B 1 206 ? -2.484 53.875 -8.078 1 60.03 206 LEU B C 1
ATOM 5583 O O . LEU B 1 206 ? -2.826 54.969 -7.629 1 60.03 206 LEU B O 1
ATOM 5587 N N . LEU B 1 207 ? -1.703 53.75 -9.102 1 57.22 207 LEU B N 1
ATOM 5588 C CA . LEU B 1 207 ? -1.182 54.906 -9.82 1 57.22 207 LEU B CA 1
ATOM 5589 C C . LEU B 1 207 ? -2.309 55.688 -10.508 1 57.22 207 LEU B C 1
ATOM 5591 O O . LEU B 1 207 ? -2.367 56.906 -10.43 1 57.22 207 LEU B O 1
ATOM 5595 N N . ALA B 1 208 ? -3.186 54.906 -11.078 1 52.06 208 ALA B N 1
ATOM 5596 C CA . ALA B 1 208 ? -4.316 55.531 -11.75 1 52.06 208 ALA B CA 1
ATOM 5597 C C . ALA B 1 208 ? -5.191 56.312 -10.766 1 52.06 208 ALA B C 1
ATOM 5599 O O . ALA B 1 208 ? -5.613 57.438 -11.039 1 52.06 208 ALA B O 1
ATOM 5600 N N . SER B 1 209 ? -5.363 55.719 -9.617 1 53.47 209 SER B N 1
ATOM 5601 C CA . SER B 1 209 ? -6.16 56.375 -8.578 1 53.47 209 SER B CA 1
ATOM 5602 C C . SER B 1 209 ? -5.48 57.625 -8.062 1 53.47 209 SER B C 1
ATOM 5604 O O . SER B 1 209 ? -6.137 58.656 -7.844 1 53.47 209 SER B O 1
ATOM 5606 N N . SER B 1 210 ? -4.141 57.531 -7.871 1 56.69 210 SER B N 1
ATOM 5607 C CA . SER B 1 210 ? -3.375 58.688 -7.414 1 56.69 210 SER B CA 1
ATOM 5608 C C . SER B 1 210 ? -3.424 59.812 -8.438 1 56.69 210 SER B C 1
ATOM 5610 O O . SER B 1 210 ? -3.568 61 -8.07 1 56.69 210 SER B O 1
ATOM 5612 N N . LEU B 1 211 ? -3.352 59.469 -9.641 1 54.25 211 LEU B N 1
ATOM 5613 C CA . LEU B 1 211 ? -3.391 60.469 -10.703 1 54.25 211 LEU B CA 1
ATOM 5614 C C . LEU B 1 211 ? -4.766 61.125 -10.789 1 54.25 211 LEU B C 1
ATOM 5616 O O . LEU B 1 211 ? -4.875 62.312 -11.023 1 54.25 211 LEU B O 1
ATOM 5620 N N . LEU B 1 212 ? -5.766 60.406 -10.492 1 53.38 212 LEU B N 1
ATOM 5621 C CA . LEU B 1 212 ? -7.125 60.938 -10.469 1 53.38 212 LEU B CA 1
ATOM 5622 C C . LEU B 1 212 ? -7.305 61.906 -9.305 1 53.38 212 LEU B C 1
ATOM 5624 O O . LEU B 1 212 ? -7.91 62.969 -9.477 1 53.38 212 LEU B O 1
ATOM 5628 N N . GLN B 1 213 ? -6.742 61.469 -8.172 1 53.66 213 GLN B N 1
ATOM 5629 C CA . GLN B 1 213 ? -6.855 62.312 -6.992 1 53.66 213 GLN B CA 1
ATOM 5630 C C . GLN B 1 213 ? -6.094 63.625 -7.176 1 53.66 213 GLN B C 1
ATOM 5632 O O . GLN B 1 213 ? -6.508 64.688 -6.672 1 53.66 213 GLN B O 1
ATOM 5637 N N . LEU B 1 214 ? -4.98 63.406 -7.957 1 53.91 214 LEU B N 1
ATOM 5638 C CA . LEU B 1 214 ? -4.168 64.625 -8.195 1 53.91 214 LEU B CA 1
ATOM 5639 C C . LEU B 1 214 ? -4.715 65.438 -9.359 1 53.91 214 LEU B C 1
ATOM 5641 O O . LEU B 1 214 ? -4.219 66.5 -9.656 1 53.91 214 LEU B O 1
ATOM 5645 N N . GLY B 1 215 ? -5.902 65.125 -9.875 1 49.62 215 GLY B N 1
ATOM 5646 C CA . GLY B 1 215 ? -6.562 65.875 -10.922 1 49.62 215 GLY B CA 1
ATOM 5647 C C . GLY B 1 215 ? -5.961 65.625 -12.297 1 49.62 215 GLY B C 1
ATOM 5648 O O . GLY B 1 215 ? -6.277 66.375 -13.25 1 49.62 215 GLY B O 1
ATOM 5649 N N . PHE B 1 216 ? -4.98 65 -12.312 1 48.78 216 PHE B N 1
ATOM 5650 C CA . PHE B 1 216 ? -4.293 64.812 -13.586 1 48.78 216 PHE B CA 1
ATOM 5651 C C . PHE B 1 216 ? -5.109 63.969 -14.547 1 48.78 216 PHE B C 1
ATOM 5653 O O . PHE B 1 216 ? -4.867 63.969 -15.758 1 48.78 216 PHE B O 1
ATOM 5660 N N . MET B 1 217 ? -5.977 63.25 -13.867 1 47 217 MET B N 1
ATOM 5661 C CA . MET B 1 217 ? -6.887 62.469 -14.703 1 47 217 MET B CA 1
ATOM 5662 C C . MET B 1 217 ? -8.336 62.781 -14.375 1 47 217 MET B C 1
ATOM 5664 O O . MET B 1 217 ? -8.703 62.938 -13.203 1 47 217 MET B O 1
ATOM 5668 N N . SER B 1 218 ? -9.031 63.719 -15.133 1 42.03 218 SER B N 1
ATOM 5669 C CA . SER B 1 218 ? -10.453 64 -15 1 42.03 218 SER B CA 1
ATOM 5670 C C . SER B 1 218 ? -11.289 62.781 -15.328 1 42.03 218 SER B C 1
ATOM 5672 O O . SER B 1 218 ? -11.078 62.125 -16.359 1 42.03 218 SER B O 1
ATOM 5674 N N . VAL B 1 219 ? -11.719 62.062 -14.305 1 43.41 219 VAL B N 1
ATOM 5675 C CA . VAL B 1 219 ? -12.695 61 -14.609 1 43.41 219 VAL B CA 1
ATOM 5676 C C . VAL B 1 219 ? -13.969 61.625 -15.172 1 43.41 219 VAL B C 1
ATOM 5678 O O . VAL B 1 219 ? -14.656 62.375 -14.477 1 43.41 219 VAL B O 1
ATOM 5681 N N . THR B 1 220 ? -14.023 62.031 -16.359 1 36.97 220 THR B N 1
ATOM 5682 C CA . THR B 1 220 ? -15.352 62.281 -16.906 1 36.97 220 THR B CA 1
ATOM 5683 C C . THR B 1 220 ? -16.344 61.219 -16.438 1 36.97 220 THR B C 1
ATOM 5685 O O . THR B 1 220 ? -15.953 60.094 -16.203 1 36.97 220 THR B O 1
ATOM 5688 N N . LYS B 1 221 ? -17.672 61.531 -15.977 1 40.22 221 LYS B N 1
ATOM 5689 C CA . LYS B 1 221 ? -18.875 60.812 -15.562 1 40.22 221 LYS B CA 1
ATOM 5690 C C . LYS B 1 221 ? -18.969 59.469 -16.266 1 40.22 221 LYS B C 1
ATOM 5692 O O . LYS B 1 221 ? -19.969 58.75 -16.125 1 40.22 221 LYS B O 1
ATOM 5697 N N . THR B 1 222 ? -18.344 59.281 -17.438 1 35.38 222 THR B N 1
ATOM 5698 C CA . THR B 1 222 ? -18.75 58.062 -18.156 1 35.38 222 THR B CA 1
ATOM 5699 C C . THR B 1 222 ? -18.375 56.812 -17.391 1 35.38 222 THR B C 1
ATOM 5701 O O . THR B 1 222 ? -17.453 56.844 -16.578 1 35.38 222 THR B O 1
ATOM 5704 N N . GLU B 1 223 ? -19.016 55.5 -17.75 1 37.5 223 GLU B N 1
ATOM 5705 C CA . GLU B 1 223 ? -19.047 54.094 -17.438 1 37.5 223 GLU B CA 1
ATOM 5706 C C . GLU B 1 223 ? -17.641 53.531 -17.266 1 37.5 223 GLU B C 1
ATOM 5708 O O . GLU B 1 223 ? -17.406 52.344 -17.562 1 37.5 223 GLU B O 1
ATOM 5713 N N . ASN B 1 224 ? -16.75 54.281 -17.016 1 37.72 224 ASN B N 1
ATOM 5714 C CA . ASN B 1 224 ? -15.422 53.688 -17.094 1 37.72 224 ASN B CA 1
ATOM 5715 C C . ASN B 1 224 ? -15.133 52.781 -15.922 1 37.72 224 ASN B C 1
ATOM 5717 O O . ASN B 1 224 ? -15.312 53.156 -14.766 1 37.72 224 ASN B O 1
ATOM 5721 N N . PRO B 1 225 ? -14.992 51.406 -16.203 1 42.44 225 PRO B N 1
ATOM 5722 C CA . PRO B 1 225 ? -14.797 50.312 -15.25 1 42.44 225 PRO B CA 1
ATOM 5723 C C . PRO B 1 225 ? -13.75 50.656 -14.188 1 42.44 225 PRO B C 1
ATOM 5725 O O . PRO B 1 225 ? -13.75 50.031 -13.109 1 42.44 225 PRO B O 1
ATOM 5728 N N . ILE B 1 226 ? -12.891 51.531 -14.633 1 43.5 226 ILE B N 1
ATOM 5729 C CA . ILE B 1 226 ? -11.828 51.781 -13.664 1 43.5 226 ILE B CA 1
ATOM 5730 C C . ILE B 1 226 ? -12.367 52.656 -12.531 1 43.5 226 ILE B C 1
ATOM 5732 O O . ILE B 1 226 ? -11.883 52.562 -11.398 1 43.5 226 ILE B O 1
ATOM 5736 N N . SER B 1 227 ? -13.219 53.562 -12.867 1 43.22 227 SER B N 1
ATOM 5737 C CA . SER B 1 227 ? -13.805 54.406 -11.836 1 43.22 227 SER B CA 1
ATOM 5738 C C . SER B 1 227 ? -14.484 53.594 -10.75 1 43.22 227 SER B C 1
ATOM 5740 O O . SER B 1 227 ? -14.383 53.906 -9.562 1 43.22 227 SER B O 1
ATOM 5742 N N . GLY B 1 228 ? -15.281 52.562 -11.172 1 43.59 228 GLY B N 1
ATOM 5743 C CA . GLY B 1 228 ? -15.898 51.656 -10.219 1 43.59 228 GLY B CA 1
ATOM 5744 C C . GLY B 1 228 ? -14.891 50.906 -9.383 1 43.59 228 GLY B C 1
ATOM 5745 O O . GLY B 1 228 ? -15.156 50.562 -8.227 1 43.59 228 GLY B O 1
ATOM 5746 N N . LEU B 1 229 ? -13.75 50.594 -10.008 1 43.03 229 LEU B N 1
ATOM 5747 C CA . LEU B 1 229 ? -12.719 49.844 -9.32 1 43.03 229 LEU B CA 1
ATOM 5748 C C . LEU B 1 229 ? -12 50.688 -8.289 1 43.03 229 LEU B C 1
ATOM 5750 O O . LEU B 1 229 ? -11.609 50.219 -7.23 1 43.03 229 LEU B O 1
ATOM 5754 N N . ILE B 1 230 ? -11.805 52 -8.602 1 41.59 230 ILE B N 1
ATOM 5755 C CA . ILE B 1 230 ? -11.109 52.875 -7.676 1 41.59 230 ILE B CA 1
ATOM 5756 C C . ILE B 1 230 ? -12.016 53.188 -6.48 1 41.59 230 ILE B C 1
ATOM 5758 O O . ILE B 1 230 ? -11.547 53.219 -5.34 1 41.59 230 ILE B O 1
ATOM 5762 N N . GLU B 1 231 ? -13.273 53.469 -6.691 1 40.53 231 GLU B N 1
ATOM 5763 C CA . GLU B 1 231 ? -14.164 53.688 -5.551 1 40.53 231 GLU B CA 1
ATOM 5764 C C . GLU B 1 231 ? -14.133 52.5 -4.605 1 40.53 231 GLU B C 1
ATOM 5766 O O . GLU B 1 231 ? -14.336 52.625 -3.4 1 40.53 231 GLU B O 1
ATOM 5771 N N . LYS B 1 232 ? -13.773 51.375 -5.133 1 43.38 232 LYS B N 1
ATOM 5772 C CA . LYS B 1 232 ? -13.797 50.156 -4.336 1 43.38 232 LYS B CA 1
ATOM 5773 C C . LYS B 1 232 ? -12.523 50 -3.498 1 43.38 232 LYS B C 1
ATOM 5775 O O . LYS B 1 232 ? -12.484 49.219 -2.551 1 43.38 232 LYS B O 1
ATOM 5780 N N . VAL B 1 233 ? -11.523 50.53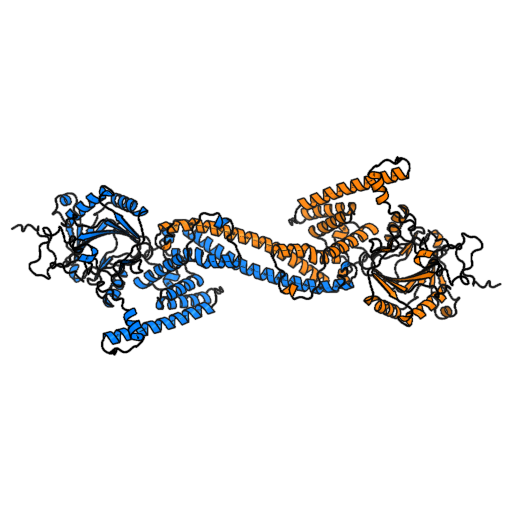1 -4.043 1 40.81 233 VAL B N 1
ATOM 5781 C CA . VAL B 1 233 ? -10.273 50.281 -3.32 1 40.81 233 VAL B CA 1
ATOM 5782 C C . VAL B 1 233 ? -10.195 51.219 -2.107 1 40.81 233 VAL B C 1
ATOM 5784 O O . VAL B 1 233 ? -9.492 50.906 -1.143 1 40.81 233 VAL B O 1
ATOM 5787 N N . VAL B 1 234 ? -10.695 52.5 -2.195 1 37.81 234 VAL B N 1
ATOM 5788 C CA . VAL B 1 234 ? -10.539 53.312 -0.997 1 37.81 234 VAL B CA 1
ATOM 5789 C C . VAL B 1 234 ? -11.719 53.094 -0.053 1 37.81 234 VAL B C 1
ATOM 5791 O O . VAL B 1 234 ? -12.859 53.375 -0.394 1 37.81 234 VAL B O 1
ATOM 5794 N N . PRO B 1 235 ? -11.664 52.188 0.75 1 37.03 235 PRO B N 1
ATOM 5795 C CA . PRO B 1 235 ? -12.758 52.094 1.718 1 37.03 235 PRO B CA 1
ATOM 5796 C C . PRO B 1 235 ? -13.141 53.438 2.303 1 37.03 235 PRO B C 1
ATOM 5798 O O . PRO B 1 235 ? -12.266 54.25 2.658 1 37.03 235 PRO B O 1
ATOM 5801 N N . LYS B 1 236 ? -14.328 53.938 1.944 1 36.47 236 LYS B N 1
ATOM 5802 C CA . LYS B 1 236 ? -14.977 55.156 2.422 1 36.47 236 LYS B CA 1
ATOM 5803 C C . LYS B 1 236 ? -15.227 55.094 3.926 1 36.47 236 LYS B C 1
ATOM 5805 O O . LYS B 1 236 ? -16.375 55.031 4.367 1 36.47 236 LYS B O 1
ATOM 5810 N N . ASN B 1 237 ? -14.594 54.344 4.641 1 33.44 237 ASN B N 1
ATOM 5811 C CA . ASN B 1 237 ? -14.984 54.562 6.031 1 33.44 237 ASN B CA 1
ATOM 5812 C C . ASN B 1 237 ? -14.688 56 6.484 1 33.44 237 ASN B C 1
ATOM 5814 O O . ASN B 1 237 ? -13.523 56.406 6.52 1 33.44 237 ASN B O 1
ATOM 5818 N N . ALA B 1 238 ? -15.523 56.844 6.406 1 35.34 238 ALA B N 1
ATOM 5819 C CA . ALA B 1 238 ? -15.586 58.281 6.688 1 35.34 238 ALA B CA 1
ATOM 5820 C C . ALA B 1 238 ? -14.883 58.594 8 1 35.34 238 ALA B C 1
ATOM 5822 O O . ALA B 1 238 ? -14.211 59.625 8.109 1 35.34 238 ALA B O 1
ATOM 5823 N N . PHE B 1 239 ? -15.383 58.062 9.07 1 34.16 239 PHE B N 1
ATOM 5824 C CA . PHE B 1 239 ? -14.914 58.5 10.375 1 34.16 239 PHE B CA 1
ATOM 5825 C C . PHE B 1 239 ? -13.57 57.875 10.719 1 34.16 239 PHE B C 1
ATOM 5827 O O . PHE B 1 239 ? -13.062 58.031 11.828 1 34.16 239 PHE B O 1
ATOM 5834 N N . VAL B 1 240 ? -13.195 56.75 10.156 1 39.81 240 VAL B N 1
ATOM 5835 C CA . VAL B 1 240 ? -11.75 56.531 10.211 1 39.81 240 VAL B CA 1
ATOM 5836 C C . VAL B 1 240 ? -11.031 57.688 9.523 1 39.81 240 VAL B C 1
ATOM 5838 O O . VAL B 1 240 ? -11.18 57.875 8.312 1 39.81 240 VAL B O 1
ATOM 5841 N N . GLY B 1 241 ? -11.078 58.844 10.008 1 42.06 241 GLY B N 1
ATOM 5842 C CA . GLY B 1 241 ? -10.242 59.844 9.352 1 42.06 241 GLY B CA 1
ATOM 5843 C C . GLY B 1 241 ? -9.242 59.25 8.383 1 42.06 241 GLY B C 1
ATOM 5844 O O . GLY B 1 241 ? -8.828 58.094 8.547 1 42.06 241 GLY B O 1
ATOM 5845 N N . GLN B 1 242 ? -9.281 59.625 7.121 1 51.81 242 GLN B N 1
ATOM 5846 C CA . GLN B 1 242 ? -8.469 59.25 5.965 1 51.81 242 GLN B CA 1
ATOM 5847 C C . GLN B 1 242 ? -7.043 58.906 6.379 1 51.81 242 GLN B C 1
ATOM 5849 O O . GLN B 1 242 ? -6.27 59.781 6.773 1 51.81 242 GLN B O 1
ATOM 5854 N N . THR B 1 243 ? -6.918 57.688 7.008 1 64.31 243 THR B N 1
ATOM 5855 C CA . THR B 1 243 ? -5.516 57.281 7.133 1 64.31 243 THR B CA 1
ATOM 5856 C C . THR B 1 243 ? -4.773 57.5 5.816 1 64.31 243 THR B C 1
ATOM 5858 O O . THR B 1 243 ? -5.281 57.156 4.746 1 64.31 243 THR B O 1
ATOM 5861 N N . SER B 1 244 ? -3.883 58.406 5.992 1 69.69 244 SER B N 1
ATOM 5862 C CA . SER B 1 244 ? -3.066 58.75 4.828 1 69.69 244 SER B CA 1
ATOM 5863 C C . SER B 1 244 ? -1.964 57.719 4.609 1 69.69 244 SER B C 1
ATOM 5865 O O . SER B 1 244 ? -1.737 56.844 5.457 1 69.69 244 SER B O 1
ATOM 5867 N N . ILE B 1 245 ? -1.51 57.719 3.539 1 72.62 245 ILE B N 1
ATOM 5868 C CA . ILE B 1 245 ? -0.34 56.906 3.188 1 72.62 245 ILE B CA 1
ATOM 5869 C C . ILE B 1 245 ? 0.784 57.188 4.188 1 72.62 245 ILE B C 1
ATOM 5871 O O . ILE B 1 245 ? 1.534 56.281 4.543 1 72.62 245 ILE B O 1
ATOM 5875 N N . ILE B 1 246 ? 0.689 58.375 4.684 1 80.56 246 ILE B N 1
ATOM 5876 C CA . ILE B 1 246 ? 1.729 58.75 5.629 1 80.56 246 ILE B CA 1
ATOM 5877 C C . ILE B 1 246 ? 1.466 58.094 6.98 1 80.56 246 ILE B C 1
ATOM 5879 O O . ILE B 1 246 ? 2.395 57.625 7.641 1 80.56 246 ILE B O 1
ATOM 5883 N N . ASP B 1 247 ? 0.224 58.031 7.387 1 88.25 247 ASP B N 1
ATOM 5884 C CA . ASP B 1 247 ? -0.128 57.375 8.648 1 88.25 247 ASP B CA 1
ATOM 5885 C C . ASP B 1 247 ? 0.298 55.906 8.641 1 88.25 247 ASP B C 1
ATOM 5887 O O . ASP B 1 247 ? 0.842 55.406 9.625 1 88.25 247 ASP B O 1
ATOM 5891 N N . GLU B 1 248 ? 0.121 55.344 7.504 1 86.38 248 GLU B N 1
ATOM 5892 C CA . GLU B 1 248 ? 0.452 53.938 7.367 1 86.38 248 GLU B CA 1
ATOM 5893 C C . GLU B 1 248 ? 1.96 53.719 7.438 1 86.38 248 GLU B C 1
ATOM 5895 O O . GLU B 1 248 ? 2.426 52.812 8.117 1 86.38 248 GLU B O 1
ATOM 5900 N N . ALA B 1 249 ? 2.645 54.469 6.75 1 87.12 249 ALA B N 1
ATOM 5901 C CA . ALA B 1 249 ? 4.102 54.375 6.746 1 87.12 249 ALA B CA 1
ATOM 5902 C C . ALA B 1 249 ? 4.672 54.625 8.141 1 87.12 249 ALA B C 1
ATOM 5904 O O . ALA B 1 249 ? 5.59 53.906 8.578 1 87.12 249 ALA B O 1
ATOM 5905 N N . THR B 1 250 ? 4.121 55.625 8.812 1 89.88 250 THR B N 1
ATOM 5906 C CA . THR B 1 250 ? 4.598 55.938 10.156 1 89.88 250 THR B CA 1
ATOM 5907 C C . THR B 1 250 ? 4.227 54.812 11.141 1 89.88 250 THR B C 1
ATOM 5909 O O . THR B 1 250 ? 4.992 54.531 12.055 1 89.88 250 THR B O 1
ATOM 5912 N N . TYR B 1 251 ? 3.066 54.312 10.883 1 92.12 251 TYR B N 1
ATOM 5913 C CA . TYR B 1 251 ? 2.639 53.188 11.695 1 92.12 251 TYR B CA 1
ATOM 5914 C C . TYR B 1 251 ? 3.666 52.062 11.648 1 92.12 251 TYR B C 1
ATOM 5916 O O . TYR B 1 251 ? 4.113 51.562 12.688 1 92.12 251 TYR B O 1
ATOM 5924 N N . ARG B 1 252 ? 4.039 51.688 10.5 1 90.75 252 ARG B N 1
ATOM 5925 C CA . ARG B 1 252 ? 5.004 50.594 10.328 1 90.75 252 ARG B CA 1
ATOM 5926 C C . ARG B 1 252 ? 6.352 50.969 10.938 1 90.75 252 ARG B C 1
ATOM 5928 O O . ARG B 1 252 ? 6.977 50.156 11.617 1 90.75 252 ARG B O 1
ATOM 5935 N N . LYS B 1 253 ? 6.719 52.156 10.695 1 91.38 253 LYS B N 1
ATOM 5936 C CA . LYS B 1 253 ? 7.988 52.625 11.234 1 91.38 253 LYS B CA 1
ATOM 5937 C C . LYS B 1 253 ? 7.996 52.562 12.766 1 91.38 253 LYS B C 1
ATOM 5939 O O . LYS B 1 253 ? 8.984 52.125 13.367 1 91.38 253 LYS B O 1
ATOM 5944 N N . LEU B 1 254 ? 6.926 52.969 13.352 1 92.94 254 LEU B N 1
ATOM 5945 C CA . LEU B 1 254 ? 6.828 53 14.812 1 92.94 254 LEU B CA 1
ATOM 5946 C C . LEU B 1 254 ? 6.797 51.562 15.359 1 92.94 254 LEU B C 1
ATOM 5948 O O . LEU B 1 254 ? 7.375 51.281 16.406 1 92.94 254 LEU B O 1
ATOM 5952 N N . CYS B 1 255 ? 6.145 50.688 14.641 1 92.69 255 CYS B N 1
ATOM 5953 C CA . CYS B 1 255 ? 6.113 49.281 15.062 1 92.69 255 CYS B CA 1
ATOM 5954 C C . CYS B 1 255 ? 7.504 48.656 15 1 92.69 255 CYS B C 1
ATOM 5956 O O . CYS B 1 255 ? 7.832 47.781 15.797 1 92.69 255 CYS B O 1
ATOM 5958 N N . GLN B 1 256 ? 8.32 49.094 14.117 1 89.94 256 GLN B N 1
ATOM 5959 C CA . GLN B 1 256 ? 9.656 48.531 13.906 1 89.94 256 GLN B CA 1
ATOM 5960 C C . GLN B 1 256 ? 10.672 49.188 14.859 1 89.94 256 GLN B C 1
ATOM 5962 O O . GLN B 1 256 ? 11.781 48.656 15.023 1 89.94 256 GLN B O 1
ATOM 5967 N N . SER B 1 257 ? 10.273 50.156 15.492 1 83.12 257 SER B N 1
ATOM 5968 C CA . SER B 1 257 ? 11.203 50.875 16.344 1 83.12 257 SER B CA 1
ATOM 5969 C C . SER B 1 257 ? 11.508 50.125 17.625 1 83.12 257 SER B C 1
ATOM 5971 O O . SER B 1 257 ? 10.648 49.406 18.141 1 83.12 257 SER B O 1
ATOM 5973 N N . SER B 1 258 ? 12.828 50.062 17.969 1 67.81 258 SER B N 1
ATOM 5974 C CA . SER B 1 258 ? 13.234 49.344 19.172 1 67.81 258 SER B CA 1
ATOM 5975 C C . SER B 1 258 ? 12.977 50.188 20.422 1 67.81 258 SER B C 1
ATOM 5977 O O . SER B 1 258 ? 12.984 49.688 21.547 1 67.81 258 SER B O 1
ATOM 5979 N N . MET B 1 259 ? 12.961 51.469 20.312 1 60.22 259 MET B N 1
ATOM 5980 C CA . MET B 1 259 ? 12.906 52.281 21.5 1 60.22 259 MET B CA 1
ATOM 5981 C C . MET B 1 259 ? 11.547 52.969 21.625 1 60.22 259 MET B C 1
ATOM 5983 O O . MET B 1 259 ? 10.852 53.188 20.625 1 60.22 259 MET B O 1
ATOM 5987 N N . GLN B 1 260 ? 11.211 52.938 22.938 1 57.06 260 GLN B N 1
ATOM 5988 C CA . GLN B 1 260 ? 10.109 53.844 23.25 1 57.06 260 GLN B CA 1
ATOM 5989 C C . GLN B 1 260 ? 10.312 55.188 22.594 1 57.06 260 GLN B C 1
ATOM 5991 O O . GLN B 1 260 ? 11.398 55.781 22.688 1 57.06 260 GLN B O 1
ATOM 5996 N N . ALA B 1 261 ? 9.727 55.406 21.469 1 60.06 261 ALA B N 1
ATOM 5997 C CA . ALA B 1 261 ? 9.953 56.688 20.797 1 60.06 261 ALA B CA 1
ATOM 5998 C C . ALA B 1 261 ? 9.023 57.781 21.344 1 60.06 261 ALA B C 1
ATOM 6000 O O . ALA B 1 261 ? 7.828 57.531 21.531 1 60.06 261 ALA B O 1
ATOM 6001 N N . VAL B 1 262 ? 9.641 58.656 22.25 1 57.91 262 VAL B N 1
ATOM 6002 C CA . VAL B 1 262 ? 8.914 59.875 22.594 1 57.91 262 VAL B CA 1
ATOM 6003 C C . VAL B 1 262 ? 9.359 61.031 21.688 1 57.91 262 VAL B C 1
ATOM 6005 O O . VAL B 1 262 ? 10.492 61.031 21.203 1 57.91 262 VAL B O 1
ATOM 6008 N N . SER B 1 263 ? 8.523 61.719 21.016 1 49.56 263 SER B N 1
ATOM 6009 C CA . SER B 1 263 ? 8.906 62.875 20.219 1 49.56 263 SER B CA 1
ATOM 6010 C C . SER B 1 263 ? 10.055 63.625 20.859 1 49.56 263 SER B C 1
ATOM 6012 O O . SER B 1 263 ? 10.094 63.781 22.094 1 49.56 263 SER B O 1
ATOM 6014 N N . ALA B 1 264 ? 11.164 63.719 20.188 1 46.06 264 ALA B N 1
ATOM 6015 C CA . ALA B 1 264 ? 12.367 64.438 20.609 1 46.06 264 ALA B CA 1
ATOM 6016 C C . ALA B 1 264 ? 12.008 65.688 21.375 1 46.06 264 ALA B C 1
ATOM 6018 O O . ALA B 1 264 ? 12.703 66.125 22.312 1 46.06 264 ALA B O 1
ATOM 6019 N N . THR B 1 265 ? 11.234 66.438 20.703 1 42.72 265 THR B N 1
ATOM 6020 C CA . THR B 1 265 ? 10.992 67.75 21.328 1 42.72 265 THR B CA 1
ATOM 6021 C C . THR B 1 265 ? 10.664 67.562 22.812 1 42.72 265 THR B C 1
ATOM 6023 O O . THR B 1 265 ? 10.891 68.5 23.609 1 42.72 265 THR B O 1
ATOM 6026 N N . TYR B 1 266 ? 10.039 66.438 23.109 1 45.94 266 TYR B N 1
ATOM 6027 C CA . TYR B 1 266 ? 9.477 66.438 24.453 1 45.94 266 TYR B CA 1
ATOM 6028 C C . TYR B 1 266 ? 10.312 65.562 25.375 1 45.94 266 TYR B C 1
ATOM 6030 O O . TYR B 1 266 ? 9.938 65.312 26.531 1 45.94 266 TYR B O 1
ATOM 6038 N N . LEU B 1 267 ? 11.297 64.938 24.984 1 47.91 267 LEU B N 1
ATOM 6039 C CA . LEU B 1 267 ? 12.164 64.188 25.906 1 47.91 267 LEU B CA 1
ATOM 6040 C C . LEU B 1 267 ? 12.523 65.062 27.109 1 47.91 267 LEU B C 1
ATOM 6042 O O . LEU B 1 267 ? 12.656 64.562 28.234 1 47.91 267 LEU B O 1
ATOM 6046 N N . SER B 1 268 ? 12.898 66.188 26.766 1 45.31 268 SER B N 1
ATOM 6047 C CA . SER B 1 268 ? 13.414 67 27.875 1 45.31 268 SER B CA 1
ATOM 6048 C C . SER B 1 268 ? 12.352 67.188 28.953 1 45.31 268 SER B C 1
ATOM 6050 O O . SER B 1 268 ? 12.68 67.438 30.109 1 45.31 268 SER B O 1
ATOM 6052 N N . ASN B 1 269 ? 11.102 67.25 28.578 1 42.03 269 ASN B N 1
ATOM 6053 C CA . ASN B 1 269 ? 10.078 67.625 29.547 1 42.03 269 ASN B CA 1
ATOM 6054 C C . ASN B 1 269 ? 9.336 66.375 30.078 1 42.03 269 ASN B C 1
ATOM 6056 O O . ASN B 1 269 ? 8.141 66.5 30.359 1 42.03 269 ASN B O 1
ATOM 6060 N N . LEU B 1 270 ? 9.82 65.25 29.922 1 50.72 270 LEU B N 1
ATOM 6061 C CA . LEU B 1 270 ? 9.18 64.125 30.578 1 50.72 270 LEU B CA 1
ATOM 6062 C C . LEU B 1 270 ? 9.094 64.312 32.094 1 50.72 270 LEU B C 1
ATOM 6064 O O . LEU B 1 270 ? 10.117 64.375 32.781 1 50.72 270 LEU B O 1
ATOM 6068 N N . LYS B 1 271 ? 8.117 65 32.5 1 56.03 271 LYS B N 1
ATOM 6069 C CA . LYS B 1 271 ? 7.867 65.188 33.938 1 56.03 271 LYS B CA 1
ATOM 6070 C C . LYS B 1 271 ? 7.277 63.938 34.562 1 56.03 271 LYS B C 1
ATOM 6072 O O . LYS B 1 271 ? 6.262 63.438 34.094 1 56.03 271 LYS B O 1
ATOM 6077 N N . CYS B 1 272 ? 8.164 63.094 35.062 1 57.12 272 CYS B N 1
ATOM 6078 C CA . CYS B 1 272 ? 7.672 62.062 36 1 57.12 272 CYS B CA 1
ATOM 6079 C C . CYS B 1 272 ? 7.102 62.719 37.25 1 57.12 272 CYS B C 1
ATOM 6081 O O . CYS B 1 272 ? 7.766 63.531 37.906 1 57.12 272 CYS B O 1
ATOM 6083 N N . GLN B 1 273 ? 5.77 62.906 37.188 1 62.94 273 GLN B N 1
ATOM 6084 C CA . GLN B 1 273 ? 5.199 63.469 38.406 1 62.94 273 GLN B CA 1
ATOM 6085 C C . GLN B 1 273 ? 4.43 62.406 39.188 1 62.94 273 GLN B C 1
ATOM 6087 O O . GLN B 1 273 ? 3.967 61.406 38.625 1 62.94 273 GLN B O 1
ATOM 6092 N N . PHE B 1 274 ? 4.793 62.25 40.438 1 56.66 274 PHE B N 1
ATOM 6093 C CA . PHE B 1 274 ? 3.932 61.469 41.281 1 56.66 274 PHE B CA 1
ATOM 6094 C C . PHE B 1 274 ? 2.609 62.188 41.531 1 56.66 274 PHE B C 1
ATOM 6096 O O . PHE B 1 274 ? 2.592 63.344 41.875 1 56.66 274 PHE B O 1
ATOM 6103 N N . LEU B 1 275 ? 1.573 61.625 41.031 1 56.5 275 LEU B N 1
ATOM 6104 C CA . LEU B 1 275 ? 0.255 62.188 41.281 1 56.5 275 LEU B CA 1
ATOM 6105 C C . LEU B 1 275 ? -0.156 62 42.75 1 56.5 275 LEU B C 1
ATOM 6107 O O . LEU B 1 275 ? -0.1 60.906 43.281 1 56.5 275 LEU B O 1
ATOM 6111 N N . SER B 1 276 ? -0.118 62.938 43.562 1 54.44 276 SER B N 1
ATOM 6112 C CA . SER B 1 276 ? -0.525 62.875 44.969 1 54.44 276 SER B CA 1
ATOM 6113 C C . SER B 1 276 ? -1.819 63.656 45.188 1 54.44 276 SER B C 1
ATOM 6115 O O . SER B 1 276 ? -2.135 64 46.344 1 54.44 276 SER B O 1
ATOM 6117 N N . HIS B 1 277 ? -2.594 63.875 44.125 1 51.47 277 HIS B N 1
ATOM 6118 C CA . HIS B 1 277 ? -3.65 64.875 44.344 1 51.47 277 HIS B CA 1
ATOM 6119 C C . HIS B 1 277 ? -4.883 64.188 44.969 1 51.47 277 HIS B C 1
ATOM 6121 O O . HIS B 1 277 ? -5.805 64.875 45.406 1 51.47 277 HIS B O 1
ATOM 6127 N N . HIS B 1 278 ? -4.965 62.969 44.938 1 57.41 278 HIS B N 1
ATOM 6128 C CA . HIS B 1 278 ? -6.094 62.281 45.531 1 57.41 278 HIS B CA 1
ATOM 6129 C C . HIS B 1 278 ? -5.664 61.5 46.781 1 57.41 278 HIS B C 1
ATOM 6131 O O . HIS B 1 278 ? -4.562 60.969 46.844 1 57.41 278 HIS B O 1
ATOM 6137 N N . PRO B 1 279 ? -6.445 61.688 47.812 1 54.44 279 PRO B N 1
ATOM 6138 C CA . PRO B 1 279 ? -6.078 61 49.062 1 54.44 279 PRO B CA 1
ATOM 6139 C C . PRO B 1 279 ? -5.668 59.562 48.844 1 54.44 279 PRO B C 1
ATOM 6141 O O . PRO B 1 279 ? -4.754 59.062 49.5 1 54.44 279 PRO B O 1
ATOM 6144 N N . PHE B 1 280 ? -6.238 59.031 47.938 1 55.25 280 PHE B N 1
ATOM 6145 C CA . PHE B 1 280 ? -5.957 57.625 47.656 1 55.25 280 PHE B CA 1
ATOM 6146 C C . PHE B 1 280 ? -4.551 57.438 47.094 1 55.25 280 PHE B C 1
ATOM 6148 O O . PHE B 1 280 ? -3.904 56.438 47.344 1 55.25 280 PHE B O 1
ATOM 6155 N N . LEU B 1 281 ? -4.059 58.438 46.5 1 59.91 281 LEU B N 1
ATOM 6156 C CA . LEU B 1 281 ? -2.75 58.375 45.875 1 59.91 281 LEU B CA 1
ATOM 6157 C C . LEU B 1 281 ? -1.642 58.75 46.844 1 59.91 281 LEU B C 1
ATOM 6159 O O . LEU B 1 281 ? -0.46 58.531 46.562 1 59.91 281 LEU B O 1
ATOM 6163 N N . LEU B 1 282 ? -2.109 59.312 47.875 1 54.78 282 LEU B N 1
ATOM 6164 C CA . LEU B 1 282 ? -1.133 59.594 48.906 1 54.78 282 LEU B CA 1
ATOM 6165 C C . LEU B 1 282 ? -0.555 58.312 49.5 1 54.78 282 LEU B C 1
ATOM 6167 O O . LEU B 1 282 ? 0.634 58.25 49.812 1 54.78 282 LEU B O 1
ATOM 6171 N N . LEU B 1 283 ? -1.371 57.375 49.625 1 53.03 283 LEU B N 1
ATOM 6172 C CA . LEU B 1 283 ? -0.931 56.125 50.219 1 53.03 283 LEU B CA 1
ATOM 6173 C C . LEU B 1 283 ? -0.169 55.281 49.188 1 53.03 283 LEU B C 1
ATOM 6175 O O . LEU B 1 283 ? 0.748 54.531 49.562 1 53.03 283 LEU B O 1
ATOM 6179 N N . GLN B 1 284 ? -0.535 55.406 47.969 1 64.5 284 GLN B N 1
ATOM 6180 C CA . GLN B 1 284 ? 0.153 54.656 46.906 1 64.5 284 GLN B CA 1
ATOM 6181 C C . GLN B 1 284 ? 0.41 55.531 45.688 1 64.5 284 GLN B C 1
ATOM 6183 O O . GLN B 1 284 ? -0.389 55.562 44.75 1 64.5 284 GLN B O 1
ATOM 6188 N N . PRO B 1 285 ? 1.484 56.219 45.781 1 74.88 285 PRO B N 1
ATOM 6189 C CA . PRO B 1 285 ? 1.789 57.125 44.656 1 74.88 285 PRO B CA 1
ATOM 6190 C C . PRO B 1 285 ? 1.977 56.375 43.344 1 74.88 285 PRO B C 1
ATOM 6192 O O . PRO B 1 285 ? 2.479 55.25 43.312 1 74.88 285 PRO B O 1
ATOM 6195 N N . VAL B 1 286 ? 1.31 56.938 42.344 1 82.88 286 VAL B N 1
ATOM 6196 C CA . VAL B 1 286 ? 1.4 56.344 41 1 82.88 286 VAL B CA 1
ATOM 6197 C C . VAL B 1 286 ? 2.389 57.156 40.156 1 82.88 286 VAL B C 1
ATOM 6199 O O . VAL B 1 286 ? 2.357 58.375 40.156 1 82.88 286 VAL B O 1
ATOM 6202 N N . LYS B 1 287 ? 3.346 56.469 39.625 1 84.81 287 LYS B N 1
ATOM 6203 C CA . LYS B 1 287 ? 4.312 57.125 38.719 1 84.81 287 LYS B CA 1
ATOM 6204 C C . LYS B 1 287 ? 3.695 57.406 37.344 1 84.81 287 LYS B C 1
ATOM 6206 O O . LYS B 1 287 ? 3.158 56.5 36.719 1 84.81 287 LYS B O 1
ATOM 6211 N N . GLU B 1 288 ? 3.643 58.688 37.031 1 88.5 288 GLU B N 1
ATOM 6212 C CA . GLU B 1 288 ? 3.125 59.125 35.719 1 88.5 288 GLU B CA 1
ATOM 6213 C C . GLU B 1 288 ? 4.254 59.594 34.812 1 88.5 288 GLU B C 1
ATOM 6215 O O . GLU B 1 288 ? 5.109 60.375 35.219 1 88.5 288 GLU B O 1
ATOM 6220 N N . GLU B 1 289 ? 4.262 59.062 33.656 1 86.25 289 GLU B N 1
ATOM 6221 C CA . GLU B 1 289 ? 5.094 59.562 32.594 1 86.25 289 GLU B CA 1
ATOM 6222 C C . GLU B 1 289 ? 4.246 60.188 31.484 1 86.25 289 GLU B C 1
ATOM 6224 O O . GLU B 1 289 ? 3.551 59.5 30.75 1 86.25 289 GLU B O 1
ATOM 6229 N N . GLN B 1 290 ? 4.301 61.531 31.406 1 87.38 290 GLN B N 1
ATOM 6230 C CA . GLN B 1 290 ? 3.555 62.219 30.375 1 87.38 290 GLN B CA 1
ATOM 6231 C C . GLN B 1 290 ? 4.262 62.125 29.016 1 87.38 290 GLN B C 1
ATOM 6233 O O . GLN B 1 290 ? 5.406 62.531 28.875 1 87.38 290 GLN B O 1
ATOM 6238 N N . LEU B 1 291 ? 3.639 61.562 28.078 1 87.94 291 LEU B N 1
ATOM 6239 C CA . LEU B 1 291 ? 4.219 61.312 26.766 1 87.94 291 LEU B CA 1
ATOM 6240 C C . LEU B 1 291 ? 3.922 62.438 25.812 1 87.94 291 LEU B C 1
ATOM 6242 O O . LEU B 1 291 ? 4.672 62.688 24.859 1 87.94 291 LEU B O 1
ATOM 6246 N N . TRP B 1 292 ? 2.777 63.062 26.047 1 87.81 292 TRP B N 1
ATOM 6247 C CA . TRP B 1 292 ? 2.348 64.188 25.219 1 87.81 292 TRP B CA 1
ATOM 6248 C C . TRP B 1 292 ? 1.47 65.125 26.031 1 87.81 292 TRP B C 1
ATOM 6250 O O . TRP B 1 292 ? 0.715 64.75 26.906 1 87.81 292 TRP B O 1
ATOM 6260 N N . VAL B 1 293 ? 1.492 66.438 25.688 1 83.94 293 VAL B N 1
ATOM 6261 C CA . VAL B 1 293 ? 0.832 67.438 26.531 1 83.94 293 VAL B CA 1
ATOM 6262 C C . VAL B 1 293 ? -0.578 67.688 26 1 83.94 293 VAL B C 1
ATOM 6264 O O . VAL B 1 293 ? -1.542 67.688 26.766 1 83.94 293 VAL B O 1
ATOM 6267 N N . GLU B 1 294 ? -0.727 67.938 24.672 1 84.75 294 GLU B N 1
ATOM 6268 C CA . GLU B 1 294 ? -2.025 68.188 24.062 1 84.75 294 GLU B CA 1
ATOM 6269 C C . GLU B 1 294 ? -2.158 67.5 22.719 1 84.75 294 GLU B C 1
ATOM 6271 O O . GLU B 1 294 ? -1.52 67.938 21.734 1 84.75 294 GLU B O 1
ATOM 6276 N N . PRO B 1 295 ? -2.965 66.562 22.719 1 89.44 295 PRO B N 1
ATOM 6277 C CA . PRO B 1 295 ? -3.771 65.938 23.75 1 89.44 295 PRO B CA 1
ATOM 6278 C C . PRO B 1 295 ? -2.918 65.188 24.797 1 89.44 295 PRO B C 1
ATOM 6280 O O . PRO B 1 295 ? -1.832 64.688 24.484 1 89.44 295 PRO B O 1
ATOM 6283 N N . LYS B 1 296 ? -3.48 65.25 25.984 1 87.62 296 LYS B N 1
ATOM 6284 C CA . LYS B 1 296 ? -2.73 64.562 27.047 1 87.62 296 LYS B CA 1
ATOM 6285 C C . LYS B 1 296 ? -2.619 63.062 26.797 1 87.62 296 LYS B C 1
ATOM 6287 O O . LYS B 1 296 ? -3.627 62.375 26.578 1 87.62 296 LYS B O 1
ATOM 6292 N N . ILE B 1 297 ? -1.456 62.562 26.766 1 92 297 ILE B N 1
ATOM 6293 C CA . ILE B 1 297 ? -1.144 61.125 26.734 1 92 297 ILE B CA 1
ATOM 6294 C C . ILE B 1 297 ? -0.145 60.812 27.844 1 92 297 ILE B C 1
ATOM 6296 O O . ILE B 1 297 ? 0.947 61.375 27.891 1 92 297 ILE B O 1
ATOM 6300 N N . SER B 1 298 ? -0.562 59.969 28.719 1 91.88 298 SER B N 1
ATOM 6301 C CA . SER B 1 298 ? 0.277 59.656 29.859 1 91.88 298 SER B CA 1
ATOM 6302 C C . SER B 1 298 ? 0.372 58.125 30.094 1 91.88 298 SER B C 1
ATOM 6304 O O . SER B 1 298 ? -0.583 57.406 29.828 1 91.88 298 SER B O 1
ATOM 6306 N N . LEU B 1 299 ? 1.523 57.75 30.547 1 92.38 299 LEU B N 1
ATOM 6307 C CA . LEU B 1 299 ? 1.769 56.344 30.938 1 92.38 299 LEU B CA 1
ATOM 6308 C C . LEU B 1 299 ? 1.919 56.25 32.469 1 92.38 299 LEU B C 1
ATOM 6310 O O . LEU B 1 299 ? 2.684 57 33.062 1 92.38 299 LEU B O 1
ATOM 6314 N N . PHE B 1 300 ? 1.12 55.406 33.062 1 92.31 300 PHE B N 1
ATOM 6315 C CA . PHE B 1 300 ? 1.174 55.156 34.5 1 92.31 300 PHE B CA 1
ATOM 6316 C C . PHE B 1 300 ? 1.747 53.781 34.781 1 92.31 300 PHE B C 1
ATOM 6318 O O . PHE B 1 300 ? 1.452 52.812 34.094 1 92.31 300 PHE B O 1
ATOM 6325 N N . TYR B 1 301 ? 2.531 53.656 35.844 1 90.81 301 TYR B N 1
ATOM 6326 C CA . TYR B 1 301 ? 3.184 52.406 36.188 1 90.81 301 TYR B CA 1
ATOM 6327 C C . TYR B 1 301 ? 2.621 51.812 37.469 1 90.81 301 TYR B C 1
ATOM 6329 O O . TYR B 1 301 ? 2.205 52.531 38.344 1 90.81 301 TYR B O 1
ATOM 6337 N N . ASP B 1 302 ? 2.57 50.5 37.5 1 90.88 302 ASP B N 1
ATOM 6338 C CA . ASP B 1 302 ? 2.24 49.719 38.688 1 90.88 302 ASP B CA 1
ATOM 6339 C C . ASP B 1 302 ? 0.848 50.062 39.188 1 90.88 302 ASP B C 1
ATOM 6341 O O . ASP B 1 302 ? 0.678 50.344 40.375 1 90.88 302 ASP B O 1
ATOM 6345 N N . ILE B 1 303 ? -0.068 50 38.281 1 93.5 303 ILE B N 1
ATOM 6346 C CA . ILE B 1 303 ? -1.419 50.438 38.625 1 93.5 303 ILE B CA 1
ATOM 6347 C C . ILE B 1 303 ? -2.258 49.219 39.031 1 93.5 303 ILE B C 1
ATOM 6349 O O . ILE B 1 303 ? -3.324 49.375 39.625 1 93.5 303 ILE B O 1
ATOM 6353 N N . ILE B 1 304 ? -1.828 48.031 38.656 1 95.5 304 ILE B N 1
ATOM 6354 C CA . ILE B 1 304 ? -2.57 46.812 38.938 1 95.5 304 ILE B CA 1
ATOM 6355 C C . ILE B 1 304 ? -1.601 45.719 39.312 1 95.5 304 ILE B C 1
ATOM 6357 O O . ILE B 1 304 ? -0.512 45.594 38.75 1 95.5 304 ILE B O 1
ATOM 6361 N N . SER B 1 305 ? -1.961 44.875 40.344 1 95.06 305 SER B N 1
ATOM 6362 C CA . SER B 1 305 ? -1.102 43.812 40.812 1 95.06 305 SER B CA 1
ATOM 6363 C C . SER B 1 305 ? -1.289 42.531 40 1 95.06 305 SER B C 1
ATOM 6365 O O . SER B 1 305 ? -2.287 42.406 39.281 1 95.06 305 SER B O 1
ATOM 6367 N N . ASP B 1 306 ? -0.316 41.594 40.156 1 95.81 306 ASP B N 1
ATOM 6368 C CA . ASP B 1 306 ? -0.383 40.312 39.469 1 95.81 306 ASP B CA 1
ATOM 6369 C C . ASP B 1 306 ? -1.629 39.531 39.875 1 95.81 306 ASP B C 1
ATOM 6371 O O . ASP B 1 306 ? -2.256 38.875 39.062 1 95.81 306 ASP B O 1
ATOM 6375 N N . LYS B 1 307 ? -1.941 39.594 41.125 1 96.44 307 LYS B N 1
ATOM 6376 C CA . LYS B 1 307 ? -3.123 38.906 41.625 1 96.44 307 LYS B CA 1
ATOM 6377 C C . LYS B 1 307 ? -4.395 39.438 40.969 1 96.44 307 LYS B C 1
ATOM 6379 O O . LYS B 1 307 ? -5.285 38.688 40.594 1 96.44 307 LYS B O 1
ATOM 6384 N N . GLU B 1 308 ? -4.473 40.781 40.875 1 96.81 308 GLU B N 1
ATOM 6385 C CA . GLU B 1 308 ? -5.633 41.406 40.25 1 96.81 308 GLU B CA 1
ATOM 6386 C C . GLU B 1 308 ? -5.723 41.062 38.781 1 96.81 308 GLU B C 1
ATOM 6388 O O . GLU B 1 308 ? -6.816 40.812 38.25 1 96.81 308 GLU B O 1
ATOM 6393 N N . ILE B 1 309 ? -4.59 40.969 38.125 1 97.12 309 ILE B N 1
ATOM 6394 C CA . ILE B 1 309 ? -4.535 40.625 36.719 1 97.12 309 ILE B CA 1
ATOM 6395 C C . ILE B 1 309 ? -5.066 39.188 36.531 1 97.12 309 ILE B C 1
ATOM 6397 O O . ILE B 1 309 ? -5.875 38.938 35.656 1 97.12 309 ILE B O 1
ATOM 6401 N N . ASP B 1 310 ? -4.695 38.312 37.375 1 96 310 ASP B N 1
ATOM 6402 C CA . ASP B 1 310 ? -5.121 36.938 37.312 1 96 310 ASP B CA 1
ATOM 6403 C C . ASP B 1 310 ? -6.637 36.812 37.469 1 96 310 ASP B C 1
ATOM 6405 O O . ASP B 1 310 ? -7.277 36 36.781 1 96 310 ASP B O 1
ATOM 6409 N N . ILE B 1 311 ? -7.102 37.562 38.344 1 96.25 311 ILE B N 1
ATOM 6410 C CA . ILE B 1 311 ? -8.539 37.562 38.562 1 96.25 311 ILE B CA 1
ATOM 6411 C C . ILE B 1 311 ? -9.273 38.031 37.312 1 96.25 311 ILE B C 1
ATOM 6413 O O . ILE B 1 311 ? -10.227 37.375 36.875 1 96.25 311 ILE B O 1
ATOM 6417 N N . MET B 1 312 ? -8.867 39.125 36.688 1 96.06 312 MET B N 1
ATOM 6418 C CA . MET B 1 312 ? -9.531 39.656 35.531 1 96.06 312 MET B CA 1
ATOM 6419 C C . MET B 1 312 ? -9.453 38.688 34.344 1 96.06 312 MET B C 1
ATOM 6421 O O . MET B 1 312 ? -10.438 38.5 33.625 1 96.06 312 MET B O 1
ATOM 6425 N N . LYS B 1 313 ? -8.281 38.125 34.188 1 93.44 313 LYS B N 1
ATOM 6426 C CA . LYS B 1 313 ? -8.117 37.156 33.094 1 93.44 313 LYS B CA 1
ATOM 6427 C C . LYS B 1 313 ? -9.039 35.938 33.281 1 93.44 313 LYS B C 1
ATOM 6429 O O . LYS B 1 313 ? -9.664 35.469 32.344 1 93.44 313 LYS B O 1
ATOM 6434 N N . SER B 1 314 ? -9.094 35.469 34.5 1 93.75 314 SER B N 1
ATOM 6435 C CA . SER B 1 314 ? -9.93 34.312 34.812 1 93.75 314 SER B CA 1
ATOM 6436 C C . SER B 1 314 ? -11.398 34.594 34.5 1 93.75 314 SER B C 1
ATOM 6438 O O . SER B 1 314 ? -12.133 33.719 34.062 1 93.75 314 SER B O 1
ATOM 6440 N N . LEU B 1 315 ? -11.828 35.781 34.781 1 93.12 315 LEU B N 1
ATOM 6441 C CA . LEU B 1 315 ? -13.211 36.188 34.531 1 93.12 315 LEU B CA 1
ATOM 6442 C C . LEU B 1 315 ? -13.477 36.312 33.031 1 93.12 315 LEU B C 1
ATOM 6444 O O . LEU B 1 315 ? -14.594 36.031 32.594 1 93.12 315 LEU B O 1
ATOM 6448 N N . ALA B 1 316 ? -12.484 36.656 32.312 1 92.19 316 ALA B N 1
ATOM 6449 C CA . ALA B 1 316 ? -12.664 36.969 30.891 1 92.19 316 ALA B CA 1
ATOM 6450 C C . ALA B 1 316 ? -12.57 35.719 30.031 1 92.19 316 ALA B C 1
ATOM 6452 O O . ALA B 1 316 ? -13.227 35.625 28.984 1 92.19 316 ALA B O 1
ATOM 6453 N N . LEU B 1 317 ? -11.797 34.75 30.422 1 86.69 317 LEU B N 1
ATOM 6454 C CA . LEU B 1 317 ? -11.391 33.594 29.625 1 86.69 317 LEU B CA 1
ATOM 6455 C C . LEU B 1 317 ? -12.617 32.844 29.078 1 86.69 317 LEU B C 1
ATOM 6457 O O . LEU B 1 317 ? -12.703 32.594 27.891 1 86.69 317 LEU B O 1
ATOM 6461 N N . PRO B 1 318 ? -13.609 32.562 29.875 1 83.19 318 PRO B N 1
ATOM 6462 C CA . PRO B 1 318 ? -14.75 31.797 29.375 1 83.19 318 PRO B CA 1
ATOM 6463 C C . PRO B 1 318 ? -15.617 32.594 28.406 1 83.19 318 PRO B C 1
ATOM 6465 O O . PRO B 1 318 ? -16.375 32.031 27.625 1 83.19 318 PRO B O 1
ATOM 6468 N N . ALA B 1 319 ? -15.484 33.906 28.406 1 86.94 319 ALA B N 1
ATOM 6469 C CA . ALA B 1 319 ? -16.406 34.75 27.656 1 86.94 319 ALA B CA 1
ATOM 6470 C C . ALA B 1 319 ? -15.727 35.312 26.422 1 86.94 319 ALA B C 1
ATOM 6472 O O . ALA B 1 319 ? -16.328 36.094 25.672 1 86.94 319 ALA B O 1
ATOM 6473 N N . LEU B 1 320 ? -14.547 34.906 26.203 1 84 320 LEU B N 1
ATOM 6474 C CA . LEU B 1 320 ? -13.805 35.469 25.078 1 84 320 LEU B CA 1
ATOM 6475 C C . LEU B 1 320 ? -14.453 35.062 23.75 1 84 320 LEU B C 1
ATOM 6477 O O . LEU B 1 320 ? -14.797 33.906 23.547 1 84 320 LEU B O 1
ATOM 6481 N N . LYS B 1 321 ? -14.656 36.062 22.891 1 80.38 321 LYS B N 1
ATOM 6482 C CA . LYS B 1 321 ? -15.164 35.875 21.547 1 80.38 321 LYS B CA 1
ATOM 6483 C C . LYS B 1 321 ? -14.406 36.75 20.531 1 80.38 321 LYS B C 1
ATOM 6485 O O . LYS B 1 321 ? -13.766 37.719 20.922 1 80.38 321 LYS B O 1
ATOM 6490 N N . ARG B 1 322 ? -14.469 36.375 19.312 1 76.75 322 ARG B N 1
ATOM 6491 C CA . ARG B 1 322 ? -13.805 37.156 18.281 1 76.75 322 ARG B CA 1
ATOM 6492 C C . ARG B 1 322 ? -14.359 38.594 18.234 1 76.75 322 ARG B C 1
ATOM 6494 O O . ARG B 1 322 ? -15.57 38.781 18.312 1 76.75 322 ARG B O 1
ATOM 6501 N N . ALA B 1 323 ? -13.398 39.469 18.125 1 73.19 323 ALA B N 1
ATOM 6502 C CA . ALA B 1 323 ? -13.781 40.906 18.141 1 73.19 323 ALA B CA 1
ATOM 6503 C C . ALA B 1 323 ? -14.406 41.312 16.812 1 73.19 323 ALA B C 1
ATOM 6505 O O . ALA B 1 323 ? -13.984 40.844 15.75 1 73.19 323 ALA B O 1
ATOM 6506 N N . GLU B 1 324 ? -15.414 42.094 16.922 1 68.56 324 GLU B N 1
ATOM 6507 C CA . GLU B 1 324 ? -16.031 42.688 15.758 1 68.56 324 GLU B CA 1
ATOM 6508 C C . GLU B 1 324 ? -15.703 44.188 15.68 1 68.56 324 GLU B C 1
ATOM 6510 O O . GLU B 1 324 ? -15.305 44.781 16.672 1 68.56 324 GLU B O 1
ATOM 6515 N N . VAL B 1 325 ? -15.555 44.688 14.438 1 62.62 325 VAL B N 1
ATOM 6516 C CA . VAL B 1 325 ? -15.305 46.094 14.234 1 62.62 325 VAL B CA 1
ATOM 6517 C C . VAL B 1 325 ? -16.578 46.781 13.727 1 62.62 325 VAL B C 1
ATOM 6519 O O . VAL B 1 325 ? -17.328 46.188 12.945 1 62.62 325 VAL B O 1
ATOM 6522 N N . ALA B 1 326 ? -16.875 47.969 14.281 1 55.56 326 ALA B N 1
ATOM 6523 C CA . ALA B 1 326 ? -18.047 48.75 13.859 1 55.56 326 ALA B CA 1
ATOM 6524 C C . ALA B 1 326 ? -17.891 49.219 12.414 1 55.56 326 ALA B C 1
ATOM 6526 O O . ALA B 1 326 ? -16.828 49.688 12.008 1 55.56 326 ALA B O 1
ATOM 6527 N N . GLU B 1 327 ? -18.828 48.719 11.359 1 53.31 327 GLU B N 1
ATOM 6528 C CA . GLU B 1 327 ? -18.797 49.156 9.969 1 53.31 327 GLU B CA 1
ATOM 6529 C C . GLU B 1 327 ? -19.859 50.25 9.719 1 53.31 327 GLU B C 1
ATOM 6531 O O . GLU B 1 327 ? -20.984 50.125 10.203 1 53.31 327 GLU B O 1
ATOM 6536 N N . TYR B 1 328 ? -19.422 51.438 9.258 1 46.72 328 TYR B N 1
ATOM 6537 C CA . TYR B 1 328 ? -20.344 52.531 9.016 1 46.72 328 TYR B CA 1
ATOM 6538 C C . TYR B 1 328 ? -20.969 52.406 7.629 1 46.72 328 TYR B C 1
ATOM 6540 O O . TYR B 1 328 ? -21.984 53.062 7.348 1 46.72 328 TYR B O 1
ATOM 6548 N N . ASN B 1 329 ? -20.234 51.906 6.723 1 42.69 329 ASN B N 1
ATOM 6549 C CA . ASN B 1 329 ? -20.859 52.094 5.414 1 42.69 329 ASN B CA 1
ATOM 6550 C C . ASN B 1 329 ? -22.266 51.5 5.371 1 42.69 329 ASN B C 1
ATOM 6552 O O . ASN B 1 329 ? -23.203 52.156 4.93 1 42.69 329 ASN B O 1
ATOM 6556 N N . ALA B 1 330 ? -22.391 50.219 4.883 1 41 330 ALA B N 1
ATOM 6557 C CA . ALA B 1 330 ? -23.625 49.625 4.379 1 41 330 ALA B CA 1
ATOM 6558 C C . ALA B 1 330 ? -24.5 49.125 5.52 1 41 330 ALA B C 1
ATOM 6560 O O . ALA B 1 330 ? -25.156 48.094 5.402 1 41 330 ALA B O 1
ATOM 6561 N N . GLY B 1 331 ? -24.766 49.906 6.602 1 41 331 GLY B N 1
ATOM 6562 C CA . GLY B 1 331 ? -25.672 49.656 7.707 1 41 331 GLY B CA 1
ATOM 6563 C C . GLY B 1 331 ? -24.969 49.406 9.023 1 41 331 GLY B C 1
ATOM 6564 O O . GLY B 1 331 ? -23.781 49.062 9.039 1 41 331 GLY B O 1
ATOM 6565 N N . PHE B 1 332 ? -25.328 50.125 10.195 1 46.28 332 PHE B N 1
ATOM 6566 C CA . PHE B 1 332 ? -24.953 50.125 11.602 1 46.28 332 PHE B CA 1
ATOM 6567 C C . PHE B 1 332 ? -24.766 48.688 12.125 1 46.28 332 PHE B C 1
ATOM 6569 O O . PHE B 1 332 ? -25.719 47.906 12.18 1 46.28 332 PHE B O 1
ATOM 6576 N N . GLY B 1 333 ? -23.547 48.062 11.703 1 52.5 333 GLY B N 1
ATOM 6577 C CA . GLY B 1 333 ? -23.375 46.75 12.25 1 52.5 333 GLY B CA 1
ATOM 6578 C C . GLY B 1 333 ? -21.922 46.438 12.578 1 52.5 333 GLY B C 1
ATOM 6579 O O . GLY B 1 333 ? -21.062 47.312 12.516 1 52.5 333 GLY B O 1
ATOM 6580 N N . HIS B 1 334 ? -21.688 45.5 13.484 1 55.47 334 HIS B N 1
ATOM 6581 C CA . HIS B 1 334 ? -20.391 44.938 13.836 1 55.47 334 HIS B CA 1
ATOM 6582 C C . HIS B 1 334 ? -20.062 43.719 12.977 1 55.47 334 HIS B C 1
ATOM 6584 O O . HIS B 1 334 ? -20.938 42.906 12.648 1 55.47 334 HIS B O 1
ATOM 6590 N N . ARG B 1 335 ? -18.797 43.844 12.227 1 52.09 335 ARG B N 1
ATOM 6591 C CA . ARG B 1 335 ? -18.391 42.656 11.445 1 52.09 335 ARG B CA 1
ATOM 6592 C C . ARG B 1 335 ? -16.984 42.219 11.828 1 52.09 335 ARG B C 1
ATOM 6594 O O . ARG B 1 335 ? -16.156 43.031 12.25 1 52.09 335 ARG B O 1
ATOM 6601 N N . VAL B 1 336 ? -16.844 40.969 11.797 1 52.91 336 VAL B N 1
ATOM 6602 C CA . VAL B 1 336 ? -15.5 40.406 11.922 1 52.91 336 VAL B CA 1
ATOM 6603 C C . VAL B 1 336 ? -14.641 40.844 10.734 1 52.91 336 VAL B C 1
ATOM 6605 O O . VAL B 1 336 ? -15.078 40.781 9.586 1 52.91 336 VAL B O 1
ATOM 6608 N N . SER B 1 337 ? -13.602 41.719 11.016 1 62.47 337 SER B N 1
ATOM 6609 C CA . SER B 1 337 ? -12.75 42.281 9.977 1 62.47 337 SER B CA 1
ATOM 6610 C C . SER B 1 337 ? -11.289 41.938 10.211 1 62.47 337 SER B C 1
ATOM 6612 O O . SER B 1 337 ? -10.898 41.594 11.328 1 62.47 337 SER B O 1
ATOM 6614 N N . ASP B 1 338 ? -10.508 41.969 9.133 1 64.69 338 ASP B N 1
ATOM 6615 C CA . ASP B 1 338 ? -9.062 41.75 9.211 1 64.69 338 ASP B CA 1
ATOM 6616 C C . ASP B 1 338 ? -8.352 42.969 9.805 1 64.69 338 ASP B C 1
ATOM 6618 O O . ASP B 1 338 ? -7.148 42.906 10.078 1 64.69 338 ASP B O 1
ATOM 6622 N N . THR B 1 339 ? -9.148 43.875 10.172 1 66.38 339 THR B N 1
ATOM 6623 C CA . THR B 1 339 ? -8.547 45.094 10.742 1 66.38 339 THR B CA 1
ATOM 6624 C C . THR B 1 339 ? -8.297 44.906 12.242 1 66.38 339 THR B C 1
ATOM 6626 O O . THR B 1 339 ? -7.516 45.656 12.836 1 66.38 339 THR B O 1
ATOM 6629 N N . ARG B 1 340 ? -9.078 43.969 12.719 1 66.44 340 ARG B N 1
ATOM 6630 C CA . ARG B 1 340 ? -8.898 43.656 14.133 1 66.44 340 ARG B CA 1
ATOM 6631 C C . ARG B 1 340 ? -8.961 42.156 14.375 1 66.44 340 ARG B C 1
ATOM 6633 O O . ARG B 1 340 ? -9.961 41.5 14.062 1 66.44 340 ARG B O 1
ATOM 6640 N N . ILE B 1 341 ? -7.867 41.594 14.773 1 72.69 341 ILE B N 1
ATOM 6641 C CA . ILE B 1 341 ? -7.801 40.188 15.117 1 72.69 341 ILE B CA 1
ATOM 6642 C C . ILE B 1 341 ? -7.488 40.031 16.609 1 72.69 341 ILE B C 1
ATOM 6644 O O . ILE B 1 341 ? -6.32 40.031 17 1 72.69 341 ILE B O 1
ATOM 6648 N N . THR B 1 342 ? -8.562 39.969 17.359 1 76.56 342 THR B N 1
ATOM 6649 C CA . THR B 1 342 ? -8.5 39.875 18.812 1 76.56 342 THR B CA 1
ATOM 6650 C C . THR B 1 342 ? -9.75 39.219 19.375 1 76.56 342 THR B C 1
ATOM 6652 O O . THR B 1 342 ? -10.797 39.188 18.719 1 76.56 342 THR B O 1
ATOM 6655 N N . LYS B 1 343 ? -9.594 38.531 20.422 1 81.44 343 LYS B N 1
ATOM 6656 C CA . LYS B 1 343 ? -10.75 38.062 21.172 1 81.44 343 LYS B CA 1
ATOM 6657 C C . LYS B 1 343 ? -11.07 38.969 22.344 1 81.44 343 LYS B C 1
ATOM 6659 O O . LYS B 1 343 ? -10.164 39.469 23.016 1 81.44 343 LYS B O 1
ATOM 6664 N N . ILE B 1 344 ? -12.367 39.219 22.516 1 88.31 344 ILE B N 1
ATOM 6665 C CA . ILE B 1 344 ? -12.703 40.188 23.531 1 88.31 344 ILE B CA 1
ATOM 6666 C C . ILE B 1 344 ? -13.75 39.625 24.484 1 88.31 344 ILE B C 1
ATOM 6668 O O . ILE B 1 344 ? -14.469 38.688 24.141 1 88.31 344 ILE B O 1
ATOM 6672 N N . ALA B 1 345 ? -13.758 40.094 25.656 1 91.75 345 ALA B N 1
ATOM 6673 C CA . ALA B 1 345 ? -14.766 39.875 26.688 1 91.75 345 ALA B CA 1
ATOM 6674 C C . ALA B 1 345 ? -15.031 41.156 27.484 1 91.75 345 ALA B C 1
ATOM 6676 O O . ALA B 1 345 ? -14.18 42.031 27.562 1 91.75 345 ALA B O 1
ATOM 6677 N N . TRP B 1 346 ? -16.25 41.281 28.031 1 94.88 346 TRP B N 1
ATOM 6678 C CA . TRP B 1 346 ? -16.625 42.469 28.797 1 94.88 346 TRP B CA 1
ATOM 6679 C C . TRP B 1 346 ? -16.797 42.125 30.281 1 94.88 346 TRP B C 1
ATOM 6681 O O . TRP B 1 346 ? -17.406 41.125 30.625 1 94.88 346 TRP B O 1
ATOM 6691 N N . LEU B 1 347 ? -16.172 42.906 31.078 1 95.88 347 LEU B N 1
ATOM 6692 C CA . LEU B 1 347 ? -16.328 42.781 32.5 1 95.88 347 LEU B CA 1
ATOM 6693 C C . LEU B 1 347 ? -17.125 43.938 33.094 1 95.88 347 LEU B C 1
ATOM 6695 O O . LEU B 1 347 ? -16.766 45.125 32.875 1 95.88 347 LEU B O 1
ATOM 6699 N N . ARG B 1 348 ? -18.141 43.625 33.844 1 95.31 348 ARG B N 1
ATOM 6700 C CA . ARG B 1 348 ? -19.016 44.625 34.438 1 95.31 348 ARG B CA 1
ATOM 6701 C C . ARG B 1 348 ? -18.844 44.656 35.969 1 95.31 348 ARG B C 1
ATOM 6703 O O . ARG B 1 348 ? -18.219 43.75 36.531 1 95.31 348 ARG B O 1
ATOM 6710 N N . GLU B 1 349 ? -19.391 45.75 36.562 1 93.56 349 GLU B N 1
ATOM 6711 C CA . GLU B 1 349 ? -19.234 45.969 38 1 93.56 349 GLU B CA 1
ATOM 6712 C C . GLU B 1 349 ? -19.797 44.781 38.812 1 93.56 349 GLU B C 1
ATOM 6714 O O . GLU B 1 349 ? -19.234 44.406 39.844 1 93.56 349 GLU B O 1
ATOM 6719 N N . MET B 1 350 ? -20.781 44.156 38.281 1 93.56 350 MET B N 1
ATOM 6720 C CA . MET B 1 350 ? -21.453 43.094 39.031 1 93.56 350 MET B CA 1
ATOM 6721 C C . MET B 1 350 ? -20.672 41.812 38.906 1 93.56 350 MET B C 1
ATOM 6723 O O . MET B 1 350 ? -20.906 40.875 39.688 1 93.56 350 MET B O 1
ATOM 6727 N N . ASP B 1 351 ? -19.75 41.719 38.094 1 94.56 351 ASP B N 1
ATOM 6728 C CA . ASP B 1 351 ? -19.062 40.469 37.812 1 94.56 351 ASP B CA 1
ATOM 6729 C C . ASP B 1 351 ? -18.125 40.094 38.969 1 94.56 351 ASP B C 1
ATOM 6731 O O . ASP B 1 351 ? -17.922 38.906 39.25 1 94.56 351 ASP B O 1
ATOM 6735 N N . HIS B 1 352 ? -17.531 41.031 39.656 1 96.12 352 HIS B N 1
ATOM 6736 C CA . HIS B 1 352 ? -16.578 40.781 40.75 1 96.12 352 HIS B CA 1
ATOM 6737 C C . HIS B 1 352 ? -16.312 42.062 41.531 1 96.12 352 HIS B C 1
ATOM 6739 O O . HIS B 1 352 ? -16.25 43.156 40.938 1 96.12 352 HIS B O 1
ATOM 6745 N N . PRO B 1 353 ? -15.945 42.062 42.812 1 96.31 353 PRO B N 1
ATOM 6746 C CA . PRO B 1 353 ? -15.68 43.25 43.625 1 96.31 353 PRO B CA 1
ATOM 6747 C C . PRO B 1 353 ? -14.445 44 43.156 1 96.31 353 PRO B C 1
ATOM 6749 O O . PRO B 1 353 ? -14.297 45.188 43.5 1 96.31 353 PRO B O 1
ATOM 6752 N N . LEU B 1 354 ? -13.617 43.375 42.469 1 96.19 354 LEU B N 1
ATOM 6753 C CA . LEU B 1 354 ? -12.414 44.031 42 1 96.19 354 LEU B CA 1
ATOM 6754 C C . LEU B 1 354 ? -12.766 45.125 40.969 1 96.19 354 LEU B C 1
ATOM 6756 O O . LEU B 1 354 ? -12.062 46.125 40.875 1 96.19 354 LEU B O 1
ATOM 6760 N N . ILE B 1 355 ? -13.828 44.969 40.219 1 96.56 355 ILE B N 1
ATOM 6761 C CA . ILE B 1 355 ? -14.141 45.844 39.094 1 96.56 355 ILE B CA 1
ATOM 6762 C C . ILE B 1 355 ? -14.5 47.25 39.594 1 96.56 355 ILE B C 1
ATOM 6764 O O . ILE B 1 355 ? -13.922 48.25 39.156 1 96.56 355 ILE B O 1
ATOM 6768 N N . PRO B 1 356 ? -15.367 47.375 40.625 1 95.06 356 PRO B N 1
ATOM 6769 C CA . PRO B 1 356 ? -15.625 48.719 41.156 1 95.06 356 PRO B CA 1
ATOM 6770 C C . PRO B 1 356 ? -14.383 49.344 41.781 1 95.06 356 PRO B C 1
ATOM 6772 O O . PRO B 1 356 ? -14.211 50.562 41.75 1 95.06 356 PRO B O 1
ATOM 6775 N N . ARG B 1 357 ? -13.609 48.562 42.344 1 95.06 357 ARG B N 1
ATOM 6776 C CA . ARG B 1 357 ? -12.375 49.062 42.938 1 95.06 357 ARG B CA 1
ATOM 6777 C C . ARG B 1 357 ? -11.453 49.656 41.844 1 95.06 357 ARG B C 1
ATOM 6779 O O . ARG B 1 357 ? -10.797 50.656 42.062 1 95.06 357 ARG B O 1
ATOM 6786 N N . MET B 1 358 ? -11.422 49 40.75 1 95.44 358 MET B N 1
ATOM 6787 C CA . MET B 1 358 ? -10.602 49.469 39.656 1 95.44 358 MET B CA 1
ATOM 6788 C C . MET B 1 358 ? -11.125 50.781 39.094 1 95.44 358 MET B C 1
ATOM 6790 O O . MET B 1 358 ? -10.336 51.688 38.781 1 95.44 358 MET B O 1
ATOM 6794 N N . TYR B 1 359 ? -12.445 50.938 39.031 1 94.69 359 TYR B N 1
ATOM 6795 C CA . TYR B 1 359 ? -13.023 52.188 38.594 1 94.69 359 TYR B CA 1
ATOM 6796 C C . TYR B 1 359 ? -12.617 53.344 39.531 1 94.69 359 TYR B C 1
ATOM 6798 O O . TYR B 1 359 ? -12.227 54.406 39.062 1 94.69 359 TYR B O 1
ATOM 6806 N N . ARG B 1 360 ? -12.656 53.062 40.781 1 92.38 360 ARG B N 1
ATOM 6807 C CA . ARG B 1 360 ? -12.289 54.062 41.75 1 92.38 360 ARG B CA 1
ATOM 6808 C C . ARG B 1 360 ? -10.82 54.469 41.625 1 92.38 360 ARG B C 1
ATOM 6810 O O . ARG B 1 360 ? -10.469 55.625 41.781 1 92.38 360 ARG B O 1
ATOM 6817 N N . ARG B 1 361 ? -10.039 53.469 41.375 1 92.75 361 ARG B N 1
ATOM 6818 C CA . ARG B 1 361 ? -8.617 53.719 41.219 1 92.75 361 ARG B CA 1
ATOM 6819 C C . ARG B 1 361 ? -8.367 54.594 40 1 92.75 361 ARG B C 1
ATOM 6821 O O . ARG B 1 361 ? -7.594 55.562 40.062 1 92.75 361 ARG B O 1
ATOM 6828 N N . ILE B 1 362 ? -9.047 54.312 38.938 1 93.88 362 ILE B N 1
ATOM 6829 C CA . ILE B 1 362 ? -8.891 55.094 37.719 1 93.88 362 ILE B CA 1
ATOM 6830 C C . ILE B 1 362 ? -9.414 56.5 37.906 1 93.88 362 ILE B C 1
ATOM 6832 O O . ILE B 1 362 ? -8.789 57.469 37.469 1 93.88 362 ILE B O 1
ATOM 6836 N N . GLU B 1 363 ? -10.516 56.625 38.656 1 90.44 363 GLU B N 1
ATOM 6837 C CA . GLU B 1 363 ? -11.062 57.938 38.969 1 90.44 363 GLU B CA 1
ATOM 6838 C C . GLU B 1 363 ? -10.07 58.781 39.75 1 90.44 363 GLU B C 1
ATOM 6840 O O . GLU B 1 363 ? -9.906 59.969 39.5 1 90.44 363 GLU B O 1
ATOM 6845 N N . ALA B 1 364 ? -9.516 58.094 40.656 1 87 364 ALA B N 1
ATOM 6846 C CA . ALA B 1 364 ? -8.562 58.781 41.5 1 87 364 ALA B CA 1
ATOM 6847 C C . ALA B 1 364 ? -7.363 59.281 40.719 1 87 364 ALA B C 1
ATOM 6849 O O . ALA B 1 364 ? -6.832 60.375 40.969 1 87 364 ALA B O 1
ATOM 6850 N N . ILE B 1 365 ? -6.965 58.562 39.75 1 88.25 365 ILE B N 1
ATOM 6851 C CA . ILE B 1 365 ? -5.766 58.875 39 1 88.25 365 ILE B CA 1
ATOM 6852 C C . ILE B 1 365 ? -6.094 59.938 37.938 1 88.25 365 ILE B C 1
ATOM 6854 O O . ILE B 1 365 ? -5.348 60.906 37.75 1 88.25 365 ILE B O 1
ATOM 6858 N N . THR B 1 366 ? -7.199 59.781 37.281 1 87.56 366 THR B N 1
ATOM 6859 C CA . THR B 1 366 ? -7.496 60.594 36.094 1 87.56 366 THR B CA 1
ATOM 6860 C C . THR B 1 366 ? -8.344 61.812 36.469 1 87.56 366 THR B C 1
ATOM 6862 O O . THR B 1 366 ? -8.406 62.781 35.719 1 87.56 366 THR B O 1
ATOM 6865 N N . GLY B 1 367 ? -9.125 61.656 37.531 1 85.12 367 GLY B N 1
ATOM 6866 C CA . GLY B 1 367 ? -10.086 62.688 37.906 1 85.12 367 GLY B CA 1
ATOM 6867 C C . GLY B 1 367 ? -11.398 62.594 37.188 1 85.12 367 GLY B C 1
ATOM 6868 O O . GLY B 1 367 ? -12.32 63.375 37.406 1 85.12 367 GLY B O 1
ATOM 6869 N N . LEU B 1 368 ? -11.57 61.656 36.312 1 87.69 368 LEU B N 1
ATOM 6870 C CA . LEU B 1 368 ? -12.797 61.469 35.562 1 87.69 368 LEU B CA 1
ATOM 6871 C C . LEU B 1 368 ? -13.797 60.625 36.344 1 87.69 368 LEU B C 1
ATOM 6873 O O . LEU B 1 368 ? -13.398 59.812 37.188 1 87.69 368 LEU B O 1
ATOM 6877 N N . SER B 1 369 ? -14.984 60.844 35.969 1 87.5 369 SER B N 1
ATOM 6878 C CA . SER B 1 369 ? -16.031 60.031 36.625 1 87.5 369 SER B CA 1
ATOM 6879 C C . SER B 1 369 ? -16.281 58.75 35.844 1 87.5 369 SER B C 1
ATOM 6881 O O . SER B 1 369 ? -16.328 58.75 34.625 1 87.5 369 SER B O 1
ATOM 6883 N N . SER B 1 370 ? -16.469 57.688 36.625 1 87.31 370 SER B N 1
ATOM 6884 C CA . SER B 1 370 ? -16.734 56.406 36 1 87.31 370 SER B CA 1
ATOM 6885 C C . SER B 1 370 ? -18.234 56.188 35.812 1 87.31 370 SER B C 1
ATOM 6887 O O . SER B 1 370 ? -18.656 55.125 35.344 1 87.31 370 SER B O 1
ATOM 6889 N N . SER B 1 371 ? -19 57.094 36.156 1 84.44 371 SER B N 1
ATOM 6890 C CA . SER B 1 371 ? -20.453 56.938 36.094 1 84.44 371 SER B CA 1
ATOM 6891 C C . SER B 1 371 ? -20.922 56.719 34.656 1 84.44 371 SER B C 1
ATOM 6893 O O . SER B 1 371 ? -21.922 56.062 34.406 1 84.44 371 SER B O 1
ATOM 6895 N N . SER B 1 372 ? -20.219 57.25 33.688 1 83 372 SER B N 1
ATOM 6896 C CA . SER B 1 372 ? -20.578 57.094 32.312 1 83 372 SER B CA 1
ATOM 6897 C C . SER B 1 372 ? -19.516 56.281 31.547 1 83 372 SER B C 1
ATOM 6899 O O . SER B 1 372 ? -19.391 56.406 30.328 1 83 372 SER B O 1
ATOM 6901 N N . ALA B 1 373 ? -18.766 55.562 32.281 1 90.12 373 ALA B N 1
ATOM 6902 C CA . ALA B 1 373 ? -17.719 54.781 31.672 1 90.12 373 ALA B CA 1
ATOM 6903 C C . ALA B 1 373 ? -18.297 53.469 31.125 1 90.12 373 ALA B C 1
ATOM 6905 O O . ALA B 1 373 ? -19.234 52.906 31.688 1 90.12 373 ALA B O 1
ATOM 6906 N N . GLU B 1 374 ? -17.734 52.969 30.016 1 91.56 374 GLU B N 1
ATOM 6907 C CA . GLU B 1 374 ? -18.078 51.656 29.484 1 91.56 374 GLU B CA 1
ATOM 6908 C C . GLU B 1 374 ? -17.453 50.531 30.328 1 91.56 374 GLU B C 1
ATOM 6910 O O . GLU B 1 374 ? -16.516 50.781 31.094 1 91.56 374 GLU B O 1
ATOM 6915 N N . PRO B 1 375 ? -18.047 49.312 30.25 1 94.5 375 PRO B N 1
ATOM 6916 C CA . PRO B 1 375 ? -17.422 48.188 30.953 1 94.5 375 PRO B CA 1
ATOM 6917 C C . PRO B 1 375 ? -15.992 47.938 30.484 1 94.5 375 PRO B C 1
ATOM 6919 O O . PRO B 1 375 ? -15.594 48.406 29.406 1 94.5 375 PRO B O 1
ATOM 6922 N N . PHE B 1 376 ? -15.242 47.25 31.344 1 96.5 376 PHE B N 1
ATOM 6923 C CA . PHE B 1 376 ? -13.883 46.875 30.969 1 96.5 376 PHE B CA 1
ATOM 6924 C C . PHE B 1 376 ? -13.898 45.938 29.781 1 96.5 376 PHE B C 1
ATOM 6926 O O . PHE B 1 376 ? -14.5 44.844 29.828 1 96.5 376 PHE B O 1
ATOM 6933 N N . GLN B 1 377 ? -13.281 46.25 28.688 1 95.62 377 GLN B N 1
ATOM 6934 C CA . GLN B 1 377 ? -13.102 45.375 27.547 1 95.62 377 GLN B CA 1
ATOM 6935 C C . GLN B 1 377 ? -11.781 44.625 27.641 1 95.62 377 GLN B C 1
ATOM 6937 O O . GLN B 1 377 ? -10.711 45.219 27.453 1 95.62 377 GLN B O 1
ATOM 6942 N N . MET B 1 378 ? -11.883 43.344 27.938 1 94.88 378 MET B N 1
ATOM 6943 C CA . MET B 1 378 ? -10.711 42.5 27.922 1 94.88 378 MET B CA 1
ATOM 6944 C C . MET B 1 378 ? -10.367 42.062 26.5 1 94.88 378 MET B C 1
ATOM 6946 O O . MET B 1 378 ? -11.234 41.594 25.75 1 94.88 378 MET B O 1
ATOM 6950 N N . ALA B 1 379 ? -9.133 42.281 26.141 1 92.31 379 ALA B N 1
ATOM 6951 C CA . ALA B 1 379 ? -8.703 41.875 24.797 1 92.31 379 ALA B CA 1
ATOM 6952 C C . ALA B 1 379 ? -7.488 40.969 24.859 1 92.31 379 ALA B C 1
ATOM 6954 O O . ALA B 1 379 ? -6.523 41.25 25.578 1 92.31 379 ALA B O 1
ATOM 6955 N N . ASN B 1 380 ? -7.602 39.875 24.219 1 88.31 380 ASN B N 1
ATOM 6956 C CA . ASN B 1 380 ? -6.496 38.938 24.094 1 88.31 380 ASN B CA 1
ATOM 6957 C C . ASN B 1 380 ? -6.027 38.844 22.641 1 88.31 380 ASN B C 1
ATOM 6959 O O . ASN B 1 380 ? -6.777 38.375 21.781 1 88.31 380 ASN B O 1
ATOM 6963 N N . TYR B 1 381 ? -4.84 39.344 22.406 1 86.94 381 TYR B N 1
ATOM 6964 C CA . TYR B 1 381 ? -4.219 39.25 21.094 1 86.94 381 TYR B CA 1
ATOM 6965 C C . TYR B 1 381 ? -3.332 38.031 20.984 1 86.94 381 TYR B C 1
ATOM 6967 O O . TYR B 1 381 ? -2.391 37.844 21.766 1 86.94 381 TYR B O 1
ATOM 6975 N N . GLY B 1 382 ? -3.729 37.219 20.078 1 79.88 382 GLY B N 1
ATOM 6976 C CA . GLY B 1 382 ? -2.883 36.062 19.812 1 79.88 382 GLY B CA 1
ATOM 6977 C C . GLY B 1 382 ? -1.849 36.312 18.734 1 79.88 382 GLY B C 1
ATOM 6978 O O . GLY B 1 382 ? -1.396 37.438 18.562 1 79.88 382 GLY B O 1
ATOM 6979 N N . LEU B 1 383 ? -1.472 35.312 18.031 1 79 383 LEU B N 1
ATOM 6980 C CA . LEU B 1 383 ? -0.457 35.406 16.984 1 79 383 LEU B CA 1
ATOM 6981 C C . LEU B 1 383 ? -0.924 36.312 15.867 1 79 383 LEU B C 1
ATOM 6983 O O . LEU B 1 383 ? -1.985 36.094 15.281 1 79 383 LEU B O 1
ATOM 6987 N N . GLY B 1 384 ? -0.043 37.312 15.68 1 84.94 384 GLY B N 1
ATOM 6988 C CA . GLY B 1 384 ? -0.389 38.25 14.633 1 84.94 384 GLY B CA 1
ATOM 6989 C C . GLY B 1 384 ? -1.555 39.156 15 1 84.94 384 GLY B C 1
ATOM 6990 O O . GLY B 1 384 ? -1.988 40 14.188 1 84.94 384 GLY B O 1
ATOM 6991 N N . GLY B 1 385 ? -2.094 38.969 16.156 1 87.62 385 GLY B N 1
ATOM 6992 C CA . GLY B 1 385 ? -3.186 39.844 16.594 1 87.62 385 GLY B CA 1
ATOM 6993 C C . GLY B 1 385 ? -2.828 41.312 16.562 1 87.62 385 GLY B C 1
ATOM 6994 O O . GLY B 1 385 ? -1.696 41.688 16.891 1 87.62 385 GLY B O 1
ATOM 6995 N N . HIS B 1 386 ? -3.781 42.094 16.125 1 87.75 386 HIS B N 1
ATOM 6996 C CA . HIS B 1 386 ? -3.539 43.531 15.977 1 87.75 386 HIS B CA 1
ATOM 6997 C C . HIS B 1 386 ? -4.852 44.312 15.898 1 87.75 386 HIS B C 1
ATOM 6999 O O . HIS B 1 386 ? -5.93 43.719 15.852 1 87.75 386 HIS B O 1
ATOM 7005 N N . PHE B 1 387 ? -4.809 45.5 16.078 1 89.44 387 PHE B N 1
ATOM 7006 C CA . PHE B 1 387 ? -5.879 46.438 15.781 1 89.44 387 PHE B CA 1
ATOM 7007 C C . PHE B 1 387 ? -5.352 47.625 14.984 1 89.44 387 PHE B C 1
ATOM 7009 O O . PHE B 1 387 ? -4.645 48.469 15.531 1 89.44 387 PHE B O 1
ATOM 7016 N N . HIS B 1 388 ? -5.684 47.656 13.789 1 88.69 388 HIS B N 1
ATOM 7017 C CA . HIS B 1 388 ? -5.117 48.625 12.859 1 88.69 388 HIS B CA 1
ATOM 7018 C C . HIS B 1 388 ? -5.527 50.031 13.234 1 88.69 388 HIS B C 1
ATOM 7020 O O . HIS B 1 388 ? -6.344 50.219 14.133 1 88.69 388 HIS B O 1
ATOM 7026 N N . LEU B 1 389 ? -4.941 51 12.625 1 90.44 389 LEU B N 1
ATOM 7027 C CA . LEU B 1 389 ? -5.105 52.438 12.922 1 90.44 389 LEU B CA 1
ATOM 7028 C C . LEU B 1 389 ? -6.582 52.781 13.055 1 90.44 389 LEU B C 1
ATOM 7030 O O . LEU B 1 389 ? -7.391 52.438 12.188 1 90.44 389 LEU B O 1
ATOM 7034 N N . HIS B 1 390 ? -6.941 53.438 14.195 1 87.75 390 HIS B N 1
ATOM 7035 C CA . HIS B 1 390 ? -8.312 53.875 14.469 1 87.75 390 HIS B CA 1
ATOM 7036 C C . HIS B 1 390 ? -8.344 55 15.5 1 87.75 390 HIS B C 1
ATOM 7038 O O . HIS B 1 390 ? -7.32 55.312 16.094 1 87.75 390 HIS B O 1
ATOM 7044 N N . MET B 1 391 ? -9.477 55.562 15.562 1 89.5 391 MET B N 1
ATOM 7045 C CA . MET B 1 391 ? -9.781 56.5 16.641 1 89.5 391 MET B CA 1
ATOM 7046 C C . MET B 1 391 ? -10.883 55.969 17.547 1 89.5 391 MET B C 1
ATOM 7048 O O . MET B 1 391 ? -11.742 55.188 17.094 1 89.5 391 MET B O 1
ATOM 7052 N N . ASP B 1 392 ? -10.766 56.312 18.766 1 89.69 392 ASP B N 1
ATOM 7053 C CA . ASP B 1 392 ? -11.75 55.781 19.719 1 89.69 392 ASP B CA 1
ATOM 7054 C C . ASP B 1 392 ? -13.031 56.625 19.703 1 89.69 392 ASP B C 1
ATOM 7056 O O . ASP B 1 392 ? -14.062 56.188 20.219 1 89.69 392 ASP B O 1
ATOM 7060 N N . VAL B 1 393 ? -12.953 57.781 19.141 1 85.62 393 VAL B N 1
ATOM 7061 C CA . VAL B 1 393 ? -14.156 58.594 18.984 1 85.62 393 VAL B CA 1
ATOM 7062 C C . VAL B 1 393 ? -15 58.062 17.828 1 85.62 393 VAL B C 1
ATOM 7064 O O . VAL B 1 393 ? -14.461 57.562 16.828 1 85.62 393 VAL B O 1
ATOM 7067 N N . LEU B 1 394 ? -16.266 58.094 18.047 1 76.12 394 LEU B N 1
ATOM 7068 C CA . LEU B 1 394 ? -17.172 57.625 17 1 76.12 394 LEU B CA 1
ATOM 7069 C C . LEU B 1 394 ? -17.781 58.781 16.219 1 76.12 394 LEU B C 1
ATOM 7071 O O . LEU B 1 394 ? -18.016 59.844 16.797 1 76.12 394 LEU B O 1
ATOM 7075 N N . PRO B 1 395 ? -17.797 58.719 14.891 1 65 395 PRO B N 1
ATOM 7076 C CA . PRO B 1 395 ? -18.344 59.844 14.102 1 65 395 PRO B CA 1
ATOM 7077 C C . PRO B 1 395 ? -19.766 60.219 14.5 1 65 395 PRO B C 1
ATOM 7079 O O . PRO B 1 395 ? -20.094 61.406 14.578 1 65 395 PRO B O 1
ATOM 7082 N N . ASP B 1 396 ? -20.656 59.219 14.523 1 60.19 396 ASP B N 1
ATOM 7083 C CA . ASP B 1 396 ? -22.047 59.531 14.82 1 60.19 396 ASP B CA 1
ATOM 7084 C C . ASP B 1 396 ? -22.438 59.062 16.219 1 60.19 396 ASP B C 1
ATOM 7086 O O . ASP B 1 396 ? -22.984 57.969 16.375 1 60.19 396 ASP B O 1
ATOM 7090 N N . THR B 1 397 ? -22.016 59.844 17.25 1 57.12 397 THR B N 1
ATOM 7091 C CA . THR B 1 397 ? -22.125 59.531 18.656 1 57.12 397 THR B CA 1
ATOM 7092 C C . THR B 1 397 ? -23.578 59.188 19.031 1 57.12 397 THR B C 1
ATOM 7094 O O . THR B 1 397 ? -23.828 58.312 19.859 1 57.12 397 THR B O 1
ATOM 7097 N N . GLU B 1 398 ? -24.438 59.938 18.469 1 53.03 398 GLU B N 1
ATOM 7098 C CA . GLU B 1 398 ? -25.828 59.844 18.891 1 53.03 398 GLU B CA 1
ATOM 7099 C C . GLU B 1 398 ? -26.422 58.5 18.531 1 53.03 398 GLU B C 1
ATOM 7101 O O . GLU B 1 398 ? -27.188 57.906 19.297 1 53.03 398 GLU B O 1
ATOM 7106 N N . THR B 1 399 ? -25.969 58.062 17.438 1 56.84 399 THR B N 1
ATOM 7107 C CA . THR B 1 399 ? -26.578 56.844 16.969 1 56.84 399 THR B CA 1
ATOM 7108 C C . THR B 1 399 ? -26.016 55.625 17.703 1 56.84 399 THR B C 1
ATOM 7110 O O . THR B 1 399 ? -26.75 54.688 18.016 1 56.84 399 THR B O 1
ATOM 7113 N N . TYR B 1 400 ? -24.812 55.781 18.156 1 59.72 400 TYR B N 1
ATOM 7114 C CA . TYR B 1 400 ? -24.219 54.562 18.688 1 59.72 400 TYR B CA 1
ATOM 7115 C C . TYR B 1 400 ? -24.422 54.469 20.188 1 59.72 400 TYR B C 1
ATOM 7117 O O . TYR B 1 400 ? -24.656 53.375 20.734 1 59.72 400 TYR B O 1
ATOM 7125 N N . PHE B 1 401 ? -24.312 55.531 20.859 1 63.34 401 PHE B N 1
ATOM 7126 C CA . PHE B 1 401 ? -24.328 55.469 22.328 1 63.34 401 PHE B CA 1
ATOM 7127 C C . PHE B 1 401 ? -25.578 56.156 22.875 1 63.34 401 PHE B C 1
ATOM 7129 O O . PHE B 1 401 ? -25.875 56.031 24.078 1 63.34 401 PHE B O 1
ATOM 7136 N N . GLY B 1 402 ? -26.438 56.688 21.984 1 61.72 402 GLY B N 1
ATOM 7137 C CA . GLY B 1 402 ? -27.609 57.438 22.438 1 61.72 402 GLY B CA 1
ATOM 7138 C C . GLY B 1 402 ? -27.266 58.844 22.906 1 61.72 402 GLY B C 1
ATOM 7139 O O . GLY B 1 402 ? -26.094 59.125 23.188 1 61.72 402 GLY B O 1
ATOM 7140 N N . PRO B 1 403 ? -28.172 59.781 22.797 1 61.41 403 PRO B N 1
ATOM 7141 C CA . PRO B 1 403 ? -27.969 61.188 23.141 1 61.41 403 PRO B CA 1
ATOM 7142 C C . PRO B 1 403 ? -27.516 61.375 24.594 1 61.41 403 PRO B C 1
ATOM 7144 O O . PRO B 1 403 ? -26.891 62.375 24.922 1 61.41 403 PRO B O 1
ATOM 7147 N N . GLU B 1 404 ? -27.672 60.375 25.406 1 65.75 404 GLU B N 1
ATOM 7148 C CA . GLU B 1 404 ? -27.453 60.531 26.844 1 65.75 404 GLU B CA 1
ATOM 7149 C C . GLU B 1 404 ? -26 60.281 27.219 1 65.75 404 GLU B C 1
ATOM 7151 O O . GLU B 1 404 ? -25.516 60.781 28.234 1 65.75 404 GLU B O 1
ATOM 7156 N N . MET B 1 405 ? -25.188 59.688 26.484 1 74.25 405 MET B N 1
ATOM 7157 C CA . MET B 1 405 ? -23.859 59.281 26.922 1 74.25 405 MET B CA 1
ATOM 7158 C C . MET B 1 405 ? -22.781 60.156 26.281 1 74.25 405 MET B C 1
ATOM 7160 O O . MET B 1 405 ? -21.797 60.5 26.922 1 74.25 405 MET B O 1
ATOM 7164 N N . GLY B 1 406 ? -23.062 60.719 25.156 1 76.56 406 GLY B N 1
ATOM 7165 C CA . GLY B 1 406 ? -22.062 61.469 24.422 1 76.56 406 GLY B CA 1
ATOM 7166 C C . GLY B 1 406 ? -20.938 60.594 23.875 1 76.56 406 GLY B C 1
ATOM 7167 O O . GLY B 1 406 ? -21 59.375 23.984 1 76.56 406 GLY B O 1
ATOM 7168 N N . ASN B 1 407 ? -19.906 61.188 23.328 1 83.12 407 ASN B N 1
ATOM 7169 C CA . ASN B 1 407 ? -18.797 60.469 22.703 1 83.12 407 ASN B CA 1
ATOM 7170 C C . ASN B 1 407 ? -17.75 60.031 23.719 1 83.12 407 ASN B C 1
ATOM 7172 O O . ASN B 1 407 ? -17.812 60.438 24.875 1 83.12 407 ASN B O 1
ATOM 7176 N N . ARG B 1 408 ? -16.859 59.156 23.375 1 89.5 408 ARG B N 1
ATOM 7177 C CA . ARG B 1 408 ? -15.734 58.719 24.203 1 89.5 408 ARG B CA 1
ATOM 7178 C C . ARG B 1 408 ? -14.719 59.875 24.359 1 89.5 408 ARG B C 1
ATOM 7180 O O . ARG B 1 408 ? -13.984 60.188 23.406 1 89.5 408 ARG B O 1
ATOM 7187 N N . VAL B 1 409 ? -14.656 60.438 25.5 1 88.94 409 VAL B N 1
ATOM 7188 C CA . VAL B 1 409 ? -13.828 61.625 25.688 1 88.94 409 VAL B CA 1
ATOM 7189 C C . VAL B 1 409 ? -12.414 61.188 26.094 1 88.94 409 VAL B C 1
ATOM 7191 O O . VAL B 1 409 ? -11.461 61.938 25.891 1 88.94 409 VAL B O 1
ATOM 7194 N N . ALA B 1 410 ? -12.289 60.031 26.656 1 93.56 410 ALA B N 1
ATOM 7195 C CA . ALA B 1 410 ? -10.977 59.562 27.094 1 93.56 410 ALA B CA 1
ATOM 7196 C C . ALA B 1 410 ? -10.898 58.031 27.062 1 93.56 410 ALA B C 1
ATOM 7198 O O . ALA B 1 410 ? -11.93 57.344 27.109 1 93.56 410 ALA B O 1
ATOM 7199 N N . THR B 1 411 ? -9.695 57.531 26.906 1 96 411 THR B N 1
ATOM 7200 C CA . THR B 1 411 ? -9.43 56.094 26.891 1 96 411 THR B CA 1
ATOM 7201 C C . THR B 1 411 ? -8.391 55.719 27.938 1 96 411 THR B C 1
ATOM 7203 O O . THR B 1 411 ? -7.375 56.406 28.078 1 96 411 THR B O 1
ATOM 7206 N N . TRP B 1 412 ? -8.711 54.719 28.703 1 96.81 412 TRP B N 1
ATOM 7207 C CA . TRP B 1 412 ? -7.793 54.094 29.641 1 96.81 412 TRP B CA 1
ATOM 7208 C C . TRP B 1 412 ? -7.465 52.656 29.219 1 96.81 412 TRP B C 1
ATOM 7210 O O . TRP B 1 412 ? -8.336 51.812 29.203 1 96.81 412 TRP B O 1
ATOM 7220 N N . LEU B 1 413 ? -6.176 52.406 28.859 1 97.88 413 LEU B N 1
ATOM 7221 C CA . LEU B 1 413 ? -5.703 51.094 28.406 1 97.88 413 LEU B CA 1
ATOM 7222 C C . LEU B 1 413 ? -4.699 50.5 29.391 1 97.88 413 LEU B C 1
ATOM 7224 O O . LEU B 1 413 ? -3.633 51.094 29.609 1 97.88 413 LEU B O 1
ATOM 7228 N N . THR B 1 414 ? -5.023 49.375 29.953 1 97.88 414 THR B N 1
ATOM 7229 C CA . THR B 1 414 ? -4.125 48.719 30.906 1 97.88 414 THR B CA 1
ATOM 7230 C C . THR B 1 414 ? -3.467 47.5 30.266 1 97.88 414 THR B C 1
ATOM 7232 O O . THR B 1 414 ? -4.152 46.625 29.719 1 97.88 414 THR B O 1
ATOM 7235 N N . TYR B 1 415 ? -2.172 47.406 30.359 1 96.94 415 TYR B N 1
ATOM 7236 C CA . TYR B 1 415 ? -1.432 46.25 29.906 1 96.94 415 TYR B CA 1
ATOM 7237 C C . TYR B 1 415 ? -1.412 45.156 30.984 1 96.94 415 TYR B C 1
ATOM 7239 O O . TYR B 1 415 ? -0.852 45.375 32.062 1 96.94 415 TYR B O 1
ATOM 7247 N N . LEU B 1 416 ? -1.929 44.031 30.656 1 96.69 416 LEU B N 1
ATOM 7248 C CA . LEU B 1 416 ? -2.07 42.938 31.641 1 96.69 416 LEU B CA 1
ATOM 7249 C C . LEU B 1 416 ? -0.99 41.875 31.438 1 96.69 416 LEU B C 1
ATOM 7251 O O . LEU B 1 416 ? -0.913 40.938 32.219 1 96.69 416 LEU B O 1
ATOM 7255 N N . SER B 1 417 ? -0.23 41.969 30.453 1 93.12 417 SER B N 1
ATOM 7256 C CA . SER B 1 417 ? 0.876 41.062 30.203 1 93.12 417 SER B CA 1
ATOM 7257 C C . SER B 1 417 ? 2.047 41.781 29.531 1 93.12 417 SER B C 1
ATOM 7259 O O . SER B 1 417 ? 1.866 42.844 28.922 1 93.12 417 SER B O 1
ATOM 7261 N N . ASP B 1 418 ? 3.211 41.219 29.828 1 90.38 418 ASP B N 1
ATOM 7262 C CA . ASP B 1 418 ? 4.324 41.531 28.938 1 90.38 418 ASP B CA 1
ATOM 7263 C C . ASP B 1 418 ? 4.191 40.781 27.609 1 90.38 418 ASP B C 1
ATOM 7265 O O . ASP B 1 418 ? 3.391 39.875 27.484 1 90.38 418 ASP B O 1
ATOM 7269 N N . VAL B 1 419 ? 4.789 41.344 26.594 1 87.88 419 VAL B N 1
ATOM 7270 C CA . VAL B 1 419 ? 4.805 40.688 25.297 1 87.88 419 VAL B CA 1
ATOM 7271 C C . VAL B 1 419 ? 6.246 40.5 24.828 1 87.88 419 VAL B C 1
ATOM 7273 O O . VAL B 1 419 ? 7.051 41.438 24.875 1 87.88 419 VAL B O 1
ATOM 7276 N N . ASN B 1 420 ? 6.582 39.344 24.438 1 83.12 420 ASN B N 1
ATOM 7277 C CA . ASN B 1 420 ? 7.953 39.031 24.062 1 83.12 420 ASN B CA 1
ATOM 7278 C C . ASN B 1 420 ? 8.344 39.688 22.75 1 83.12 420 ASN B C 1
ATOM 7280 O O . ASN B 1 420 ? 9.5 40.094 22.562 1 83.12 420 ASN B O 1
ATOM 7284 N N . GLY B 1 421 ? 7.422 39.812 21.891 1 86.25 421 GLY B N 1
ATOM 7285 C CA . GLY B 1 421 ? 7.703 40.438 20.609 1 86.25 421 GLY B CA 1
ATOM 7286 C C . GLY B 1 421 ? 6.512 41.188 20.031 1 86.25 421 GLY B C 1
ATOM 7287 O O . GLY B 1 421 ? 5.422 40.625 19.906 1 86.25 421 GLY B O 1
ATOM 7288 N N . GLY B 1 422 ? 6.812 42.406 19.703 1 89.62 422 GLY B N 1
ATOM 7289 C CA . GLY B 1 422 ? 5.758 43.219 19.109 1 89.62 422 GLY B CA 1
ATOM 7290 C C . GLY B 1 422 ? 4.719 43.656 20.109 1 89.62 422 GLY B C 1
ATOM 7291 O O . GLY B 1 422 ? 5 43.75 21.312 1 89.62 422 GLY B O 1
ATOM 7292 N N . GLY B 1 423 ? 3.559 44.188 19.578 1 91.94 423 GLY B N 1
ATOM 7293 C CA . GLY B 1 423 ? 2.393 44.469 20.391 1 91.94 423 GLY B CA 1
ATOM 7294 C C . GLY B 1 423 ? 2.359 45.906 20.891 1 91.94 423 GLY B C 1
ATOM 7295 O O . GLY B 1 423 ? 1.537 46.25 21.734 1 91.94 423 GLY B O 1
ATOM 7296 N N . ALA B 1 424 ? 3.141 46.719 20.391 1 93.56 424 ALA B N 1
ATOM 7297 C CA . ALA B 1 424 ? 3.18 48.094 20.844 1 93.56 424 ALA B CA 1
ATOM 7298 C C . ALA B 1 424 ? 1.896 48.844 20.469 1 93.56 424 ALA B C 1
ATOM 7300 O O . ALA B 1 424 ? 1.202 48.438 19.531 1 93.56 424 ALA B O 1
ATOM 7301 N N . THR B 1 425 ? 1.484 49.781 21.266 1 95.5 425 THR B N 1
ATOM 7302 C CA . THR B 1 425 ? 0.499 50.781 20.875 1 95.5 425 THR B CA 1
ATOM 7303 C C . THR B 1 425 ? 1.183 52.031 20.312 1 95.5 425 THR B C 1
ATOM 7305 O O . THR B 1 425 ? 2.057 52.625 20.953 1 95.5 425 THR B O 1
ATOM 7308 N N . VAL B 1 426 ? 0.765 52.438 19.156 1 94.94 426 VAL B N 1
ATOM 7309 C CA . VAL B 1 426 ? 1.488 53.531 18.5 1 94.94 426 VAL B CA 1
ATOM 7310 C C . VAL B 1 426 ? 0.518 54.656 18.141 1 94.94 426 VAL B C 1
ATOM 7312 O O . VAL B 1 426 ? -0.657 54.375 17.859 1 94.94 426 VAL B O 1
ATOM 7315 N N . PHE B 1 427 ? 1.005 55.875 18.219 1 93.94 427 PHE B N 1
ATOM 7316 C CA . PHE B 1 427 ? 0.329 57.094 17.75 1 93.94 427 PHE B CA 1
ATOM 7317 C C . PHE B 1 427 ? 1.099 57.719 16.594 1 93.94 427 PHE B C 1
ATOM 7319 O O . PHE B 1 427 ? 1.954 58.594 16.828 1 93.94 427 PHE B O 1
ATOM 7326 N N . PRO B 1 428 ? 0.726 57.344 15.406 1 92.06 428 PRO B N 1
ATOM 7327 C CA . PRO B 1 428 ? 1.545 57.75 14.266 1 92.06 428 PRO B CA 1
ATOM 7328 C C . PRO B 1 428 ? 1.621 59.281 14.094 1 92.06 428 PRO B C 1
ATOM 7330 O O . PRO B 1 428 ? 2.658 59.812 13.688 1 92.06 428 PRO B O 1
ATOM 7333 N N . ARG B 1 429 ? 0.57 59.938 14.375 1 90.19 429 ARG B N 1
ATOM 7334 C CA . ARG B 1 429 ? 0.551 61.375 14.133 1 90.19 429 ARG B CA 1
ATOM 7335 C C . ARG B 1 429 ? 1.339 62.125 15.203 1 90.19 429 ARG B C 1
ATOM 7337 O O . ARG B 1 429 ? 1.622 63.312 15.055 1 90.19 429 ARG B O 1
ATOM 7344 N N . LEU B 1 430 ? 1.749 61.438 16.25 1 90.12 430 LEU B N 1
ATOM 7345 C CA . LEU B 1 430 ? 2.533 62.031 17.344 1 90.12 430 LEU B CA 1
ATOM 7346 C C . LEU B 1 430 ? 3.898 61.375 17.438 1 90.12 430 LEU B C 1
ATOM 7348 O O . LEU B 1 430 ? 4.723 61.75 18.266 1 90.12 430 LEU B O 1
ATOM 7352 N N . ASN B 1 431 ? 4.129 60.344 16.641 1 91.06 431 ASN B N 1
ATOM 7353 C CA . ASN B 1 431 ? 5.355 59.562 16.641 1 91.06 431 ASN B CA 1
ATOM 7354 C C . ASN B 1 431 ? 5.641 58.969 18.031 1 91.06 431 ASN B C 1
ATOM 7356 O O . ASN B 1 431 ? 6.746 59.125 18.547 1 91.06 431 ASN B O 1
ATOM 7360 N N . ILE B 1 432 ? 4.637 58.344 18.594 1 91.44 432 ILE B N 1
ATOM 7361 C CA . ILE B 1 432 ? 4.758 57.75 19.922 1 91.44 432 ILE B CA 1
ATOM 7362 C C . ILE B 1 432 ? 4.609 56.219 19.797 1 91.44 432 ILE B C 1
ATOM 7364 O O . ILE B 1 432 ? 3.74 55.75 19.078 1 91.44 432 ILE B O 1
ATOM 7368 N N . THR B 1 433 ? 5.523 55.562 20.391 1 93.69 433 THR B N 1
ATOM 7369 C CA . THR B 1 433 ? 5.426 54.094 20.547 1 93.69 433 THR B CA 1
ATOM 7370 C C . THR B 1 433 ? 5.434 53.719 22.031 1 93.69 433 THR B C 1
ATOM 7372 O O . THR B 1 433 ? 6.328 54.125 22.766 1 93.69 433 THR B O 1
ATOM 7375 N N . VAL B 1 434 ? 4.461 53 22.422 1 93.12 434 VAL B N 1
ATOM 7376 C CA . VAL B 1 434 ? 4.414 52.5 23.797 1 93.12 434 VAL B CA 1
ATOM 7377 C C . VAL B 1 434 ? 4.457 50.969 23.781 1 93.12 434 VAL B C 1
ATOM 7379 O O . VAL B 1 434 ? 3.502 50.312 23.344 1 93.12 434 VAL B O 1
ATOM 7382 N N . TRP B 1 435 ? 5.508 50.406 24.297 1 92.25 435 TRP B N 1
ATOM 7383 C CA . TRP B 1 435 ? 5.621 48.969 24.406 1 92.25 435 TRP B CA 1
ATOM 7384 C C . TRP B 1 435 ? 4.895 48.438 25.625 1 92.25 435 TRP B C 1
ATOM 7386 O O . TRP B 1 435 ? 4.926 49.062 26.688 1 92.25 435 TRP B O 1
ATOM 7396 N N . PRO B 1 436 ? 4.328 47.25 25.469 1 92.12 436 PRO B N 1
ATOM 7397 C CA . PRO B 1 436 ? 3.574 46.719 26.609 1 92.12 436 PRO B CA 1
ATOM 7398 C C . PRO B 1 436 ? 4.461 46.406 27.812 1 92.12 436 PRO B C 1
ATOM 7400 O O . PRO B 1 436 ? 5.484 45.719 27.672 1 92.12 436 PRO B O 1
ATOM 7403 N N . LYS B 1 437 ? 4.066 46.938 28.938 1 92 437 LYS B N 1
ATOM 7404 C CA . LYS B 1 437 ? 4.637 46.594 30.234 1 92 437 LYS B CA 1
ATOM 7405 C C . LYS B 1 437 ? 3.547 46.188 31.219 1 92 437 LYS B C 1
ATOM 7407 O O . LYS B 1 437 ? 2.654 47 31.531 1 92 437 LYS B O 1
ATOM 7412 N N . LYS B 1 438 ? 3.676 44.938 31.672 1 95.31 438 LYS B N 1
ATOM 7413 C CA . LYS B 1 438 ? 2.664 44.406 32.562 1 95.31 438 LYS B CA 1
ATOM 7414 C C . LYS B 1 438 ? 2.463 45.312 33.781 1 95.31 438 LYS B C 1
ATOM 7416 O O . LYS B 1 438 ? 3.432 45.75 34.406 1 95.31 438 LYS B O 1
ATOM 7421 N N . GLY B 1 439 ? 1.237 45.656 34 1 95.44 439 GLY B N 1
ATOM 7422 C CA . GLY B 1 439 ? 0.901 46.438 35.188 1 95.44 439 GLY B CA 1
ATOM 7423 C C . GLY B 1 439 ? 0.839 47.938 34.875 1 95.44 439 GLY B C 1
ATOM 7424 O O . GLY B 1 439 ? 0.411 48.719 35.719 1 95.44 439 GLY B O 1
ATOM 7425 N N . SER B 1 440 ? 1.203 48.375 33.719 1 94.56 440 SER B N 1
ATOM 7426 C CA . SER B 1 440 ? 1.152 49.781 33.344 1 94.56 440 SER B CA 1
ATOM 7427 C C . SER B 1 440 ? -0.16 50.125 32.625 1 94.56 440 SER B C 1
ATOM 7429 O O . SER B 1 440 ? -0.905 49.219 32.25 1 94.56 440 SER B O 1
ATOM 7431 N N . ALA B 1 441 ? -0.458 51.406 32.562 1 96.75 441 ALA B N 1
ATOM 7432 C CA . ALA B 1 441 ? -1.674 51.875 31.891 1 96.75 441 ALA B CA 1
ATOM 7433 C C . ALA B 1 441 ? -1.4 53.094 31.031 1 96.75 441 ALA B C 1
ATOM 7435 O O . ALA B 1 441 ? -0.649 54 31.438 1 96.75 441 ALA B O 1
ATOM 7436 N N . LEU B 1 442 ? -1.912 53.062 29.906 1 96 442 LEU B N 1
ATOM 7437 C CA . LEU B 1 442 ? -1.854 54.188 28.969 1 96 442 LEU B CA 1
ATOM 7438 C C . LEU B 1 442 ? -3.168 54.969 28.969 1 96 442 LEU B C 1
ATOM 7440 O O . LEU B 1 442 ? -4.242 54.375 28.859 1 96 442 LEU B O 1
ATOM 7444 N N . PHE B 1 443 ? -3.1 56.312 29.141 1 95.69 443 PHE B N 1
ATOM 7445 C CA . PHE B 1 443 ? -4.277 57.188 29.219 1 95.69 443 PHE B CA 1
ATOM 7446 C C . PHE B 1 443 ? -4.168 58.344 28.234 1 95.69 443 PHE B C 1
ATOM 7448 O O . PHE B 1 443 ? -3.107 58.938 28.094 1 95.69 443 PHE B O 1
ATOM 7455 N N . TRP B 1 444 ? -5.301 58.594 27.531 1 94.62 444 TRP B N 1
ATOM 7456 C CA . TRP B 1 444 ? -5.277 59.781 26.672 1 94.62 444 TRP B CA 1
ATOM 7457 C C . TRP B 1 444 ? -6.676 60.344 26.5 1 94.62 444 TRP B C 1
ATOM 7459 O O . TRP B 1 444 ? -7.672 59.625 26.625 1 94.62 444 TRP B O 1
ATOM 7469 N N . HIS B 1 445 ? -6.707 61.625 26.297 1 92.94 445 HIS B N 1
ATOM 7470 C CA . HIS B 1 445 ? -7.949 62.312 25.953 1 92.94 445 HIS B CA 1
ATOM 7471 C C . HIS B 1 445 ? -8.242 62.219 24.453 1 92.94 445 HIS B C 1
ATOM 7473 O O . HIS B 1 445 ? -7.375 62.5 23.625 1 92.94 445 HIS B O 1
ATOM 7479 N N . ASN B 1 446 ? -9.469 61.875 24.125 1 92.38 446 ASN B N 1
ATOM 7480 C CA . ASN B 1 446 ? -9.836 61.625 22.734 1 92.38 446 ASN B CA 1
ATOM 7481 C C . ASN B 1 446 ? -10.336 62.875 22.047 1 92.38 446 ASN B C 1
ATOM 7483 O O . ASN B 1 446 ? -10.406 62.938 20.812 1 92.38 446 ASN B O 1
ATOM 7487 N N . VAL B 1 447 ? -10.789 63.812 22.812 1 86.62 447 VAL B N 1
ATOM 7488 C CA . VAL B 1 447 ? -11.484 64.938 22.234 1 86.62 447 VAL B CA 1
ATOM 7489 C C . VAL B 1 447 ? -10.781 66.25 22.656 1 86.62 447 VAL B C 1
ATOM 7491 O O . VAL B 1 447 ? -10.086 66.25 23.672 1 86.62 447 VAL B O 1
ATOM 7494 N N . LYS B 1 448 ? -11.016 67.25 21.828 1 82.94 448 LYS B N 1
ATOM 7495 C CA . LYS B 1 448 ? -10.578 68.562 22.188 1 82.94 448 LYS B CA 1
ATOM 7496 C C . LYS B 1 448 ? -11.562 69.25 23.156 1 82.94 448 LYS B C 1
ATOM 7498 O O . LYS B 1 448 ? -12.57 68.625 23.531 1 82.94 448 LYS B O 1
ATOM 7503 N N . SER B 1 449 ? -11.203 70.438 23.594 1 76.31 449 SER B N 1
ATOM 7504 C CA . SER B 1 449 ? -12.031 71.125 24.562 1 76.31 449 SER B CA 1
ATOM 7505 C C . SER B 1 449 ? -13.43 71.375 24.016 1 76.31 449 SER B C 1
ATOM 7507 O O . SER B 1 449 ? -14.391 71.5 24.781 1 76.31 449 SER B O 1
ATOM 7509 N N . ASN B 1 450 ? -13.578 71.375 22.688 1 72.62 450 ASN B N 1
ATOM 7510 C CA . ASN B 1 450 ? -14.859 71.688 22.062 1 72.62 450 ASN B CA 1
ATOM 7511 C C . ASN B 1 450 ? -15.656 70.375 21.812 1 72.62 450 ASN B C 1
ATOM 7513 O O . ASN B 1 450 ? -16.75 70.438 21.234 1 72.62 450 ASN B O 1
ATOM 7517 N N . GLY B 1 451 ? -15.062 69.312 22.203 1 76.25 451 GLY B N 1
ATOM 7518 C CA . GLY B 1 451 ? -15.789 68.062 22.062 1 76.25 451 GLY B CA 1
ATOM 7519 C C . GLY B 1 451 ? -15.5 67.375 20.766 1 76.25 451 GLY B C 1
ATOM 7520 O O . GLY B 1 451 ? -15.922 66.188 20.578 1 76.25 451 GLY B O 1
ATOM 7521 N N . VAL B 1 452 ? -14.758 68 19.906 1 80.06 452 VAL B N 1
ATOM 7522 C CA . VAL B 1 452 ? -14.438 67.375 18.609 1 80.06 452 VAL B CA 1
ATOM 7523 C C . VAL B 1 452 ? -13.305 66.375 18.781 1 80.06 452 VAL B C 1
ATOM 7525 O O . VAL B 1 452 ? -12.352 66.625 19.531 1 80.06 452 VAL B O 1
ATOM 7528 N N . GLY B 1 453 ? -13.422 65.312 18.125 1 86.56 453 GLY B N 1
ATOM 7529 C CA . GLY B 1 453 ? -12.375 64.25 18.172 1 86.56 453 GLY B CA 1
ATOM 7530 C C . GLY B 1 453 ? -11.016 64.812 17.75 1 86.56 453 GLY B C 1
ATOM 7531 O O . GLY B 1 453 ? -10.898 65.5 16.75 1 86.56 453 GLY B O 1
ATOM 7532 N N . ASP B 1 454 ? -9.992 64.562 18.547 1 88.56 454 ASP B N 1
ATOM 7533 C CA . ASP B 1 454 ? -8.633 65 18.219 1 88.56 454 ASP B CA 1
ATOM 7534 C C . ASP B 1 454 ? -7.961 64 17.266 1 88.56 454 ASP B C 1
ATOM 7536 O O . ASP B 1 454 ? -7.641 62.875 17.672 1 88.56 454 ASP B O 1
ATOM 7540 N N . ILE B 1 455 ? -7.645 64.375 16.094 1 89.19 455 ILE B N 1
ATOM 7541 C CA . ILE B 1 455 ? -7.109 63.5 15.047 1 89.19 455 ILE B CA 1
ATOM 7542 C C . ILE B 1 455 ? -5.719 63 15.445 1 89.19 455 ILE B C 1
ATOM 7544 O O . ILE B 1 455 ? -5.223 62.031 14.898 1 89.19 455 ILE B O 1
ATOM 7548 N N . LEU B 1 456 ? -5.113 63.719 16.406 1 90.62 456 LEU B N 1
ATOM 7549 C CA . LEU B 1 456 ? -3.777 63.344 16.859 1 90.62 456 LEU B CA 1
ATOM 7550 C C . LEU B 1 456 ? -3.828 62.062 17.672 1 90.62 456 LEU B C 1
ATOM 7552 O O . LEU B 1 456 ? -2.795 61.438 17.922 1 90.62 456 LEU B O 1
ATOM 7556 N N . THR B 1 457 ? -5.043 61.625 18.031 1 93.06 457 THR B N 1
ATOM 7557 C CA . THR B 1 457 ? -5.16 60.438 18.859 1 93.06 457 THR B CA 1
ATOM 7558 C C . THR B 1 457 ? -5.367 59.188 18.016 1 93.06 457 THR B C 1
ATOM 7560 O O . THR B 1 457 ? -5.73 58.125 18.531 1 93.06 457 THR B O 1
ATOM 7563 N N . LEU B 1 458 ? -5.148 59.344 16.672 1 93.25 458 LEU B N 1
ATOM 7564 C CA . LEU B 1 458 ? -5.074 58.156 15.828 1 93.25 458 LEU B CA 1
ATOM 7565 C C . LEU B 1 458 ? -4.031 57.188 16.359 1 93.25 458 LEU B C 1
ATOM 7567 O O . LEU B 1 458 ? -2.881 57.562 16.594 1 93.25 458 LEU B O 1
ATOM 7571 N N . HIS B 1 459 ? -4.461 55.969 16.641 1 94.06 459 HIS B N 1
ATOM 7572 C CA . HIS B 1 459 ? -3.523 55 17.203 1 94.06 459 HIS B CA 1
ATOM 7573 C C . HIS B 1 459 ? -3.811 53.594 16.703 1 94.06 459 HIS B C 1
ATOM 7575 O O . HIS B 1 459 ? -4.832 53.344 16.047 1 94.06 459 HIS B O 1
ATOM 7581 N N . GLY B 1 460 ? -2.879 52.719 16.844 1 94 460 GLY B N 1
ATOM 7582 C CA . GLY B 1 460 ? -3.008 51.312 16.469 1 94 460 GLY B CA 1
ATOM 7583 C C . GLY B 1 460 ? -2.193 50.375 17.344 1 94 460 GLY B C 1
ATOM 7584 O O . GLY B 1 460 ? -1.25 50.812 18.016 1 94 460 GLY B O 1
ATOM 7585 N N . ALA B 1 461 ? -2.676 49.188 17.359 1 94.31 461 ALA B N 1
ATOM 7586 C CA . ALA B 1 461 ? -1.934 48.125 18.047 1 94.31 461 ALA B CA 1
ATOM 7587 C C . ALA B 1 461 ? -1.094 47.344 17.047 1 94.31 461 ALA B C 1
ATOM 7589 O O . ALA B 1 461 ? -1.633 46.688 16.141 1 94.31 461 ALA B O 1
ATOM 7590 N N . CYS B 1 462 ? 0.198 47.375 17.25 1 93.81 462 CYS B N 1
ATOM 7591 C CA . CYS B 1 462 ? 1.086 46.594 16.406 1 93.81 462 CYS B CA 1
ATOM 7592 C C . CYS B 1 462 ? 0.845 45.094 16.578 1 93.81 462 CYS B C 1
ATOM 7594 O O . CYS B 1 462 ? 0.523 44.656 17.688 1 93.81 462 CYS B O 1
ATOM 7596 N N . PRO B 1 463 ? 1.018 44.344 15.516 1 92.44 463 PRO B N 1
ATOM 7597 C CA . PRO B 1 463 ? 0.817 42.875 15.633 1 92.44 463 PRO B CA 1
ATOM 7598 C C . PRO B 1 463 ? 1.742 42.25 16.656 1 92.44 463 PRO B C 1
ATOM 7600 O O . PRO B 1 463 ? 2.912 42.625 16.766 1 92.44 463 PRO B O 1
ATOM 7603 N N . VAL B 1 464 ? 1.126 41.312 17.391 1 90.81 464 VAL B N 1
ATOM 7604 C CA . VAL B 1 464 ? 1.928 40.5 18.297 1 90.81 464 VAL B CA 1
ATOM 7605 C C . VAL B 1 464 ? 2.752 39.5 17.5 1 90.81 464 VAL B C 1
ATOM 7607 O O . VAL B 1 464 ? 2.209 38.75 16.688 1 90.81 464 VAL B O 1
ATOM 7610 N N . VAL B 1 465 ? 4.047 39.531 17.656 1 88.81 465 VAL B N 1
ATOM 7611 C CA . VAL B 1 465 ? 4.918 38.625 16.906 1 88.81 465 VAL B CA 1
ATOM 7612 C C . VAL B 1 465 ? 4.996 37.281 17.625 1 88.81 465 VAL B C 1
ATOM 7614 O O . VAL B 1 465 ? 4.766 36.25 17 1 88.81 465 VAL B O 1
ATOM 7617 N N . THR B 1 466 ? 5.359 37.312 18.875 1 85.44 466 THR B N 1
ATOM 7618 C CA . THR B 1 466 ? 5.469 36.062 19.672 1 85.44 466 THR B CA 1
ATOM 7619 C C . THR B 1 466 ? 4.715 36.219 20.984 1 85.44 466 THR B C 1
ATOM 7621 O O . THR B 1 466 ? 4.746 37.281 21.609 1 85.44 466 THR B O 1
ATOM 7624 N N . GLY B 1 467 ? 3.941 35.125 21.281 1 78.19 467 GLY B N 1
ATOM 7625 C CA . GLY B 1 467 ? 3.211 35.125 22.547 1 78.19 467 GLY B CA 1
ATOM 7626 C C . GLY B 1 467 ? 1.811 35.688 22.422 1 78.19 467 GLY B C 1
ATOM 7627 O O . GLY B 1 467 ? 1.179 35.594 21.359 1 78.19 467 GLY B O 1
ATOM 7628 N N . SER B 1 468 ? 1.277 36.094 23.578 1 83.12 468 SER B N 1
ATOM 7629 C CA . SER B 1 468 ? -0.059 36.688 23.641 1 83.12 468 SER B CA 1
ATOM 7630 C C . SER B 1 468 ? -0.051 38 24.406 1 83.12 468 SER B C 1
ATOM 7632 O O . SER B 1 468 ? 0.788 38.188 25.281 1 83.12 468 SER B O 1
ATOM 7634 N N . LYS B 1 469 ? -0.847 38.844 23.984 1 89.94 469 LYS B N 1
ATOM 7635 C CA . LYS B 1 469 ? -0.999 40.156 24.641 1 89.94 469 LYS B CA 1
ATOM 7636 C C . LYS B 1 469 ? -2.379 40.312 25.266 1 89.94 469 LYS B C 1
ATOM 7638 O O . LYS B 1 469 ? -3.396 40.094 24.609 1 89.94 469 LYS B O 1
ATOM 7643 N N . TRP B 1 470 ? -2.365 40.531 26.594 1 92.81 470 TRP B N 1
ATOM 7644 C CA . TRP B 1 470 ? -3.598 40.844 27.312 1 92.81 470 TRP B CA 1
ATOM 7645 C C . TRP B 1 470 ? -3.676 42.312 27.688 1 92.81 470 TRP B C 1
ATOM 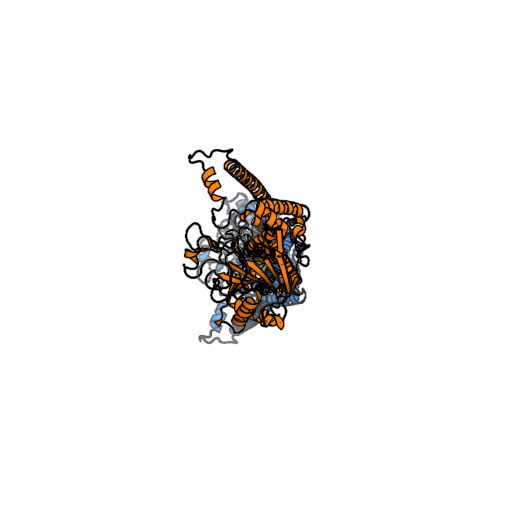7647 O O . TRP B 1 470 ? -2.732 42.875 28.25 1 92.81 470 TRP B O 1
ATOM 7657 N N . VAL B 1 471 ? -4.738 42.938 27.281 1 96.25 471 VAL B N 1
ATOM 7658 C CA . VAL B 1 471 ? -4.98 44.312 27.656 1 96.25 471 VAL B CA 1
ATOM 7659 C C . VAL B 1 471 ? -6.445 44.5 28.047 1 96.25 471 VAL B C 1
ATOM 7661 O O . VAL B 1 471 ? -7.281 43.625 27.766 1 96.25 471 VAL B O 1
ATOM 7664 N N . THR B 1 472 ? -6.77 45.5 28.734 1 97.06 472 THR B N 1
ATOM 7665 C CA . THR B 1 472 ? -8.148 45.875 28.984 1 97.06 472 THR B CA 1
ATOM 7666 C C . THR B 1 472 ? -8.336 47.375 28.766 1 97.06 472 THR B C 1
ATOM 7668 O O . THR B 1 472 ? -7.449 48.188 29.109 1 97.06 472 THR B O 1
ATOM 7671 N N . ASN B 1 473 ? -9.406 47.75 28.125 1 95.88 473 ASN B N 1
ATOM 7672 C CA . ASN B 1 473 ? -9.75 49.156 27.828 1 95.88 473 ASN B CA 1
ATOM 7673 C C . ASN B 1 473 ? -10.992 49.594 28.594 1 95.88 473 ASN B C 1
ATOM 7675 O O . ASN B 1 473 ? -11.914 48.812 28.812 1 95.88 473 ASN B O 1
ATOM 7679 N N . VAL B 1 474 ? -10.977 50.812 29 1 96.19 474 VAL B N 1
ATOM 7680 C CA . VAL B 1 474 ? -12.156 51.5 29.516 1 96.19 474 VAL B CA 1
ATOM 7681 C C . VAL B 1 474 ? -12.312 52.844 28.812 1 96.19 474 VAL B C 1
ATOM 7683 O O . VAL B 1 474 ? -11.375 53.656 28.797 1 96.19 474 VAL B O 1
ATOM 7686 N N . TRP B 1 475 ? -13.516 53.062 28.281 1 94.19 475 TRP B N 1
ATOM 7687 C CA . TRP B 1 475 ? -13.805 54.312 27.625 1 94.19 475 TRP B CA 1
ATOM 7688 C C . TRP B 1 475 ? -14.719 55.188 28.5 1 94.19 475 TRP B C 1
ATOM 7690 O O . TRP B 1 475 ? -15.727 54.688 29.016 1 94.19 475 TRP B O 1
ATOM 7700 N N . PHE B 1 476 ? -14.32 56.438 28.656 1 91.19 476 PHE B N 1
ATOM 7701 C CA . PHE B 1 476 ? -15.109 57.406 29.422 1 91.19 476 PHE B CA 1
ATOM 7702 C C . PHE B 1 476 ? -15.891 58.344 28.5 1 91.19 476 PHE B C 1
ATOM 7704 O O . PHE B 1 476 ? -15.352 58.812 27.5 1 91.19 476 PHE B O 1
ATOM 7711 N N . HIS B 1 477 ? -17.141 58.562 28.828 1 88 477 HIS B N 1
ATOM 7712 C CA . HIS B 1 477 ? -18 59.375 27.969 1 88 477 HIS B CA 1
ATOM 7713 C C . HIS B 1 477 ? -18.141 60.781 28.5 1 88 477 HIS B C 1
ATOM 7715 O O . HIS B 1 477 ? -17.734 61.062 29.641 1 88 477 HIS B O 1
ATOM 7721 N N . GLU B 1 478 ? -18.734 61.625 27.672 1 78.75 478 GLU B N 1
ATOM 7722 C CA . GLU B 1 478 ? -18.875 63.062 27.953 1 78.75 478 GLU B CA 1
ATOM 7723 C C . GLU B 1 478 ? -19.812 63.312 29.141 1 78.75 478 GLU B C 1
ATOM 7725 O O . GLU B 1 478 ? -19.516 64.125 30 1 78.75 478 GLU B O 1
ATOM 7730 N N . ARG B 1 479 ? -20.828 62.625 29.125 1 69 479 ARG B N 1
ATOM 7731 C CA . ARG B 1 479 ? -21.812 62.906 30.172 1 69 479 ARG B CA 1
ATOM 7732 C C . ARG B 1 479 ? -21.297 62.5 31.547 1 69 479 ARG B C 1
ATOM 7734 O O . ARG B 1 479 ? -20.688 61.406 31.688 1 69 479 ARG B O 1
ATOM 7741 N N . GLY B 1 480 ? -21.484 63.312 32.469 1 63.09 480 GLY B N 1
ATOM 7742 C CA . GLY B 1 480 ? -21.031 63.062 33.812 1 63.09 480 GLY B CA 1
ATOM 7743 C C . GLY B 1 480 ? -19.688 63.688 34.125 1 63.09 480 GLY B C 1
ATOM 7744 O O . GLY B 1 480 ? -19.25 63.719 35.281 1 63.09 480 GLY B O 1
ATOM 7745 N N . GLN B 1 481 ? -19.125 64.188 32.938 1 68.75 481 GLN B N 1
ATOM 7746 C CA . GLN B 1 481 ? -17.828 64.812 33.125 1 68.75 481 GLN B CA 1
ATOM 7747 C C . GLN B 1 481 ? -17.969 66.312 33.281 1 68.75 481 GLN B C 1
ATOM 7749 O O . GLN B 1 481 ? -16.969 67.062 33.438 1 68.75 481 GLN B O 1
ATOM 7754 N N . GLU B 1 482 ? -19.172 66.812 33.156 1 54.22 482 GLU B N 1
ATOM 7755 C CA . GLU B 1 482 ? -19.469 68.25 33.062 1 54.22 482 GLU B CA 1
ATOM 7756 C C . GLU B 1 482 ? -18.766 69.062 34.156 1 54.22 482 GLU B C 1
ATOM 7758 O O . GLU B 1 482 ? -18.297 70.125 33.906 1 54.22 482 GLU B O 1
ATOM 7763 N N . PHE B 1 483 ? -18.734 68.375 35.281 1 44.47 483 PHE B N 1
ATOM 7764 C CA . PHE B 1 483 ? -18.188 69.188 36.375 1 44.47 483 PHE B CA 1
ATOM 7765 C C . PHE B 1 483 ? -16.703 68.875 36.562 1 44.47 483 PHE B C 1
ATOM 7767 O O . PHE B 1 483 ? -16.047 69.5 37.406 1 44.47 483 PHE B O 1
ATOM 7774 N N . ARG B 1 484 ? -16.219 68 35.75 1 50.16 484 ARG B N 1
ATOM 7775 C CA . ARG B 1 484 ? -14.852 67.562 36 1 50.16 484 ARG B CA 1
ATOM 7776 C C . ARG B 1 484 ? -13.914 68.062 34.906 1 50.16 484 ARG B C 1
ATOM 7778 O O . ARG B 1 484 ? -12.719 68.25 35.125 1 50.16 484 ARG B O 1
ATOM 7785 N N . LEU B 1 485 ? -14.422 68.375 33.688 1 51.31 485 LEU B N 1
ATOM 7786 C CA . LEU B 1 485 ? -13.625 68.812 32.562 1 51.31 485 LEU B CA 1
ATOM 7787 C C . LEU B 1 485 ? -13.938 70.25 32.219 1 51.31 485 LEU B C 1
ATOM 7789 O O . LEU B 1 485 ? -15.109 70.625 32.094 1 51.31 485 LEU B O 1
ATOM 7793 N N . ARG B 1 486 ? -13.039 71.25 32.594 1 47.59 486 ARG B N 1
ATOM 7794 C CA . ARG B 1 486 ? -13.289 72.688 32.312 1 47.59 486 ARG B CA 1
ATOM 7795 C C . ARG B 1 486 ? -13.18 72.938 30.828 1 47.59 486 ARG B C 1
ATOM 7797 O O . ARG B 1 486 ? -12.32 72.438 30.141 1 47.59 486 ARG B O 1
ATOM 7804 N N . CYS B 1 487 ? -14.25 73.438 30.203 1 44.62 487 CYS B N 1
ATOM 7805 C CA . CYS B 1 487 ? -14.211 73.938 28.859 1 44.62 487 CYS B CA 1
ATOM 7806 C C . CYS B 1 487 ? -13.094 75 28.719 1 44.62 487 CYS B C 1
ATOM 7808 O O . CYS B 1 487 ? -12.906 75.812 29.594 1 44.62 487 CYS B O 1
ATOM 7810 N N . GLY B 1 488 ? -12.062 74.625 28.141 1 41.97 488 GLY B N 1
ATOM 7811 C CA . GLY B 1 488 ? -11.055 75.625 27.922 1 41.97 488 GLY B CA 1
ATOM 7812 C C . GLY B 1 488 ? -11.609 76.938 27.328 1 41.97 488 GLY B C 1
ATOM 7813 O O . GLY B 1 488 ? -12.742 76.938 26.844 1 41.97 488 GLY B O 1
ATOM 7814 N N . LEU B 1 489 ? -10.977 78.125 27.672 1 39.84 489 LEU B N 1
ATOM 7815 C CA . LEU B 1 489 ? -11.367 79.438 27.203 1 39.84 489 LEU B CA 1
ATOM 7816 C C . LEU B 1 489 ? -11.414 79.438 25.672 1 39.84 489 LEU B C 1
ATOM 7818 O O . LEU B 1 489 ? -12.062 80.312 25.094 1 39.84 489 LEU B O 1
ATOM 7822 N N . TYR B 1 490 ? -10.5 78.688 24.969 1 43.66 490 TYR B N 1
ATOM 7823 C CA . TYR B 1 490 ? -10.492 78.688 23.5 1 43.66 490 TYR B CA 1
ATOM 7824 C C . TYR B 1 490 ? -10.938 77.375 22.938 1 43.66 490 TYR B C 1
ATOM 7826 O O . TYR B 1 490 ? -10.578 76.312 23.484 1 43.66 490 TYR B O 1
ATOM 7834 N N . PRO B 1 491 ? -11.953 77.375 22.125 1 43.88 491 PRO B N 1
ATOM 7835 C CA . PRO B 1 491 ? -12.586 76.188 21.547 1 43.88 491 PRO B CA 1
ATOM 7836 C C . PRO B 1 491 ? -11.562 75.125 21.156 1 43.88 491 PRO B C 1
ATOM 7838 O O . PRO B 1 491 ? -11.906 73.938 21.094 1 43.88 491 PRO B O 1
ATOM 7841 N N . GLU B 1 492 ? -10.453 75.5 20.656 1 44.03 492 GLU B N 1
ATOM 7842 C CA . GLU B 1 492 ? -9.477 74.5 20.156 1 44.03 492 GLU B CA 1
ATOM 7843 C C . GLU B 1 492 ? -8.594 74 21.281 1 44.03 492 GLU B C 1
ATOM 7845 O O . GLU B 1 492 ? -7.672 73.188 21.031 1 44.03 492 GLU B O 1
ATOM 7850 N N . SER B 1 493 ? -8.883 74.438 22.547 1 40.69 493 SER B N 1
ATOM 7851 C CA . SER B 1 493 ? -7.926 74.125 23.609 1 40.69 493 SER B CA 1
ATOM 7852 C C . SER B 1 493 ? -8.156 72.75 24.219 1 40.69 493 SER B C 1
ATOM 7854 O O . SER B 1 493 ? -9.242 72.188 24.094 1 40.69 493 SER B O 1
ATOM 7856 N N . ALA B 1 494 ? -7.145 72.062 24.781 1 48.66 494 ALA B N 1
ATOM 7857 C CA . ALA B 1 494 ? -7.121 70.75 25.438 1 48.66 494 ALA B CA 1
ATOM 7858 C C . ALA B 1 494 ? -8.031 70.75 26.672 1 48.66 494 ALA B C 1
ATOM 7860 O O . ALA B 1 494 ? -8.242 71.812 27.297 1 48.66 494 ALA B O 1
ATOM 7861 N N . LEU B 1 495 ? -8.773 69.688 26.969 1 46.94 495 LEU B N 1
ATOM 7862 C CA . LEU B 1 495 ? -9.609 69.5 28.156 1 46.94 495 LEU B CA 1
ATOM 7863 C C . LEU B 1 495 ? -8.797 69.625 29.422 1 46.94 495 LEU B C 1
ATOM 7865 O O . LEU B 1 495 ? -7.699 69.062 29.531 1 46.94 495 LEU B O 1
ATOM 7869 N N . LYS B 1 496 ? -8.828 70.75 30.25 1 46.91 496 LYS B N 1
ATOM 7870 C CA . LYS B 1 496 ? -8.125 71 31.516 1 46.91 496 LYS B CA 1
ATOM 7871 C C . LYS B 1 496 ? -8.977 70.562 32.719 1 46.91 496 LYS B C 1
ATOM 7873 O O . LYS B 1 496 ? -10.195 70.75 32.688 1 46.91 496 LYS B O 1
ATOM 7878 N N . LEU B 1 497 ? -8.383 69.75 33.5 1 46.94 497 LEU B N 1
ATOM 7879 C CA . LEU B 1 497 ? -9.039 69.375 34.75 1 46.94 497 LEU B CA 1
ATOM 7880 C C . LEU B 1 497 ? -9.188 70.562 35.656 1 46.94 497 LEU B C 1
ATOM 7882 O O . LEU B 1 497 ? -8.312 71.438 35.688 1 46.94 497 LEU B O 1
ATOM 7886 N N . THR B 1 498 ? -10.32 71 36.25 1 37.28 498 THR B N 1
ATOM 7887 C CA . THR B 1 498 ? -10.625 72.125 37.094 1 37.28 498 THR B CA 1
ATOM 7888 C C . THR B 1 498 ? -9.789 72.125 38.344 1 37.28 498 THR B C 1
ATOM 7890 O O . THR B 1 498 ? -9.617 73.125 39 1 37.28 498 THR B O 1
ATOM 7893 N N . HIS B 1 499 ? -9.383 71.125 39.031 1 37 499 HIS B N 1
ATOM 7894 C CA . HIS B 1 499 ? -9.023 71.25 40.438 1 37 499 HIS B CA 1
ATOM 7895 C C . HIS B 1 499 ? -7.578 71.75 40.594 1 37 499 HIS B C 1
ATOM 7897 O O . HIS B 1 499 ? -7.004 71.625 41.688 1 37 499 HIS B O 1
ATOM 7903 N N . GLY B 1 500 ? -6.754 72.125 39.688 1 32.84 500 GLY B N 1
ATOM 7904 C CA . GLY B 1 500 ? -5.473 72.562 40.25 1 32.84 500 GLY B CA 1
ATOM 7905 C C . GLY B 1 500 ? -5.59 73.75 41.156 1 32.84 500 GLY B C 1
ATOM 7906 O O . GLY B 1 500 ? -6.137 74.75 40.781 1 32.84 500 GLY B O 1
ATOM 7907 N N . PHE B 1 501 ? -5.656 73.5 42.531 1 30.3 501 PHE B N 1
ATOM 7908 C CA . PHE B 1 501 ? -5.551 74.562 43.562 1 30.3 501 PHE B CA 1
ATOM 7909 C C . PHE B 1 501 ? -4.359 75.5 43.281 1 30.3 501 PHE B C 1
ATOM 7911 O O . PHE B 1 501 ? -3.248 75 43.031 1 30.3 501 PHE B O 1
ATOM 7918 N N . LYS B 1 502 ? -4.473 76.625 42.719 1 33.38 502 LYS B N 1
ATOM 7919 C CA . LYS B 1 502 ? -3.498 77.75 42.781 1 33.38 502 LYS B CA 1
ATOM 7920 C C . LYS B 1 502 ? -3.021 78 44.188 1 33.38 502 LYS B C 1
ATOM 7922 O O . LYS B 1 502 ? -3.83 78.25 45.094 1 33.38 502 LYS B O 1
ATOM 7927 N N . ASN B 1 503 ? -2.012 77.312 44.75 1 25.44 503 ASN B N 1
ATOM 7928 C CA . ASN B 1 503 ? -1.303 77.938 45.844 1 25.44 503 ASN B CA 1
ATOM 7929 C C . ASN B 1 503 ? -0.973 79.375 45.5 1 25.44 503 ASN B C 1
ATOM 7931 O O . ASN B 1 503 ? -0.239 79.688 44.562 1 25.44 503 ASN B O 1
ATOM 7935 N N . SER B 1 504 ? -1.891 80.312 45.719 1 21.33 504 SER B N 1
ATOM 7936 C CA . SER B 1 504 ? -1.422 81.625 46.125 1 21.33 504 SER B CA 1
ATOM 7937 C C . SER B 1 504 ? -0.69 81.562 47.438 1 21.33 504 SER B C 1
ATOM 7939 O O . SER B 1 504 ? -1.112 80.812 48.375 1 21.33 504 SER B O 1
#

Foldseek 3Di:
DPPDDCVVDPVSCVVVVVVVVVVVVVVVVVVVLVVVLVVLVVVLVVVVVVLCVVCVPPVQQQVLFLLSVLVVLCSQEVVVVVNCVSVVDPPPPVVVVDPDDHDYPVSNLVSLVLVVQQCVLQVNAPCCVQQQDDALGDRHHHHALVSLQVSLVSCVVVLVLVSNLRSLVVSVVRCVVPVDPDPDPVVSVVSNVVSVVSVVVVVVLVVVLVCVVVVVDPPDPDPDVSVVVSVVPPPPPPQQPPCDPLLSVLSSVLLNDPDQDQPVVCVVPQDQDFPPPFVVCVVPTWTWTFRDDVFTKIKTFQLDDLVLLVVVCVLFVVVWDFFFDQGPDPDGDTDRDPQFGKTKGFDDCVSDVVQVVSQVSVCRVVVAHCPLKGTKIKIKAGRSGKHHWGAQWDPCQCVPVNPQFATFFKKKKAWQDAASGTFWKAQSLRSGTHHGDHNMMMMGTQAALLSHGDPSRTIMTTTRNGDMTIMIMMTHTDPPCVQQFDSDPDNRHHGDGPPPPPPD/DPPDDCVVDPVSCVVVVVVVVVVVVVVVVVVVLVVVLVVLVVVLVVVVVVLCVQCVPPVQQQVLFLLSVLVVLCSQEVSVVVNCVSVVDPPPPVVVVDPDDHDYVVSNLVSLVLVVQQCVLQVNAPCCVQQQDDALGDRHHHHALVSLQSSLVSCLVVLVLVSNLRSLVVSVVRCVVPVDPDPDPPVSVVSNVVSVVSVVVVVVLVVVLVCVVVVVDPPDPDPDVSVVVSVVVQPPPPQQPPCDPLLSVLSSVLLNDPDQDQPVVCVVPQDQDFPPPFVVCVVPTWTWTFRDVVFTKIKTFQLDDLVRLVVVCVLFVVVWDFFFDQGPDPDGDTHRDPQFGKTKGFDDCVSDVVQVVSQVSVCRVVVAHCPLKGTKIKIKAGRSGKHHWGAQWDPCQCVPVNPQFATQFKKKKAWQDAASGTFWKAQSLRSGTHHGDHNMMMMGTQAALLSHGDSSRTIMTTTRNGDMTIMIMMTHTDPPCVVQFDSDPDNRHHGDGPPPPPPD

Nearest PDB structures (foldseek):
  7zsc-assembly2_B  TM=8.983E-01  e=2.985E-25  Homo sapiens
  7zsc-assembly1_A  TM=9.079E-01  e=3.724E-25  Homo sapiens
  3itq-assembly1_A  TM=8.529E-01  e=1.635E-13  Bacillus anthracis str. Ames
  5hv0-assembly1_B  TM=8.699E-01  e=2.689E-13  Bacillus anthracis
  5iax-assembly1_A  TM=8.512E-01  e=2.740E-12  Bacillus anthracis

InterPro domains:
  IPR005123 Oxoglutarate/iron-dependent dioxygenase domain [PS51471] (372-478)
  IPR006620 Prolyl 4-hydroxylase, alpha subunit [SM00702] (295-477)
  IPR011990 Tetratricopeptide-like helical domain superfamily [G3DSA:1.25.40.10] (105-214)
  IPR013547 Prolyl 4-hydroxylase, N-terminal [PF08336] (10-136)
  IPR044862 Prolyl 4-hydroxylase alpha subunit, Fe(2+) 2OG dioxygenase domain [PF13640] (376-477)
  IPR045054 Prolyl 4-hydroxylase [PTHR10869] (105-484)
  IPR059068 Prolyl 4-hydroxylase, peptide-substrate-binding domain [PF23558] (145-212)

pLDDT: mean 78.25, std 18.93, range [20.91, 97.88]

Solvent-accessible surface area (backbone atoms only — not comparable to full-atom values): 52716 Å² total; per-residue (Å²): 124,81,82,68,65,44,50,53,32,71,74,54,46,58,52,42,56,58,31,50,52,54,49,47,53,50,48,50,51,50,51,52,53,51,49,55,51,47,50,56,50,50,49,53,47,51,53,51,50,51,50,50,61,71,32,62,81,49,50,67,67,39,49,25,32,44,62,35,37,33,52,54,43,37,50,58,26,63,51,41,53,52,45,37,61,72,62,67,52,65,84,49,65,62,66,68,68,38,95,60,60,73,65,50,71,65,32,39,51,46,31,44,49,21,45,49,48,42,29,63,47,55,67,53,54,66,70,47,46,39,58,12,48,56,68,58,46,75,69,42,55,64,54,48,41,64,53,29,35,52,51,11,52,49,24,41,76,70,67,39,24,69,57,12,36,53,29,33,52,48,17,53,51,42,37,68,70,62,76,52,84,58,80,60,67,64,57,53,51,49,53,37,53,50,20,53,51,50,41,52,51,51,51,50,48,52,49,52,45,50,36,38,74,68,57,76,38,78,78,65,92,64,88,50,68,61,59,63,50,46,63,63,64,54,75,71,54,70,64,49,59,81,74,42,75,61,44,53,53,38,41,33,52,47,59,53,47,89,54,73,35,59,41,71,87,48,58,82,65,51,52,72,42,67,49,56,88,28,79,73,22,61,80,52,64,38,49,30,40,47,69,39,78,80,57,42,27,35,38,35,45,74,75,50,53,72,68,58,44,50,51,53,49,63,67,32,60,85,54,50,37,76,36,58,43,82,41,73,68,97,52,94,39,70,40,78,42,94,52,35,43,34,30,32,21,77,48,46,62,85,74,41,78,64,45,53,53,47,46,52,51,49,24,53,72,72,59,50,53,61,87,39,37,51,59,39,36,37,34,39,24,14,49,33,10,29,32,53,78,38,54,82,44,58,80,62,29,53,78,73,57,33,81,76,34,43,43,38,37,28,42,39,38,35,25,63,28,54,44,63,11,58,42,26,41,32,22,42,77,57,49,32,29,44,67,52,43,54,23,22,31,42,36,35,45,30,28,33,30,64,64,47,67,39,76,59,54,33,27,28,35,33,41,19,41,16,43,52,40,36,34,34,35,34,41,27,27,44,38,78,27,70,88,42,46,37,67,38,96,46,63,84,29,52,61,40,69,62,76,75,74,74,84,120,125,83,82,68,66,44,50,53,32,72,74,54,46,58,52,42,55,58,31,50,52,55,49,48,52,51,48,52,51,51,52,54,53,52,50,54,53,48,50,55,50,50,49,52,46,51,52,51,50,52,50,49,62,70,32,62,81,49,51,68,66,39,50,26,32,44,63,34,36,32,51,54,43,36,50,57,26,64,52,41,53,53,46,37,60,72,62,66,52,65,84,50,64,63,65,67,68,38,94,60,61,73,63,49,71,66,31,41,49,47,29,45,50,21,45,49,48,40,30,63,47,55,66,53,53,66,70,47,45,39,58,12,48,53,67,58,46,76,70,42,54,64,54,48,40,66,52,29,36,51,50,12,53,48,25,42,75,68,66,39,23,69,58,12,37,54,28,34,51,49,18,53,53,41,38,68,70,61,75,51,84,56,81,59,68,63,57,54,52,50,54,38,52,50,20,52,51,51,42,53,50,51,51,50,48,52,50,52,46,51,36,37,74,68,57,76,36,76,78,63,92,65,90,48,68,61,59,62,51,46,63,61,67,53,74,72,53,69,61,49,61,79,73,42,74,60,44,52,53,38,40,32,50,47,58,53,46,89,55,74,35,58,43,70,88,47,59,81,64,51,50,71,42,67,49,57,87,28,79,71,22,62,80,52,63,38,49,31,39,46,69,39,76,79,57,42,28,34,39,34,43,74,76,50,53,72,69,57,43,52,51,54,48,62,67,32,61,85,54,51,37,78,38,57,41,82,42,73,69,96,53,94,41,70,40,79,41,94,52,36,43,34,29,30,21,77,47,47,61,86,75,42,77,63,45,52,52,48,46,52,50,50,23,56,73,72,59,49,54,62,87,42,35,52,57,38,36,36,36,41,24,14,49,32,11,29,32,52,77,39,53,82,42,56,77,61,28,50,78,74,58,32,83,76,33,44,42,38,37,28,42,40,37,34,24,61,27,55,45,62,11,57,42,26,42,31,23,44,78,57,51,32,29,45,65,52,42,55,21,21,33,43,36,33,46,30,29,32,28,65,64,47,67,39,76,61,53,33,27,27,34,32,40,18,42,17,43,52,39,36,33,34,36,34,39,26,26,43,38,76,28,71,88,41,47,37,67,37,96,44,63,86,29,54,62,39,68,62,75,75,76,75,84,123